Protein 6BZE (pdb70)

B-factor: mean 552.12, std 116.78, range [310.1, 920.63]

Secondary structure (DSSP, 8-state):
---HHHHHHHHHHHHTT--SSS-THHHHTHHHHHTTTS-SHHHHHHHHT-SSSHHHHHHHHHHTTSS---HHHHHHHSSSS-SSTTHHHHHHHHHHHHHHHHHHH-/---HHHHHHHHHHHHTT--SSS-THIIIIIHHHHTTTS-SHHHHHHHHT-SSSHHHHHHHHHHTTSS---HHHHHHHTTSS-SSTTHHHHHHHHHHHHHHHHHHH-/---HHHHHHHHHHHHTT--SSS-THIIIIIHHHHTTTS-SHHHHHHHHT-SSSHHHHHHHHHHTTSS---HHHHHHHSSSS-SSTTHHHHHHHHHHHHHHHHHHH-/---HHHHHHHHHHHHTT--SSS-THIIIIIHHHHTTTS-SHHHHHHHHT-SSSHHHHHHHHHHHHSS---HHHHHHHSSSS-SSTTHHHHHHHHHHHHHHHHHHH-/---HHHHHHHHHHHHTT--SSS-THIIIIIHHHHTTTS-SHHHHHHHHT-SSSHHHHHHHHHTTTSS---HHHHHHHTTSS-SSTTHHHHHHHHHHHHHHHHHHH-/---HHHHHHHHHHHHTT--SSS-THIIIIIHHHHTTTS-SHHHHHHHHT-SSSHHHHHHHHHTTTSS---HHHHHHHSSSS-SSTTHHHHHHHHHHHHHHHHHHH-/---HHHHHHHHHHHHTT--SSS-THIIIIIHHHHTTTS-SHHHHHHHHT-SSSHHHHHHHHHTTTSS---HHHHHHHSSSS-SSTTHHHHHHHHHHHHHHHHHHH-/---HHHHHHHHHHHHTT--SSS-GGGTTTHHHHHTTTS-SHHHHHHHHT-SSSHHHHHHHHHTTTSS---HHHHHHHSSSS-SSTTHHHHHHHHHHHHHHHHHHH-

Organism: Homo sapiens (NCBI:txid9606)

Nearest PDB structures (foldseek):
  6bze-assembly1_C  TM=1.008E+00  e=9.690E-15  Homo sapiens
  8czd-assembly1_C  TM=9.459E-01  e=3.148E-11  Homo sapiens
  8czo-assembly1_A  TM=9.363E-01  e=3.722E-11  Homo sapiens
  6gk2-assembly1_H  TM=7.465E-01  e=4.504E-09  Homo sapiens
  2mb9-assembly1_A  TM=6.763E-01  e=6.655E-09  Homo sapiens

Structure (mmCIF, N/CA/C/O backbone):
data_6BZE
#
_entry.id   6BZE
#
_cell.length_a   1
_cell.length_b   1
_cell.length_c   1
_cell.angle_alpha   90
_cell.angle_beta   90
_cell.angle_gamma   90
#
_symmetry.space_group_name_H-M   'P 1'
#
loop_
_atom_site.group_PDB
_atom_site.id
_atom_site.type_symbol
_atom_site.label_atom_id
_atom_site.label_alt_id
_atom_site.label_comp_id
_atom_site.label_asym_id
_atom_site.label_entity_id
_atom_site.label_seq_id
_atom_site.pdbx_PDB_ins_code
_atom_site.Cartn_x
_atom_site.Cartn_y
_atom_site.Cartn_z
_atom_site.occupancy
_atom_site.B_iso_or_equiv
_atom_site.auth_seq_id
_atom_site.auth_comp_id
_atom_site.auth_asym_id
_atom_site.auth_atom_id
_atom_site.pdbx_PDB_model_num
ATOM 1 N N . GLU A 1 1 ? 2.984 -42.136 -38.263 1.00 459.09 10 GLU A N 1
ATOM 2 C CA . GLU A 1 1 ? 3.219 -41.731 -39.643 1.00 540.32 10 GLU A CA 1
ATOM 3 C C . GLU A 1 1 ? 3.568 -40.247 -39.718 1.00 619.30 10 GLU A C 1
ATOM 4 O O . GLU A 1 1 ? 3.696 -39.687 -40.806 1.00 643.55 10 GLU A O 1
ATOM 10 N N . GLU A 1 2 ? 3.719 -39.626 -38.550 1.00 622.35 11 GLU A N 1
ATOM 11 C CA . GLU A 1 2 ? 4.005 -38.194 -38.437 1.00 565.14 11 GLU A CA 1
ATOM 12 C C . GLU A 1 2 ? 2.923 -37.326 -39.073 1.00 527.91 11 GLU A C 1
ATOM 13 O O . GLU A 1 2 ? 3.181 -36.201 -39.499 1.00 358.99 11 GLU A O 1
ATOM 19 N N . ASP A 1 3 ? 1.709 -37.861 -39.123 1.00 605.61 12 ASP A N 1
ATOM 20 C CA . ASP A 1 3 ? 0.563 -37.140 -39.656 1.00 590.24 12 ASP A CA 1
ATOM 21 C C . ASP A 1 3 ? -0.213 -36.498 -38.511 1.00 586.24 12 ASP A C 1
ATOM 22 O O . ASP A 1 3 ? -0.913 -35.503 -38.694 1.00 541.70 12 ASP A O 1
ATOM 27 N N . LEU A 1 4 ? -0.068 -37.079 -37.326 1.00 651.40 13 LEU A N 1
ATOM 28 C CA . LEU A 1 4 ? -0.791 -36.635 -36.137 1.00 643.28 13 LEU A CA 1
ATOM 29 C C . LEU A 1 4 ? -0.496 -35.194 -35.750 1.00 691.53 13 LEU A C 1
ATOM 30 O O . LEU A 1 4 ? -1.352 -34.509 -35.191 1.00 728.47 13 LEU A O 1
ATOM 35 N N . THR A 1 5 ? 0.713 -34.737 -36.063 1.00 634.60 14 THR A N 1
ATOM 36 C CA . THR A 1 5 ? 1.165 -33.414 -35.657 1.00 575.16 14 THR A CA 1
ATOM 37 C C . THR A 1 5 ? 0.307 -32.341 -36.291 1.00 585.46 14 THR A C 1
ATOM 38 O O . THR A 1 5 ? 0.331 -31.180 -35.889 1.00 573.19 14 THR A O 1
ATOM 42 N N . GLU A 1 6 ? -0.458 -32.745 -37.292 1.00 569.66 15 GLU A N 1
ATOM 43 C CA . GLU A 1 6 ? -1.315 -31.829 -38.010 1.00 554.57 15 GLU A CA 1
ATOM 44 C C . GLU A 1 6 ? -2.707 -31.785 -37.424 1.00 589.73 15 GLU A C 1
ATOM 45 O O . GLU A 1 6 ? -3.271 -30.713 -37.214 1.00 621.03 15 GLU A O 1
ATOM 51 N N . VAL A 1 7 ? -3.256 -32.965 -37.163 1.00 591.27 16 VAL A N 1
ATOM 52 C CA . VAL A 1 7 ? -4.615 -33.086 -36.663 1.00 532.92 16 VAL A CA 1
ATOM 53 C C . VAL A 1 7 ? -4.761 -32.337 -35.341 1.00 583.35 16 VAL A C 1
ATOM 54 O O . VAL A 1 7 ? -5.856 -31.926 -34.963 1.00 584.00 16 VAL A O 1
ATOM 58 N N . LYS A 1 8 ? -3.638 -32.148 -34.657 1.00 589.34 17 LYS A N 1
ATOM 59 C CA . LYS A 1 8 ? -3.601 -31.374 -33.429 1.00 550.03 17 LYS A CA 1
ATOM 60 C C . LYS A 1 8 ? -4.078 -29.957 -33.667 1.00 507.36 17 LYS A C 1
ATOM 61 O O . LYS A 1 8 ? -4.828 -29.406 -32.866 1.00 463.89 17 LYS A O 1
ATOM 67 N N . LYS A 1 9 ? -3.632 -29.373 -34.772 1.00 528.90 18 LYS A N 1
ATOM 68 C CA . LYS A 1 9 ? -4.094 -28.057 -35.154 1.00 554.36 18 LYS A CA 1
ATOM 69 C C . LYS A 1 9 ? -5.600 -28.085 -35.259 1.00 563.77 18 LYS A C 1
ATOM 70 O O . LYS A 1 9 ? -6.264 -27.224 -34.712 1.00 570.85 18 LYS A O 1
ATOM 76 N N . ASP A 1 10 ? -6.133 -29.088 -35.947 1.00 539.50 19 ASP A N 1
ATOM 77 C CA . ASP A 1 10 ? -7.573 -29.214 -36.088 1.00 504.86 19 ASP A CA 1
ATOM 78 C C . ASP A 1 10 ? -8.173 -29.251 -34.717 1.00 549.01 19 ASP A C 1
ATOM 79 O O . ASP A 1 10 ? -8.980 -28.401 -34.368 1.00 563.97 19 ASP A O 1
ATOM 84 N N . ALA A 1 11 ? -7.751 -30.248 -33.949 1.00 469.60 20 ALA A N 1
ATOM 85 C CA . ALA A 1 11 ? -8.120 -30.369 -32.556 1.00 472.19 20 ALA A CA 1
ATOM 86 C C . ALA A 1 11 ? -7.997 -29.005 -31.924 1.00 495.86 20 ALA A C 1
ATOM 87 O O . ALA A 1 11 ? -8.910 -28.546 -31.252 1.00 560.89 20 ALA A O 1
ATOM 89 N N . LEU A 1 12 ? -6.879 -28.340 -32.187 1.00 561.86 21 LEU A N 1
ATOM 90 C CA . LEU A 1 12 ? -6.682 -27.000 -31.670 1.00 589.27 21 LEU A CA 1
ATOM 91 C C . LEU A 1 12 ? -7.654 -26.039 -32.325 1.00 580.61 21 LEU A C 1
ATOM 92 O O . LEU A 1 12 ? -8.225 -25.197 -31.656 1.00 602.19 21 LEU A O 1
ATOM 97 N N . GLU A 1 13 ? -7.845 -26.170 -33.632 1.00 503.14 22 GLU A N 1
ATOM 98 C CA . GLU A 1 13 ? -8.808 -25.336 -34.332 1.00 424.75 22 GLU A CA 1
ATOM 99 C C . GLU A 1 13 ? -10.183 -25.649 -33.789 1.00 412.84 22 GLU A C 1
ATOM 100 O O . GLU A 1 13 ? -11.045 -24.779 -33.697 1.00 396.60 22 GLU A O 1
ATOM 106 N N . ASN A 1 14 ? -10.382 -26.910 -33.433 1.00 451.18 23 ASN A N 1
ATOM 107 C CA . ASN A 1 14 ? -11.635 -27.324 -32.841 1.00 471.36 23 ASN A CA 1
ATOM 108 C C . ASN A 1 14 ? -11.687 -26.869 -31.403 1.00 589.10 23 ASN A C 1
ATOM 109 O O . ASN A 1 14 ? -12.760 -26.612 -30.862 1.00 611.34 23 ASN A O 1
ATOM 114 N N . LEU A 1 15 ? -10.519 -26.765 -30.781 1.00 634.37 24 LEU A N 1
ATOM 115 C CA . LEU A 1 15 ? -10.452 -26.321 -29.396 1.00 652.73 24 LEU A CA 1
ATOM 116 C C . LEU A 1 15 ? -10.036 -24.852 -29.309 1.00 640.33 24 LEU A C 1
ATOM 117 O O . LEU A 1 15 ? -9.887 -24.303 -28.217 1.00 655.86 24 LEU A O 1
ATOM 122 N N . ARG A 1 16 ? -9.862 -24.217 -30.468 1.00 615.86 25 ARG A N 1
ATOM 123 C CA . ARG A 1 16 ? -9.560 -22.785 -30.542 1.00 559.71 25 ARG A CA 1
ATOM 124 C C . ARG A 1 16 ? -10.595 -22.024 -29.735 1.00 566.00 25 ARG A C 1
ATOM 125 O O . ARG A 1 16 ? -10.290 -21.019 -29.098 1.00 536.99 25 ARG A O 1
ATOM 133 N N . VAL A 1 17 ? -11.816 -22.548 -29.757 1.00 588.87 26 VAL A N 1
ATOM 134 C CA . VAL A 1 17 ? -12.947 -22.011 -29.012 1.00 589.05 26 VAL A CA 1
ATOM 135 C C . VAL A 1 17 ? -12.661 -21.827 -27.521 1.00 707.48 26 VAL A C 1
ATOM 136 O O . VAL A 1 17 ? -12.855 -20.741 -26.979 1.00 752.90 26 VAL A O 1
ATOM 140 N N . TYR A 1 18 ? -12.101 -22.845 -26.884 1.00 695.44 27 TYR A N 1
ATOM 141 C CA . TYR A 1 18 ? -11.903 -22.753 -25.453 1.00 682.02 27 TYR A CA 1
ATOM 142 C C . TYR A 1 18 ? -10.667 -21.903 -25.245 1.00 681.54 27 TYR A C 1
ATOM 143 O O . TYR A 1 18 ? -9.628 -22.370 -24.779 1.00 672.78 27 TYR A O 1
ATOM 152 N N . LEU A 1 19 ? -10.814 -20.630 -25.602 1.00 722.27 28 LEU A N 1
ATOM 153 C CA . LEU A 1 19 ? -9.780 -19.634 -25.389 1.00 693.30 28 LEU A CA 1
ATOM 154 C C . LEU A 1 19 ? -10.133 -18.787 -24.166 1.00 665.14 28 LEU A C 1
ATOM 155 O O . LEU A 1 19 ? -9.546 -17.734 -23.931 1.00 686.54 28 LEU A O 1
ATOM 160 N N . CYS A 1 20 ? -11.090 -19.265 -23.378 1.00 626.21 29 CYS A N 1
ATOM 161 C CA . CYS A 1 20 ? -11.563 -18.510 -22.224 1.00 601.97 29 CYS A CA 1
ATOM 162 C C . CYS A 1 20 ? -11.397 -19.275 -20.922 1.00 662.90 29 CYS A C 1
ATOM 163 O O . CYS A 1 20 ? -11.575 -18.719 -19.847 1.00 655.28 29 CYS A O 1
ATOM 166 N N . GLU A 1 21 ? -11.062 -20.554 -21.017 1.00 686.10 30 GLU A N 1
ATOM 167 C CA . GLU A 1 21 ? -10.882 -21.355 -19.820 1.00 739.99 30 GLU A CA 1
ATOM 168 C C . GLU A 1 21 ? -9.413 -21.650 -19.554 1.00 758.76 30 GLU A C 1
ATOM 169 O O . GLU A 1 21 ? -8.799 -22.451 -20.231 1.00 728.24 30 GLU A O 1
ATOM 175 N N . LYS A 1 22 ? -8.871 -20.983 -18.544 1.00 807.48 31 LYS A N 1
ATOM 176 C CA . LYS A 1 22 ? -7.532 -21.232 -18.024 1.00 855.23 31 LYS A CA 1
ATOM 177 C C . LYS A 1 22 ? -6.420 -20.856 -18.997 1.00 876.68 31 LYS A C 1
ATOM 178 O O . LYS A 1 22 ? -5.306 -21.369 -18.926 1.00 907.43 31 LYS A O 1
ATOM 184 N N . ILE A 1 23 ? -6.761 -19.963 -19.914 1.00 856.30 32 ILE A N 1
ATOM 185 C CA . ILE A 1 23 ? -5.819 -19.426 -20.869 1.00 805.57 32 ILE A CA 1
ATOM 186 C C . ILE A 1 23 ? -5.146 -18.227 -20.216 1.00 768.51 32 ILE A C 1
ATOM 187 O O . ILE A 1 23 ? -4.067 -17.813 -20.626 1.00 753.36 32 ILE A O 1
ATOM 192 N N . ILE A 1 24 ? -5.773 -17.712 -19.158 1.00 821.78 33 ILE A N 1
ATOM 193 C CA . ILE A 1 24 ? -5.234 -16.592 -18.388 1.00 836.27 33 ILE A CA 1
ATOM 194 C C . ILE A 1 24 ? -3.952 -17.036 -17.694 1.00 879.68 33 ILE A C 1
ATOM 195 O O . ILE A 1 24 ? -3.159 -16.223 -17.218 1.00 895.61 33 ILE A O 1
ATOM 200 N N . ALA A 1 25 ? -3.752 -18.351 -17.671 1.00 902.76 34 ALA A N 1
ATOM 201 C CA . ALA A 1 25 ? -2.507 -18.961 -17.230 1.00 907.78 34 ALA A CA 1
ATOM 202 C C . ALA A 1 25 ? -1.306 -18.452 -18.012 1.00 905.72 34 ALA A C 1
ATOM 203 O O . ALA A 1 25 ? -0.164 -18.664 -17.607 1.00 906.35 34 ALA A O 1
ATOM 205 N N . GLU A 1 26 ? -1.566 -17.780 -19.133 1.00 880.88 35 GLU A N 1
ATOM 206 C CA . GLU A 1 26 ? -0.514 -17.111 -19.887 1.00 805.31 35 GLU A CA 1
ATOM 207 C C . GLU A 1 26 ? 0.217 -16.119 -18.992 1.00 812.59 35 GLU A C 1
ATOM 208 O O . GLU A 1 26 ? 1.368 -15.761 -19.250 1.00 830.35 35 GLU A O 1
ATOM 214 N N . ARG A 1 27 ? -0.461 -15.698 -17.927 1.00 779.76 36 ARG A N 1
ATOM 215 C CA . ARG A 1 27 ? 0.166 -14.943 -16.850 1.00 705.02 36 ARG A CA 1
ATOM 216 C C . ARG A 1 27 ? 0.351 -15.798 -15.598 1.00 623.30 36 ARG A C 1
ATOM 217 O O . ARG A 1 27 ? 1.365 -15.690 -14.906 1.00 488.02 36 ARG A O 1
ATOM 225 N N . HIS A 1 28 ? -0.661 -16.612 -15.300 1.00 724.59 37 HIS A N 1
ATOM 226 C CA . HIS A 1 28 ? -0.691 -17.439 -14.091 1.00 753.63 37 HIS A CA 1
ATOM 227 C C . HIS A 1 28 ? 0.396 -18.514 -14.003 1.00 771.53 37 HIS A C 1
ATOM 228 O O . HIS A 1 28 ? 0.994 -18.705 -12.944 1.00 802.69 37 HIS A O 1
ATOM 235 N N . PHE A 1 29 ? 0.654 -19.209 -15.107 1.00 759.41 38 PHE A N 1
ATOM 236 C CA . PHE A 1 29 ? 1.713 -20.228 -15.122 1.00 700.53 38 PHE A CA 1
ATOM 237 C C . PHE A 1 29 ? 2.363 -20.591 -16.473 1.00 699.26 38 PHE A C 1
ATOM 238 O O . PHE A 1 29 ? 3.420 -21.223 -16.495 1.00 640.41 38 PHE A O 1
ATOM 246 N N . ASP A 1 30 ? 1.692 -20.260 -17.572 1.00 702.03 39 ASP A N 1
ATOM 247 C CA . ASP A 1 30 ? 2.124 -20.680 -18.907 1.00 680.74 39 ASP A CA 1
ATOM 248 C C . ASP A 1 30 ? 3.469 -20.129 -19.391 1.00 589.81 39 ASP A C 1
ATOM 249 O O . ASP A 1 30 ? 4.262 -20.853 -19.993 1.00 538.99 39 ASP A O 1
ATOM 254 N N . HIS A 1 31 ? 3.714 -18.848 -19.138 1.00 581.61 40 HIS A N 1
ATOM 255 C CA . HIS A 1 31 ? 4.883 -18.158 -19.684 1.00 553.87 40 HIS A CA 1
ATOM 256 C C . HIS A 1 31 ? 6.230 -18.702 -19.208 1.00 559.19 40 HIS A C 1
ATOM 257 O O . HIS A 1 31 ? 7.181 -18.802 -19.984 1.00 587.30 40 HIS A O 1
ATOM 264 N N . LEU A 1 32 ? 6.304 -19.037 -17.926 1.00 583.86 41 LEU A N 1
ATOM 265 C CA . LEU A 1 32 ? 7.559 -19.398 -17.278 1.00 591.84 41 LEU A CA 1
ATOM 266 C C . LEU A 1 32 ? 8.173 -20.701 -17.781 1.00 579.06 41 LEU A C 1
ATOM 267 O O . LEU A 1 32 ? 9.311 -20.717 -18.248 1.00 607.58 41 LEU A O 1
ATOM 272 N N . ARG A 1 33 ? 7.424 -21.792 -17.677 1.00 509.67 42 ARG A N 1
ATOM 273 C CA . ARG A 1 33 ? 7.931 -23.094 -18.083 1.00 473.16 42 ARG A CA 1
ATOM 274 C C . ARG A 1 33 ? 8.129 -23.183 -19.583 1.00 456.77 42 ARG A C 1
ATOM 275 O O . ARG A 1 33 ? 9.213 -23.521 -20.057 1.00 448.15 42 ARG A O 1
ATOM 283 N N . ALA A 1 34 ? 7.065 -22.876 -20.318 1.00 468.20 43 ALA A N 1
ATOM 284 C CA . ALA A 1 34 ? 7.005 -23.129 -21.751 1.00 479.10 43 ALA A CA 1
ATOM 285 C C . ALA A 1 34 ? 8.150 -22.478 -22.504 1.00 511.81 43 ALA A C 1
ATOM 286 O O . ALA A 1 34 ? 8.550 -22.948 -23.567 1.00 573.45 43 ALA A O 1
ATOM 288 N N . LYS A 1 35 ? 8.680 -21.406 -21.925 1.00 465.65 44 LYS A N 1
ATOM 289 C CA . LYS A 1 35 ? 9.787 -20.662 -22.501 1.00 480.54 44 LYS A CA 1
ATOM 290 C C . LYS A 1 35 ? 10.974 -21.566 -22.802 1.00 521.34 44 LYS A C 1
ATOM 291 O O . LYS A 1 35 ? 11.811 -21.242 -23.643 1.00 534.85 44 LYS A O 1
ATOM 297 N N . LYS A 1 36 ? 11.033 -22.703 -22.113 1.00 522.25 45 LYS A N 1
ATOM 298 C CA . LYS A 1 36 ? 12.053 -23.719 -22.353 1.00 463.98 45 LYS A CA 1
ATOM 299 C C . LYS A 1 36 ? 12.232 -24.002 -23.841 1.00 443.55 45 LYS A C 1
ATOM 300 O O . LYS A 1 36 ? 13.333 -24.283 -24.310 1.00 432.26 45 LYS A O 1
ATOM 306 N N . ILE A 1 37 ? 11.142 -23.921 -24.585 1.00 481.37 46 ILE A N 1
ATOM 307 C CA . ILE A 1 37 ? 11.209 -24.116 -26.017 1.00 518.62 46 ILE A CA 1
ATOM 308 C C . ILE A 1 37 ? 10.564 -22.927 -26.687 1.00 489.74 46 ILE A C 1
ATOM 309 O O . ILE A 1 37 ? 10.700 -22.723 -27.888 1.00 438.88 46 ILE A O 1
ATOM 314 N N . LEU A 1 38 ? 9.851 -22.131 -25.904 1.00 551.97 47 LEU A N 1
ATOM 315 C CA . LEU A 1 38 ? 9.040 -21.067 -26.485 1.00 498.78 47 LEU A CA 1
ATOM 316 C C . LEU A 1 38 ? 9.843 -19.818 -26.920 1.00 548.11 47 LEU A C 1
ATOM 317 O O . LEU A 1 38 ? 11.045 -19.728 -26.670 1.00 537.42 47 LEU A O 1
ATOM 322 N N . SER A 1 39 ? 9.117 -18.906 -27.572 1.00 502.88 48 SER A N 1
ATOM 323 C CA . SER A 1 39 ? 9.618 -17.670 -28.177 1.00 519.74 48 SER A CA 1
ATOM 324 C C . SER A 1 39 ? 9.963 -16.594 -27.155 1.00 508.86 48 SER A C 1
ATOM 325 O O . SER A 1 39 ? 9.551 -16.668 -25.998 1.00 506.18 48 SER A O 1
ATOM 328 N N . ARG A 1 40 ? 10.822 -15.654 -27.554 1.00 525.30 49 ARG A N 1
ATOM 329 C CA . ARG A 1 40 ? 11.386 -14.681 -26.611 1.00 473.34 49 ARG A CA 1
ATOM 330 C C . ARG A 1 40 ? 10.923 -13.223 -26.734 1.00 450.50 49 ARG A C 1
ATOM 331 O O . ARG A 1 40 ? 10.508 -12.621 -25.743 1.00 374.04 49 ARG A O 1
ATOM 339 N N . GLU A 1 41 ? 10.992 -12.654 -27.936 1.00 489.95 50 GLU A N 1
ATOM 340 C CA . GLU A 1 41 ? 10.593 -11.275 -28.126 1.00 460.51 50 GLU A CA 1
ATOM 341 C C . GLU A 1 41 ? 9.103 -11.110 -28.298 1.00 396.42 50 GLU A C 1
ATOM 342 O O . GLU A 1 41 ? 8.517 -10.122 -27.854 1.00 343.73 50 GLU A O 1
ATOM 348 N N . ASP A 1 42 ? 8.494 -12.061 -28.980 1.00 464.47 51 ASP A N 1
ATOM 349 C CA . ASP A 1 42 ? 7.057 -12.052 -29.091 1.00 481.91 51 ASP A CA 1
ATOM 350 C C . ASP A 1 42 ? 6.415 -11.966 -27.716 1.00 533.81 51 ASP A C 1
ATOM 351 O O . ASP A 1 42 ? 5.506 -11.179 -27.517 1.00 588.17 51 ASP A O 1
ATOM 356 N N . THR A 1 43 ? 6.937 -12.745 -26.767 1.00 503.65 52 THR A N 1
ATOM 357 C CA . THR A 1 43 ? 6.457 -12.744 -25.385 1.00 449.54 52 THR A CA 1
ATOM 358 C C . THR A 1 43 ? 6.314 -11.339 -24.899 1.00 487.19 52 THR A C 1
ATOM 359 O O . THR A 1 43 ? 5.334 -10.978 -24.269 1.00 535.50 52 THR A O 1
ATOM 363 N N . GLU A 1 44 ? 7.327 -10.551 -25.201 1.00 481.88 53 GLU A N 1
ATOM 364 C CA . GLU A 1 44 ? 7.318 -9.152 -24.878 1.00 449.59 53 GLU A CA 1
ATOM 365 C C . GLU A 1 44 ? 6.218 -8.489 -25.678 1.00 478.80 53 GLU A C 1
ATOM 366 O O . GLU A 1 44 ? 5.409 -7.745 -25.140 1.00 493.44 53 GLU A O 1
ATOM 372 N N . GLU A 1 45 ? 6.171 -8.785 -26.965 1.00 463.01 54 GLU A N 1
ATOM 373 C CA . GLU A 1 45 ? 5.184 -8.170 -27.829 1.00 418.29 54 GLU A CA 1
ATOM 374 C C . GLU A 1 45 ? 3.793 -8.728 -27.586 1.00 521.35 54 GLU A C 1
ATOM 375 O O . GLU A 1 45 ? 2.850 -7.986 -27.301 1.00 582.72 54 GLU A O 1
ATOM 381 N N . ILE A 1 46 ? 3.684 -10.046 -27.731 1.00 571.22 55 ILE A N 1
ATOM 382 C CA . ILE A 1 46 ? 2.436 -10.768 -27.524 1.00 563.50 55 ILE A CA 1
ATOM 383 C C . ILE A 1 46 ? 1.737 -10.259 -26.284 1.00 568.59 55 ILE A C 1
ATOM 384 O O . ILE A 1 46 ? 0.531 -10.034 -26.286 1.00 603.69 55 ILE A O 1
ATOM 389 N N . SER A 1 47 ? 2.510 -10.044 -25.231 1.00 539.83 56 SER A N 1
ATOM 390 C CA . SER A 1 47 ? 1.949 -9.543 -23.994 1.00 517.70 56 SER A CA 1
ATOM 391 C C . SER A 1 47 ? 1.614 -8.068 -24.074 1.00 542.24 56 SER A C 1
ATOM 392 O O . SER A 1 47 ? 0.541 -7.648 -23.645 1.00 506.66 56 SER A O 1
ATOM 395 N N . CYS A 1 48 ? 2.454 -7.294 -24.745 1.00 508.73 57 CYS A N 1
ATOM 396 C CA . CYS A 1 48 ? 2.462 -5.851 -24.577 1.00 495.67 57 CYS A CA 1
ATOM 397 C C . CYS A 1 48 ? 1.102 -5.227 -24.876 1.00 486.68 57 CYS A C 1
ATOM 398 O O . CYS A 1 48 ? 0.694 -4.284 -24.197 1.00 488.54 57 CYS A O 1
ATOM 401 N N . ARG A 1 49 ? 0.397 -5.737 -25.878 1.00 496.42 58 ARG A N 1
ATOM 402 C CA . ARG A 1 49 ? -0.913 -5.185 -26.207 1.00 488.98 58 ARG A CA 1
ATOM 403 C C . ARG A 1 49 ? -2.028 -6.227 -26.317 1.00 490.12 58 ARG A C 1
ATOM 404 O O . ARG A 1 49 ? -2.447 -6.569 -27.423 1.00 444.53 58 ARG A O 1
ATOM 412 N N . THR A 1 50 ? -2.520 -6.723 -25.182 1.00 498.96 59 THR A N 1
ATOM 413 C CA . THR A 1 50 ? -3.677 -7.609 -25.219 1.00 512.09 59 THR A CA 1
ATOM 414 C C . THR A 1 50 ? -4.638 -7.383 -24.082 1.00 533.87 59 THR A C 1
ATOM 415 O O . THR A 1 50 ? -4.232 -7.132 -22.952 1.00 511.27 59 THR A O 1
ATOM 419 N N . SER A 1 51 ? -5.896 -7.669 -24.374 1.00 528.36 60 SER A N 1
ATOM 420 C CA . SER A 1 51 ? -6.969 -7.664 -23.401 1.00 532.87 60 SER A CA 1
ATOM 421 C C . SER A 1 51 ? -6.967 -8.996 -22.650 1.00 566.09 60 SER A C 1
ATOM 422 O O . SER A 1 51 ? -7.890 -9.285 -21.892 1.00 594.18 60 SER A O 1
ATOM 425 N N . SER A 1 52 ? -5.923 -9.784 -22.887 1.00 578.08 61 SER A N 1
ATOM 426 C CA . SER A 1 52 ? -5.852 -11.148 -22.395 1.00 531.74 61 SER A CA 1
ATOM 427 C C . SER A 1 52 ? -6.607 -12.085 -23.333 1.00 600.90 61 SER A C 1
ATOM 428 O O . SER A 1 52 ? -6.805 -13.258 -23.018 1.00 641.43 61 SER A O 1
ATOM 431 N N . ARG A 1 53 ? -7.034 -11.567 -24.484 1.00 546.74 62 ARG A N 1
ATOM 432 C CA . ARG A 1 53 ? -7.813 -12.372 -25.410 1.00 477.45 62 ARG A CA 1
ATOM 433 C C . ARG A 1 53 ? -7.003 -12.696 -26.654 1.00 468.19 62 ARG A C 1
ATOM 434 O O . ARG A 1 53 ? -7.090 -13.790 -27.209 1.00 468.96 62 ARG A O 1
ATOM 442 N N . LYS A 1 54 ? -6.198 -11.734 -27.073 1.00 422.89 63 LYS A N 1
ATOM 443 C CA . LYS A 1 54 ? -5.445 -11.837 -28.305 1.00 465.89 63 LYS A CA 1
ATOM 444 C C . LYS A 1 54 ? -4.246 -12.696 -28.034 1.00 529.33 63 LYS A C 1
ATOM 445 O O . LYS A 1 54 ? -3.953 -13.645 -28.752 1.00 609.40 63 LYS A O 1
ATOM 451 N N . ARG A 1 55 ? -3.559 -12.324 -26.966 1.00 513.42 64 ARG A N 1
ATOM 452 C CA . ARG A 1 55 ? -2.399 -13.030 -26.486 1.00 471.81 64 ARG A CA 1
ATOM 453 C C . ARG A 1 55 ? -2.802 -14.463 -26.289 1.00 480.29 64 ARG A C 1
ATOM 454 O O . ARG A 1 55 ? -2.063 -15.385 -26.629 1.00 451.24 64 ARG A O 1
ATOM 462 N N . ALA A 1 56 ? -4.000 -14.632 -25.744 1.00 506.79 65 ALA A N 1
ATOM 463 C CA . ALA A 1 56 ? -4.610 -15.937 -25.610 1.00 529.07 65 ALA A CA 1
ATOM 464 C C . ALA A 1 56 ? -4.574 -16.611 -26.961 1.00 495.96 65 ALA A C 1
ATOM 465 O O . ALA A 1 56 ? -3.942 -17.652 -27.127 1.00 475.78 65 ALA A O 1
ATOM 467 N N . GLY A 1 57 ? -5.239 -15.992 -27.928 1.00 528.35 66 GLY A N 1
ATOM 468 C CA . GLY A 1 57 ? -5.211 -16.463 -29.295 1.00 534.00 66 GLY A CA 1
ATOM 469 C C . GLY A 1 57 ? -3.787 -16.578 -29.789 1.00 536.33 66 GLY A C 1
ATOM 470 O O . GLY A 1 57 ? -3.439 -17.570 -30.424 1.00 510.59 66 GLY A O 1
ATOM 471 N N . LYS A 1 58 ? -2.965 -15.575 -29.486 1.00 577.41 67 LYS A N 1
ATOM 472 C CA . LYS A 1 58 ? -1.571 -15.577 -29.910 1.00 528.29 67 LYS A CA 1
ATOM 473 C C . LYS A 1 58 ? -0.875 -16.835 -29.438 1.00 492.40 67 LYS A C 1
ATOM 474 O O . LYS A 1 58 ? -0.572 -17.716 -30.236 1.00 513.11 67 LYS A O 1
ATOM 480 N N . LEU A 1 59 ? -0.652 -16.905 -28.130 1.00 430.89 68 LEU A N 1
ATOM 481 C CA . LEU A 1 59 ? 0.054 -18.006 -27.492 1.00 482.71 68 LEU A CA 1
ATOM 482 C C . LEU A 1 59 ? -0.309 -19.353 -28.090 1.00 497.48 68 LEU A C 1
ATOM 483 O O . LEU A 1 59 ? 0.561 -20.145 -28.447 1.00 439.04 68 LEU A O 1
ATOM 488 N N . LEU A 1 60 ? -1.608 -19.595 -28.204 1.00 650.25 69 LEU A N 1
ATOM 489 C CA . LEU A 1 60 ? -2.101 -20.843 -28.757 1.00 722.77 69 LEU A CA 1
ATOM 490 C C . LEU A 1 60 ? -1.684 -21.000 -30.202 1.00 701.93 69 LEU A C 1
ATOM 491 O O . LEU A 1 60 ? -1.157 -22.039 -30.601 1.00 752.36 69 LEU A O 1
ATOM 496 N N . ASP A 1 61 ? -1.935 -19.952 -30.975 1.00 644.93 70 ASP A N 1
ATOM 497 C CA . ASP A 1 61 ? -1.665 -19.945 -32.403 1.00 549.66 70 ASP A CA 1
ATOM 498 C C . ASP A 1 61 ? -0.234 -20.379 -32.691 1.00 598.93 70 ASP A C 1
ATOM 499 O O . ASP A 1 61 ? 0.026 -21.123 -33.639 1.00 588.06 70 ASP A O 1
ATOM 504 N N . TYR A 1 62 ? 0.686 -19.930 -31.848 1.00 615.87 71 TYR A N 1
ATOM 505 C CA . TYR A 1 62 ? 2.088 -20.280 -31.995 1.00 604.41 71 TYR A CA 1
ATOM 506 C C . TYR A 1 62 ? 2.330 -21.780 -31.917 1.00 561.86 71 TYR A C 1
ATOM 507 O O . TYR A 1 62 ? 3.255 -22.293 -32.530 1.00 518.63 71 TYR A O 1
ATOM 516 N N . LEU A 1 63 ? 1.489 -22.482 -31.174 1.00 518.56 72 LEU A N 1
ATOM 517 C CA . LEU A 1 63 ? 1.767 -23.864 -30.842 1.00 467.09 72 LEU A CA 1
ATOM 518 C C . LEU A 1 63 ? 1.414 -24.817 -31.971 1.00 510.35 72 LEU A C 1
ATOM 519 O O . LEU A 1 63 ? 1.953 -25.926 -32.029 1.00 550.89 72 LEU A O 1
ATOM 524 N N . GLN A 1 64 ? 0.513 -24.397 -32.854 1.00 519.55 73 GLN A N 1
ATOM 525 C CA . GLN A 1 64 ? 0.158 -25.217 -33.991 1.00 503.80 73 GLN A CA 1
ATOM 526 C C . GLN A 1 64 ? 1.389 -25.474 -34.848 1.00 509.39 73 GLN A C 1
ATOM 527 O O . GLN A 1 64 ? 1.448 -26.517 -35.583 1.00 563.56 73 GLN A O 1
ATOM 533 N N . GLU A 1 65 ? 2.341 -24.538 -34.761 1.00 448.08 74 GLU A N 1
ATOM 534 C CA . GLU A 1 65 ? 3.633 -24.759 -35.342 1.00 486.98 74 GLU A CA 1
ATOM 535 C C . GLU A 1 65 ? 4.248 -26.030 -34.818 1.00 544.93 74 GLU A C 1
ATOM 536 O O . GLU A 1 65 ? 4.194 -27.019 -35.424 1.00 599.44 74 GLU A O 1
ATOM 542 N N . ASN A 1 66 ? 4.731 -25.978 -33.603 1.00 493.10 75 ASN A N 1
ATOM 543 C CA . ASN A 1 66 ? 5.501 -27.036 -32.980 1.00 549.18 75 ASN A CA 1
ATOM 544 C C . ASN A 1 66 ? 4.892 -28.416 -33.198 1.00 649.61 75 ASN A C 1
ATOM 545 O O . ASN A 1 66 ? 3.671 -2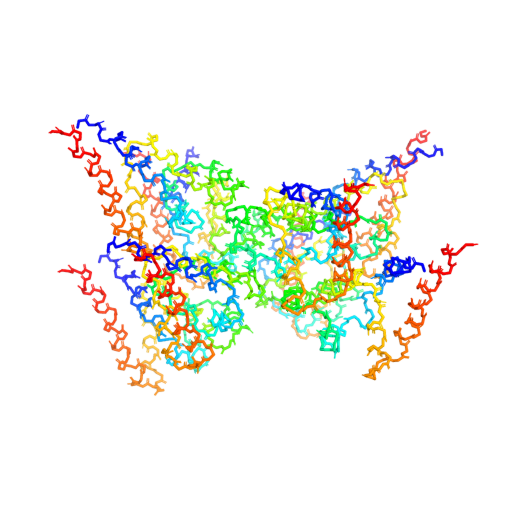8.578 -33.130 1.00 656.84 75 ASN A O 1
ATOM 550 N N . PRO A 1 67 ? 5.738 -29.441 -33.354 1.00 698.92 76 PRO A N 1
ATOM 551 C CA . PRO A 1 67 ? 5.166 -30.654 -33.933 1.00 697.44 76 PRO A CA 1
ATOM 552 C C . PRO A 1 67 ? 4.522 -31.527 -32.880 1.00 668.77 76 PRO A C 1
ATOM 553 O O . PRO A 1 67 ? 3.530 -32.182 -33.132 1.00 641.47 76 PRO A O 1
ATOM 557 N N . LYS A 1 68 ? 5.108 -31.505 -31.693 1.00 704.25 77 LYS A N 1
ATOM 558 C CA . LYS A 1 68 ? 4.644 -32.253 -30.531 1.00 665.29 77 LYS A CA 1
ATOM 559 C C . LYS A 1 68 ? 3.305 -31.727 -30.014 1.00 704.52 77 LYS A C 1
ATOM 560 O O . LYS A 1 68 ? 2.273 -32.382 -30.160 1.00 656.57 77 LYS A O 1
ATOM 566 N N . GLY A 1 69 ? 3.327 -30.540 -29.413 1.00 730.30 78 GLY A N 1
ATOM 567 C CA . GLY A 1 69 ? 2.137 -29.942 -28.833 1.00 713.32 78 GLY A CA 1
ATOM 568 C C . GLY A 1 69 ? 1.605 -30.739 -27.656 1.00 659.07 78 GLY A C 1
ATOM 569 O O . GLY A 1 69 ? 0.440 -31.137 -27.641 1.00 690.29 78 GLY A O 1
ATOM 570 N N . LEU A 1 70 ? 2.459 -30.962 -26.662 1.00 588.40 79 LEU A N 1
ATOM 571 C CA . LEU A 1 70 ? 2.114 -31.820 -25.536 1.00 551.80 79 LEU A CA 1
ATOM 572 C C . LEU A 1 70 ? 2.507 -31.170 -24.212 1.00 563.70 79 LEU A C 1
ATOM 573 O O . LEU A 1 70 ? 2.556 -31.835 -23.177 1.00 558.32 79 LEU A O 1
ATOM 578 N N . ASP A 1 71 ? 2.777 -29.870 -24.241 1.00 594.12 80 ASP A N 1
ATOM 579 C CA . ASP A 1 71 ? 3.386 -29.206 -23.089 1.00 599.64 80 ASP A CA 1
ATOM 580 C C . ASP A 1 71 ? 2.433 -28.373 -22.235 1.00 650.42 80 ASP A C 1
ATOM 581 O O . ASP A 1 71 ? 2.517 -28.413 -21.009 1.00 668.02 80 ASP A O 1
ATOM 586 N N . THR A 1 72 ? 1.531 -27.626 -22.871 1.00 582.34 81 THR A N 1
ATOM 587 C CA . THR A 1 72 ? 0.502 -26.890 -22.136 1.00 504.42 81 THR A CA 1
ATOM 588 C C . THR A 1 72 ? -0.286 -27.903 -21.334 1.00 538.78 81 THR A C 1
ATOM 589 O O . THR A 1 72 ? -0.844 -27.614 -20.275 1.00 575.36 81 THR A O 1
ATOM 593 N N . LEU A 1 73 ? -0.293 -29.112 -21.870 1.00 550.39 82 LEU A N 1
ATOM 594 C CA . LEU A 1 73 ? -0.971 -30.240 -21.284 1.00 589.57 82 LEU A CA 1
ATOM 595 C C . LEU A 1 73 ? -0.286 -30.742 -20.016 1.00 669.80 82 LEU A C 1
ATOM 596 O O . LEU A 1 73 ? -0.923 -30.815 -18.970 1.00 726.92 82 LEU A O 1
ATOM 601 N N . VAL A 1 74 ? 1.002 -31.075 -20.110 1.00 626.46 83 VAL A N 1
ATOM 602 C CA . VAL A 1 74 ? 1.766 -31.557 -18.960 1.00 559.87 83 VAL A CA 1
ATOM 603 C C . VAL A 1 74 ? 1.948 -30.462 -17.918 1.00 581.89 83 VAL A C 1
ATOM 604 O O . VAL A 1 74 ? 2.137 -30.735 -16.735 1.00 572.70 83 VAL A O 1
ATOM 608 N N . GLU A 1 75 ? 1.882 -29.213 -18.356 1.00 619.92 84 GLU A N 1
ATOM 609 C CA . GLU A 1 75 ? 2.161 -28.112 -17.454 1.00 574.09 84 GLU A CA 1
ATOM 610 C C . GLU A 1 75 ? 0.923 -27.746 -16.667 1.00 565.35 84 GLU A C 1
ATOM 611 O O . GLU A 1 75 ? 1.005 -27.154 -15.594 1.00 506.71 84 GLU A O 1
ATOM 617 N N . SER A 1 76 ? -0.229 -28.114 -17.206 1.00 579.70 85 SER A N 1
ATOM 618 C CA . SER A 1 76 ? -1.490 -27.802 -16.563 1.00 565.16 85 SER A CA 1
ATOM 619 C C . SER A 1 76 ? -1.904 -28.875 -15.570 1.00 517.42 85 SER A C 1
ATOM 620 O O . SER A 1 76 ? -2.542 -28.580 -14.556 1.00 512.51 85 SER A O 1
ATOM 623 N N . ILE A 1 77 ? -1.555 -30.120 -15.877 1.00 517.45 86 ILE A N 1
ATOM 624 C CA . ILE A 1 77 ? -1.849 -31.229 -14.984 1.00 555.26 86 ILE A CA 1
ATOM 625 C C . ILE A 1 77 ? -0.872 -31.192 -13.811 1.00 639.38 86 ILE A C 1
ATOM 626 O O . ILE A 1 77 ? -1.261 -31.423 -12.667 1.00 697.55 86 ILE A O 1
ATOM 631 N N . ARG A 1 78 ? 0.384 -30.850 -14.096 1.00 649.86 87 ARG A N 1
ATOM 632 C CA . ARG A 1 78 ? 1.355 -30.530 -13.048 1.00 573.13 87 ARG A CA 1
ATOM 633 C C . ARG A 1 78 ? 1.297 -29.048 -12.627 1.00 554.98 87 ARG A C 1
ATOM 634 O O . ARG A 1 78 ? 0.475 -28.283 -13.137 1.00 604.58 87 ARG A O 1
ATOM 642 N N . ARG A 1 79 ? 2.152 -28.668 -11.675 1.00 429.30 88 ARG A N 1
ATOM 643 C CA . ARG A 1 79 ? 2.139 -27.330 -11.071 1.00 411.26 88 ARG A CA 1
ATOM 644 C C . ARG A 1 79 ? 0.857 -27.052 -10.285 1.00 518.42 88 ARG A C 1
ATOM 645 O O . ARG A 1 79 ? 0.562 -25.905 -9.948 1.00 585.47 88 ARG A O 1
ATOM 653 N N . GLU A 1 80 ? 0.110 -28.114 -9.996 1.00 602.74 89 GLU A N 1
ATOM 654 C CA . GLU A 1 80 ? -1.161 -28.017 -9.277 1.00 594.69 89 GLU A CA 1
ATOM 655 C C . GLU A 1 80 ? -2.171 -27.095 -9.966 1.00 613.06 89 GLU A C 1
ATOM 656 O O . GLU A 1 80 ? -2.552 -27.327 -11.114 1.00 620.39 89 GLU A O 1
ATOM 662 N N . LYS A 1 81 ? -2.594 -26.057 -9.258 1.00 585.09 90 LYS A N 1
ATOM 663 C CA . LYS A 1 81 ? -3.603 -25.184 -9.809 1.00 596.41 90 LYS A CA 1
ATOM 664 C C . LYS A 1 81 ? -4.838 -26.026 -10.080 1.00 638.04 90 LYS A C 1
ATOM 665 O O . LYS A 1 81 ? -5.367 -26.689 -9.188 1.00 672.05 90 LYS A O 1
ATOM 671 N N . THR A 1 82 ? -5.296 -25.978 -11.322 1.00 659.75 91 THR A N 1
ATOM 672 C CA . THR A 1 82 ? -6.572 -26.577 -11.721 1.00 599.97 91 THR A CA 1
ATOM 673 C C . THR A 1 82 ? -6.422 -27.947 -12.360 1.00 642.32 91 THR A C 1
ATOM 674 O O . THR A 1 82 ? -5.627 -28.136 -13.283 1.00 648.41 91 THR A O 1
ATOM 678 N N . GLN A 1 83 ? -7.213 -28.893 -11.867 1.00 605.64 92 GLN A N 1
ATOM 679 C CA . GLN A 1 83 ? -7.114 -30.279 -12.290 1.00 552.57 92 GLN A CA 1
ATOM 680 C C . GLN A 1 83 ? -8.428 -30.785 -12.878 1.00 568.27 92 GLN A C 1
ATOM 681 O O . GLN A 1 83 ? -8.704 -31.976 -12.856 1.00 552.82 92 GLN A O 1
ATOM 687 N N . ASN A 1 84 ? -9.321 -29.862 -13.217 1.00 523.43 93 ASN A N 1
ATOM 688 C CA . ASN A 1 84 ? -10.692 -30.245 -13.545 1.00 490.67 93 ASN A CA 1
ATOM 689 C C . ASN A 1 84 ? -11.299 -29.520 -14.737 1.00 556.47 93 ASN A C 1
ATOM 690 O O . ASN A 1 84 ? -11.581 -30.124 -15.772 1.00 611.28 93 ASN A O 1
ATOM 695 N N . PHE A 1 85 ? -11.502 -28.217 -14.576 1.00 615.96 94 PHE A N 1
ATOM 696 C CA . PHE A 1 85 ? -12.146 -27.414 -15.600 1.00 625.25 94 PHE A CA 1
ATOM 697 C C . PHE A 1 85 ? -11.296 -27.467 -16.855 1.00 604.82 94 PHE A C 1
ATOM 698 O O . PHE A 1 85 ? -11.815 -27.549 -17.968 1.00 481.05 94 PHE A O 1
ATOM 706 N N . LEU A 1 86 ? -9.982 -27.423 -16.669 1.00 618.30 95 LEU A N 1
ATOM 707 C CA . LEU A 1 86 ? -9.076 -27.523 -17.787 1.00 592.73 95 LEU A CA 1
ATOM 708 C C . LEU A 1 86 ? -8.775 -28.985 -18.076 1.00 584.23 95 LEU A C 1
ATOM 709 O O . LEU A 1 86 ? -8.530 -29.339 -19.213 1.00 567.18 95 LEU A O 1
ATOM 714 N N . ILE A 1 87 ? -8.792 -29.830 -17.047 1.00 579.14 96 ILE A N 1
ATOM 715 C CA . ILE A 1 87 ? -8.261 -31.192 -17.170 1.00 543.25 96 ILE A CA 1
ATOM 716 C C . ILE A 1 87 ? -9.276 -32.189 -17.690 1.00 553.29 96 ILE A C 1
ATOM 717 O O . ILE A 1 87 ? -8.977 -32.988 -18.578 1.00 597.08 96 ILE A O 1
ATOM 722 N N . GLN A 1 88 ? -10.491 -32.127 -17.166 1.00 542.29 97 GLN A N 1
ATOM 723 C CA . GLN A 1 88 ? -11.550 -32.919 -17.751 1.00 488.99 97 GLN A CA 1
ATOM 724 C C . GLN A 1 88 ? -11.643 -32.458 -19.180 1.00 525.76 97 GLN A C 1
ATOM 725 O O . GLN A 1 88 ? -11.944 -33.232 -20.084 1.00 527.18 97 GLN A O 1
ATOM 731 N N . LYS A 1 89 ? -11.464 -31.153 -19.356 1.00 558.32 98 LYS A N 1
ATOM 732 C CA . LYS A 1 89 ? -11.372 -30.543 -20.670 1.00 547.20 98 LYS A CA 1
ATOM 733 C C . LYS A 1 89 ? -10.130 -31.049 -21.386 1.00 619.78 98 LYS A C 1
ATOM 734 O O . LYS A 1 89 ? -10.155 -31.308 -22.589 1.00 646.34 98 LYS A O 1
ATOM 740 N N . ILE A 1 90 ? -9.038 -31.147 -20.637 1.00 656.36 99 ILE A N 1
ATOM 741 C CA . ILE A 1 90 ? -7.769 -31.564 -21.199 1.00 662.56 99 ILE A CA 1
ATOM 742 C C . ILE A 1 90 ? -7.974 -32.966 -21.727 1.00 627.99 99 ILE A C 1
ATOM 743 O O . ILE A 1 90 ? -7.455 -33.331 -22.782 1.00 625.72 99 ILE A O 1
ATOM 748 N N . THR A 1 91 ? -8.741 -33.752 -20.982 1.00 622.73 100 THR A N 1
ATOM 749 C CA . THR A 1 91 ? -9.026 -35.102 -21.392 1.00 563.92 100 THR A CA 1
ATOM 750 C C . THR A 1 91 ? -9.933 -34.894 -22.568 1.00 565.22 100 THR A C 1
ATOM 751 O O . THR A 1 91 ? -9.831 -35.590 -23.566 1.00 543.05 100 THR A O 1
ATOM 755 N N . ASP A 1 92 ? -10.794 -33.890 -22.462 1.00 574.17 101 ASP A N 1
ATOM 756 C CA . ASP A 1 92 ? -11.641 -33.542 -23.583 1.00 592.52 101 ASP A CA 1
ATOM 757 C C . ASP A 1 92 ? -10.809 -32.930 -24.701 1.00 633.94 101 ASP A C 1
ATOM 758 O O . ASP A 1 92 ? -11.060 -33.193 -25.871 1.00 663.79 101 ASP A O 1
ATOM 763 N N . GLU A 1 93 ? -9.802 -32.151 -24.320 1.00 673.83 102 GLU A N 1
ATOM 764 C CA . GLU A 1 93 ? -8.825 -31.651 -25.269 1.00 655.30 102 GLU A CA 1
ATOM 765 C C . GLU A 1 93 ? -8.114 -32.860 -25.855 1.00 655.76 102 GLU A C 1
ATOM 766 O O . GLU A 1 93 ? -7.832 -32.908 -27.053 1.00 654.06 102 GLU A O 1
ATOM 772 N N . VAL A 1 94 ? -7.832 -33.841 -25.002 1.00 606.72 103 VAL A N 1
ATOM 773 C CA . VAL A 1 94 ? -7.241 -35.087 -25.457 1.00 580.31 103 VAL A CA 1
ATOM 774 C C . VAL A 1 94 ? -8.262 -35.743 -26.362 1.00 557.80 103 VAL A C 1
ATOM 775 O O . VAL A 1 94 ? -7.917 -36.232 -27.433 1.00 574.46 103 VAL A O 1
ATOM 779 N N . LEU A 1 95 ? -9.525 -35.714 -25.940 1.00 609.57 104 LEU A N 1
ATOM 780 C CA . LEU A 1 95 ? -10.617 -36.240 -26.752 1.00 579.48 104 LEU A CA 1
ATOM 781 C C . LEU A 1 95 ? -10.656 -35.552 -28.112 1.00 613.87 104 LEU A C 1
ATOM 782 O O . LEU A 1 95 ? -10.596 -36.217 -29.140 1.00 631.85 104 LEU A O 1
ATOM 787 N N . LYS A 1 96 ? -10.728 -34.223 -28.106 1.00 599.63 105 LYS A N 1
ATOM 788 C CA . LYS A 1 96 ? -10.739 -33.434 -29.337 1.00 538.77 105 LYS A CA 1
ATOM 789 C C . LYS A 1 96 ? -9.611 -33.852 -30.272 1.00 570.49 105 LYS A C 1
ATOM 790 O O . LYS A 1 96 ? -9.794 -33.940 -31.484 1.00 593.01 105 LYS A O 1
ATOM 796 N N . LEU A 1 97 ? -8.443 -34.114 -29.696 1.00 561.38 106 LEU A N 1
ATOM 797 C CA . LEU A 1 97 ? -7.354 -34.713 -30.449 1.00 536.73 106 LEU A CA 1
ATOM 798 C C . LEU A 1 97 ? -7.769 -36.124 -30.822 1.00 590.85 106 LEU A C 1
ATOM 799 O O . LEU A 1 97 ? -7.935 -36.436 -32.001 1.00 625.28 106 LEU A O 1
ATOM 804 N N . ARG A 1 98 ? -7.949 -36.956 -29.797 1.00 608.90 107 ARG A N 1
ATOM 805 C CA . ARG A 1 98 ? -8.373 -38.346 -29.939 1.00 594.89 107 ARG A CA 1
ATOM 806 C C . ARG A 1 98 ? -9.489 -38.515 -30.963 1.00 576.29 107 ARG A C 1
ATOM 807 O O . ARG A 1 98 ? -9.401 -39.367 -31.844 1.00 589.48 107 ARG A O 1
ATOM 815 N N . ASN A 1 99 ? -10.528 -37.693 -30.852 1.00 579.31 108 ASN A N 1
ATOM 816 C CA . ASN A 1 99 ? -11.636 -37.746 -31.796 1.00 540.34 108 ASN A CA 1
ATOM 817 C C . ASN A 1 99 ? -11.171 -37.467 -33.219 1.00 579.21 108 ASN A C 1
ATOM 818 O O . ASN A 1 99 ? -11.366 -38.285 -34.114 1.00 551.42 108 ASN A O 1
ATOM 823 N N . ILE A 1 100 ? -10.547 -36.311 -33.417 1.00 590.11 109 ILE A N 1
ATOM 824 C CA . ILE A 1 100 ? -10.039 -35.933 -34.729 1.00 568.35 109 ILE A CA 1
ATOM 825 C C . ILE A 1 100 ? -8.983 -36.933 -35.198 1.00 584.07 109 ILE A C 1
ATOM 826 O O . ILE A 1 100 ? -9.012 -37.388 -36.343 1.00 515.06 109 ILE A O 1
ATOM 831 N N . LYS A 1 101 ? -8.073 -37.290 -34.295 1.00 622.86 110 LYS A N 1
ATOM 832 C CA . LYS A 1 101 ? -7.013 -38.249 -34.599 1.00 591.05 110 LYS A CA 1
ATOM 833 C C . LYS A 1 101 ? -7.564 -39.597 -35.046 1.00 609.52 110 LYS A C 1
ATOM 834 O O . LYS A 1 101 ? -7.273 -40.055 -36.150 1.00 614.21 110 LYS A O 1
ATOM 840 N N . LEU A 1 102 ? -8.359 -40.231 -34.189 1.00 605.27 111 LEU A N 1
ATOM 841 C CA . LEU A 1 102 ? -8.895 -41.551 -34.497 1.00 551.23 111 LEU A CA 1
ATOM 842 C C . LEU A 1 102 ? -9.789 -41.525 -35.726 1.00 539.44 111 LEU A C 1
ATOM 843 O O . LEU A 1 102 ? -9.819 -42.485 -36.495 1.00 584.75 111 LEU A O 1
ATOM 848 N N . GLU A 1 103 ? -10.515 -40.427 -35.903 1.00 490.53 112 GLU A N 1
ATOM 849 C CA . GLU A 1 103 ? -11.377 -40.272 -37.063 1.00 418.36 112 GLU A CA 1
ATOM 850 C C . GLU A 1 103 ? -10.539 -40.396 -38.317 1.00 540.82 112 GLU A C 1
ATOM 851 O O . GLU A 1 103 ? -10.953 -41.016 -39.294 1.00 597.30 112 GLU A O 1
ATOM 857 N N . HIS A 1 104 ? -9.360 -39.786 -38.280 1.00 588.03 113 HIS A N 1
ATOM 858 C CA . HIS A 1 104 ? -8.468 -39.771 -39.426 1.00 600.09 113 HIS A CA 1
ATOM 859 C C . HIS A 1 104 ? -8.143 -41.181 -39.897 1.00 643.10 113 HIS A C 1
ATOM 860 O O . HIS A 1 104 ? -7.974 -41.421 -41.091 1.00 680.59 113 HIS A O 1
ATOM 867 N N . LEU A 1 105 ? -8.063 -42.112 -38.956 1.00 563.95 114 LEU A N 1
ATOM 868 C CA . LEU A 1 105 ? -7.829 -43.502 -39.301 1.00 481.42 114 LEU A CA 1
ATOM 869 C C . LEU A 1 105 ? -9.009 -44.042 -40.091 1.00 505.59 114 LEU A C 1
ATOM 870 O O . LEU A 1 105 ? -8.840 -44.901 -40.951 1.00 498.73 114 LEU A O 1
ATOM 875 N N . LYS A 1 106 ? -10.191 -43.507 -39.790 1.00 557.42 115 LYS A N 1
ATOM 876 C CA . LYS A 1 106 ? -11.457 -43.855 -40.443 1.00 557.38 115 LYS A CA 1
ATOM 877 C C . LYS A 1 106 ? -11.722 -45.344 -40.633 1.00 584.71 115 LYS A C 1
ATOM 878 O O . LYS A 1 106 ? -12.879 -45.745 -40.571 1.00 581.86 115 LYS A O 1
ATOM 885 N N . GLU B 1 1 ? 40.960 10.909 -43.110 1.00 527.45 10 GLU B N 1
ATOM 886 C CA . GLU B 1 1 ? 40.506 11.055 -44.487 1.00 536.30 10 GLU B CA 1
ATOM 887 C C . GLU B 1 1 ? 38.988 11.097 -44.529 1.00 582.83 10 GLU B C 1
ATOM 888 O O . GLU B 1 1 ? 38.391 11.117 -45.605 1.00 588.59 10 GLU B O 1
ATOM 894 N N . GLU B 1 2 ? 38.379 11.099 -43.346 1.00 602.23 11 GLU B N 1
ATOM 895 C CA . GLU B 1 2 ? 36.926 11.120 -43.205 1.00 499.96 11 GLU B CA 1
ATOM 896 C C . GLU B 1 2 ? 36.263 9.893 -43.828 1.00 498.57 11 GLU B C 1
ATOM 897 O O . GLU B 1 2 ? 35.122 9.957 -44.282 1.00 406.75 11 GLU B O 1
ATOM 903 N N . ASP B 1 3 ? 36.983 8.776 -43.837 1.00 565.36 12 ASP B N 1
ATOM 904 C CA . ASP B 1 3 ? 36.466 7.533 -44.399 1.00 575.94 12 ASP B CA 1
ATOM 905 C C . ASP B 1 3 ?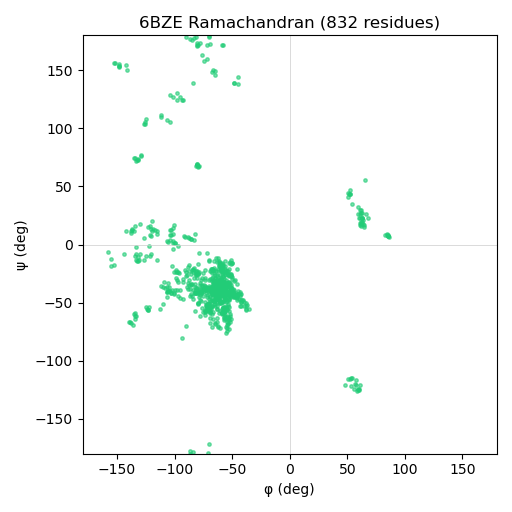 35.926 6.622 -43.299 1.00 593.81 12 ASP B C 1
ATOM 906 O O . ASP B 1 3 ? 35.099 5.745 -43.547 1.00 593.89 12 ASP B O 1
ATOM 911 N N . LEU B 1 4 ? 36.404 6.850 -42.081 1.00 602.11 13 LEU B N 1
ATOM 912 C CA . LEU B 1 4 ? 36.068 6.015 -40.931 1.00 598.15 13 LEU B CA 1
ATOM 913 C C . LEU B 1 4 ? 34.590 6.035 -40.564 1.00 659.81 13 LEU B C 1
ATOM 914 O O . LEU B 1 4 ? 34.062 5.050 -40.048 1.00 741.12 13 LEU B O 1
ATOM 919 N N . THR B 1 5 ? 33.929 7.155 -40.841 1.00 633.41 14 THR B N 1
ATOM 920 C CA . THR B 1 5 ? 32.530 7.338 -40.474 1.00 584.22 14 THR B CA 1
ATOM 921 C C . THR B 1 5 ? 31.666 6.285 -41.135 1.00 588.79 14 THR B C 1
ATOM 922 O O . THR B 1 5 ? 30.568 5.976 -40.676 1.00 558.70 14 THR B O 1
ATOM 926 N N . GLU B 1 6 ? 32.181 5.735 -42.224 1.00 595.22 15 GLU B N 1
ATOM 927 C CA . GLU B 1 6 ? 31.484 4.703 -42.958 1.00 569.68 15 GLU B CA 1
ATOM 928 C C . GLU B 1 6 ? 31.765 3.334 -42.376 1.00 595.28 15 GLU B C 1
ATOM 929 O O . GLU B 1 6 ? 30.864 2.509 -42.245 1.00 555.49 15 GLU B O 1
ATOM 935 N N . VAL B 1 7 ? 33.024 3.097 -42.028 1.00 635.38 16 VAL B N 1
ATOM 936 C CA . VAL B 1 7 ? 33.430 1.806 -41.496 1.00 587.81 16 VAL B CA 1
ATOM 937 C C . VAL B 1 7 ? 32.731 1.555 -40.165 1.00 593.57 16 VAL B C 1
ATOM 938 O O . VAL B 1 7 ? 32.561 0.410 -39.748 1.00 549.51 16 VAL B O 1
ATOM 942 N N . LYS B 1 8 ? 32.312 2.636 -39.514 1.00 628.63 17 LYS B N 1
ATOM 943 C CA . LYS B 1 8 ? 31.533 2.537 -38.291 1.00 593.38 17 LYS B CA 1
ATOM 944 C C . LYS B 1 8 ? 30.233 1.801 -38.553 1.00 572.15 17 LYS B C 1
ATOM 945 O O . LYS B 1 8 ? 29.794 0.993 -37.737 1.00 506.92 17 LYS B O 1
ATOM 951 N N . LYS B 1 9 ? 29.625 2.088 -39.697 1.00 607.92 18 LYS B N 1
ATOM 952 C CA . LYS B 1 9 ? 28.416 1.396 -40.099 1.00 651.34 18 LYS B CA 1
ATOM 953 C C . LYS B 1 9 ? 28.699 -0.092 -40.224 1.00 669.36 18 LYS B C 1
ATOM 954 O O . LYS B 1 9 ? 27.961 -0.905 -39.680 1.00 719.20 18 LYS B O 1
ATOM 960 N N . ASP B 1 10 ? 29.778 -0.440 -40.922 1.00 632.63 19 ASP B N 1
ATOM 961 C CA . ASP B 1 10 ? 30.177 -1.835 -41.056 1.00 577.94 19 ASP B CA 1
ATOM 962 C C . ASP B 1 10 ? 30.323 -2.448 -39.689 1.00 628.12 19 ASP B C 1
ATOM 963 O O . ASP B 1 10 ? 29.689 -3.453 -39.381 1.00 647.38 19 ASP B O 1
ATOM 968 N N . ALA B 1 11 ? 31.162 -1.818 -38.876 1.00 614.77 20 ALA B N 1
ATOM 969 C CA . ALA B 1 11 ? 31.348 -2.208 -37.492 1.00 592.80 20 ALA B CA 1
ATOM 970 C C . ALA B 1 11 ? 29.991 -2.364 -36.836 1.00 670.63 20 ALA B C 1
ATOM 971 O O . ALA B 1 11 ? 29.747 -3.335 -36.124 1.00 642.62 20 ALA B O 1
ATOM 973 N N . LEU B 1 12 ? 29.100 -1.415 -37.105 1.00 719.17 21 LEU B N 1
ATOM 974 C CA . LEU B 1 12 ? 27.751 -1.482 -36.568 1.00 764.53 21 LEU B CA 1
ATOM 975 C C . LEU B 1 12 ? 26.969 -2.591 -37.252 1.00 789.03 21 LEU B C 1
ATOM 976 O O . LEU B 1 12 ? 26.192 -3.292 -36.609 1.00 825.66 21 LEU B O 1
ATOM 981 N N . GLU B 1 13 ? 27.181 -2.750 -38.555 1.00 752.58 22 GLU B N 1
ATOM 982 C CA . GLU B 1 13 ? 26.555 -3.839 -39.289 1.00 624.61 22 GLU B CA 1
ATOM 983 C C . GLU B 1 13 ? 27.109 -5.153 -38.771 1.00 642.29 22 GLU B C 1
ATOM 984 O O . GLU B 1 13 ? 26.421 -6.173 -38.767 1.00 621.02 22 GLU B O 1
ATOM 990 N N . ASN B 1 14 ? 28.364 -5.121 -38.336 1.00 647.40 23 ASN B N 1
ATOM 991 C CA . ASN B 1 14 ? 28.989 -6.292 -37.744 1.00 638.33 23 ASN B CA 1
ATOM 992 C C . ASN B 1 14 ? 28.561 -6.458 -36.295 1.00 662.77 23 ASN B C 1
ATOM 993 O O . ASN B 1 14 ? 28.596 -7.563 -35.755 1.00 660.55 23 ASN B O 1
ATOM 998 N N . LEU B 1 15 ? 28.155 -5.359 -35.665 1.00 677.22 24 LEU B N 1
ATOM 999 C CA . LEU B 1 15 ? 27.732 -5.402 -34.267 1.00 678.78 24 LEU B CA 1
ATOM 1000 C C . LEU B 1 15 ? 26.210 -5.262 -34.131 1.00 699.97 24 LEU B C 1
ATOM 1001 O O . LEU B 1 15 ? 25.677 -5.229 -33.020 1.00 719.69 24 LEU B O 1
ATOM 1006 N N . ARG B 1 16 ? 25.516 -5.193 -35.266 1.00 706.10 25 ARG B N 1
ATOM 1007 C CA . ARG B 1 16 ? 24.051 -5.136 -35.290 1.00 673.43 25 ARG B CA 1
ATOM 1008 C C . ARG B 1 16 ? 23.479 -6.316 -34.517 1.00 669.17 25 ARG B C 1
ATOM 1009 O O . ARG B 1 16 ? 22.445 -6.203 -33.862 1.00 682.51 25 ARG B O 1
ATOM 1017 N N . VAL B 1 17 ? 24.188 -7.439 -34.596 1.00 690.38 26 VAL B N 1
ATOM 1018 C CA . VAL B 1 17 ? 23.851 -8.668 -33.887 1.00 640.55 26 VAL B CA 1
ATOM 1019 C C . VAL B 1 17 ? 23.637 -8.437 -32.393 1.00 720.30 26 VAL B C 1
ATOM 1020 O O . VAL B 1 17 ? 22.637 -8.876 -31.826 1.00 740.25 26 VAL B O 1
ATOM 1024 N N . TYR B 1 18 ? 24.523 -7.667 -31.776 1.00 726.49 27 TYR B N 1
ATOM 1025 C CA . TYR B 1 18 ? 24.400 -7.451 -30.351 1.00 710.58 27 TYR B CA 1
ATOM 1026 C C . TYR B 1 18 ? 23.334 -6.390 -30.171 1.00 728.24 27 TYR B C 1
ATOM 1027 O O . TYR B 1 18 ? 23.597 -5.277 -29.716 1.00 688.26 27 TYR B O 1
ATOM 1036 N N . LEU B 1 19 ? 22.113 -6.771 -30.536 1.00 736.18 28 LEU B N 1
ATOM 1037 C CA . LEU B 1 19 ? 20.946 -5.941 -30.336 1.00 729.29 28 LEU B CA 1
ATOM 1038 C C . LEU B 1 19 ? 20.200 -6.444 -29.105 1.00 663.96 28 LEU B C 1
ATOM 1039 O O . LEU B 1 19 ? 19.040 -6.104 -28.882 1.00 706.42 28 LEU B O 1
ATOM 1044 N N . CYS B 1 20 ? 20.886 -7.247 -28.296 1.00 597.09 29 CYS B N 1
ATOM 1045 C CA . CYS B 1 20 ? 20.252 -7.894 -27.156 1.00 535.49 29 CYS B CA 1
ATOM 1046 C C . CYS B 1 20 ? 20.951 -7.610 -25.835 1.00 577.47 29 CYS B C 1
ATOM 1047 O O . CYS B 1 20 ? 20.438 -7.952 -24.771 1.00 542.35 29 CYS B O 1
ATOM 1050 N N . GLU B 1 21 ? 22.125 -6.997 -25.897 1.00 622.87 30 GLU B N 1
ATOM 1051 C CA . GLU B 1 21 ? 22.854 -6.700 -24.676 1.00 681.82 30 GLU B CA 1
ATOM 1052 C C . GLU B 1 21 ? 22.916 -5.201 -24.424 1.00 722.93 30 GLU B C 1
ATOM 1053 O O . GLU B 1 21 ? 23.570 -4.468 -25.166 1.00 747.67 30 GLU B O 1
ATOM 1059 N N . LYS B 1 22 ? 22.211 -4.760 -23.383 1.00 724.23 31 LYS B N 1
ATOM 1060 C CA . LYS B 1 22 ? 22.226 -3.370 -22.918 1.00 736.78 31 LYS B CA 1
ATOM 1061 C C . LYS B 1 22 ? 21.663 -2.374 -23.925 1.00 791.37 31 LYS B C 1
ATOM 1062 O O . LYS B 1 22 ? 21.903 -1.173 -23.812 1.00 783.78 31 LYS B O 1
ATOM 1068 N N . ILE B 1 23 ? 20.930 -2.883 -24.910 1.00 827.89 32 ILE B N 1
ATOM 1069 C CA . ILE B 1 23 ? 20.266 -2.047 -25.901 1.00 821.03 32 ILE B CA 1
ATOM 1070 C C . ILE B 1 23 ? 18.970 -1.552 -25.286 1.00 745.84 32 ILE B C 1
ATOM 1071 O O . ILE B 1 23 ? 18.453 -0.492 -25.643 1.00 760.12 32 ILE B O 1
ATOM 1076 N N . ILE B 1 24 ? 18.470 -2.329 -24.331 1.00 713.57 33 ILE B N 1
ATOM 1077 C CA . ILE B 1 24 ? 17.285 -1.981 -23.568 1.00 689.17 33 ILE B CA 1
ATOM 1078 C C . ILE B 1 24 ? 17.520 -0.654 -22.864 1.00 803.23 33 ILE B C 1
ATOM 1079 O O . ILE B 1 24 ? 16.570 0.035 -22.492 1.00 832.12 33 ILE B O 1
ATOM 1084 N N . ALA B 1 25 ? 18.794 -0.294 -22.711 1.00 832.95 34 ALA B N 1
ATOM 1085 C CA . ALA B 1 25 ? 19.196 0.990 -22.155 1.00 881.26 34 ALA B CA 1
ATOM 1086 C C . ALA B 1 25 ? 18.521 2.169 -22.842 1.00 897.82 34 ALA B C 1
ATOM 1087 O O . ALA B 1 25 ? 18.549 3.280 -22.324 1.00 899.21 34 ALA B O 1
ATOM 1089 N N . GLU B 1 26 ? 17.925 1.938 -24.009 1.00 895.33 35 GLU B N 1
ATOM 1090 C CA . GLU B 1 26 ? 17.100 2.967 -24.627 1.00 876.32 35 GLU B CA 1
ATOM 1091 C C . GLU B 1 26 ? 16.003 3.358 -23.654 1.00 886.06 35 GLU B C 1
ATOM 1092 O O . GLU B 1 26 ? 15.598 4.522 -23.591 1.00 895.80 35 GLU B O 1
ATOM 1098 N N . ARG B 1 27 ? 15.547 2.379 -22.878 1.00 864.84 36 ARG B N 1
ATOM 1099 C CA . ARG B 1 27 ? 14.604 2.637 -21.803 1.00 781.06 36 ARG B CA 1
ATOM 1100 C C . ARG B 1 27 ? 15.334 2.998 -20.520 1.00 765.07 36 ARG B C 1
ATOM 1101 O O . ARG B 1 27 ? 14.859 3.815 -19.730 1.00 710.75 36 ARG B O 1
ATOM 1109 N N . HIS B 1 28 ? 16.488 2.374 -20.310 1.00 795.66 37 HIS B N 1
ATOM 1110 C CA . HIS B 1 28 ? 17.229 2.564 -19.070 1.00 788.73 37 HIS B CA 1
ATOM 1111 C C . HIS B 1 28 ? 18.008 3.873 -19.051 1.00 798.18 37 HIS B C 1
ATOM 1112 O O . HIS B 1 28 ? 17.981 4.589 -18.050 1.00 784.18 37 HIS B O 1
ATOM 1119 N N . PHE B 1 29 ? 18.696 4.196 -20.146 1.00 804.92 38 PHE B N 1
ATOM 1120 C CA . PHE B 1 29 ? 19.481 5.431 -20.164 1.00 792.22 38 PHE B CA 1
ATOM 1121 C C . PHE B 1 29 ? 19.753 6.144 -21.503 1.00 761.27 38 PHE B C 1
ATOM 1122 O O . PHE B 1 29 ? 20.110 7.322 -21.498 1.00 790.55 38 PHE B O 1
ATOM 1130 N N . ASP B 1 30 ? 19.586 5.464 -22.635 1.00 723.50 39 ASP B N 1
ATOM 1131 C CA . ASP B 1 30 ? 19.950 6.070 -23.923 1.00 681.39 39 ASP B CA 1
ATOM 1132 C C . ASP B 1 30 ? 19.124 7.309 -24.297 1.00 704.74 39 ASP B C 1
ATOM 1133 O O . ASP B 1 30 ? 19.678 8.326 -24.720 1.00 723.27 39 ASP B O 1
ATOM 1138 N N . HIS B 1 31 ? 17.806 7.209 -24.151 1.00 708.94 40 HIS B N 1
ATOM 1139 C CA . HIS B 1 31 ? 16.882 8.231 -24.646 1.00 712.00 40 HIS B CA 1
ATOM 1140 C C . HIS B 1 31 ? 17.211 9.648 -24.172 1.00 755.30 40 HIS B C 1
ATOM 1141 O O . HIS B 1 31 ? 17.176 10.599 -24.956 1.00 785.80 40 HIS B O 1
ATOM 1148 N N . LEU B 1 32 ? 17.558 9.774 -22.896 1.00 755.09 41 LEU B N 1
ATOM 1149 C CA . LEU B 1 32 ? 17.672 11.081 -22.252 1.00 693.19 41 LEU B CA 1
ATOM 1150 C C . LEU B 1 32 ? 18.860 11.920 -22.720 1.00 654.70 41 LEU B C 1
ATOM 1151 O O . LEU B 1 32 ? 18.703 13.091 -23.069 1.00 622.74 41 LEU B O 1
ATOM 1156 N N . ARG B 1 33 ? 20.045 11.324 -22.716 1.00 614.81 42 ARG B N 1
ATOM 1157 C CA . ARG B 1 33 ? 21.247 12.038 -23.113 1.00 575.13 42 ARG B CA 1
ATOM 1158 C C . ARG B 1 33 ? 21.310 12.247 -24.611 1.00 554.88 42 ARG B C 1
ATOM 1159 O O . ARG B 1 33 ? 21.392 13.381 -25.085 1.00 539.38 42 ARG B O 1
ATOM 1167 N N . ALA B 1 34 ? 21.275 11.138 -25.344 1.00 544.40 43 ALA B N 1
ATOM 1168 C CA . ALA B 1 34 ? 21.526 11.131 -26.778 1.00 506.77 43 ALA B CA 1
ATOM 1169 C C . ALA B 1 34 ? 20.648 12.127 -27.507 1.00 510.47 43 ALA B C 1
ATOM 1170 O O . ALA B 1 34 ? 21.015 12.626 -28.567 1.00 498.66 43 ALA B O 1
ATOM 1172 N N . LYS B 1 35 ? 19.499 12.425 -26.909 1.00 548.60 44 LYS B N 1
ATOM 1173 C CA . LYS B 1 35 ? 18.559 13.396 -27.443 1.00 533.82 44 LYS B CA 1
ATOM 1174 C C . LYS B 1 35 ? 19.217 14.753 -27.658 1.00 515.22 44 LYS B C 1
ATOM 1175 O O . LYS B 1 35 ? 18.729 15.564 -28.444 1.00 514.93 44 LYS B O 1
ATOM 1181 N N . LYS B 1 36 ? 20.330 14.992 -26.969 1.00 502.80 45 LYS B N 1
ATOM 1182 C CA . LYS B 1 36 ? 21.120 16.202 -27.182 1.00 486.25 45 LYS B CA 1
ATOM 1183 C C . LYS B 1 36 ? 21.399 16.410 -28.669 1.00 542.64 45 LYS B C 1
ATOM 1184 O O . LYS B 1 36 ? 21.533 17.537 -29.140 1.00 545.40 45 LYS B O 1
ATOM 1190 N N . ILE B 1 37 ? 21.479 15.312 -29.408 1.00 537.11 46 ILE B N 1
ATOM 1191 C CA . ILE B 1 37 ? 21.679 15.384 -30.843 1.00 519.87 46 ILE B CA 1
ATOM 1192 C C . ILE B 1 37 ? 20.658 14.502 -31.539 1.00 496.36 46 ILE B C 1
ATOM 1193 O O . ILE B 1 37 ? 20.534 14.523 -32.758 1.00 482.63 46 ILE B O 1
ATOM 1198 N N . LEU B 1 38 ? 19.915 13.723 -30.767 1.00 537.06 47 LEU B N 1
ATOM 1199 C CA . LEU B 1 38 ? 19.029 12.724 -31.365 1.00 527.36 47 LEU B CA 1
ATOM 1200 C C . LEU B 1 38 ? 17.635 13.265 -31.782 1.00 507.17 47 LEU B C 1
ATOM 1201 O O . LEU B 1 38 ? 17.334 14.436 -31.570 1.00 419.75 47 LEU B O 1
ATOM 1206 N N . SER B 1 39 ? 16.841 12.393 -32.411 1.00 541.60 48 SER B N 1
ATOM 1207 C CA . SER B 1 39 ? 15.530 12.645 -33.012 1.00 508.29 48 SER B CA 1
ATOM 1208 C C . SER B 1 39 ? 14.525 13.174 -32.001 1.00 467.16 48 SER B C 1
ATOM 1209 O O . SER B 1 39 ? 14.813 13.280 -30.814 1.00 433.27 48 SER B O 1
ATOM 1212 N N . ARG B 1 40 ? 13.359 13.587 -32.502 1.00 484.16 49 ARG B N 1
ATOM 1213 C CA . ARG B 1 40 ? 12.291 14.124 -31.652 1.00 469.51 49 ARG B CA 1
ATOM 1214 C C . ARG B 1 40 ? 10.942 13.395 -31.754 1.00 499.18 49 ARG B C 1
ATOM 1215 O O . ARG B 1 40 ? 10.406 12.929 -30.749 1.00 514.13 49 ARG B O 1
ATOM 1223 N N . GLU B 1 41 ? 10.400 13.301 -32.968 1.00 485.68 50 GLU B N 1
ATOM 1224 C CA . GLU B 1 41 ? 9.123 12.649 -33.196 1.00 424.23 50 GLU B CA 1
ATOM 1225 C C . GLU B 1 41 ? 9.207 11.147 -33.316 1.00 433.36 50 GLU B C 1
ATOM 1226 O O . GLU B 1 41 ? 8.337 10.415 -32.845 1.00 432.19 50 GLU B O 1
ATOM 1232 N N . ASP B 1 42 ? 10.242 10.697 -33.994 1.00 474.80 51 ASP B N 1
ATOM 1233 C CA . ASP B 1 42 ? 10.477 9.284 -34.106 1.00 507.98 51 ASP B CA 1
ATOM 1234 C C . ASP B 1 42 ? 10.578 8.635 -32.745 1.00 514.48 51 ASP B C 1
ATOM 1235 O O . ASP B 1 42 ? 9.985 7.593 -32.528 1.00 539.83 51 ASP B O 1
ATOM 1240 N N . THR B 1 43 ? 11.255 9.309 -31.812 1.00 469.98 52 THR B N 1
ATOM 1241 C CA . THR B 1 43 ? 11.386 8.817 -30.442 1.00 442.06 52 THR B CA 1
ATOM 1242 C C . THR B 1 43 ? 10.045 8.427 -29.939 1.00 451.02 52 THR B C 1
ATOM 1243 O O . THR B 1 43 ? 9.887 7.415 -29.284 1.00 366.35 52 THR B O 1
ATOM 1247 N N . GLU B 1 44 ? 9.080 9.273 -30.242 1.00 515.33 53 GLU B N 1
ATOM 1248 C CA . GLU B 1 44 ? 7.703 8.990 -29.942 1.00 516.64 53 GLU B CA 1
ATOM 1249 C C . GLU B 1 44 ? 7.253 7.804 -30.780 1.00 606.85 53 GLU B C 1
ATOM 1250 O O . GLU B 1 44 ? 6.671 6.854 -30.267 1.00 602.71 53 GLU B O 1
ATOM 1256 N N . GLU B 1 45 ? 7.542 7.852 -32.071 1.00 526.51 54 GLU B N 1
ATOM 1257 C CA . GLU B 1 45 ? 7.103 6.803 -32.973 1.00 434.05 54 GLU B CA 1
ATOM 1258 C C . GLU B 1 45 ? 7.867 5.504 -32.761 1.00 464.21 54 GLU B C 1
ATOM 1259 O O . GLU B 1 45 ? 7.281 4.441 -32.533 1.00 496.85 54 GLU B O 1
ATOM 1265 N N . ILE B 1 46 ? 9.187 5.611 -32.861 1.00 505.15 55 ILE B N 1
ATOM 1266 C CA . ILE B 1 46 ? 10.092 4.495 -32.635 1.00 527.39 55 ILE B CA 1
ATOM 1267 C C . ILE B 1 46 ? 9.698 3.725 -31.387 1.00 565.29 55 ILE B C 1
ATOM 1268 O O . ILE B 1 46 ? 9.730 2.496 -31.370 1.00 604.83 55 ILE B O 1
ATOM 1273 N N . SER B 1 47 ? 9.293 4.454 -30.355 1.00 578.24 56 SER B N 1
ATOM 1274 C CA . SER B 1 47 ? 8.944 3.837 -29.087 1.00 521.77 56 SER B CA 1
ATOM 1275 C C . SER B 1 47 ? 7.572 3.183 -29.074 1.00 510.82 56 SER B C 1
ATOM 1276 O O . SER B 1 47 ? 7.417 2.076 -28.562 1.00 438.21 56 SER B O 1
ATOM 1279 N N . CYS B 1 48 ? 6.586 3.867 -29.645 1.00 474.95 57 CYS B N 1
ATOM 1280 C CA . CYS B 1 48 ? 5.181 3.508 -29.464 1.00 451.62 57 CYS B CA 1
ATOM 1281 C C . CYS B 1 48 ? 4.834 2.058 -29.784 1.00 516.12 57 CYS B C 1
ATOM 1282 O O . CYS B 1 48 ? 3.872 1.512 -29.245 1.00 552.04 57 CYS B O 1
ATOM 1285 N N . ARG B 1 49 ? 5.533 1.469 -30.749 1.00 548.48 58 ARG B N 1
ATOM 1286 C CA . ARG B 1 49 ? 5.175 0.129 -31.211 1.00 528.75 58 ARG B CA 1
ATOM 1287 C C . ARG B 1 49 ? 6.356 -0.825 -31.351 1.00 497.28 58 ARG B C 1
ATOM 1288 O O . ARG B 1 49 ? 6.750 -1.165 -32.467 1.00 430.40 58 ARG B O 1
ATOM 1296 N N . THR B 1 50 ? 6.917 -1.263 -30.230 1.00 529.45 59 THR B N 1
ATOM 1297 C CA . THR B 1 50 ? 8.010 -2.226 -30.281 1.00 545.64 59 THR B CA 1
ATOM 1298 C C . THR B 1 50 ? 7.959 -3.262 -29.163 1.00 530.64 59 THR B C 1
ATOM 1299 O O . THR B 1 50 ? 7.498 -2.979 -28.057 1.00 536.96 59 THR B O 1
ATOM 1303 N N . SER B 1 51 ? 8.553 -4.415 -29.437 1.00 542.86 60 SER B N 1
ATOM 1304 C CA . SER B 1 51 ? 8.736 -5.464 -28.445 1.00 504.16 60 SER B CA 1
ATOM 1305 C C . SER B 1 51 ? 10.044 -5.223 -27.690 1.00 539.77 60 SER B C 1
ATOM 1306 O O . SER B 1 51 ? 10.465 -6.055 -26.885 1.00 462.42 60 SER B O 1
ATOM 1309 N N . SER B 1 52 ? 10.682 -4.087 -27.979 1.00 581.28 61 SER B N 1
ATOM 1310 C CA . SER B 1 52 ? 12.002 -3.734 -27.460 1.00 560.19 61 SER B CA 1
ATOM 1311 C C . SER B 1 52 ? 13.083 -4.354 -28.332 1.00 557.61 61 SER B C 1
ATOM 1312 O O . SER B 1 52 ? 14.267 -4.329 -27.995 1.00 563.07 61 SER B O 1
ATOM 1315 N N . ARG B 1 53 ? 12.656 -4.912 -29.459 1.00 521.82 62 ARG B N 1
ATOM 1316 C CA . ARG B 1 53 ? 13.561 -5.543 -30.398 1.00 487.36 62 ARG B CA 1
ATOM 1317 C C . ARG B 1 53 ? 13.694 -4.695 -31.643 1.00 478.38 62 ARG B C 1
ATOM 1318 O O . ARG B 1 53 ? 14.770 -4.575 -32.223 1.00 481.58 62 ARG B O 1
ATOM 1326 N N . LYS B 1 54 ? 12.585 -4.093 -32.038 1.00 466.56 63 LYS B N 1
ATOM 1327 C CA . LYS B 1 54 ? 12.517 -3.356 -33.282 1.00 520.44 63 LYS B CA 1
ATOM 1328 C C . LYS B 1 54 ? 13.140 -1.987 -33.071 1.00 609.41 63 LYS B C 1
ATOM 1329 O O . LYS B 1 54 ? 14.012 -1.542 -33.821 1.00 652.96 63 LYS B O 1
ATOM 1335 N N . ARG B 1 55 ? 12.659 -1.339 -32.023 1.00 668.89 64 ARG B N 1
ATOM 1336 C CA . ARG B 1 55 ? 13.162 -0.072 -31.539 1.00 708.00 64 ARG B CA 1
ATOM 1337 C C . ARG B 1 55 ? 14.649 -0.174 -31.292 1.00 753.98 64 ARG B C 1
ATOM 1338 O O . ARG B 1 55 ? 15.412 0.748 -31.586 1.00 738.07 64 ARG B O 1
ATOM 1346 N N . ALA B 1 56 ? 15.041 -1.310 -30.727 1.00 775.41 65 ALA B N 1
ATOM 1347 C CA . ALA B 1 56 ? 16.437 -1.631 -30.516 1.00 803.28 65 ALA B CA 1
ATOM 1348 C C . ALA B 1 56 ? 17.148 -1.481 -31.843 1.00 809.13 65 ALA B C 1
ATOM 1349 O O . ALA B 1 56 ? 18.130 -0.754 -31.954 1.00 848.44 65 ALA B O 1
ATOM 1351 N N . GLY B 1 57 ? 16.621 -2.161 -32.854 1.00 786.58 66 GLY B N 1
ATOM 1352 C CA . GLY B 1 57 ? 17.131 -2.050 -34.204 1.00 721.95 66 GLY B CA 1
ATOM 1353 C C . GLY B 1 57 ? 17.005 -0.636 -34.724 1.00 681.02 66 GLY B C 1
ATOM 1354 O O . GLY B 1 57 ? 17.950 -0.111 -35.308 1.00 684.74 66 GLY B O 1
ATOM 1355 N N . LYS B 1 58 ? 15.838 -0.026 -34.514 1.00 639.13 67 LYS B N 1
ATOM 1356 C CA . LYS B 1 58 ? 15.605 1.351 -34.935 1.00 574.63 67 LYS B CA 1
ATOM 1357 C C . LYS B 1 58 ? 16.704 2.263 -34.412 1.00 548.28 67 LYS B C 1
ATOM 1358 O O . LYS B 1 58 ? 17.501 2.781 -35.189 1.00 564.50 67 LYS B O 1
ATOM 1364 N N . LEU B 1 59 ? 16.742 2.423 -33.092 1.00 500.23 68 LEU B N 1
ATOM 1365 C CA . LEU B 1 59 ? 17.696 3.291 -32.409 1.00 541.64 68 LEU B CA 1
ATOM 1366 C C . LEU B 1 59 ? 19.092 3.158 -32.989 1.00 606.00 68 LEU B C 1
ATOM 1367 O O . LEU B 1 59 ? 19.755 4.150 -33.292 1.00 585.03 68 LEU B O 1
ATOM 1372 N N . LEU B 1 60 ? 19.524 1.915 -33.153 1.00 724.79 69 LEU B N 1
ATOM 1373 C CA . LEU B 1 60 ? 20.836 1.642 -33.711 1.00 794.66 69 LEU B CA 1
ATOM 1374 C C . LEU B 1 60 ? 20.912 2.070 -35.166 1.00 762.00 69 LEU B C 1
ATOM 1375 O O . LEU B 1 60 ? 21.893 2.675 -35.597 1.00 819.96 69 LEU B O 1
ATOM 1380 N N . ASP B 1 61 ? 19.863 1.757 -35.914 1.00 711.43 70 ASP B N 1
ATOM 1381 C CA . ASP B 1 61 ? 19.819 2.037 -37.341 1.00 639.10 70 ASP B CA 1
ATOM 1382 C C . ASP B 1 61 ? 20.031 3.520 -37.641 1.00 676.17 70 ASP B C 1
ATOM 1383 O O . ASP B 1 61 ? 20.683 3.883 -38.623 1.00 642.61 70 ASP B O 1
ATOM 1388 N N . TYR B 1 62 ? 19.490 4.368 -36.776 1.00 712.84 71 TYR B N 1
ATOM 1389 C CA . TYR B 1 62 ? 19.552 5.808 -36.974 1.00 700.57 71 TYR B CA 1
ATOM 1390 C C . TYR B 1 62 ? 20.969 6.373 -36.924 1.00 628.76 71 TYR B C 1
ATOM 1391 O O . TYR B 1 62 ? 21.243 7.401 -37.530 1.00 661.14 71 TYR B O 1
ATOM 1400 N N . LEU B 1 63 ? 21.868 5.703 -36.215 1.00 559.28 72 LEU B N 1
ATOM 1401 C CA . LEU B 1 63 ? 23.164 6.290 -35.909 1.00 521.66 72 LEU B CA 1
ATOM 1402 C C . LEU B 1 63 ? 24.208 6.116 -37.015 1.00 570.75 72 LEU B C 1
ATOM 1403 O O . LEU B 1 63 ? 25.197 6.865 -37.054 1.00 626.44 72 LEU B O 1
ATOM 1408 N N . GLN B 1 64 ? 24.001 5.132 -37.889 1.00 564.48 73 GLN B N 1
ATOM 1409 C CA . GLN B 1 64 ? 24.879 4.928 -39.018 1.00 524.84 73 GLN B CA 1
ATOM 1410 C C . GLN B 1 64 ? 24.890 6.170 -39.880 1.00 499.34 73 GLN B C 1
ATOM 1411 O O . GLN B 1 64 ? 25.919 6.440 -40.598 1.00 487.43 73 GLN B O 1
ATOM 1417 N N . GLU B 1 65 ? 23.762 6.892 -39.826 1.00 503.65 74 GLU B N 1
ATOM 1418 C CA . GLU B 1 65 ? 23.721 8.206 -40.399 1.00 557.68 74 GLU B CA 1
ATOM 1419 C C . GLU B 1 65 ? 24.831 9.057 -39.834 1.00 627.52 74 GLU B C 1
ATOM 1420 O O . GLU B 1 65 ? 25.789 9.250 -40.430 1.00 615.54 74 GLU B O 1
ATOM 1426 N N . ASN B 1 66 ? 24.701 9.453 -38.595 1.00 642.07 75 ASN B N 1
ATOM 1427 C CA . ASN B 1 66 ? 25.549 10.436 -37.956 1.00 646.25 75 ASN B CA 1
ATOM 1428 C C . ASN B 1 66 ? 27.014 10.132 -38.200 1.00 616.60 75 ASN B C 1
ATOM 1429 O O . ASN B 1 66 ? 27.423 8.975 -38.132 1.00 624.55 75 ASN B O 1
ATOM 1434 N N . PRO B 1 67 ? 27.826 11.150 -38.463 1.00 592.18 76 PRO B N 1
ATOM 1435 C CA . PRO B 1 67 ? 29.270 10.928 -38.632 1.00 583.85 76 PRO B CA 1
ATOM 1436 C C . PRO B 1 67 ? 30.043 10.432 -37.390 1.00 612.47 76 PRO B C 1
ATOM 1437 O O . PRO B 1 67 ? 30.866 9.527 -37.521 1.00 597.84 76 PRO B O 1
ATOM 1441 N N . LYS B 1 68 ? 29.845 11.074 -36.241 1.00 681.56 77 LYS B N 1
ATOM 1442 C CA . LYS B 1 68 ? 30.669 10.785 -35.066 1.00 718.39 77 LYS B CA 1
ATOM 1443 C C . LYS B 1 68 ? 30.544 9.367 -34.503 1.00 740.86 77 LYS B C 1
ATOM 1444 O O . LYS B 1 68 ? 31.553 8.726 -34.208 1.00 749.48 77 LYS B O 1
ATOM 1450 N N . GLY B 1 69 ? 29.317 8.875 -34.361 1.00 711.52 78 GLY B N 1
ATOM 1451 C CA . GLY B 1 69 ? 29.105 7.502 -33.936 1.00 689.20 78 GLY B CA 1
ATOM 1452 C C . GLY B 1 69 ? 29.860 7.146 -32.666 1.00 647.03 78 GLY B C 1
ATOM 1453 O O . GLY B 1 69 ? 30.470 6.079 -32.597 1.00 672.66 78 GLY B O 1
ATOM 1454 N N . LEU B 1 70 ? 29.850 8.027 -31.668 1.00 626.20 79 LEU B N 1
ATOM 1455 C CA . LEU B 1 70 ? 30.752 7.862 -30.534 1.00 611.65 79 LEU B CA 1
ATOM 1456 C C . LEU B 1 70 ? 30.048 8.159 -29.209 1.00 638.26 79 LEU B C 1
ATOM 1457 O O . LEU B 1 70 ? 30.694 8.283 -28.170 1.00 642.70 79 LEU B O 1
ATOM 1462 N N . ASP B 1 71 ? 28.723 8.269 -29.248 1.00 646.91 80 ASP B N 1
ATOM 1463 C CA . ASP B 1 71 ? 27.969 8.762 -28.094 1.00 640.14 80 ASP B CA 1
ATOM 1464 C C . ASP B 1 71 ? 27.373 7.672 -27.213 1.00 636.24 80 ASP B C 1
ATOM 1465 O O . ASP B 1 71 ? 27.445 7.756 -25.991 1.00 640.66 80 ASP B O 1
ATOM 1470 N N . THR B 1 72 ? 26.773 6.658 -27.829 1.00 615.83 81 THR B N 1
ATOM 1471 C CA . THR B 1 72 ? 26.286 5.506 -27.081 1.00 545.68 81 THR B CA 1
ATOM 1472 C C . THR B 1 72 ? 27.456 4.945 -26.305 1.00 519.08 81 THR B C 1
ATOM 1473 O O . THR B 1 72 ? 27.323 4.447 -25.188 1.00 465.07 81 THR B O 1
ATOM 1477 N N . LEU B 1 73 ? 28.613 5.054 -26.935 1.00 537.46 82 LEU B N 1
ATOM 1478 C CA . LEU B 1 73 ? 29.867 4.624 -26.371 1.00 570.54 82 LEU B CA 1
ATOM 1479 C C . LEU B 1 73 ? 30.217 5.408 -25.123 1.00 608.75 82 LEU B C 1
ATOM 1480 O O . LEU B 1 73 ? 30.456 4.826 -24.068 1.00 649.41 82 LEU B O 1
ATOM 1485 N N . VAL B 1 74 ? 30.247 6.730 -25.253 1.00 596.95 83 VAL B N 1
ATOM 1486 C CA . VAL B 1 74 ? 30.556 7.587 -24.125 1.00 555.56 83 VAL B CA 1
ATOM 1487 C C . VAL B 1 74 ? 29.437 7.520 -23.104 1.00 647.98 83 VAL B C 1
ATOM 1488 O O . VAL B 1 74 ? 29.668 7.681 -21.919 1.00 695.28 83 VAL B O 1
ATOM 1492 N N . GLU B 1 75 ? 28.219 7.253 -23.554 1.00 674.37 84 GLU B N 1
ATOM 1493 C CA . GLU B 1 75 ? 27.101 7.306 -22.630 1.00 638.20 84 GLU B CA 1
ATOM 1494 C C . GLU B 1 75 ? 27.014 6.049 -21.799 1.00 641.61 84 GLU B C 1
ATOM 1495 O O . GLU B 1 75 ? 26.483 6.061 -20.691 1.00 635.49 84 GLU B O 1
ATOM 1501 N N . SER B 1 76 ? 27.549 4.963 -22.337 1.00 640.51 85 SER B N 1
ATOM 1502 C CA . SER B 1 76 ? 27.493 3.689 -21.645 1.00 640.32 85 SER B CA 1
ATOM 1503 C C . SER B 1 76 ? 28.570 3.591 -20.584 1.00 689.09 85 SER B C 1
ATOM 1504 O O . SER B 1 76 ? 28.344 3.023 -19.513 1.00 723.20 85 SER B O 1
ATOM 1507 N N . ILE B 1 77 ? 29.745 4.129 -20.888 1.00 701.23 86 ILE B N 1
ATOM 1508 C CA . ILE B 1 77 ? 30.818 4.150 -19.911 1.00 674.35 86 ILE B CA 1
ATOM 1509 C C . ILE B 1 77 ? 30.495 5.211 -18.861 1.00 699.72 86 ILE B C 1
ATOM 1510 O O . ILE B 1 77 ? 30.696 4.988 -17.673 1.00 738.13 86 ILE B O 1
ATOM 1515 N N . ARG B 1 78 ? 29.934 6.335 -19.295 1.00 668.70 87 ARG B N 1
ATOM 1516 C CA . ARG B 1 78 ? 29.347 7.295 -18.363 1.00 594.88 87 ARG B CA 1
ATOM 1517 C C . ARG B 1 78 ? 28.067 6.757 -17.709 1.00 616.02 87 ARG B C 1
ATOM 1518 O O . ARG B 1 78 ? 27.575 5.685 -18.066 1.00 649.80 87 ARG B O 1
ATOM 1526 N N . ARG B 1 79 ? 27.557 7.506 -16.732 1.00 583.39 88 ARG B N 1
ATOM 1527 C CA . ARG B 1 79 ? 26.329 7.164 -16.007 1.00 639.91 88 ARG B CA 1
ATOM 1528 C C . ARG B 1 79 ? 26.395 5.844 -15.230 1.00 679.89 88 ARG B C 1
ATOM 1529 O O . ARG B 1 79 ? 25.363 5.312 -14.821 1.00 719.27 88 ARG B O 1
ATOM 1537 N N . GLU B 1 80 ? 27.606 5.330 -15.027 1.00 697.36 89 GLU B N 1
ATOM 1538 C CA . GLU B 1 80 ? 27.826 4.094 -14.268 1.00 707.80 89 GLU B CA 1
ATOM 1539 C C . GLU B 1 80 ? 27.033 2.893 -14.811 1.00 778.69 89 GLU B C 1
ATOM 1540 O O . GLU B 1 80 ? 27.159 2.539 -15.984 1.00 800.07 89 GLU B O 1
ATOM 1546 N N . LYS B 1 81 ? 26.241 2.277 -13.944 1.00 788.49 90 LYS B N 1
ATOM 1547 C CA . LYS B 1 81 ? 25.499 1.116 -14.368 1.00 779.33 90 LYS B CA 1
ATOM 1548 C C . LYS B 1 81 ? 26.510 0.088 -14.840 1.00 766.85 90 LYS B C 1
ATOM 1549 O O . LYS B 1 81 ? 27.416 -0.307 -14.106 1.00 783.20 90 LYS B O 1
ATOM 1555 N N . THR B 1 82 ? 26.327 -0.344 -16.077 1.00 723.79 91 THR B N 1
ATOM 1556 C CA . THR B 1 82 ? 27.077 -1.455 -16.660 1.00 686.10 91 THR B CA 1
ATOM 1557 C C . THR B 1 82 ? 28.418 -1.007 -17.222 1.00 695.10 91 THR B C 1
ATOM 1558 O O . THR B 1 82 ? 28.517 0.045 -17.853 1.00 723.05 91 THR B O 1
ATOM 1562 N N . GLN B 1 83 ? 29.447 -1.817 -16.989 1.00 656.19 92 GLN B N 1
ATOM 1563 C CA . GLN B 1 83 ? 30.805 -1.461 -17.378 1.00 590.40 92 GLN B CA 1
ATOM 1564 C C . GLN B 1 83 ? 31.600 -2.668 -17.879 1.00 542.83 92 GLN B C 1
ATOM 1565 O O . GLN B 1 83 ? 32.823 -2.668 -17.864 1.00 542.19 92 GLN B O 1
ATOM 1571 N N . ASN B 1 84 ? 30.900 -3.773 -18.106 1.00 548.39 93 ASN B N 1
ATOM 1572 C CA . ASN B 1 84 ? 31.570 -5.044 -18.366 1.00 488.18 93 ASN B CA 1
ATOM 1573 C C . ASN B 1 84 ? 30.989 -5.836 -19.525 1.00 543.73 93 ASN B C 1
ATOM 1574 O O . ASN B 1 84 ? 31.676 -6.134 -20.502 1.00 536.13 93 ASN B O 1
ATOM 1579 N N . PHE B 1 85 ? 29.712 -6.179 -19.399 1.00 595.43 94 PHE B N 1
ATOM 1580 C CA . PHE B 1 85 ? 29.038 -6.993 -20.394 1.00 649.23 94 PHE B CA 1
ATOM 1581 C C . PHE B 1 85 ? 29.046 -6.245 -21.713 1.00 674.54 94 PHE B C 1
ATOM 1582 O O . PHE B 1 85 ? 29.235 -6.838 -22.775 1.00 722.38 94 PHE B O 1
ATOM 1590 N N . LEU B 1 86 ? 28.842 -4.935 -21.641 1.00 639.94 95 LEU B N 1
ATOM 1591 C CA . LEU B 1 86 ? 28.855 -4.125 -22.833 1.00 577.29 95 LEU B CA 1
ATOM 1592 C C . LEU B 1 86 ? 30.214 -3.458 -23.047 1.00 557.18 95 LEU B C 1
ATOM 1593 O O . LEU B 1 86 ? 30.614 -3.250 -24.182 1.00 574.17 95 LEU B O 1
ATOM 1598 N N . ILE B 1 87 ? 30.921 -3.123 -21.969 1.00 504.13 96 ILE B N 1
ATOM 1599 C CA . ILE B 1 87 ? 32.125 -2.300 -22.102 1.00 510.09 96 ILE B CA 1
ATOM 1600 C C . ILE B 1 87 ? 33.316 -3.102 -22.573 1.00 535.65 96 ILE B C 1
ATOM 1601 O O . ILE B 1 87 ? 34.092 -2.640 -23.409 1.00 549.23 96 ILE B O 1
ATOM 1606 N N . GLN B 1 88 ? 33.448 -4.318 -22.065 1.00 544.44 97 GLN B N 1
ATOM 1607 C CA . GLN B 1 88 ? 34.451 -5.206 -22.611 1.00 540.62 97 GLN B CA 1
ATOM 1608 C C . GLN B 1 88 ? 34.093 -5.382 -24.067 1.00 603.93 97 GLN B C 1
ATOM 1609 O O . GLN B 1 88 ? 34.962 -5.556 -24.919 1.00 626.66 97 GLN B O 1
ATOM 1615 N N . LYS B 1 89 ? 32.786 -5.443 -24.313 1.00 625.87 98 LYS B N 1
ATOM 1616 C CA . LYS B 1 89 ? 32.205 -5.419 -25.650 1.00 619.55 98 LYS B CA 1
ATOM 1617 C C . LYS B 1 89 ? 32.447 -4.077 -26.329 1.00 651.55 98 LYS B C 1
ATOM 1618 O O . LYS B 1 89 ? 32.732 -4.013 -27.525 1.00 643.12 98 LYS B O 1
ATOM 1624 N N . ILE B 1 90 ? 32.326 -3.004 -25.552 1.00 657.60 99 ILE B N 1
ATOM 1625 C CA . ILE B 1 90 ? 32.504 -1.660 -26.080 1.00 611.92 99 ILE B CA 1
ATOM 1626 C C . ILE B 1 90 ? 33.927 -1.558 -26.595 1.00 592.55 99 ILE B C 1
ATOM 1627 O O . ILE B 1 90 ? 34.181 -0.979 -27.651 1.00 493.19 99 ILE B O 1
ATOM 1632 N N . THR B 1 91 ? 34.853 -2.142 -25.843 1.00 565.99 100 THR B N 1
ATOM 1633 C CA . THR B 1 91 ? 36.218 -2.284 -26.306 1.00 530.73 100 THR B CA 1
ATOM 1634 C C . THR B 1 91 ? 36.170 -3.148 -27.557 1.00 540.23 100 THR B C 1
ATOM 1635 O O . THR B 1 91 ? 36.893 -2.904 -28.523 1.00 533.67 100 THR B O 1
ATOM 1639 N N . ASP B 1 92 ? 35.309 -4.162 -27.531 1.00 617.13 101 ASP B N 1
ATOM 1640 C CA . ASP B 1 92 ? 35.155 -5.048 -28.667 1.00 635.07 101 ASP B CA 1
ATOM 1641 C C . ASP B 1 92 ? 34.403 -4.337 -29.780 1.00 661.24 101 ASP B C 1
ATOM 1642 O O . ASP B 1 92 ? 34.706 -4.525 -30.951 1.00 691.33 101 ASP B O 1
ATOM 1647 N N . GLU B 1 93 ? 33.448 -3.500 -29.389 1.00 630.28 102 GLU B N 1
ATOM 1648 C CA . GLU B 1 93 ? 32.774 -2.617 -30.322 1.00 587.17 102 GLU B CA 1
ATOM 1649 C C . GLU B 1 93 ? 33.828 -1.679 -30.886 1.00 578.38 102 GLU B C 1
ATOM 1650 O O . GLU B 1 93 ? 33.829 -1.373 -32.078 1.00 627.32 102 GLU B O 1
ATOM 1656 N N . VAL B 1 94 ? 34.735 -1.231 -30.021 1.00 503.99 103 VAL B N 1
ATOM 1657 C CA . VAL B 1 94 ? 35.854 -0.426 -30.465 1.00 421.06 103 VAL B CA 1
ATOM 1658 C C . VAL B 1 94 ? 36.689 -1.324 -31.349 1.00 505.41 103 VAL B C 1
ATOM 1659 O O . VAL B 1 94 ? 37.110 -0.911 -32.420 1.00 405.90 103 VAL B O 1
ATOM 1663 N N . LEU B 1 95 ? 36.887 -2.567 -30.911 1.00 565.29 104 LEU B N 1
ATOM 1664 C CA . LEU B 1 95 ? 37.593 -3.555 -31.721 1.00 531.74 104 LEU B CA 1
ATOM 1665 C C . LEU B 1 95 ? 36.901 -3.731 -33.063 1.00 582.68 104 LEU B C 1
ATOM 1666 O O . LEU B 1 95 ? 37.517 -3.525 -34.097 1.00 618.09 104 LEU B O 1
ATOM 1671 N N . LYS B 1 96 ? 35.618 -4.089 -33.039 1.00 578.68 105 LYS B N 1
ATOM 1672 C CA . LYS B 1 96 ? 34.834 -4.246 -34.264 1.00 507.28 105 LYS B CA 1
ATOM 1673 C C . LYS B 1 96 ? 35.040 -3.047 -35.179 1.00 508.81 105 LYS B C 1
ATOM 1674 O O . LYS B 1 96 ? 35.206 -3.198 -36.388 1.00 461.43 105 LYS B O 1
ATOM 1680 N N . LEU B 1 97 ? 35.047 -1.857 -34.587 1.00 526.52 106 LEU B N 1
ATOM 1681 C CA . LEU B 1 97 ? 35.478 -0.669 -35.303 1.00 526.73 106 LEU B CA 1
ATOM 1682 C C . LEU B 1 97 ? 36.937 -0.871 -35.675 1.00 583.67 106 LEU B C 1
ATOM 1683 O O . LEU B 1 97 ? 37.253 -1.070 -36.845 1.00 618.65 106 LEU B O 1
ATOM 1688 N N . ARG B 1 98 ? 37.802 -0.847 -34.660 1.00 608.92 107 ARG B N 1
ATOM 1689 C CA . ARG B 1 98 ? 39.244 -1.056 -34.804 1.00 558.06 107 ARG B CA 1
ATOM 1690 C C . ARG B 1 98 ? 39.593 -2.112 -35.843 1.00 534.18 107 ARG B C 1
ATOM 1691 O O . ARG B 1 98 ? 40.372 -1.855 -36.756 1.00 569.21 107 ARG B O 1
ATOM 1699 N N . ASN B 1 99 ? 39.001 -3.294 -35.704 1.00 480.98 108 ASN B N 1
ATOM 1700 C CA . ASN B 1 99 ? 39.245 -4.380 -36.642 1.00 467.62 108 ASN B CA 1
ATOM 1701 C C . ASN B 1 99 ? 38.891 -3.967 -38.059 1.00 490.36 108 ASN B C 1
ATOM 1702 O O . ASN B 1 99 ? 39.739 -3.985 -38.947 1.00 368.96 108 ASN B O 1
ATOM 1707 N N . ILE B 1 100 ? 37.636 -3.586 -38.258 1.00 560.99 109 ILE B N 1
ATOM 1708 C CA . ILE B 1 100 ? 37.172 -3.144 -39.563 1.00 565.90 109 ILE B CA 1
ATOM 1709 C C . ILE B 1 100 ? 37.948 -1.904 -40.001 1.00 592.61 109 ILE B C 1
ATOM 1710 O O . ILE B 1 100 ? 38.393 -1.812 -41.147 1.00 571.26 109 ILE B O 1
ATOM 1715 N N . LYS B 1 101 ? 38.132 -0.970 -39.071 1.00 621.10 110 LYS B N 1
ATOM 1716 C CA . LYS B 1 101 ? 38.855 0.269 -39.343 1.00 585.74 110 LYS B CA 1
ATOM 1717 C C . LYS B 1 101 ? 40.283 0.004 -39.802 1.00 584.94 110 LYS B C 1
ATOM 1718 O O . LYS B 1 101 ? 40.679 0.419 -40.891 1.00 601.98 110 LYS B O 1
ATOM 1724 N N . LEU B 1 102 ? 41.052 -0.687 -38.966 1.00 557.96 111 LEU B N 1
ATOM 1725 C CA . LEU B 1 102 ? 42.443 -0.982 -39.285 1.00 504.49 111 LEU B CA 1
ATOM 1726 C C . LEU B 1 102 ? 42.576 -1.836 -40.535 1.00 483.25 111 LEU B C 1
ATOM 1727 O O . LEU B 1 102 ? 43.540 -1.694 -41.285 1.00 510.98 111 LEU B O 1
ATOM 1732 N N . GLU B 1 103 ? 41.608 -2.722 -40.750 1.00 403.89 112 GLU B N 1
ATOM 1733 C CA . GLU B 1 103 ? 41.617 -3.592 -41.918 1.00 405.34 112 GLU B CA 1
ATOM 1734 C C . GLU B 1 103 ? 41.638 -2.755 -43.184 1.00 560.93 112 GLU B C 1
ATOM 1735 O O . GLU B 1 103 ? 42.306 -3.098 -44.160 1.00 625.13 112 GLU B O 1
ATOM 1741 N N . HIS B 1 104 ? 40.897 -1.655 -43.154 1.00 620.36 113 HIS B N 1
ATOM 1742 C CA . HIS B 1 104 ? 40.757 -0.785 -44.312 1.00 615.71 113 HIS B CA 1
ATOM 1743 C C . HIS B 1 104 ? 42.107 -0.259 -44.791 1.00 645.54 113 HIS B C 1
ATOM 1744 O O . HIS B 1 104 ? 42.315 -0.060 -45.988 1.00 645.21 113 HIS B O 1
ATOM 1751 N N . LEU B 1 105 ? 43.024 -0.048 -43.855 1.00 587.51 114 LEU B N 1
ATOM 1752 C CA . LEU B 1 105 ? 44.356 0.430 -44.190 1.00 540.35 114 LEU B CA 1
ATOM 1753 C C . LEU B 1 105 ? 45.111 -0.601 -45.011 1.00 534.02 114 LEU B C 1
ATOM 1754 O O . LEU B 1 105 ? 45.902 -0.246 -45.880 1.00 556.68 114 LEU B O 1
ATOM 1759 N N . LYS B 1 106 ? 44.844 -1.872 -44.719 1.00 548.86 115 LYS B N 1
ATOM 1760 C CA . LYS B 1 106 ? 45.459 -3.026 -45.382 1.00 530.79 115 LYS B CA 1
ATOM 1761 C C . LYS B 1 106 ? 46.974 -2.953 -45.567 1.00 550.53 115 LYS B C 1
ATOM 1762 O O . LYS B 1 106 ? 47.625 -3.990 -45.509 1.00 551.75 115 LYS B O 1
ATOM 1769 N N . GLU C 1 1 ? -18.283 38.107 -47.919 1.00 642.04 10 GLU C N 1
ATOM 1770 C CA . GLU C 1 1 ? -18.378 37.672 -49.307 1.00 619.68 10 GLU C CA 1
ATOM 1771 C C . GLU C 1 1 ? -18.151 36.171 -49.407 1.00 624.31 10 GLU C C 1
ATOM 1772 O O . GLU C 1 1 ? -18.056 35.624 -50.505 1.00 633.91 10 GLU C O 1
ATOM 1778 N N . GLU C 1 2 ? -18.058 35.521 -48.250 1.00 628.44 11 GLU C N 1
ATOM 1779 C CA . GLU C 1 2 ? -17.829 34.080 -48.170 1.00 539.10 11 GLU C CA 1
ATOM 1780 C C . GLU C 1 2 ? -16.504 33.655 -48.796 1.00 570.91 11 GLU C C 1
ATOM 1781 O O . GLU C 1 2 ? -16.358 32.523 -49.254 1.00 532.13 11 GLU C O 1
ATOM 1787 N N . ASP C 1 3 ? -15.541 34.570 -48.803 1.00 629.20 12 ASP C N 1
ATOM 1788 C CA . ASP C 1 3 ? -14.214 34.282 -49.330 1.00 628.57 12 ASP C CA 1
ATOM 1789 C C . ASP C 1 3 ? -13.255 33.946 -48.189 1.00 633.43 12 ASP C C 1
ATOM 1790 O O . ASP C 1 3 ? -12.246 33.268 -48.386 1.00 604.80 12 ASP C O 1
ATOM 1795 N N . LEU C 1 4 ? -13.594 34.420 -46.994 1.00 653.73 13 LEU C N 1
ATOM 1796 C CA . LEU C 1 4 ? -12.754 34.254 -45.809 1.00 644.51 13 LEU C CA 1
ATOM 1797 C C . LEU C 1 4 ? -12.501 32.801 -45.432 1.00 659.69 13 LEU C C 1
ATOM 1798 O O . LEU C 1 4 ? -11.438 32.468 -44.905 1.00 716.48 13 LEU C O 1
ATOM 1803 N N . THR C 1 5 ? -13.475 31.941 -45.718 1.00 613.86 14 THR C N 1
ATOM 1804 C CA . THR C 1 5 ? -13.391 30.530 -45.365 1.00 555.67 14 THR C CA 1
ATOM 1805 C C . THR C 1 5 ? -12.187 29.904 -46.033 1.00 540.45 14 THR C C 1
ATOM 1806 O O . THR C 1 5 ? -11.674 28.874 -45.599 1.00 563.74 14 THR C O 1
ATOM 1810 N N . GLU C 1 6 ? -11.740 30.550 -47.099 1.00 476.23 15 GLU C N 1
ATOM 1811 C CA . GLU C 1 6 ? -10.589 30.094 -47.844 1.00 438.43 15 GLU C CA 1
ATOM 1812 C C . GLU C 1 6 ? -9.287 30.586 -47.246 1.00 513.78 15 GLU C C 1
ATOM 1813 O O . GLU C 1 6 ? -8.325 29.830 -47.128 1.00 485.09 15 GLU C O 1
ATOM 1819 N N . VAL C 1 7 ? -9.256 31.859 -46.875 1.00 575.99 16 VAL C N 1
ATOM 1820 C CA . VAL C 1 7 ? -8.037 32.458 -46.359 1.00 542.51 16 VAL C CA 1
ATOM 1821 C C . VAL C 1 7 ? -7.664 31.824 -45.023 1.00 579.59 16 VAL C C 1
ATOM 1822 O O . VAL C 1 7 ? -6.504 31.862 -44.614 1.00 530.43 16 VAL C O 1
ATOM 1826 N N . LYS C 1 8 ? -8.651 31.232 -44.358 1.00 611.18 17 LYS C N 1
ATOM 1827 C CA . LYS C 1 8 ? -8.408 30.491 -43.129 1.00 597.29 17 LYS C CA 1
ATOM 1828 C C . LYS C 1 8 ? -7.426 29.368 -43.381 1.00 562.15 17 LYS C C 1
ATOM 1829 O O . LYS C 1 8 ? -6.536 29.118 -42.572 1.00 552.15 17 LYS C O 1
ATOM 1835 N N . LYS C 1 9 ? -7.601 28.696 -44.511 1.00 594.81 18 LYS C N 1
ATOM 1836 C CA . LYS C 1 9 ? -6.684 27.654 -44.921 1.00 576.85 18 LYS C CA 1
ATOM 1837 C C . LYS C 1 9 ? -5.284 28.230 -45.049 1.00 572.69 18 LYS C C 1
ATOM 1838 O O . LYS C 1 9 ? -4.342 27.672 -44.503 1.00 581.16 18 LYS C O 1
ATOM 1844 N N . ASP C 1 10 ? -5.156 29.352 -45.752 1.00 512.33 19 ASP C N 1
ATOM 1845 C CA . ASP C 1 10 ? -3.865 30.014 -45.891 1.00 540.05 19 ASP C CA 1
ATOM 1846 C C . ASP C 1 10 ? -3.296 30.280 -44.524 1.00 600.49 19 ASP C C 1
ATOM 1847 O O . ASP C 1 10 ? -2.195 29.843 -44.205 1.00 686.42 19 ASP C O 1
ATOM 1852 N N . ALA C 1 11 ? -4.077 30.996 -43.723 1.00 584.59 20 ALA C N 1
ATOM 1853 C CA . ALA C 1 11 ? -3.748 31.251 -42.334 1.00 506.87 20 ALA C CA 1
ATOM 1854 C C . ALA C 1 11 ? -3.349 29.945 -41.679 1.00 611.12 20 ALA C C 1
ATOM 1855 O O . ALA C 1 11 ? -2.350 29.880 -40.968 1.00 635.42 20 ALA C O 1
ATOM 1857 N N . LEU C 1 12 ? -4.125 28.901 -41.946 1.00 607.50 21 LEU C N 1
ATOM 1858 C CA . LEU C 1 12 ? -3.826 27.585 -41.409 1.00 632.77 21 LEU C CA 1
ATOM 1859 C C . LEU C 1 12 ? -2.573 27.029 -42.065 1.00 664.47 21 LEU C C 1
ATOM 1860 O O . LEU C 1 12 ? -1.745 26.410 -41.402 1.00 694.47 21 LEU C O 1
ATOM 1865 N N . GLU C 1 13 ? -2.437 27.256 -43.368 1.00 648.89 22 GLU C N 1
ATOM 1866 C CA . GLU C 1 13 ? -1.242 26.835 -44.087 1.00 588.51 22 GLU C CA 1
ATOM 1867 C C . GLU C 1 13 ? -0.053 27.625 -43.570 1.00 593.20 22 GLU C C 1
ATOM 1868 O O . GLU C 1 13 ? 1.076 27.136 -43.562 1.00 571.24 22 GLU C O 1
ATOM 1874 N N . ASN C 1 14 ? -0.314 28.856 -43.143 1.00 594.92 23 ASN C N 1
ATOM 1875 C CA . ASN C 1 14 ? 0.724 29.679 -42.546 1.00 533.30 23 ASN C CA 1
ATOM 1876 C C . ASN C 1 14 ? 0.960 29.280 -41.097 1.00 529.69 23 ASN C C 1
ATOM 1877 O O . ASN C 1 14 ? 2.038 29.511 -40.552 1.00 507.33 23 ASN C O 1
ATOM 1882 N N . LEU C 1 15 ? -0.050 28.674 -40.476 1.00 606.71 24 LEU C N 1
ATOM 1883 C CA . LEU C 1 15 ? 0.063 28.246 -39.082 1.00 603.06 24 LEU C CA 1
ATOM 1884 C C . LEU C 1 15 ? 0.218 26.724 -38.973 1.00 627.33 24 LEU C C 1
ATOM 1885 O O . LEU C 1 15 ? 0.289 26.175 -37.871 1.00 594.69 24 LEU C O 1
ATOM 1890 N N . ARG C 1 16 ? 0.279 26.053 -40.123 1.00 592.76 25 ARG C N 1
ATOM 1891 C CA . ARG C 1 16 ? 0.503 24.604 -40.191 1.00 573.73 25 ARG C CA 1
ATOM 1892 C C . ARG C 1 16 ? 1.771 24.256 -39.428 1.00 614.14 25 ARG C C 1
ATOM 1893 O O . ARG C 1 16 ? 1.868 23.202 -38.800 1.00 632.10 25 ARG C O 1
ATOM 1901 N N . VAL C 1 17 ? 2.728 25.177 -39.487 1.00 631.44 26 VAL C N 1
ATOM 1902 C CA . VAL C 1 17 ? 3.980 25.102 -38.747 1.00 618.39 26 VAL C CA 1
ATOM 1903 C C . VAL C 1 17 ? 3.754 24.834 -37.263 1.00 656.74 26 VAL C C 1
ATOM 1904 O O . VAL C 1 17 ? 4.369 23.939 -36.686 1.00 718.16 26 VAL C O 1
ATOM 1908 N N . TYR C 1 18 ? 2.802 25.536 -36.666 1.00 659.16 27 TYR C N 1
ATOM 1909 C CA . TYR C 1 18 ? 2.596 25.376 -35.242 1.00 631.47 27 TYR C CA 1
ATOM 1910 C C . TYR C 1 18 ? 1.795 24.102 -35.069 1.00 649.64 27 TYR C C 1
ATOM 1911 O O . TYR C 1 18 ? 0.636 24.116 -34.654 1.00 570.80 27 TYR C O 1
ATOM 1920 N N . LEU C 1 19 ? 2.453 22.994 -35.397 1.00 719.44 28 LEU C N 1
ATOM 1921 C CA . LEU C 1 19 ? 1.890 21.674 -35.222 1.00 733.74 28 LEU C CA 1
ATOM 1922 C C . LEU C 1 19 ? 2.534 21.028 -34.003 1.00 694.92 28 LEU C C 1
ATOM 1923 O O . LEU C 1 19 ? 2.381 19.832 -33.758 1.00 720.50 28 LEU C O 1
ATOM 1928 N N . CYS C 1 20 ? 3.246 21.839 -33.229 1.00 628.44 29 CYS C N 1
ATOM 1929 C CA . CYS C 1 20 ? 3.978 21.334 -32.080 1.00 552.02 29 CYS C CA 1
ATOM 1930 C C . CYS C 1 20 ? 3.524 21.973 -30.777 1.00 597.80 29 CYS C C 1
ATOM 1931 O O . CYS C 1 20 ? 3.941 21.556 -29.699 1.00 581.89 29 CYS C O 1
ATOM 1934 N N . GLU C 1 21 ? 2.673 22.987 -30.873 1.00 651.96 30 GLU C N 1
ATOM 1935 C CA . GLU C 1 21 ? 2.201 23.669 -29.677 1.00 649.55 30 GLU C CA 1
ATOM 1936 C C . GLU C 1 21 ? 0.716 23.432 -29.424 1.00 660.03 30 GLU C C 1
ATOM 1937 O O . GLU C 1 21 ? -0.137 23.922 -30.165 1.00 646.69 30 GLU C O 1
ATOM 1943 N N . LYS C 1 22 ? 0.430 22.668 -28.371 1.00 684.80 31 LYS C N 1
ATOM 1944 C CA . LYS C 1 22 ? -0.931 22.395 -27.902 1.00 739.43 31 LYS C CA 1
ATOM 1945 C C . LYS C 1 22 ? -1.783 21.655 -28.924 1.00 820.96 31 LYS C C 1
ATOM 1946 O O . LYS C 1 22 ? -3.011 21.720 -28.887 1.00 825.93 31 LYS C O 1
ATOM 1952 N N . ILE C 1 23 ? -1.115 20.960 -29.838 1.00 839.33 32 ILE C N 1
ATOM 1953 C CA . ILE C 1 23 ? -1.787 20.123 -30.816 1.00 849.92 32 ILE C CA 1
ATOM 1954 C C . ILE C 1 23 ? -1.992 18.749 -30.196 1.00 790.98 32 ILE C C 1
ATOM 1955 O O . ILE C 1 23 ? -2.889 18.016 -30.590 1.00 793.16 32 ILE C O 1
ATOM 1960 N N . ILE C 1 24 ? -1.175 18.434 -29.192 1.00 797.92 33 ILE C N 1
ATOM 1961 C CA . ILE C 1 24 ? -1.273 17.185 -28.439 1.00 778.48 33 ILE C CA 1
ATOM 1962 C C . ILE C 1 24 ? -2.636 17.113 -27.762 1.00 856.02 33 ILE C C 1
ATOM 1963 O O . ILE C 1 24 ? -3.115 16.040 -27.390 1.00 879.11 33 ILE C O 1
ATOM 1968 N N . ALA C 1 25 ? -3.258 18.282 -27.630 1.00 880.40 34 ALA C N 1
ATOM 1969 C CA . ALA C 1 25 ? -4.639 18.420 -27.192 1.00 891.47 34 ALA C CA 1
ATOM 1970 C C . ALA C 1 25 ? -5.577 17.524 -27.984 1.00 889.80 34 ALA C C 1
ATOM 1971 O O . ALA C 1 25 ? -6.710 17.283 -27.571 1.00 890.19 34 ALA C O 1
ATOM 1973 N N . GLU C 1 26 ? -5.100 17.040 -29.128 1.00 879.11 35 GLU C N 1
ATOM 1974 C CA . GLU C 1 26 ? -5.802 16.022 -29.892 1.00 823.83 35 GLU C CA 1
ATOM 1975 C C . GLU C 1 26 ? -6.113 14.821 -29.012 1.00 828.29 35 GLU C C 1
ATOM 1976 O O . GLU C 1 26 ? -7.031 14.049 -29.294 1.00 836.45 35 GLU C O 1
ATOM 1982 N N . ARG C 1 27 ? -5.342 14.679 -27.938 1.00 835.21 36 ARG C N 1
ATOM 1983 C CA . ARG C 1 27 ? -5.662 13.740 -26.872 1.00 781.81 36 ARG C CA 1
ATOM 1984 C C . ARG C 1 27 ? -6.157 14.460 -25.619 1.00 757.08 36 ARG C C 1
ATOM 1985 O O . ARG C 1 27 ? -7.098 14.008 -24.965 1.00 714.52 36 ARG C O 1
ATOM 1993 N N . HIS C 1 28 ? -5.518 15.578 -25.291 1.00 778.24 37 HIS C N 1
ATOM 1994 C CA . HIS C 1 28 ? -5.797 16.286 -24.047 1.00 761.74 37 HIS C CA 1
ATOM 1995 C C . HIS C 1 28 ? -7.203 16.887 -23.979 1.00 750.51 37 HIS C C 1
ATOM 1996 O O . HIS C 1 28 ? -7.834 16.844 -22.922 1.00 690.96 37 HIS C O 1
ATOM 2003 N N . PHE C 1 29 ? -7.689 17.452 -25.086 1.00 781.85 38 PHE C N 1
ATOM 2004 C CA . PHE C 1 29 ? -9.059 17.981 -25.107 1.00 810.46 38 PHE C CA 1
ATOM 2005 C C . PHE C 1 29 ? -9.773 18.088 -26.466 1.00 807.34 38 PHE C C 1
ATOM 2006 O O . PHE C 1 29 ? -10.987 18.295 -26.506 1.00 813.39 38 PHE C O 1
ATOM 2014 N N . ASP C 1 30 ? -9.047 17.944 -27.569 1.00 780.35 39 ASP C N 1
ATOM 2015 C CA . ASP C 1 30 ? -9.648 18.200 -28.879 1.00 746.89 39 ASP C CA 1
ATOM 2016 C C . ASP C 1 30 ? -10.767 17.222 -29.235 1.00 699.47 39 ASP C C 1
ATOM 2017 O O . ASP C 1 30 ? -11.877 17.633 -29.582 1.00 657.41 39 ASP C O 1
ATOM 2022 N N . HIS C 1 31 ? -10.459 15.933 -29.143 1.00 743.85 40 HIS C N 1
ATOM 2023 C CA . HIS C 1 31 ? -11.334 14.874 -29.639 1.00 762.82 40 HIS C CA 1
ATOM 2024 C C . HIS C 1 31 ? -12.775 14.962 -29.138 1.00 782.98 40 HIS C C 1
ATOM 2025 O O . HIS C 1 31 ? -13.715 14.726 -29.897 1.00 845.10 40 HIS C O 1
ATOM 2032 N N . LEU C 1 32 ? -12.945 15.317 -27.870 1.00 731.53 41 LEU C N 1
ATOM 2033 C CA . LEU C 1 32 ? -14.244 15.181 -27.213 1.00 612.14 41 LEU C CA 1
ATOM 2034 C C . LEU C 1 32 ? -15.307 16.190 -27.654 1.00 581.84 41 LEU C C 1
ATOM 2035 O O . LEU C 1 32 ? -16.421 15.806 -28.009 1.00 601.75 41 LEU C O 1
ATOM 2040 N N . ARG C 1 33 ? -14.969 17.474 -27.620 1.00 529.57 42 ARG C N 1
ATOM 2041 C CA . ARG C 1 33 ? -15.927 18.509 -27.980 1.00 502.10 42 ARG C CA 1
ATOM 2042 C C . ARG C 1 33 ? -16.126 18.610 -29.476 1.00 461.50 42 ARG C C 1
ATOM 2043 O O . ARG C 1 33 ? -17.254 18.542 -29.965 1.00 473.68 42 ARG C O 1
ATOM 2051 N N . ALA C 1 34 ? -15.021 18.786 -30.193 1.00 413.58 43 ALA C N 1
ATOM 2052 C CA . ALA C 1 34 ? -15.058 19.067 -31.619 1.00 433.95 43 ALA C CA 1
ATOM 2053 C C . ALA C 1 34 ? -15.842 18.006 -32.367 1.00 475.57 43 ALA C C 1
ATOM 2054 O O . ALA C 1 34 ? -16.359 18.259 -33.451 1.00 496.84 43 ALA C O 1
ATOM 2056 N N . LYS C 1 35 ? -15.946 16.827 -31.759 1.00 578.62 44 LYS C N 1
ATOM 2057 C CA . LYS C 1 35 ? -16.704 15.712 -32.308 1.00 597.78 44 LYS C CA 1
ATOM 2058 C C . LYS C 1 35 ? -18.166 16.087 -32.530 1.00 606.39 44 LYS C C 1
ATOM 2059 O O . LYS C 1 35 ? -18.878 15.417 -33.277 1.00 658.22 44 LYS C O 1
ATOM 2065 N N . LYS C 1 36 ? -18.608 17.167 -31.890 1.00 576.36 45 LYS C N 1
ATOM 2066 C CA . LYS C 1 36 ? -19.951 17.693 -32.115 1.00 524.68 45 LYS C CA 1
ATOM 2067 C C . LYS C 1 36 ? -20.207 17.923 -33.604 1.00 562.36 45 LYS C C 1
ATOM 2068 O O . LYS C 1 36 ? -21.345 17.886 -34.069 1.00 560.84 45 LYS C O 1
ATOM 2074 N N . ILE C 1 37 ? -19.138 18.161 -34.352 1.00 583.27 46 ILE C N 1
ATOM 2075 C CA . ILE C 1 37 ? -19.251 18.358 -35.785 1.00 602.06 46 ILE C CA 1
ATOM 2076 C C . ILE C 1 37 ? -18.226 17.499 -36.503 1.00 598.91 46 ILE C C 1
ATOM 2077 O O . ILE C 1 37 ? -18.274 17.346 -37.719 1.00 564.48 46 ILE C O 1
ATOM 2082 N N . LEU C 1 38 ? -17.295 16.924 -35.754 1.00 637.49 47 LEU C N 1
ATOM 2083 C CA . LEU C 1 38 ? -16.147 16.249 -36.370 1.00 629.89 47 LEU C CA 1
ATOM 2084 C C . LEU C 1 38 ? -16.400 14.779 -36.824 1.00 628.66 47 LEU C C 1
ATOM 2085 O O . LEU C 1 38 ? -17.498 14.253 -36.663 1.00 626.13 47 LEU C O 1
ATOM 2090 N N . SER C 1 39 ? -15.380 14.174 -37.434 1.00 605.51 48 SER C N 1
ATOM 2091 C CA . SER C 1 39 ? -15.358 12.833 -38.006 1.00 555.20 48 SER C CA 1
ATOM 2092 C C . SER C 1 39 ? -15.691 11.753 -36.984 1.00 479.04 48 SER C C 1
ATOM 2093 O O . SER C 1 39 ? -15.847 12.025 -35.797 1.00 381.25 48 SER C O 1
ATOM 2096 N N . ARG C 1 40 ? -15.867 10.520 -37.463 1.00 474.03 49 ARG C N 1
ATOM 2097 C CA . ARG C 1 40 ? -16.170 9.387 -36.580 1.00 437.85 49 ARG C CA 1
ATOM 2098 C C . ARG C 1 40 ? -15.182 8.211 -36.663 1.00 461.57 49 ARG C C 1
ATOM 2099 O O . ARG C 1 40 ? -14.598 7.808 -35.658 1.00 478.87 49 ARG C O 1
ATOM 2107 N N . GLU C 1 41 ? -15.007 7.672 -37.868 1.00 452.53 50 GLU C N 1
ATOM 2108 C CA . GLU C 1 41 ? -14.112 6.552 -38.116 1.00 411.43 50 GLU C CA 1
ATOM 2109 C C . GLU C 1 41 ? -12.658 6.943 -38.196 1.00 432.68 50 GLU C C 1
ATOM 2110 O O . GLU C 1 41 ? -11.780 6.237 -37.708 1.00 412.14 50 GLU C O 1
ATOM 2116 N N . ASP C 1 42 ? -12.405 8.058 -38.851 1.00 482.20 51 ASP C N 1
ATOM 2117 C CA . ASP C 1 42 ? -11.057 8.546 -38.950 1.00 491.74 51 ASP C CA 1
ATOM 2118 C C . ASP C 1 42 ? -10.479 8.826 -37.585 1.00 525.00 51 ASP C C 1
ATOM 2119 O O . ASP C 1 42 ? -9.326 8.515 -37.353 1.00 569.31 51 ASP C O 1
ATOM 2124 N N . THR C 1 43 ? -11.309 9.316 -36.660 1.00 483.94 52 THR C N 1
ATOM 2125 C CA . THR C 1 43 ? -10.864 9.554 -35.286 1.00 495.71 52 THR C CA 1
ATOM 2126 C C . THR C 1 43 ? -10.216 8.313 -34.778 1.00 488.43 52 THR C C 1
ATOM 2127 O O . THR C 1 43 ? -9.199 8.355 -34.106 1.00 377.82 52 THR C O 1
ATOM 2131 N N . GLU C 1 44 ? -10.844 7.199 -35.098 1.00 566.79 53 GLU C N 1
ATOM 2132 C CA . GLU C 1 44 ? -10.288 5.905 -34.804 1.00 551.09 53 GLU C CA 1
ATOM 2133 C C . GLU C 1 44 ? -9.042 5.696 -35.651 1.00 580.37 53 GLU C C 1
ATOM 2134 O O . GLU C 1 44 ? -7.996 5.298 -35.146 1.00 556.01 53 GLU C O 1
ATOM 2140 N N . GLU C 1 45 ? -9.152 5.982 -36.940 1.00 538.83 54 GLU C N 1
ATOM 2141 C CA . GLU C 1 45 ? -8.049 5.753 -37.861 1.00 470.95 54 GLU C CA 1
ATOM 2142 C C . GLU C 1 45 ? -6.902 6.740 -37.658 1.00 548.04 54 GLU C C 1
ATOM 2143 O O . GLU C 1 45 ? -5.741 6.353 -37.483 1.00 575.86 54 GLU C O 1
ATOM 2149 N N . ILE C 1 46 ? -7.249 8.021 -37.698 1.00 577.23 55 ILE C N 1
ATOM 2150 C CA . ILE C 1 46 ? -6.296 9.102 -37.495 1.00 572.39 55 ILE C CA 1
ATOM 2151 C C . ILE C 1 46 ? -5.452 8.858 -36.256 1.00 600.37 55 ILE C C 1
ATOM 2152 O O . ILE C 1 46 ? -4.251 9.110 -36.254 1.00 614.70 55 ILE C O 1
ATOM 2157 N N . SER C 1 47 ? -6.084 8.337 -35.213 1.00 594.98 56 SER C N 1
ATOM 2158 C CA . SER C 1 47 ? -5.407 8.122 -33.947 1.00 542.25 56 SER C CA 1
ATOM 2159 C C . SER C 1 47 ? -4.502 6.899 -33.942 1.00 525.34 56 SER C C 1
ATOM 2160 O O . SER C 1 47 ? -3.400 6.941 -33.400 1.00 474.54 56 SER C O 1
ATOM 2163 N N . CYS C 1 48 ? -4.975 5.818 -34.552 1.00 513.56 57 CYS C N 1
ATOM 2164 C CA . CYS C 1 48 ? -4.362 4.501 -34.387 1.00 478.43 57 CYS C CA 1
ATOM 2165 C C . CYS C 1 48 ? -2.878 4.435 -34.735 1.00 544.96 57 CYS C C 1
ATOM 2166 O O . CYS C 1 48 ? -2.139 3.631 -34.168 1.00 507.60 57 CYS C O 1
ATOM 2169 N N . ARG C 1 49 ? -2.463 5.217 -35.723 1.00 567.13 58 ARG C N 1
ATOM 2170 C CA . ARG C 1 49 ? -1.094 5.132 -36.209 1.00 558.40 58 ARG C CA 1
ATOM 2171 C C . ARG C 1 49 ? -0.430 6.493 -36.334 1.00 534.73 58 ARG C C 1
ATOM 2172 O O . ARG C 1 49 ? -0.227 6.989 -37.443 1.00 481.39 58 ARG C O 1
ATOM 2180 N N . THR C 1 50 ? -0.081 7.097 -35.204 1.00 554.95 59 THR C N 1
ATOM 2181 C CA . THR C 1 50 ? 0.645 8.359 -35.255 1.00 540.21 59 THR C CA 1
ATOM 2182 C C . THR C 1 50 ? 1.598 8.542 -34.102 1.00 498.70 59 THR C C 1
ATOM 2183 O O . THR C 1 50 ? 1.335 8.100 -32.987 1.00 498.17 59 THR C O 1
ATOM 2187 N N . SER C 1 51 ? 2.645 9.315 -34.351 1.00 470.13 60 SER C N 1
ATOM 2188 C CA . SER C 1 51 ? 3.606 9.688 -33.323 1.00 440.16 60 SER C CA 1
ATOM 2189 C C . SER C 1 51 ? 3.075 10.894 -32.545 1.00 487.70 60 SER C C 1
ATOM 2190 O O . SER C 1 51 ? 3.769 11.440 -31.688 1.00 487.70 60 SER C O 1
ATOM 2193 N N . SER C 1 52 ? 1.849 11.305 -32.878 1.00 544.99 61 SER C N 1
ATOM 2194 C CA . SER C 1 52 ? 1.220 12.522 -32.372 1.00 541.32 61 SER C CA 1
ATOM 2195 C C . SER C 1 52 ? 1.654 13.692 -33.237 1.00 567.17 61 SER C C 1
ATOM 2196 O O . SER C 1 52 ? 1.383 14.852 -32.925 1.00 580.45 61 SER C O 1
ATOM 2199 N N . ARG C 1 53 ? 2.332 13.368 -34.332 1.00 565.15 62 ARG C N 1
ATOM 2200 C CA . ARG C 1 53 ? 2.800 14.374 -35.266 1.00 532.25 62 ARG C CA 1
ATOM 2201 C C . ARG C 1 53 ? 1.947 14.329 -36.519 1.00 539.17 62 ARG C C 1
ATOM 2202 O O . ARG C 1 53 ? 1.629 15.357 -37.113 1.00 532.90 62 ARG C O 1
ATOM 2210 N N . LYS C 1 54 ? 1.563 13.118 -36.896 1.00 518.99 63 LYS C N 1
ATOM 2211 C CA . LYS C 1 54 ? 0.824 12.875 -38.120 1.00 517.84 63 LYS C CA 1
ATOM 2212 C C . LYS C 1 54 ? -0.629 13.212 -37.894 1.00 628.34 63 LYS C C 1
ATOM 2213 O O . LYS C 1 54 ? -1.251 13.935 -38.668 1.00 676.01 63 LYS C O 1
ATOM 2219 N N . ARG C 1 55 ? -1.154 12.656 -36.811 1.00 701.61 64 ARG C N 1
ATOM 2220 C CA . ARG C 1 55 ? -2.513 12.906 -36.381 1.00 728.10 64 ARG C CA 1
ATOM 2221 C C . ARG C 1 55 ? -2.642 14.391 -36.149 1.00 781.18 64 ARG C C 1
ATOM 2222 O O . ARG C 1 55 ? -3.671 14.990 -36.457 1.00 786.79 64 ARG C O 1
ATOM 2230 N N . ALA C 1 56 ? -1.573 14.977 -35.619 1.00 788.06 65 ALA C N 1
ATOM 2231 C CA . ALA C 1 56 ? -1.481 16.416 -35.459 1.00 789.21 65 ALA C CA 1
ATOM 2232 C C . ALA C 1 56 ? -1.765 17.079 -36.788 1.00 758.44 65 ALA C C 1
ATOM 2233 O O . ALA C 1 56 ? -2.678 17.892 -36.902 1.00 810.28 65 ALA C O 1
ATOM 2235 N N . GLY C 1 57 ? -0.985 16.706 -37.795 1.00 715.67 66 GLY C N 1
ATOM 2236 C CA . GLY C 1 57 ? -1.205 17.176 -39.146 1.00 626.19 66 GLY C CA 1
ATOM 2237 C C . GLY C 1 57 ? -2.574 16.777 -39.655 1.00 602.56 66 GLY C C 1
ATOM 2238 O O . GLY C 1 57 ? -3.263 17.591 -40.269 1.00 589.77 66 GLY C O 1
ATOM 2239 N N . LYS C 1 58 ? -2.967 15.531 -39.397 1.00 597.87 67 LYS C N 1
ATOM 2240 C CA . LYS C 1 58 ? -4.266 15.034 -39.838 1.00 564.06 67 LYS C CA 1
ATOM 2241 C C . LYS C 1 58 ? -5.380 15.937 -39.343 1.00 611.64 67 LYS C C 1
ATOM 2242 O O . LYS C 1 58 ? -6.036 16.612 -40.134 1.00 643.11 67 LYS C O 1
ATOM 2248 N N . LEU C 1 59 ? -5.556 15.951 -38.025 1.00 604.43 68 LEU C N 1
ATOM 2249 C CA . LEU C 1 59 ? -6.598 16.715 -37.351 1.00 627.26 68 LEU C CA 1
ATOM 2250 C C . LEU C 1 59 ? -6.772 18.105 -37.945 1.00 708.53 68 LEU C C 1
ATOM 2251 O O . LEU C 1 59 ? -7.888 18.534 -38.243 1.00 709.95 68 LEU C O 1
ATOM 2256 N N . LEU C 1 60 ? -5.655 18.796 -38.131 1.00 773.81 69 LEU C N 1
ATOM 2257 C CA . LEU C 1 60 ? -5.680 20.146 -38.672 1.00 811.83 69 LEU C CA 1
ATOM 2258 C C . LEU C 1 60 ? -6.122 20.159 -40.129 1.00 785.79 69 LEU C C 1
ATOM 2259 O O . LEU C 1 60 ? -6.919 21.002 -40.541 1.00 855.37 69 LEU C O 1
ATOM 2264 N N . ASP C 1 61 ? -5.600 19.210 -40.895 1.00 722.88 70 ASP C N 1
ATOM 2265 C CA . ASP C 1 61 ? -5.845 19.131 -42.328 1.00 612.86 70 ASP C CA 1
ATOM 2266 C C . ASP C 1 61 ? -7.332 19.048 -42.654 1.00 570.74 70 ASP C C 1
ATOM 2267 O O . ASP C 1 61 ? -7.809 19.663 -43.610 1.00 485.50 70 ASP C O 1
ATOM 2272 N N . TYR C 1 62 ? -8.056 18.290 -41.843 1.00 615.81 71 TYR C N 1
ATOM 2273 C CA . TYR C 1 62 ? -9.483 18.106 -42.038 1.00 588.46 71 TYR C CA 1
ATOM 2274 C C . TYR C 1 62 ? -10.255 19.411 -41.955 1.00 527.36 71 TYR C C 1
ATOM 2275 O O . TYR C 1 62 ? -11.251 19.583 -42.637 1.00 389.60 71 TYR C O 1
ATOM 2284 N N . LEU C 1 63 ? -9.791 20.331 -41.122 1.00 567.48 72 LEU C N 1
ATOM 2285 C CA . LEU C 1 63 ? -10.578 21.509 -40.800 1.00 562.78 72 LEU C CA 1
ATOM 2286 C C . LEU C 1 63 ? -10.605 22.540 -41.923 1.00 570.37 72 LEU C C 1
ATOM 2287 O O . LEU C 1 63 ? -11.541 23.344 -42.000 1.00 590.90 72 LEU C O 1
ATOM 2292 N N . GLN C 1 64 ? -9.583 22.523 -42.775 1.00 590.46 73 GLN C N 1
ATOM 2293 C CA . GLN C 1 64 ? -9.536 23.421 -43.910 1.00 555.81 73 GLN C CA 1
ATOM 2294 C C . GLN C 1 64 ? -10.764 23.222 -44.780 1.00 533.98 73 GLN C C 1
ATOM 2295 O O . GLN C 1 64 ? -11.210 24.180 -45.485 1.00 483.22 73 GLN C O 1
ATOM 2301 N N . GLU C 1 65 ? -11.290 21.996 -44.733 1.00 550.58 74 GLU C N 1
ATOM 2302 C CA . GLU C 1 65 ? -12.577 21.734 -45.308 1.00 590.24 74 GLU C CA 1
ATOM 2303 C C . GLU C 1 65 ? -13.606 22.675 -44.732 1.00 611.13 74 GLU C C 1
ATOM 2304 O O . GLU C 1 65 ? -13.927 23.632 -45.312 1.00 622.33 74 GLU C O 1
ATOM 2310 N N . ASN C 1 66 ? -14.012 22.435 -43.507 1.00 594.43 75 ASN C N 1
ATOM 2311 C CA . ASN C 1 66 ? -15.118 23.132 -42.873 1.00 583.50 75 ASN C CA 1
ATOM 2312 C C . ASN C 1 66 ? -15.056 24.630 -43.101 1.00 597.40 75 ASN C C 1
ATOM 2313 O O . ASN C 1 66 ? -13.979 25.226 -43.047 1.00 616.78 75 ASN C O 1
ATOM 2318 N N . PRO C 1 67 ? -16.196 25.255 -43.377 1.00 571.28 76 PRO C N 1
ATOM 2319 C CA . PRO C 1 67 ? -16.233 26.715 -43.557 1.00 530.27 76 PRO C CA 1
ATOM 2320 C C . PRO C 1 67 ? -15.905 27.568 -42.317 1.00 506.98 76 PRO C C 1
ATOM 2321 O O . PRO C 1 67 ? -15.163 28.543 -42.437 1.00 451.32 76 PRO C O 1
ATOM 2325 N N . LYS C 1 68 ? -16.520 27.261 -41.177 1.00 534.60 77 LYS C N 1
ATOM 2326 C CA . LYS C 1 68 ? -16.404 28.129 -40.007 1.00 583.97 77 LYS C CA 1
ATOM 2327 C C . LYS C 1 68 ? -14.991 28.261 -39.437 1.00 586.30 77 LYS C C 1
ATOM 2328 O O . LYS C 1 68 ? -14.540 29.368 -39.142 1.00 598.30 77 LYS C O 1
ATOM 2334 N N . GLY C 1 69 ? -14.290 27.141 -39.290 1.00 617.75 78 GLY C N 1
ATOM 2335 C CA . GLY C 1 69 ? -12.906 27.176 -38.853 1.00 624.25 78 GLY C CA 1
ATOM 2336 C C . GLY C 1 69 ? -12.725 27.986 -37.581 1.00 646.24 78 GLY C C 1
ATOM 2337 O O . GLY C 1 69 ? -11.787 28.778 -37.488 1.00 645.06 78 GLY C O 1
ATOM 2338 N N . LEU C 1 70 ? -13.617 27.817 -36.609 1.00 646.48 79 LEU C N 1
ATOM 2339 C CA . LEU C 1 70 ? -13.651 28.734 -35.475 1.00 633.51 79 LEU C CA 1
ATOM 2340 C C . LEU C 1 70 ? -13.832 27.986 -34.153 1.00 616.16 79 LEU C C 1
ATOM 2341 O O . LEU C 1 70 ? -14.118 28.596 -33.123 1.00 602.71 79 LEU C O 1
ATOM 2346 N N . ASP C 1 71 ? -13.654 26.669 -34.180 1.00 653.11 80 ASP C N 1
ATOM 2347 C CA . ASP C 1 71 ? -14.015 25.829 -33.037 1.00 655.28 80 ASP C CA 1
ATOM 2348 C C . ASP C 1 71 ? -12.844 25.417 -32.153 1.00 664.72 80 ASP C C 1
ATOM 2349 O O . ASP C 1 71 ? -12.961 25.423 -30.930 1.00 701.30 80 ASP C O 1
ATOM 2354 N N . THR C 1 72 ? -11.723 25.053 -32.770 1.00 644.28 81 THR C N 1
ATOM 2355 C CA . THR C 1 72 ? -10.501 24.768 -32.025 1.00 574.67 81 THR C CA 1
ATOM 2356 C C . THR C 1 72 ? -10.169 26.004 -31.218 1.00 618.61 81 THR C C 1
ATOM 2357 O O . THR C 1 72 ? -9.581 25.947 -30.137 1.00 599.84 81 THR C O 1
ATOM 2361 N N . LEU C 1 73 ? -10.585 27.129 -31.778 1.00 660.12 82 LEU C N 1
ATOM 2362 C CA . LEU C 1 73 ? -10.353 28.433 -31.212 1.00 687.10 82 LEU C CA 1
ATOM 2363 C C . LEU C 1 73 ? -11.160 28.657 -29.941 1.00 666.66 82 LEU C C 1
ATOM 2364 O O . LEU C 1 73 ? -10.581 28.938 -28.899 1.00 725.59 82 LEU C O 1
ATOM 2369 N N . VAL C 1 74 ? -12.482 28.520 -30.027 1.00 578.34 83 VAL C N 1
ATOM 2370 C CA . VAL C 1 74 ? -13.355 28.681 -28.868 1.00 518.39 83 VAL C CA 1
ATOM 2371 C C . VAL C 1 74 ? -13.108 27.584 -27.841 1.00 585.42 83 VAL C C 1
ATOM 2372 O O . VAL C 1 74 ? -13.360 27.758 -26.654 1.00 593.05 83 VAL C O 1
ATOM 2376 N N . GLU C 1 75 ? -12.600 26.449 -28.294 1.00 642.20 84 GLU C N 1
ATOM 2377 C CA . GLU C 1 75 ? -12.453 25.326 -27.391 1.00 648.33 84 GLU C CA 1
ATOM 2378 C C . GLU C 1 75 ? -11.194 25.450 -26.563 1.00 678.65 84 GLU C C 1
ATOM 2379 O O . GLU C 1 75 ? -11.109 24.911 -25.464 1.00 696.18 84 GLU C O 1
ATOM 2385 N N . SER C 1 76 ? -10.219 26.171 -27.099 1.00 661.11 85 SER C N 1
ATOM 2386 C CA . SER C 1 76 ? -8.933 26.320 -26.437 1.00 588.40 85 SER C CA 1
ATOM 2387 C C . SER C 1 76 ? -8.949 27.458 -25.433 1.00 599.21 85 SER C C 1
ATOM 2388 O O . SER C 1 76 ? -8.295 27.386 -24.390 1.00 601.42 85 SER C O 1
ATOM 2391 N N . ILE C 1 77 ? -9.686 28.513 -25.758 1.00 584.14 86 ILE C N 1
ATOM 2392 C CA . ILE C 1 77 ? -9.819 29.639 -24.851 1.00 582.47 86 ILE C CA 1
ATOM 2393 C C . ILE C 1 77 ? -10.713 29.221 -23.686 1.00 627.99 86 ILE C C 1
ATOM 2394 O O . ILE C 1 77 ? -10.403 29.503 -22.531 1.00 658.47 86 ILE C O 1
ATOM 2399 N N . ARG C 1 78 ? -11.790 28.502 -23.991 1.00 638.95 87 ARG C N 1
ATOM 2400 C CA . ARG C 1 78 ? -12.577 27.818 -22.966 1.00 561.65 87 ARG C CA 1
ATOM 2401 C C . ARG C 1 78 ? -11.938 26.479 -22.562 1.00 593.36 87 ARG C C 1
ATOM 2402 O O . ARG C 1 78 ? -10.888 26.101 -23.086 1.00 633.69 87 ARG C O 1
ATOM 2410 N N . ARG C 1 79 ? -12.564 25.789 -21.610 1.00 591.64 88 ARG C N 1
ATOM 2411 C CA . ARG C 1 79 ? -12.061 24.513 -21.089 1.00 632.65 88 ARG C CA 1
ATOM 2412 C C . ARG C 1 79 ? -10.694 24.630 -20.407 1.00 722.35 88 ARG C C 1
ATOM 2413 O O . ARG C 1 79 ? -9.960 23.647 -20.284 1.00 732.25 88 ARG C O 1
ATOM 2421 N N . GLU C 1 80 ? -10.373 25.843 -19.967 1.00 761.19 89 GLU C N 1
ATOM 2422 C CA . GLU C 1 80 ? -9.129 26.138 -19.255 1.00 793.28 89 GLU C CA 1
ATOM 2423 C C . GLU C 1 80 ? -7.857 25.684 -19.985 1.00 799.34 89 GLU C C 1
ATOM 2424 O O . GLU C 1 80 ? -7.592 26.106 -21.111 1.00 851.74 89 GLU C O 1
ATOM 2430 N N . LYS C 1 81 ? -7.085 24.831 -19.327 1.00 751.79 90 LYS C N 1
ATOM 2431 C CA . LYS C 1 81 ? -5.822 24.425 -19.895 1.00 662.09 90 LYS C CA 1
ATOM 2432 C C . LYS C 1 81 ? -4.975 25.672 -20.075 1.00 605.13 90 LYS C C 1
ATOM 2433 O O . LYS C 1 81 ? -4.723 26.418 -19.129 1.00 646.71 90 LYS C O 1
ATOM 2439 N N . THR C 1 82 ? -4.530 25.876 -21.305 1.00 545.46 91 THR C N 1
ATOM 2440 C CA . THR C 1 82 ? -3.544 26.899 -21.642 1.00 498.02 91 THR C CA 1
ATOM 2441 C C . THR C 1 82 ? -4.175 28.106 -22.315 1.00 513.66 91 THR C C 1
ATOM 2442 O O . THR C 1 82 ? -4.918 27.977 -23.289 1.00 516.33 91 THR C O 1
ATOM 2446 N N . GLN C 1 83 ? -3.861 29.279 -21.778 1.00 540.99 92 GLN C N 1
ATOM 2447 C CA . GLN C 1 83 ? -4.473 30.520 -22.219 1.00 534.13 92 GLN C CA 1
ATOM 2448 C C . GLN C 1 83 ? -3.424 31.503 -22.737 1.00 519.77 92 GLN C C 1
ATOM 2449 O O . GLN C 1 83 ? -3.643 32.706 -22.750 1.00 473.86 92 GLN C O 1
ATOM 2455 N N . ASN C 1 84 ? -2.213 31.009 -22.968 1.00 534.69 93 ASN C N 1
ATOM 2456 C CA . ASN C 1 84 ? -1.087 31.905 -23.226 1.00 469.83 93 ASN C CA 1
ATOM 2457 C C . ASN C 1 84 ? -0.196 31.520 -24.397 1.00 522.28 93 ASN C C 1
ATOM 2458 O O . ASN C 1 84 ? -0.057 32.270 -25.363 1.00 528.19 93 ASN C O 1
ATOM 2463 N N . PHE C 1 85 ? 0.411 30.343 -24.297 1.00 547.40 94 PHE C N 1
ATOM 2464 C CA . PHE C 1 85 ? 1.359 29.886 -25.300 1.00 543.28 94 PHE C CA 1
ATOM 2465 C C . PHE C 1 85 ? 0.646 29.762 -26.633 1.00 571.09 94 PHE C C 1
ATOM 2466 O O . PHE C 1 85 ? 1.198 30.099 -27.680 1.00 587.58 94 PHE C O 1
ATOM 2474 N N . LEU C 1 86 ? -0.588 29.274 -26.587 1.00 558.81 95 LEU C N 1
ATOM 2475 C CA . LEU C 1 86 ? -1.368 29.112 -27.792 1.00 536.00 95 LEU C CA 1
ATOM 2476 C C . LEU C 1 86 ? -2.328 30.281 -27.990 1.00 565.95 95 LEU C C 1
ATOM 2477 O O . LEU C 1 86 ? -2.649 30.612 -29.116 1.00 595.73 95 LEU C O 1
ATOM 2482 N N . ILE C 1 87 ? -2.798 30.893 -26.905 1.00 581.59 96 ILE C N 1
ATOM 2483 C CA . ILE C 1 87 ? -3.832 31.922 -27.024 1.00 528.05 96 ILE C CA 1
ATOM 2484 C C . ILE C 1 87 ? -3.257 33.227 -27.518 1.00 550.35 96 ILE C C 1
ATOM 2485 O O . ILE C 1 87 ? -3.855 33.899 -28.357 1.00 546.95 96 ILE C O 1
ATOM 2490 N N . GLN C 1 88 ? -2.079 33.578 -27.021 1.00 547.45 97 GLN C N 1
ATOM 2491 C CA . GLN C 1 88 ? -1.380 34.714 -27.579 1.00 508.54 97 GLN C CA 1
ATOM 2492 C C . GLN C 1 88 ? -1.149 34.362 -29.023 1.00 513.58 97 GLN C C 1
ATOM 2493 O O . GLN C 1 88 ? -1.124 35.226 -29.896 1.00 409.38 97 GLN C O 1
ATOM 2499 N N . LYS C 1 89 ? -0.813 33.091 -29.233 1.00 552.32 98 LYS C N 1
ATOM 2500 C CA . LYS C 1 89 ? -0.635 32.511 -30.558 1.00 551.66 98 LYS C CA 1
ATOM 2501 C C . LYS C 1 89 ? -1.955 32.481 -31.308 1.00 521.06 98 LYS C C 1
ATOM 2502 O O . LYS C 1 89 ? -2.015 32.752 -32.508 1.00 486.22 98 LYS C O 1
ATOM 2508 N N . ILE C 1 90 ? -3.015 32.143 -30.582 1.00 592.59 99 ILE C N 1
ATOM 2509 C CA . ILE C 1 90 ? -4.344 32.063 -31.162 1.00 568.69 99 ILE C CA 1
ATOM 2510 C C . ILE C 1 90 ? -4.722 33.442 -31.669 1.00 594.44 99 ILE C C 1
ATOM 2511 O O . ILE C 1 90 ? -5.322 33.580 -32.735 1.00 602.33 99 ILE C O 1
ATOM 2516 N N . THR C 1 91 ? -4.364 34.465 -30.901 1.00 569.50 100 THR C N 1
ATOM 2517 C CA . THR C 1 91 ? -4.623 35.817 -31.316 1.00 531.56 100 THR C CA 1
ATOM 2518 C C . THR C 1 91 ? -3.719 35.976 -32.503 1.00 534.06 100 THR C C 1
ATOM 2519 O O . THR C 1 91 ? -4.088 36.586 -33.494 1.00 527.21 100 THR C O 1
ATOM 2523 N N . ASP C 1 92 ? -2.539 35.375 -32.415 1.00 586.04 101 ASP C N 1
ATOM 2524 C CA . ASP C 1 92 ? -1.627 35.392 -33.540 1.00 590.92 101 ASP C CA 1
ATOM 2525 C C . ASP C 1 92 ? -2.184 34.536 -34.668 1.00 625.91 101 ASP C C 1
ATOM 2526 O O . ASP C 1 92 ? -2.055 34.888 -35.833 1.00 654.37 101 ASP C O 1
ATOM 2531 N N . GLU C 1 93 ? -2.810 33.417 -34.316 1.00 577.41 102 GLU C N 1
ATOM 2532 C CA . GLU C 1 93 ? -3.557 32.629 -35.288 1.00 509.59 102 GLU C CA 1
ATOM 2533 C C . GLU C 1 93 ? -4.665 33.497 -35.844 1.00 484.44 102 GLU C C 1
ATOM 2534 O O . GLU C 1 93 ? -4.943 33.472 -37.043 1.00 421.62 102 GLU C O 1
ATOM 2540 N N . VAL C 1 94 ? -5.298 34.264 -34.962 1.00 540.22 103 VAL C N 1
ATOM 2541 C CA . VAL C 1 94 ? -6.304 35.206 -35.402 1.00 465.81 103 VAL C CA 1
ATOM 2542 C C . VAL C 1 94 ? -5.577 36.196 -36.281 1.00 547.70 103 VAL C C 1
ATOM 2543 O O . VAL C 1 94 ? -6.052 36.527 -37.359 1.00 521.49 103 VAL C O 1
ATOM 2547 N N . LEU C 1 95 ? -4.402 36.633 -35.830 1.00 540.20 104 LEU C N 1
ATOM 2548 C CA . LEU C 1 95 ? -3.570 37.527 -36.626 1.00 499.70 104 LEU C CA 1
ATOM 2549 C C . LEU C 1 95 ? -3.264 36.890 -37.973 1.00 509.19 104 LEU C C 1
ATOM 2550 O O . LEU C 1 95 ? -3.611 37.450 -39.003 1.00 559.78 104 LEU C O 1
ATOM 2555 N N . LYS C 1 96 ? -2.645 35.711 -37.956 1.00 530.27 105 LYS C N 1
ATOM 2556 C CA . LYS C 1 96 ? -2.346 34.972 -39.182 1.00 484.95 105 LYS C CA 1
ATOM 2557 C C . LYS C 1 96 ? -3.559 34.954 -40.099 1.00 535.52 105 LYS C C 1
ATOM 2558 O O . LYS C 1 96 ? -3.441 35.167 -41.303 1.00 575.57 105 LYS C O 1
ATOM 2564 N N . LEU C 1 97 ? -4.729 34.718 -39.514 1.00 536.58 106 LEU C N 1
ATOM 2565 C CA . LEU C 1 97 ? -5.975 34.914 -40.235 1.00 515.52 106 LEU C CA 1
ATOM 2566 C C . LEU C 1 97 ? -6.057 36.384 -40.608 1.00 592.42 106 LEU C C 1
ATOM 2567 O O . LEU C 1 97 ? -5.893 36.733 -41.774 1.00 638.40 106 LEU C O 1
ATOM 2572 N N . ARG C 1 98 ? -6.274 37.226 -39.598 1.00 591.61 107 ARG C N 1
ATOM 2573 C CA . ARG C 1 98 ? -6.355 38.682 -39.740 1.00 558.17 107 ARG C CA 1
ATOM 2574 C C . ARG C 1 98 ? -5.376 39.247 -40.761 1.00 569.41 107 ARG C C 1
ATOM 2575 O O . ARG C 1 98 ? -5.773 39.977 -41.666 1.00 537.71 107 ARG C O 1
ATOM 2583 N N . ASN C 1 99 ? -4.103 38.899 -40.613 1.00 514.67 108 ASN C N 1
ATOM 2584 C CA . ASN C 1 99 ? -3.079 39.352 -41.544 1.00 497.84 108 ASN C CA 1
ATOM 2585 C C . ASN C 1 99 ? -3.437 38.941 -42.957 1.00 515.82 108 ASN C C 1
ATOM 2586 O O . ASN C 1 99 ? -3.656 39.783 -43.824 1.00 504.13 108 ASN C O 1
ATOM 2591 N N . ILE C 1 100 ? -3.506 37.633 -43.168 1.00 587.91 109 ILE C N 1
ATOM 2592 C CA . ILE C 1 100 ? -3.867 37.075 -44.460 1.00 568.63 109 ILE C CA 1
ATOM 2593 C C . ILE C 1 100 ? -5.234 37.598 -44.885 1.00 580.29 109 ILE C C 1
ATOM 2594 O O . ILE C 1 100 ? -5.426 37.998 -46.034 1.00 556.29 109 ILE C O 1
ATOM 2599 N N . LYS C 1 101 ? -6.169 37.618 -43.940 1.00 628.97 110 LYS C N 1
ATOM 2600 C CA . LYS C 1 101 ? -7.511 38.126 -44.193 1.00 582.19 110 LYS C CA 1
ATOM 2601 C C . LYS C 1 101 ? -7.474 39.567 -44.683 1.00 579.49 110 LYS C C 1
ATOM 2602 O O . LYS C 1 101 ? -7.853 39.852 -45.819 1.00 606.88 110 LYS C O 1
ATOM 2608 N N . LEU C 1 102 ? -7.010 40.471 -43.826 1.00 528.35 111 LEU C N 1
ATOM 2609 C CA . LEU C 1 102 ? -6.996 41.892 -44.153 1.00 468.26 111 LEU C CA 1
ATOM 2610 C C . LEU C 1 102 ? -6.168 42.198 -45.389 1.00 477.13 111 LEU C C 1
ATOM 2611 O O . LEU C 1 102 ? -6.485 43.119 -46.140 1.00 450.62 111 LEU C O 1
ATOM 2616 N N . GLU C 1 103 ? -5.108 41.425 -45.595 1.00 414.87 112 GLU C N 1
ATOM 2617 C CA . GLU C 1 103 ? -4.271 41.596 -46.769 1.00 396.77 112 GLU C CA 1
ATOM 2618 C C . GLU C 1 103 ? -5.110 41.424 -48.024 1.00 484.75 112 GLU C C 1
ATOM 2619 O O . GLU C 1 103 ? -4.937 42.156 -48.998 1.00 519.14 112 GLU C O 1
ATOM 2625 N N . HIS C 1 104 ? -6.011 40.448 -47.996 1.00 548.61 113 HIS C N 1
ATOM 2626 C CA . HIS C 1 104 ? -6.832 40.134 -49.159 1.00 526.50 113 HIS C CA 1
ATOM 2627 C C . HIS C 1 104 ? -7.648 41.342 -49.600 1.00 606.45 113 HIS C C 1
ATOM 2628 O O . HIS C 1 104 ? -7.899 41.527 -50.791 1.00 616.97 113 HIS C O 1
ATOM 2635 N N . LEU C 1 105 ? -8.051 42.162 -48.637 1.00 547.82 114 LEU C N 1
ATOM 2636 C CA . LEU C 1 105 ? -8.764 43.391 -48.940 1.00 493.60 114 LEU C CA 1
ATOM 2637 C C . LEU C 1 105 ? -7.886 44.306 -49.771 1.00 520.15 114 LEU C C 1
ATOM 2638 O O . LEU C 1 105 ? -8.381 45.035 -50.626 1.00 535.64 114 LEU C O 1
ATOM 2643 N N . LYS C 1 106 ? -6.583 44.241 -49.505 1.00 488.65 115 LYS C N 1
ATOM 2644 C CA . LYS C 1 106 ? -5.554 45.029 -50.187 1.00 478.98 115 LYS C CA 1
ATOM 2645 C C . LYS C 1 106 ? -5.869 46.513 -50.354 1.00 506.05 115 LYS C C 1
ATOM 2646 O O . LYS C 1 106 ? -4.953 47.323 -50.273 1.00 561.76 115 LYS C O 1
ATOM 2653 N N . GLU D 1 1 ? -33.979 -25.230 -52.999 1.00 637.15 10 GLU D N 1
ATOM 2654 C CA . GLU D 1 1 ? -33.521 -25.197 -54.382 1.00 601.87 10 GLU D CA 1
ATOM 2655 C C . GLU D 1 1 ? -32.099 -24.665 -54.449 1.00 625.05 10 GLU D C 1
ATOM 2656 O O . GLU D 1 1 ? -31.557 -24.458 -55.534 1.00 653.63 10 GLU D O 1
ATOM 2662 N N . GLU D 1 2 ? -31.510 -24.439 -53.278 1.00 595.86 11 GLU D N 1
ATOM 2663 C CA . GLU D 1 2 ? -30.150 -23.917 -53.164 1.00 549.97 11 GLU D CA 1
ATOM 2664 C C . GLU D 1 2 ? -29.980 -22.553 -53.833 1.00 569.59 11 GLU D C 1
ATOM 2665 O O . GLU D 1 2 ? -28.907 -22.230 -54.342 1.00 531.55 11 GLU D O 1
ATOM 2671 N N . ASP D 1 3 ? -31.045 -21.757 -53.819 1.00 618.44 12 ASP D N 1
ATOM 2672 C CA . ASP D 1 3 ? -31.010 -20.405 -54.371 1.00 610.27 12 ASP D CA 1
ATOM 2673 C C . ASP D 1 3 ? -30.892 -19.382 -53.243 1.00 606.08 12 ASP D C 1
ATOM 2674 O O . ASP D 1 3 ? -30.498 -18.235 -53.459 1.00 579.11 12 ASP D O 1
ATOM 2679 N N . LEU D 1 4 ? -31.231 -19.822 -52.035 1.00 613.81 13 LEU D N 1
ATOM 2680 C CA . LEU D 1 4 ? -31.260 -18.965 -50.851 1.00 601.61 13 LEU D CA 1
ATOM 2681 C C . LEU D 1 4 ? -29.902 -18.392 -50.463 1.00 618.32 13 LEU D C 1
ATOM 2682 O O . LEU D 1 4 ? -29.822 -17.295 -49.907 1.00 662.89 13 LEU D O 1
ATOM 2687 N N . THR D 1 5 ? -28.840 -19.134 -50.762 1.00 615.55 14 THR D N 1
ATOM 2688 C CA . THR D 1 5 ? -27.495 -18.739 -50.367 1.00 570.51 14 THR D CA 1
ATOM 2689 C C . THR D 1 5 ? -27.128 -17.423 -51.021 1.00 597.85 14 THR D C 1
ATOM 2690 O O . THR D 1 5 ? -26.269 -16.686 -50.539 1.00 621.52 14 THR D O 1
ATOM 2694 N N . GLU D 1 6 ? -27.803 -17.134 -52.124 1.00 544.99 15 GLU D N 1
ATOM 2695 C CA . GLU D 1 6 ? -27.563 -15.915 -52.869 1.00 525.40 15 GLU D CA 1
ATOM 2696 C C . GLU D 1 6 ? -28.268 -14.724 -52.256 1.00 528.24 15 GLU D C 1
ATOM 2697 O O . GLU D 1 6 ? -27.711 -13.632 -52.177 1.00 529.23 15 GLU D O 1
ATOM 2703 N N . VAL D 1 7 ? -29.504 -14.937 -51.831 1.00 538.60 16 VAL D N 1
ATOM 2704 C CA . VAL D 1 7 ? -30.311 -13.851 -51.312 1.00 480.04 16 VAL D CA 1
ATOM 2705 C C . VAL D 1 7 ? -29.755 -13.381 -49.974 1.00 484.84 16 VAL D C 1
ATOM 2706 O O . VAL D 1 7 ? -29.987 -12.246 -49.563 1.00 425.75 16 VAL D O 1
ATOM 2710 N N . LYS D 1 8 ? -29.009 -14.258 -49.308 1.00 546.63 17 LYS D N 1
ATOM 2711 C CA . LYS D 1 8 ? -28.331 -13.899 -48.072 1.00 534.70 17 LYS D CA 1
ATOM 2712 C C . LYS D 1 8 ? -27.405 -12.736 -48.325 1.00 485.86 17 LYS D C 1
ATOM 2713 O O . LYS D 1 8 ? -27.320 -11.815 -47.519 1.00 371.11 17 LYS D O 1
ATOM 2719 N N . LYS D 1 9 ? -26.712 -12.793 -49.454 1.00 567.83 18 LYS D N 1
ATOM 2720 C CA . LYS D 1 9 ? -25.858 -11.703 -49.872 1.00 555.81 18 LYS D CA 1
ATOM 2721 C C . LYS D 1 9 ? -26.687 -10.439 -49.983 1.00 554.09 18 LYS D C 1
ATOM 2722 O O . LYS D 1 9 ? -26.315 -9.412 -49.437 1.00 566.80 18 LYS D O 1
ATOM 2728 N N . ASP D 1 10 ? -27.815 -10.525 -50.679 1.00 512.92 19 ASP D N 1
ATOM 2729 C CA . ASP D 1 10 ? -28.698 -9.379 -50.822 1.00 495.30 19 ASP D CA 1
ATOM 2730 C C . ASP D 1 10 ? -29.107 -8.907 -49.457 1.00 562.26 19 ASP D C 1
ATOM 2731 O O . ASP D 1 10 ? -28.923 -7.744 -49.114 1.00 549.06 19 ASP D O 1
ATOM 2736 N N . ALA D 1 11 ? -29.654 -9.838 -48.683 1.00 601.50 20 ALA D N 1
ATOM 2737 C CA . ALA D 1 11 ? -29.987 -9.597 -47.295 1.00 570.31 20 ALA D CA 1
ATOM 2738 C C . ALA D 1 11 ? -28.801 -8.933 -46.629 1.00 647.88 20 ALA D C 1
ATOM 2739 O O . ALA D 1 11 ? -28.955 -7.960 -45.898 1.00 649.16 20 ALA D O 1
ATOM 2741 N N . LEU D 1 12 ? -27.611 -9.448 -46.918 1.00 666.72 21 LEU D N 1
ATOM 2742 C CA . LEU D 1 12 ? -26.390 -8.877 -46.378 1.00 671.18 21 LEU D CA 1
ATOM 2743 C C . LEU D 1 12 ? -26.092 -7.547 -47.052 1.00 684.02 21 LEU D C 1
ATOM 2744 O O . LEU D 1 12 ? -25.618 -6.617 -46.408 1.00 714.68 21 LEU D O 1
ATOM 2749 N N . GLU D 1 13 ? -26.372 -7.460 -48.349 1.00 643.59 22 GLU D N 1
ATOM 2750 C CA . GLU D 1 13 ? -26.187 -6.215 -49.082 1.00 574.06 22 GLU D CA 1
ATOM 2751 C C . GLU D 1 13 ? -27.162 -5.184 -48.555 1.00 605.68 22 GLU D C 1
ATOM 2752 O O . GLU D 1 13 ? -26.887 -3.984 -48.566 1.00 593.45 22 GLU D O 1
ATOM 2758 N N . ASN D 1 14 ? -28.311 -5.664 -48.097 1.00 620.73 23 ASN D N 1
ATOM 2759 C CA . ASN D 1 14 ? -29.302 -4.795 -47.491 1.00 645.80 23 ASN D CA 1
ATOM 2760 C C . ASN D 1 14 ? -28.946 -4.515 -46.039 1.00 708.63 23 ASN D C 1
ATOM 2761 O O . ASN D 1 14 ? -29.319 -3.477 -45.493 1.00 718.20 23 ASN D O 1
ATOM 2766 N N . LEU D 1 15 ? -28.215 -5.439 -45.419 1.00 734.18 24 LEU D N 1
ATOM 2767 C CA . LEU D 1 15 ? -27.807 -5.276 -44.025 1.00 724.04 24 LEU D CA 1
ATOM 2768 C C . LEU D 1 15 ? -26.349 -4.814 -43.929 1.00 716.80 24 LEU D C 1
ATOM 2769 O O . LEU D 1 15 ? -25.811 -4.642 -42.833 1.00 726.36 24 LEU D O 1
ATOM 2774 N N . ARG D 1 16 ? -25.722 -4.611 -45.088 1.00 688.37 25 ARG D N 1
ATOM 2775 C CA . ARG D 1 16 ? -24.365 -4.069 -45.180 1.00 628.19 25 ARG D CA 1
ATOM 2776 C C . ARG D 1 16 ? -24.266 -2.794 -44.355 1.00 636.45 25 ARG D C 1
ATOM 2777 O O . ARG D 1 16 ? -23.252 -2.530 -43.715 1.00 619.78 25 ARG D O 1
ATOM 2785 N N . VAL D 1 17 ? -25.351 -2.028 -44.370 1.00 677.25 26 VAL D N 1
ATOM 2786 C CA . VAL D 1 17 ? -25.474 -0.784 -43.622 1.00 680.62 26 VAL D CA 1
ATOM 2787 C C . VAL D 1 17 ? -25.172 -0.955 -42.132 1.00 718.70 26 VAL D C 1
ATOM 2788 O O . VAL D 1 17 ? -24.459 -0.145 -41.541 1.00 756.32 26 VAL D O 1
ATOM 2792 N N . TYR D 1 18 ? -25.651 -2.042 -41.543 1.00 718.24 27 TYR D N 1
ATOM 2793 C CA . TYR D 1 18 ? -25.460 -2.221 -40.119 1.00 667.19 27 TYR D CA 1
ATOM 2794 C C . TYR D 1 18 ? -24.054 -2.752 -39.921 1.00 684.01 27 TYR D C 1
ATOM 2795 O O . TYR D 1 18 ? -23.849 -3.901 -39.530 1.00 661.96 27 TYR D O 1
ATOM 2804 N N . LEU D 1 19 ? -23.086 -1.883 -40.197 1.00 701.32 28 LEU D N 1
ATOM 2805 C CA . LEU D 1 19 ? -21.689 -2.205 -40.000 1.00 692.96 28 LEU D CA 1
ATOM 2806 C C . LEU D 1 19 ? -21.172 -1.507 -38.746 1.00 642.69 28 LEU D C 1
ATOM 2807 O O . LEU D 1 19 ? -19.980 -1.534 -38.445 1.00 622.48 28 LEU D O 1
ATOM 2812 N N . CYS D 1 20 ? -22.089 -0.898 -38.004 1.00 610.49 29 CYS D N 1
ATOM 2813 C CA . CYS D 1 20 ? -21.719 -0.108 -36.840 1.00 559.80 29 CYS D CA 1
ATOM 2814 C C . CYS D 1 20 ? -22.251 -0.703 -35.552 1.00 506.26 29 CYS D C 1
ATOM 2815 O O . CYS D 1 20 ? -21.842 -0.310 -34.470 1.00 348.12 29 CYS D O 1
ATOM 2818 N N . GLU D 1 21 ? -23.172 -1.648 -35.667 1.00 596.33 30 GLU D N 1
ATOM 2819 C CA . GLU D 1 21 ? -23.748 -2.250 -34.480 1.00 626.10 30 GLU D CA 1
ATOM 2820 C C . GLU D 1 21 ? -23.181 -3.635 -34.220 1.00 653.29 30 GLU D C 1
ATOM 2821 O O . GLU D 1 21 ? -23.515 -4.591 -34.892 1.00 671.98 30 GLU D O 1
ATOM 2827 N N . LYS D 1 22 ? -22.313 -3.712 -33.222 1.00 656.25 31 LYS D N 1
ATOM 2828 C CA . LYS D 1 22 ? -21.770 -4.963 -32.708 1.00 674.07 31 LYS D CA 1
ATOM 2829 C C . LYS D 1 22 ? -20.927 -5.722 -33.725 1.00 777.65 31 LYS D C 1
ATOM 2830 O O . LYS D 1 22 ? -20.742 -6.933 -33.626 1.00 752.79 31 LYS D O 1
ATOM 2836 N N . ILE D 1 23 ? -20.449 -4.984 -34.715 1.00 840.48 32 ILE D N 1
ATOM 2837 C CA . ILE D 1 23 ? -19.545 -5.509 -35.708 1.00 881.63 32 ILE D CA 1
ATOM 2838 C C . ILE D 1 23 ? -18.167 -5.446 -35.086 1.00 883.71 32 ILE D C 1
ATOM 2839 O O . ILE D 1 23 ? -17.265 -6.175 -35.482 1.00 882.98 32 ILE D O 1
ATOM 2844 N N . ILE D 1 24 ? -18.040 -4.602 -34.063 1.00 884.29 33 ILE D N 1
ATOM 2845 C CA . ILE D 1 24 ? -16.808 -4.453 -33.296 1.00 884.17 33 ILE D CA 1
ATOM 2846 C C . ILE D 1 24 ? -16.460 -5.778 -32.621 1.00 885.10 33 ILE D C 1
ATOM 2847 O O . ILE D 1 24 ? -15.315 -6.025 -32.241 1.00 884.87 33 ILE D O 1
ATOM 2852 N N . ALA D 1 25 ? -17.464 -6.643 -32.514 1.00 886.24 34 ALA D N 1
ATOM 2853 C CA . ALA D 1 25 ? -17.290 -8.022 -32.068 1.00 883.24 34 ALA D CA 1
ATOM 2854 C C . ALA D 1 25 ? -16.223 -8.765 -32.862 1.00 885.80 34 ALA D C 1
ATOM 2855 O O . ALA D 1 25 ? -15.745 -9.816 -32.438 1.00 886.60 34 ALA D O 1
ATOM 2857 N N . GLU D 1 26 ? -15.857 -8.211 -34.014 1.00 867.27 35 GLU D N 1
ATOM 2858 C CA . GLU D 1 26 ? -14.706 -8.684 -34.769 1.00 808.38 35 GLU D CA 1
ATOM 2859 C C . GLU D 1 26 ? -13.467 -8.713 -33.888 1.00 793.96 35 GLU D C 1
ATOM 2860 O O . GLU D 1 26 ? -12.538 -9.497 -34.115 1.00 823.56 35 GLU D O 1
ATOM 2866 N N . ARG D 1 27 ? -13.476 -7.865 -32.866 1.00 767.52 36 ARG D N 1
ATOM 2867 C CA . ARG D 1 27 ? -12.512 -7.964 -31.784 1.00 686.37 36 ARG D CA 1
ATOM 2868 C C . ARG D 1 27 ? -13.119 -8.596 -30.534 1.00 735.98 36 ARG D C 1
ATOM 2869 O O . ARG D 1 27 ? -12.470 -9.381 -29.839 1.00 731.51 36 ARG D O 1
ATOM 2877 N N . HIS D 1 28 ? -14.369 -8.251 -30.243 1.00 758.91 37 HIS D N 1
ATOM 2878 C CA . HIS D 1 28 ? -14.998 -8.692 -28.999 1.00 749.31 37 HIS D CA 1
ATOM 2879 C C . HIS D 1 28 ? -15.358 -10.180 -28.958 1.00 732.92 37 HIS D C 1
ATOM 2880 O O . HIS 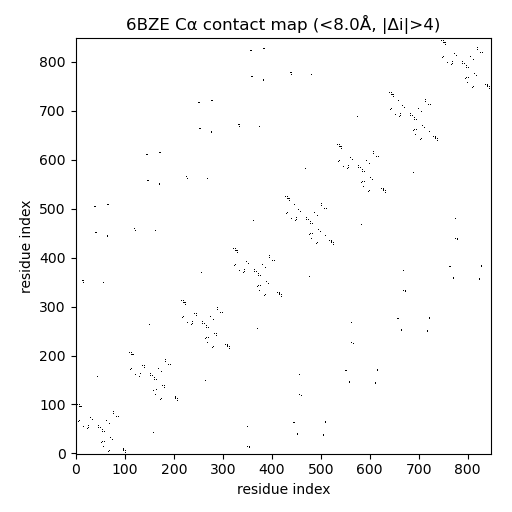D 1 28 ? -15.203 -10.815 -27.914 1.00 709.78 37 HIS D O 1
ATOM 2887 N N . PHE D 1 29 ? -15.827 -10.739 -30.076 1.00 751.32 38 PHE D N 1
ATOM 2888 C CA . PHE D 1 29 ? -16.121 -12.178 -30.111 1.00 739.35 38 PHE D CA 1
ATOM 2889 C C . PHE D 1 29 ? -16.153 -12.908 -31.465 1.00 757.64 38 PHE D C 1
ATOM 2890 O O . PHE D 1 29 ? -16.277 -14.131 -31.491 1.00 751.93 38 PHE D O 1
ATOM 2898 N N . ASP D 1 30 ? -16.040 -12.194 -32.579 1.00 737.70 39 ASP D N 1
ATOM 2899 C CA . ASP D 1 30 ? -16.185 -12.846 -33.885 1.00 722.38 39 ASP D CA 1
ATOM 2900 C C . ASP D 1 30 ? -15.019 -13.753 -34.289 1.00 721.99 39 ASP D C 1
ATOM 2901 O O . ASP D 1 30 ? -15.222 -14.909 -34.672 1.00 742.56 39 ASP D O 1
ATOM 2906 N N . HIS D 1 31 ? -13.808 -13.211 -34.212 1.00 738.07 40 HIS D N 1
ATOM 2907 C CA . HIS D 1 31 ? -12.614 -13.852 -34.758 1.00 706.27 40 HIS D CA 1
ATOM 2908 C C . HIS D 1 31 ? -12.437 -15.299 -34.307 1.00 752.95 40 HIS D C 1
ATOM 2909 O O . HIS D 1 31 ? -12.075 -16.168 -35.102 1.00 779.14 40 HIS D O 1
ATOM 2916 N N . LEU D 1 32 ? -12.727 -15.545 -33.034 1.00 759.73 41 LEU D N 1
ATOM 2917 C CA . LEU D 1 32 ? -12.359 -16.792 -32.369 1.00 694.27 41 LEU D CA 1
ATOM 2918 C C . LEU D 1 32 ? -13.102 -18.038 -32.839 1.00 658.33 41 LEU D C 1
ATOM 2919 O O . LEU D 1 32 ? -12.483 -19.009 -33.275 1.00 617.75 41 LEU D O 1
ATOM 2924 N N . ARG D 1 33 ? -14.424 -18.019 -32.716 1.00 647.57 42 ARG D N 1
ATOM 2925 C CA . ARG D 1 33 ? -15.234 -19.174 -33.071 1.00 611.38 42 ARG D CA 1
ATOM 2926 C C . ARG D 1 33 ? -15.292 -19.372 -34.568 1.00 584.16 42 ARG D C 1
ATOM 2927 O O . ARG D 1 33 ? -15.029 -20.465 -35.070 1.00 590.34 42 ARG D O 1
ATOM 2935 N N . ALA D 1 34 ? -15.647 -18.301 -35.268 1.00 509.51 43 ALA D N 1
ATOM 2936 C CA . ALA D 1 34 ? -15.885 -18.361 -36.697 1.00 494.09 43 ALA D CA 1
ATOM 2937 C C . ALA D 1 34 ? -14.710 -18.955 -37.439 1.00 571.77 43 ALA D C 1
ATOM 2938 O O . ALA D 1 34 ? -14.893 -19.523 -38.512 1.00 636.95 43 ALA D O 1
ATOM 2940 N N . LYS D 1 35 ? -13.516 -18.838 -36.856 1.00 631.25 44 LYS D N 1
ATOM 2941 C CA . LYS D 1 35 ? -12.299 -19.375 -37.454 1.00 650.06 44 LYS D CA 1
ATOM 2942 C C . LYS D 1 35 ? -12.385 -20.887 -37.618 1.00 685.45 44 LYS D C 1
ATOM 2943 O O . LYS D 1 35 ? -11.624 -21.483 -38.383 1.00 728.49 44 LYS D O 1
ATOM 2949 N N . LYS D 1 36 ? -13.347 -21.505 -36.938 1.00 646.00 45 LYS D N 1
ATOM 2950 C CA . LYS D 1 36 ? -13.626 -22.926 -37.143 1.00 576.62 45 LYS D CA 1
ATOM 2951 C C . LYS D 1 36 ? -13.802 -23.232 -38.632 1.00 530.59 45 LYS D C 1
ATOM 2952 O O . LYS D 1 36 ? -13.549 -24.344 -39.101 1.00 440.48 45 LYS D O 1
ATOM 2958 N N . ILE D 1 37 ? -14.225 -22.222 -39.379 1.00 588.71 46 ILE D N 1
ATOM 2959 C CA . ILE D 1 37 ? -14.385 -22.355 -40.814 1.00 637.06 46 ILE D CA 1
ATOM 2960 C C . ILE D 1 37 ? -13.766 -21.161 -41.519 1.00 645.03 46 ILE D C 1
ATOM 2961 O O . ILE D 1 37 ? -13.625 -21.157 -42.737 1.00 644.28 46 ILE D O 1
ATOM 2966 N N . LEU D 1 38 ? -13.355 -20.171 -40.725 1.00 662.00 47 LEU D N 1
ATOM 2967 C CA . LEU D 1 38 ? -12.795 -18.891 -41.193 1.00 600.33 47 LEU D CA 1
ATOM 2968 C C . LEU D 1 38 ? -11.340 -18.882 -41.706 1.00 608.47 47 LEU D C 1
ATOM 2969 O O . LEU D 1 38 ? -10.568 -19.807 -41.454 1.00 605.85 47 LEU D O 1
ATOM 2974 N N . SER D 1 39 ? -10.995 -17.812 -42.427 1.00 592.89 48 SER D N 1
ATOM 2975 C CA . SER D 1 39 ? -9.659 -17.584 -43.001 1.00 574.36 48 SER D CA 1
ATOM 2976 C C . SER D 1 39 ? -8.580 -17.236 -41.964 1.00 526.08 48 SER D C 1
ATOM 2977 O O . SER D 1 39 ? -8.894 -16.820 -40.849 1.00 511.81 48 SER D O 1
ATOM 2980 N N . ARG D 1 40 ? -7.312 -17.427 -42.334 1.00 544.07 49 ARG D N 1
ATOM 2981 C CA . ARG D 1 40 ? -6.211 -17.389 -41.378 1.00 475.64 49 ARG D CA 1
ATOM 2982 C C . ARG D 1 40 ? -5.249 -16.220 -41.540 1.00 531.10 49 ARG D C 1
ATOM 2983 O O . ARG D 1 40 ? -5.027 -15.466 -40.597 1.00 555.85 49 ARG D O 1
ATOM 2991 N N . GLU D 1 41 ? -4.680 -16.070 -42.731 1.00 504.72 50 GLU D N 1
ATOM 2992 C CA . GLU D 1 41 ? -3.714 -15.012 -42.956 1.00 479.36 50 GLU D CA 1
ATOM 2993 C C . GLU D 1 41 ? -4.375 -13.664 -43.152 1.00 482.10 50 GLU D C 1
ATOM 2994 O O . GLU D 1 41 ? -3.849 -12.637 -42.745 1.00 388.79 50 GLU D O 1
ATOM 3000 N N . ASP D 1 42 ? -5.533 -13.667 -43.782 1.00 529.57 51 ASP D N 1
ATOM 3001 C CA . ASP D 1 42 ? -6.271 -12.441 -43.929 1.00 544.16 51 ASP D CA 1
ATOM 3002 C C . ASP D 1 42 ? -6.623 -11.887 -42.567 1.00 523.68 51 ASP D C 1
ATOM 3003 O O . ASP D 1 42 ? -6.506 -10.695 -42.360 1.00 556.88 51 ASP D O 1
ATOM 3008 N N . THR D 1 43 ? -6.990 -12.764 -41.630 1.00 488.28 52 THR D N 1
ATOM 3009 C CA . THR D 1 43 ? -7.251 -12.354 -40.250 1.00 464.27 52 THR D CA 1
ATOM 3010 C C . THR D 1 43 ? -6.101 -11.528 -39.766 1.00 492.91 52 THR D C 1
ATOM 3011 O O . THR D 1 43 ? -6.281 -10.526 -39.094 1.00 457.43 52 THR D O 1
ATOM 3015 N N . GLU D 1 44 ? -4.906 -11.972 -40.109 1.00 536.51 53 GLU D N 1
ATOM 3016 C CA . GLU D 1 44 ? -3.723 -11.208 -39.809 1.00 475.82 53 GLU D CA 1
ATOM 3017 C C . GLU D 1 44 ? -3.747 -9.938 -40.634 1.00 471.91 53 GLU D C 1
ATOM 3018 O O . GLU D 1 44 ? -3.539 -8.847 -40.116 1.00 450.42 53 GLU D O 1
ATOM 3024 N N . GLU D 1 45 ? -4.024 -10.080 -41.920 1.00 441.81 54 GLU D N 1
ATOM 3025 C CA . GLU D 1 45 ? -4.017 -8.934 -42.812 1.00 437.22 54 GLU D CA 1
ATOM 3026 C C . GLU D 1 45 ? -5.203 -8.004 -42.594 1.00 530.80 54 GLU D C 1
ATOM 3027 O O . GLU D 1 45 ? -5.045 -6.791 -42.427 1.00 584.56 54 GLU D O 1
ATOM 3033 N N . ILE D 1 46 ? -6.394 -8.588 -42.622 1.00 590.07 55 ILE D N 1
ATOM 3034 C CA . ILE D 1 46 ? -7.633 -7.849 -42.438 1.00 608.27 55 ILE D CA 1
ATOM 3035 C C . ILE D 1 46 ? -7.555 -6.964 -41.206 1.00 674.73 55 ILE D C 1
ATOM 3036 O O . ILE D 1 46 ? -7.980 -5.813 -41.231 1.00 690.93 55 ILE D O 1
ATOM 3041 N N . SER D 1 47 ? -6.976 -7.499 -40.139 1.00 664.87 56 SER D N 1
ATOM 3042 C CA . SER D 1 47 ? -6.909 -6.788 -38.872 1.00 582.83 56 SER D CA 1
ATOM 3043 C C . SER D 1 47 ? -5.886 -5.661 -38.860 1.00 620.10 56 SER D C 1
ATOM 3044 O O . SER D 1 47 ? -6.127 -4.602 -38.280 1.00 607.38 56 SER D O 1
ATOM 3047 N N . CYS D 1 48 ? -4.751 -5.894 -39.509 1.00 614.51 57 CYS D N 1
ATOM 3048 C CA . CYS D 1 48 ? -3.579 -5.037 -39.352 1.00 568.39 57 CYS D CA 1
ATOM 3049 C C . CYS D 1 48 ? -3.802 -3.570 -39.700 1.00 552.72 57 CYS D C 1
ATOM 3050 O O . CYS D 1 48 ? -3.149 -2.690 -39.141 1.00 513.19 57 CYS D O 1
ATOM 3053 N N . ARG D 1 49 ? -4.652 -3.315 -40.685 1.00 571.32 58 ARG D N 1
ATOM 3054 C CA . ARG D 1 49 ? -4.835 -1.956 -41.172 1.00 527.43 58 ARG D CA 1
ATOM 3055 C C . ARG D 1 49 ? -6.299 -1.570 -41.298 1.00 495.32 58 ARG D C 1
ATOM 3056 O O . ARG D 1 49 ? -6.821 -1.466 -42.408 1.00 413.29 58 ARG D O 1
ATOM 3064 N N . THR D 1 50 ? -6.963 -1.349 -40.170 1.00 531.43 59 THR D N 1
ATOM 3065 C CA . THR D 1 50 ? -8.341 -0.886 -40.230 1.00 556.31 59 THR D CA 1
ATOM 3066 C C . THR D 1 50 ? -8.711 -0.002 -39.073 1.00 546.02 59 THR D C 1
ATOM 3067 O O . THR D 1 50 ? -8.191 -0.149 -37.972 1.00 495.67 59 THR D O 1
ATOM 3071 N N . SER D 1 51 ? -9.715 0.834 -39.298 1.00 564.92 60 SER D N 1
ATOM 3072 C CA . SER D 1 51 ? -10.277 1.685 -38.260 1.00 511.40 60 SER D CA 1
ATOM 3073 C C . SER D 1 51 ? -11.350 0.911 -37.493 1.00 535.87 60 SER D C 1
ATOM 3074 O O . SER D 1 51 ? -12.036 1.472 -36.639 1.00 515.20 60 SER D O 1
ATOM 3077 N N . SER D 1 52 ? -11.493 -0.372 -37.831 1.00 579.74 61 SER D N 1
ATOM 3078 C CA . SER D 1 52 ? -12.551 -1.243 -37.321 1.00 551.11 61 SER D CA 1
ATOM 3079 C C . SER D 1 52 ? -13.800 -1.056 -38.166 1.00 529.07 61 SER D C 1
ATOM 3080 O O . SER D 1 52 ? -14.874 -1.565 -37.846 1.00 518.83 61 SER D O 1
ATOM 3083 N N . ARG D 1 53 ? -13.635 -0.314 -39.255 1.00 534.95 62 ARG D N 1
ATOM 3084 C CA . ARG D 1 53 ? -14.711 -0.049 -40.188 1.00 511.34 62 ARG D CA 1
ATOM 3085 C C . ARG D 1 53 ? -14.468 -0.866 -41.441 1.00 559.73 62 ARG D C 1
ATOM 3086 O O . ARG D 1 53 ? -15.371 -1.504 -41.976 1.00 560.39 62 ARG D O 1
ATOM 3094 N N . LYS D 1 54 ? -13.222 -0.845 -41.890 1.00 550.64 63 LYS D N 1
ATOM 3095 C CA . LYS D 1 54 ? -12.806 -1.548 -43.086 1.00 527.25 63 LYS D CA 1
ATOM 3096 C C . LYS D 1 54 ? -12.897 -3.024 -42.814 1.00 573.72 63 LYS D C 1
ATOM 3097 O O . LYS D 1 54 ? -13.524 -3.781 -43.551 1.00 593.92 63 LYS D O 1
ATOM 3103 N N . ARG D 1 55 ? -12.247 -3.411 -41.727 1.00 618.62 64 ARG D N 1
ATOM 3104 C CA . ARG D 1 55 ? -12.235 -4.778 -41.260 1.00 643.87 64 ARG D CA 1
ATOM 3105 C C . ARG D 1 55 ? -13.665 -5.198 -41.021 1.00 684.35 64 ARG D C 1
ATOM 3106 O O . ARG D 1 55 ? -14.048 -6.327 -41.322 1.00 663.15 64 ARG D O 1
ATOM 3114 N N . ALA D 1 56 ? -14.456 -4.269 -40.496 1.00 722.21 65 ALA D N 1
ATOM 3115 C CA . ALA D 1 56 ? -15.874 -4.498 -40.302 1.00 757.47 65 ALA D CA 1
ATOM 3116 C C . ALA D 1 56 ? -16.488 -4.887 -41.627 1.00 737.76 65 ALA D C 1
ATOM 3117 O O . ALA D 1 56 ? -17.132 -5.927 -41.741 1.00 779.49 65 ALA D O 1
ATOM 3119 N N . GLY D 1 57 ? -16.260 -4.054 -42.634 1.00 708.92 66 GLY D N 1
ATOM 3120 C CA . GLY D 1 57 ? -16.702 -4.349 -43.979 1.00 627.11 66 GLY D CA 1
ATOM 3121 C C . GLY D 1 57 ? -16.030 -5.597 -44.506 1.00 602.24 66 GLY D C 1
ATOM 3122 O O . GLY D 1 57 ? -16.674 -6.416 -45.161 1.00 582.09 66 GLY D O 1
ATOM 3123 N N . LYS D 1 58 ? -14.738 -5.743 -44.218 1.00 620.52 67 LYS D N 1
ATOM 3124 C CA . LYS D 1 58 ? -13.991 -6.913 -44.663 1.00 633.91 67 LYS D CA 1
ATOM 3125 C C . LYS D 1 58 ? -14.655 -8.193 -44.178 1.00 680.32 67 LYS D C 1
ATOM 3126 O O . LYS D 1 58 ? -15.105 -9.008 -44.983 1.00 689.16 67 LYS D O 1
ATOM 3132 N N . LEU D 1 59 ? -14.729 -8.335 -42.858 1.00 687.03 68 LEU D N 1
ATOM 3133 C CA . LEU D 1 59 ? -15.247 -9.531 -42.203 1.00 693.35 68 LEU D CA 1
ATOM 3134 C C . LEU D 1 59 ? -16.558 -10.001 -42.816 1.00 765.48 68 LEU D C 1
ATOM 3135 O O . LEU D 1 59 ? -16.749 -11.189 -43.082 1.00 769.36 68 LEU D O 1
ATOM 3140 N N . LEU D 1 60 ? -17.453 -9.051 -43.049 1.00 786.72 69 LEU D N 1
ATOM 3141 C CA . LEU D 1 60 ? -18.770 -9.365 -43.577 1.00 823.04 69 LEU D CA 1
ATOM 3142 C C . LEU D 1 60 ? -18.697 -9.814 -45.026 1.00 806.12 69 LEU D C 1
ATOM 3143 O O . LEU D 1 60 ? -19.405 -10.732 -45.444 1.00 847.12 69 LEU D O 1
ATOM 3148 N N . ASP D 1 61 ? -17.826 -9.162 -45.782 1.00 761.12 70 ASP D N 1
ATOM 3149 C CA . ASP D 1 61 ? -17.712 -9.396 -47.213 1.00 693.85 70 ASP D CA 1
ATOM 3150 C C . ASP D 1 61 ? -17.346 -10.843 -47.535 1.00 706.53 70 ASP D C 1
ATOM 3151 O O . ASP D 1 61 ? -17.845 -11.424 -48.501 1.00 646.72 70 ASP D O 1
ATOM 3156 N N . TYR D 1 62 ? -16.480 -11.419 -46.712 1.00 775.98 71 TYR D N 1
ATOM 3157 C CA . TYR D 1 62 ? -16.024 -12.784 -46.919 1.00 763.39 71 TYR D CA 1
ATOM 3158 C C . TYR D 1 62 ? -17.154 -13.794 -46.809 1.00 700.32 71 TYR D C 1
ATOM 3159 O O . TYR D 1 62 ? -17.092 -14.851 -47.413 1.00 702.84 71 TYR D O 1
ATOM 3168 N N . LEU D 1 63 ? -18.185 -13.471 -46.041 1.00 669.35 72 LEU D N 1
ATOM 3169 C CA . LEU D 1 63 ? -19.209 -14.452 -45.719 1.00 601.15 72 LEU D CA 1
ATOM 3170 C C . LEU D 1 63 ? -20.252 -14.619 -46.820 1.00 595.22 72 LEU D C 1
ATOM 3171 O O . LEU D 1 63 ? -20.928 -15.656 -46.880 1.00 602.93 72 LEU D O 1
ATOM 3176 N N . GLN D 1 64 ? -20.396 -13.602 -47.666 1.00 613.40 73 GLN D N 1
ATOM 3177 C CA . GLN D 1 64 ? -21.275 -13.706 -48.807 1.00 567.82 73 GLN D CA 1
ATOM 3178 C C . GLN D 1 64 ? -20.833 -14.874 -49.658 1.00 566.84 73 GLN D C 1
ATOM 3179 O O . GLN D 1 64 ? -21.691 -15.537 -50.328 1.00 533.48 73 GLN D O 1
ATOM 3185 N N . GLU D 1 65 ? -19.517 -15.112 -49.633 1.00 591.35 74 GLU D N 1
ATOM 3186 C CA . GLU D 1 65 ? -18.989 -16.303 -50.230 1.00 624.04 74 GLU D CA 1
ATOM 3187 C C . GLU D 1 65 ? -19.684 -17.519 -49.670 1.00 620.87 74 GLU D C 1
ATOM 3188 O O . GLU D 1 65 ? -20.476 -18.086 -50.283 1.00 578.84 74 GLU D O 1
ATOM 3194 N N . ASN D 1 66 ? -19.449 -17.813 -48.418 1.00 657.38 75 ASN D N 1
ATOM 3195 C CA . ASN D 1 66 ? -19.903 -19.033 -47.775 1.00 661.97 75 ASN D CA 1
ATOM 3196 C C . ASN D 1 66 ? -21.369 -19.303 -48.048 1.00 669.74 75 ASN D C 1
ATOM 3197 O O . ASN D 1 66 ? -22.180 -18.379 -48.047 1.00 660.89 75 ASN D O 1
ATOM 3202 N N . PRO D 1 67 ? -21.729 -20.558 -48.296 1.00 634.87 76 PRO D N 1
ATOM 3203 C CA . PRO D 1 67 ? -23.146 -20.912 -48.470 1.00 615.88 76 PRO D CA 1
ATOM 3204 C C . PRO D 1 67 ? -24.040 -20.752 -47.225 1.00 615.38 76 PRO D C 1
ATOM 3205 O O . PRO D 1 67 ? -25.150 -20.232 -47.342 1.00 612.15 76 PRO D O 1
ATOM 3209 N N . LYS D 1 68 ? -23.605 -21.281 -46.084 1.00 653.29 77 LYS D N 1
ATOM 3210 C CA . LYS D 1 68 ? -24.472 -21.334 -44.907 1.00 658.96 77 LYS D CA 1
ATOM 3211 C C . LYS D 1 68 ? -24.880 -19.973 -44.343 1.00 681.58 77 LYS D C 1
ATOM 3212 O O . LYS D 1 68 ? -26.054 -19.751 -44.045 1.00 664.82 77 LYS D O 1
ATOM 3218 N N . GLY D 1 69 ? -23.922 -19.062 -44.203 1.00 679.77 78 GLY D N 1
ATOM 3219 C CA . GLY D 1 69 ? -24.232 -17.711 -43.774 1.00 699.30 78 GLY D CA 1
ATOM 3220 C C . GLY D 1 69 ? -25.064 -17.693 -42.503 1.00 697.98 78 GLY D C 1
ATOM 3221 O O . GLY D 1 69 ? -26.031 -16.936 -42.415 1.00 711.00 78 GLY D O 1
ATOM 3222 N N . LEU D 1 70 ? -24.722 -18.530 -41.527 1.00 690.00 79 LEU D N 1
ATOM 3223 C CA . LEU D 1 70 ? -25.627 -18.755 -40.405 1.00 646.45 79 LEU D CA 1
ATOM 3224 C C . LEU D 1 70 ? -24.867 -18.772 -39.079 1.00 583.74 79 LEU D C 1
ATOM 3225 O O . LEU D 1 70 ? -25.413 -19.159 -38.045 1.00 525.84 79 LEU D O 1
ATOM 3230 N N . ASP D 1 71 ? -23.609 -18.345 -39.108 1.00 611.93 80 ASP D N 1
ATOM 3231 C CA . ASP D 1 71 ? -22.724 -18.532 -37.961 1.00 598.09 80 ASP D CA 1
ATOM 3232 C C . ASP D 1 71 ? -22.539 -17.299 -37.088 1.00 609.30 80 ASP D C 1
ATOM 3233 O O . ASP D 1 71 ? -22.537 -17.406 -35.866 1.00 627.86 80 ASP D O 1
ATOM 3238 N N . THR D 1 72 ? -22.378 -16.134 -37.711 1.00 543.27 81 THR D N 1
ATOM 3239 C CA . THR D 1 72 ? -22.327 -14.877 -36.971 1.00 495.31 81 THR D CA 1
ATOM 3240 C C . THR D 1 72 ? -23.600 -14.791 -36.164 1.00 505.71 81 THR D C 1
ATOM 3241 O O . THR D 1 72 ? -23.646 -14.242 -35.064 1.00 563.46 81 THR D O 1
ATOM 3245 N N . LEU D 1 73 ? -24.634 -15.371 -36.749 1.00 513.57 82 LEU D N 1
ATOM 3246 C CA . LEU D 1 73 ? -25.954 -15.399 -36.177 1.00 558.68 82 LEU D CA 1
ATOM 3247 C C . LEU D 1 73 ? -26.018 -16.245 -34.916 1.00 581.75 82 LEU D C 1
ATOM 3248 O O . LEU D 1 73 ? -26.350 -15.728 -33.856 1.00 643.73 82 LEU D O 1
ATOM 3253 N N . VAL D 1 74 ? -25.691 -17.531 -35.028 1.00 469.58 83 VAL D N 1
ATOM 3254 C CA . VAL D 1 74 ? -25.684 -18.427 -33.876 1.00 436.05 83 VAL D CA 1
ATOM 3255 C C . VAL D 1 74 ? -24.651 -17.982 -32.852 1.00 508.48 83 VAL D C 1
ATOM 3256 O O . VAL D 1 74 ? -24.789 -18.236 -31.660 1.00 515.72 83 VAL D O 1
ATOM 3260 N N . GLU D 1 75 ? -23.615 -17.298 -33.312 1.00 599.47 84 GLU D N 1
ATOM 3261 C CA . GLU D 1 75 ? -22.541 -16.929 -32.410 1.00 578.43 84 GLU D CA 1
ATOM 3262 C C . GLU D 1 75 ? -22.923 -15.719 -31.586 1.00 612.73 84 GLU D C 1
ATOM 3263 O O . GLU D 1 75 ? -22.419 -15.518 -30.486 1.00 593.89 84 GLU D O 1
ATOM 3269 N N . SER D 1 76 ? -23.834 -14.922 -32.120 1.00 595.62 85 SER D N 1
ATOM 3270 C CA . SER D 1 76 ? -24.226 -13.689 -31.465 1.00 547.25 85 SER D CA 1
ATOM 3271 C C . SER D 1 76 ? -25.336 -13.911 -30.451 1.00 518.72 85 SER D C 1
ATOM 3272 O O . SER D 1 76 ? -25.354 -13.288 -29.386 1.00 524.10 85 SER D O 1
ATOM 3275 N N . ILE D 1 77 ? -26.267 -14.792 -30.795 1.00 508.58 86 ILE D N 1
ATOM 3276 C CA . ILE D 1 77 ? -27.349 -15.139 -29.891 1.00 532.97 86 ILE D CA 1
ATOM 3277 C C . ILE D 1 77 ? -26.779 -15.942 -28.721 1.00 615.94 86 ILE D C 1
ATOM 3278 O O . ILE D 1 77 ? -27.202 -15.772 -27.580 1.00 622.13 86 ILE D O 1
ATOM 3283 N N . ARG D 1 78 ? -25.772 -16.766 -29.005 1.00 580.00 87 ARG D N 1
ATOM 3284 C CA . ARG D 1 78 ? -25.017 -17.468 -27.962 1.00 529.75 87 ARG D CA 1
ATOM 3285 C C . ARG D 1 78 ? -23.792 -16.686 -27.455 1.00 525.06 87 ARG D C 1
ATOM 3286 O O . ARG D 1 78 ? -23.510 -15.580 -27.925 1.00 554.95 87 ARG D O 1
ATOM 3294 N N . ARG D 1 79 ? -23.089 -17.268 -26.480 1.00 517.26 88 ARG D N 1
ATOM 3295 C CA . ARG D 1 79 ? -21.960 -16.625 -25.796 1.00 554.81 88 ARG D CA 1
ATOM 3296 C C . ARG D 1 79 ? -22.370 -15.373 -25.020 1.00 698.38 88 ARG D C 1
ATOM 3297 O O . ARG D 1 79 ? -21.524 -14.555 -24.659 1.00 678.10 88 ARG D O 1
ATOM 3305 N N . GLU D 1 80 ? -23.669 -15.238 -24.767 1.00 831.27 89 GLU D N 1
ATOM 3306 C CA . GLU D 1 80 ? -24.221 -14.091 -24.042 1.00 876.92 89 GLU D CA 1
ATOM 3307 C C . GLU D 1 80 ? -23.965 -12.742 -24.743 1.00 874.04 89 GLU D C 1
ATOM 3308 O O . GLU D 1 80 ? -24.375 -12.545 -25.886 1.00 902.80 89 GLU D O 1
ATOM 3314 N N . LYS D 1 81 ? -23.285 -11.828 -24.051 1.00 801.81 90 LYS D N 1
ATOM 3315 C CA . LYS D 1 81 ? -23.104 -10.441 -24.507 1.00 656.03 90 LYS D CA 1
ATOM 3316 C C . LYS D 1 81 ? -24.419 -9.730 -24.866 1.00 516.65 90 LYS D C 1
ATOM 3317 O O . LYS D 1 81 ? -25.257 -9.497 -23.995 1.00 523.59 90 LYS D O 1
ATOM 3323 N N . THR D 1 82 ? -24.601 -9.379 -26.136 1.00 466.47 91 THR D N 1
ATOM 3324 C CA . THR D 1 82 ? -25.789 -8.622 -26.533 1.00 471.23 91 THR D CA 1
ATOM 3325 C C . THR D 1 82 ? -26.858 -9.485 -27.184 1.00 574.00 91 THR D C 1
ATOM 3326 O O . THR D 1 82 ? -26.594 -10.210 -28.145 1.00 600.98 91 THR D O 1
ATOM 3330 N N . GLN D 1 83 ? -28.072 -9.389 -26.651 1.00 602.19 92 GLN D N 1
ATOM 3331 C CA . GLN D 1 83 ? -29.176 -10.231 -27.086 1.00 600.08 92 GLN D CA 1
ATOM 3332 C C . GLN D 1 83 ? -30.332 -9.405 -27.643 1.00 588.41 92 GLN D C 1
ATOM 3333 O O . GLN D 1 83 ? -31.466 -9.868 -27.699 1.00 565.01 92 GLN D O 1
ATOM 3339 N N . ASN D 1 84 ? -30.087 -8.119 -27.867 1.00 579.17 93 ASN D N 1
ATOM 3340 C CA . ASN D 1 84 ? -31.178 -7.202 -28.195 1.00 541.12 93 ASN D CA 1
ATOM 3341 C C . ASN D 1 84 ? -30.903 -6.275 -29.369 1.00 561.37 93 ASN D C 1
ATOM 3342 O O . ASN D 1 84 ? -31.600 -6.310 -30.383 1.00 576.52 93 ASN D O 1
ATOM 3347 N N . PHE D 1 85 ? -29.879 -5.443 -29.218 1.00 566.74 94 PHE D N 1
ATOM 3348 C CA . PHE D 1 85 ? -29.526 -4.479 -30.246 1.00 545.37 94 PHE D CA 1
ATOM 3349 C C . PHE D 1 85 ? -29.147 -5.244 -31.499 1.00 552.68 94 PHE D C 1
ATOM 3350 O O . PHE D 1 85 ? -29.485 -4.846 -32.614 1.00 559.95 94 PHE D O 1
ATOM 3358 N N . LEU D 1 86 ? -28.440 -6.351 -31.305 1.00 540.66 95 LEU D N 1
ATOM 3359 C CA . LEU D 1 86 ? -28.035 -7.182 -32.413 1.00 541.77 95 LEU D CA 1
ATOM 3360 C C . LEU D 1 86 ? -29.095 -8.234 -32.721 1.00 482.79 95 LEU D C 1
ATOM 3361 O O . LEU D 1 86 ? -29.312 -8.562 -33.876 1.00 397.95 95 LEU D O 1
ATOM 3366 N N . ILE D 1 87 ? -29.749 -8.765 -31.689 1.00 526.31 96 ILE D N 1
ATOM 3367 C CA . ILE D 1 87 ? -30.613 -9.937 -31.858 1.00 537.48 96 ILE D CA 1
ATOM 3368 C C . ILE D 1 87 ? -31.993 -9.567 -32.360 1.00 585.31 96 ILE D C 1
ATOM 3369 O O . ILE D 1 87 ? -32.538 -10.226 -33.246 1.00 595.96 96 ILE D O 1
ATOM 3374 N N . GLN D 1 88 ? -32.546 -8.486 -31.826 1.00 553.72 97 GLN D N 1
ATOM 3375 C CA . GLN D 1 88 ? -33.788 -7.979 -32.373 1.00 476.54 97 GLN D CA 1
ATOM 3376 C C . GLN D 1 88 ? -33.511 -7.667 -33.822 1.00 438.35 97 GLN D C 1
ATOM 3377 O O . GLN D 1 88 ? -34.390 -7.759 -34.673 1.00 394.48 97 GLN D O 1
ATOM 3383 N N . LYS D 1 89 ? -32.325 -7.102 -34.042 1.00 468.28 98 LYS D N 1
ATOM 3384 C CA . LYS D 1 89 ? -31.805 -6.789 -35.368 1.00 471.51 98 LYS D CA 1
ATOM 3385 C C . LYS D 1 89 ? -31.529 -8.055 -36.158 1.00 500.44 98 LYS D C 1
ATOM 3386 O O . LYS D 1 89 ? -31.798 -8.133 -37.356 1.00 452.02 98 LYS D O 1
ATOM 3392 N N . ILE D 1 90 ? -30.984 -9.049 -35.464 1.00 563.71 99 ILE D N 1
ATOM 3393 C CA . ILE D 1 90 ? -30.642 -10.316 -36.084 1.00 538.84 99 ILE D CA 1
ATOM 3394 C C . ILE D 1 90 ? -31.923 -10.939 -36.602 1.00 559.60 99 ILE D C 1
ATOM 3395 O O . ILE D 1 90 ? -31.950 -11.524 -37.684 1.00 488.20 99 ILE D O 1
ATOM 3400 N N . THR D 1 91 ? -32.989 -10.806 -35.821 1.00 544.23 100 THR D N 1
ATOM 3401 C CA . THR D 1 91 ? -34.268 -11.318 -36.236 1.00 543.81 100 THR D CA 1
ATOM 3402 C C . THR D 1 91 ? -34.619 -10.447 -37.404 1.00 552.81 100 THR D C 1
ATOM 3403 O O . THR D 1 91 ? -35.216 -10.902 -38.368 1.00 570.14 100 THR D O 1
ATOM 3407 N N . ASP D 1 92 ? -34.207 -9.188 -37.333 1.00 571.31 101 ASP D N 1
ATOM 3408 C CA . ASP D 1 92 ? -34.419 -8.309 -38.460 1.00 503.58 101 ASP D CA 1
ATOM 3409 C C . ASP D 1 92 ? -33.475 -8.686 -39.588 1.00 548.78 101 ASP D C 1
ATOM 3410 O O . ASP D 1 92 ? -33.862 -8.661 -40.747 1.00 570.69 101 ASP D O 1
ATOM 3415 N N . GLU D 1 93 ? -32.262 -9.083 -39.224 1.00 537.25 102 GLU D N 1
ATOM 3416 C CA . GLU D 1 93 ? -31.320 -9.615 -40.188 1.00 495.62 102 GLU D CA 1
ATOM 3417 C C . GLU D 1 93 ? -31.970 -10.864 -40.754 1.00 544.34 102 GLU D C 1
ATOM 3418 O O . GLU D 1 93 ? -31.880 -11.137 -41.951 1.00 496.84 102 GLU D O 1
ATOM 3424 N N . VAL D 1 94 ? -32.635 -11.619 -39.884 1.00 553.97 103 VAL D N 1
ATOM 3425 C CA . VAL D 1 94 ? -33.379 -12.781 -40.326 1.00 552.25 103 VAL D CA 1
ATOM 3426 C C . VAL D 1 94 ? -34.494 -12.261 -41.205 1.00 519.73 103 VAL D C 1
ATOM 3427 O O . VAL D 1 94 ? -34.722 -12.789 -42.286 1.00 532.34 103 VAL D O 1
ATOM 3431 N N . LEU D 1 95 ? -35.162 -11.204 -40.748 1.00 547.07 104 LEU D N 1
ATOM 3432 C CA . LEU D 1 95 ? -36.203 -10.566 -41.544 1.00 504.61 104 LEU D CA 1
ATOM 3433 C C . LEU D 1 95 ? -35.638 -10.146 -42.891 1.00 566.92 104 LEU D C 1
ATOM 3434 O O . LEU D 1 95 ? -36.128 -10.586 -43.922 1.00 609.25 104 LEU D O 1
ATOM 3439 N N . LYS D 1 96 ? -34.589 -9.326 -42.872 1.00 560.47 105 LYS D N 1
ATOM 3440 C CA . LYS D 1 96 ? -33.918 -8.890 -44.096 1.00 519.05 105 LYS D CA 1
ATOM 3441 C C . LYS D 1 96 ? -33.680 -10.072 -45.021 1.00 530.71 105 LYS D C 1
ATOM 3442 O O . LYS D 1 96 ? -33.930 -9.989 -46.220 1.00 572.23 105 LYS D O 1
ATOM 3448 N N . LEU D 1 97 ? -33.213 -11.177 -44.452 1.00 513.25 106 LEU D N 1
ATOM 3449 C CA . LEU D 1 97 ? -33.176 -12.433 -45.182 1.00 515.68 106 LEU D CA 1
ATOM 3450 C C . LEU D 1 97 ? -34.607 -12.777 -45.551 1.00 532.84 106 LEU D C 1
ATOM 3451 O O . LEU D 1 97 ? -34.993 -12.646 -46.709 1.00 558.50 106 LEU D O 1
ATOM 3456 N N . ARG D 1 98 ? -35.382 -13.176 -44.543 1.00 511.97 107 ARG D N 1
ATOM 3457 C CA . ARG D 1 98 ? -36.798 -13.521 -44.673 1.00 482.85 107 ARG D CA 1
ATOM 3458 C C . ARG D 1 98 ? -37.543 -12.661 -45.684 1.00 482.30 107 ARG D C 1
ATOM 3459 O O . ARG D 1 98 ? -38.154 -13.185 -46.613 1.00 506.38 107 ARG D O 1
ATOM 3467 N N . ASN D 1 99 ? -37.482 -11.345 -45.501 1.00 490.15 108 ASN D N 1
ATOM 3468 C CA . ASN D 1 99 ? -38.118 -10.415 -46.423 1.00 447.25 108 ASN D CA 1
ATOM 3469 C C . ASN D 1 99 ? -37.646 -10.686 -47.834 1.00 487.67 108 ASN D C 1
ATOM 3470 O O . ASN D 1 99 ? -38.427 -11.077 -48.696 1.00 426.26 108 ASN D O 1
ATOM 3475 N N . ILE D 1 100 ? -36.352 -10.489 -48.049 1.00 536.03 109 ILE D N 1
ATOM 3476 C CA . ILE D 1 100 ? -35.737 -10.742 -49.340 1.00 538.31 109 ILE D CA 1
ATOM 3477 C C . ILE D 1 100 ? -35.991 -12.183 -49.759 1.00 542.36 109 ILE D C 1
ATOM 3478 O O . ILE D 1 100 ? -36.378 -12.446 -50.897 1.00 507.79 109 ILE D O 1
ATOM 3483 N N . LYS D 1 101 ? -35.796 -13.106 -48.821 1.00 569.61 110 LYS D N 1
ATOM 3484 C CA . LYS D 1 101 ? -36.014 -14.524 -49.079 1.00 504.05 110 LYS D CA 1
ATOM 3485 C C . LYS D 1 101 ? -37.425 -14.783 -49.578 1.00 542.14 110 LYS D C 1
ATOM 3486 O O . LYS D 1 101 ? -37.621 -15.211 -50.716 1.00 572.90 110 LYS D O 1
ATOM 3492 N N . LEU D 1 102 ? -38.407 -14.512 -48.724 1.00 504.09 111 LEU D N 1
ATOM 3493 C CA . LEU D 1 102 ? -39.797 -14.770 -49.068 1.00 464.75 111 LEU D CA 1
ATOM 3494 C C . LEU D 1 102 ? -40.223 -14.003 -50.304 1.00 497.57 111 LEU D C 1
ATOM 3495 O O . LEU D 1 102 ? -41.068 -14.468 -51.067 1.00 483.31 111 LEU D O 1
ATOM 3500 N N . GLU D 1 103 ? -39.636 -12.827 -50.494 1.00 355.79 112 GLU D N 1
ATOM 3501 C CA . GLU D 1 103 ? -39.936 -12.018 -51.660 1.00 413.05 112 GLU D CA 1
ATOM 3502 C C . GLU D 1 103 ? -39.653 -12.816 -52.923 1.00 512.75 112 GLU D C 1
ATOM 3503 O O . GLU D 1 103 ? -40.446 -12.804 -53.863 1.00 522.10 112 GLU D O 1
ATOM 3509 N N . HIS D 1 104 ? -38.519 -13.508 -52.935 1.00 562.63 113 HIS D N 1
ATOM 3510 C CA . HIS D 1 104 ? -38.087 -14.252 -54.112 1.00 529.55 113 HIS D CA 1
ATOM 3511 C C . HIS D 1 104 ? -39.120 -15.284 -54.549 1.00 513.45 113 HIS D C 1
ATOM 3512 O O . HIS D 1 104 ? -39.253 -15.572 -55.739 1.00 542.07 113 HIS D O 1
ATOM 3519 N N . LEU D 1 105 ? -39.847 -15.832 -53.585 1.00 404.16 114 LEU D N 1
ATOM 3520 C CA . LEU D 1 105 ? -40.904 -16.781 -53.886 1.00 397.92 114 LEU D CA 1
ATOM 3521 C C . LEU D 1 105 ? -41.955 -16.114 -54.744 1.00 432.29 114 LEU D C 1
ATOM 3522 O O . LEU D 1 105 ? -42.548 -16.751 -55.609 1.00 460.68 114 LEU D O 1
ATOM 3527 N N . LYS D 1 106 ? -42.151 -14.823 -54.490 1.00 446.33 115 LYS D N 1
ATOM 3528 C CA . LYS D 1 106 ? -43.134 -13.981 -55.169 1.00 459.07 115 LYS D CA 1
ATOM 3529 C C . LYS D 1 106 ? -44.509 -14.612 -55.359 1.00 504.01 115 LYS D C 1
ATOM 3530 O O . LYS D 1 106 ? -45.496 -13.887 -55.311 1.00 506.97 115 LYS D O 1
ATOM 3537 N N . GLU E 1 1 ? 31.080 -28.737 -57.962 1.00 523.95 10 GLU E N 1
ATOM 3538 C CA . GLU E 1 1 ? 31.007 -28.308 -59.352 1.00 531.99 10 GLU E CA 1
ATOM 3539 C C . GLU E 1 1 ? 30.237 -27.002 -59.459 1.00 533.91 10 GLU E C 1
ATOM 3540 O O . GLU E 1 1 ? 29.949 -26.535 -60.560 1.00 551.26 10 GLU E O 1
ATOM 3546 N N . GLU E 1 2 ? 29.903 -26.428 -58.305 1.00 547.77 11 GLU E N 1
ATOM 3547 C CA . GLU E 1 2 ? 29.139 -25.183 -58.229 1.00 545.46 11 GLU E CA 1
ATOM 3548 C C . GLU E 1 2 ? 27.748 -25.285 -58.855 1.00 585.53 11 GLU E C 1
ATOM 3549 O O . GLU E 1 2 ? 27.206 -24.296 -59.349 1.00 554.97 11 GLU E O 1
ATOM 3555 N N . ASP E 1 3 ? 27.172 -26.483 -58.817 1.00 600.83 12 ASP E N 1
ATOM 3556 C CA . ASP E 1 3 ? 25.836 -26.715 -59.355 1.00 596.08 12 ASP E CA 1
ATOM 3557 C C . ASP E 1 3 ? 24.793 -26.750 -58.233 1.00 610.14 12 ASP E C 1
ATOM 3558 O O . ASP E 1 3 ? 23.609 -26.494 -58.456 1.00 590.04 12 ASP E O 1
ATOM 3563 N N . LEU E 1 4 ? 25.258 -27.058 -57.025 1.00 646.22 13 LEU E N 1
ATOM 3564 C CA . LEU E 1 4 ? 24.397 -27.207 -55.851 1.00 632.21 13 LEU E CA 1
ATOM 3565 C C . LEU E 1 4 ? 23.616 -25.949 -55.480 1.00 662.21 13 LEU E C 1
ATOM 3566 O O . LEU E 1 4 ? 22.493 -26.036 -54.980 1.00 720.59 13 LEU E O 1
ATOM 3571 N N . THR E 1 5 ? 24.210 -24.788 -55.740 1.00 615.92 14 THR E N 1
ATOM 3572 C CA . THR E 1 5 ? 23.609 -23.511 -55.376 1.00 536.66 14 THR E CA 1
ATOM 3573 C C . THR E 1 5 ? 22.244 -23.360 -56.025 1.00 542.81 14 THR E C 1
ATOM 3574 O O . THR E 1 5 ? 21.381 -22.632 -55.536 1.00 469.62 14 THR E O 1
ATOM 3578 N N . GLU E 1 6 ? 22.057 -24.072 -57.127 1.00 599.29 15 GLU E N 1
ATOM 3579 C CA . GLU E 1 6 ? 20.792 -24.071 -57.833 1.00 611.38 15 GLU E CA 1
ATOM 3580 C C . GLU E 1 6 ? 19.791 -25.026 -57.208 1.00 602.44 15 GLU E C 1
ATOM 3581 O O . GLU E 1 6 ? 18.610 -24.704 -57.086 1.00 586.91 15 GLU E O 1
ATOM 3587 N N . VAL E 1 7 ? 20.264 -26.205 -56.817 1.00 616.18 16 VAL E N 1
ATOM 3588 C CA . VAL E 1 7 ? 19.379 -27.232 -56.286 1.00 569.17 16 VAL E CA 1
ATOM 3589 C C . VAL E 1 7 ? 18.788 -26.792 -54.951 1.00 605.69 16 VAL E C 1
ATOM 3590 O O . VAL E 1 7 ? 17.741 -27.285 -54.533 1.00 624.26 16 VAL E O 1
ATOM 3594 N N . LYS E 1 8 ? 19.459 -25.852 -54.294 1.00 605.85 17 LYS E N 1
ATOM 3595 C CA . LYS E 1 8 ? 18.958 -25.278 -53.055 1.00 556.71 17 LYS E CA 1
ATOM 3596 C C . LYS E 1 8 ? 17.637 -24.578 -53.286 1.00 505.06 17 LYS E C 1
ATOM 3597 O O . LYS E 1 8 ? 16.733 -24.652 -52.457 1.00 480.99 17 LYS E O 1
ATOM 3603 N N . LYS E 1 9 ? 17.540 -23.894 -54.420 1.00 535.13 18 LYS E N 1
ATOM 3604 C CA . LYS E 1 9 ? 16.309 -23.238 -54.812 1.00 568.61 18 LYS E CA 1
ATOM 3605 C C . LYS E 1 9 ? 15.192 -24.263 -54.907 1.00 605.18 18 LYS E C 1
ATOM 3606 O O . LYS E 1 9 ? 14.117 -24.060 -54.358 1.00 641.31 18 LYS E O 1
ATOM 3612 N N . ASP E 1 10 ? 15.461 -25.369 -55.594 1.00 563.52 19 ASP E N 1
ATOM 3613 C CA . ASP E 1 10 ? 14.483 -26.438 -55.725 1.00 528.12 19 ASP E CA 1
ATOM 3614 C C . ASP E 1 10 ? 14.089 -26.925 -54.357 1.00 610.30 19 ASP E C 1
ATOM 3615 O O . ASP E 1 10 ? 12.910 -26.962 -54.020 1.00 672.36 19 ASP E O 1
ATOM 3620 N N . ALA E 1 11 ? 15.100 -27.295 -53.578 1.00 647.64 20 ALA E N 1
ATOM 3621 C CA . ALA E 1 11 ? 14.913 -27.685 -52.195 1.00 592.70 20 ALA E CA 1
ATOM 3622 C C . ALA E 1 11 ? 14.056 -26.631 -51.532 1.00 653.18 20 ALA E C 1
ATOM 3623 O O . ALA E 1 11 ? 13.094 -26.948 -50.841 1.00 675.05 20 ALA E O 1
ATOM 3625 N N . LEU E 1 12 ? 14.395 -25.373 -51.785 1.00 646.99 21 LEU E N 1
ATOM 3626 C CA . LEU E 1 12 ? 13.629 -24.262 -51.253 1.00 594.22 21 LEU E CA 1
ATOM 3627 C C . LEU E 1 12 ? 12.257 -24.217 -51.902 1.00 573.32 21 LEU E C 1
ATOM 3628 O O . LEU E 1 12 ? 11.268 -23.939 -51.235 1.00 553.76 21 LEU E O 1
ATOM 3633 N N . GLU E 1 13 ? 12.199 -24.494 -53.201 1.00 536.40 22 GLU E N 1
ATOM 3634 C CA . GLU E 1 13 ? 10.922 -24.549 -53.899 1.00 480.00 22 GLU E CA 1
ATOM 3635 C C . GLU E 1 13 ? 10.106 -25.697 -53.343 1.00 523.10 22 GLU E C 1
ATOM 3636 O O . GLU E 1 13 ? 8.885 -25.611 -53.226 1.00 519.18 22 GLU E O 1
ATOM 3642 N N . ASN E 1 14 ? 10.793 -26.782 -53.008 1.00 578.43 23 ASN E N 1
ATOM 3643 C CA . ASN E 1 14 ? 10.139 -27.922 -52.394 1.00 599.70 23 ASN E CA 1
ATOM 3644 C C . ASN E 1 14 ? 9.782 -27.597 -50.956 1.00 702.90 23 ASN E C 1
ATOM 3645 O O . ASN E 1 14 ? 8.799 -28.110 -50.421 1.00 707.27 23 ASN E O 1
ATOM 3650 N N . LEU E 1 15 ? 10.585 -26.740 -50.331 1.00 725.06 24 LEU E N 1
ATOM 3651 C CA . LEU E 1 15 ? 10.365 -26.378 -48.936 1.00 722.73 24 LEU E CA 1
ATOM 3652 C C . LEU E 1 15 ? 9.648 -25.031 -48.837 1.00 661.68 24 LEU E C 1
ATOM 3653 O O . LEU E 1 15 ? 9.381 -24.537 -47.739 1.00 653.98 24 LEU E O 1
ATOM 3658 N N . ARG E 1 16 ? 9.339 -24.450 -49.995 1.00 622.68 25 ARG E N 1
ATOM 3659 C CA . ARG E 1 16 ? 8.552 -23.219 -50.088 1.00 568.72 25 ARG E CA 1
ATOM 3660 C C . ARG E 1 16 ? 7.288 -23.384 -49.263 1.00 560.64 25 ARG E C 1
ATOM 3661 O O . ARG E 1 16 ? 6.847 -22.460 -48.586 1.00 568.81 25 ARG E O 1
ATOM 3669 N N . VAL E 1 17 ? 6.736 -24.592 -49.322 1.00 604.48 26 VAL E N 1
ATOM 3670 C CA . VAL E 1 17 ? 5.564 -24.998 -48.554 1.00 580.67 26 VAL E CA 1
ATOM 3671 C C . VAL E 1 17 ? 5.660 -24.642 -47.070 1.00 654.04 26 VAL E C 1
ATOM 3672 O O . VAL E 1 17 ? 4.727 -24.080 -46.498 1.00 686.12 26 VAL E O 1
ATOM 3676 N N . TYR E 1 18 ? 6.812 -24.898 -46.466 1.00 633.36 27 TYR E N 1
ATOM 3677 C CA . TYR E 1 18 ? 6.943 -24.648 -45.045 1.00 624.71 27 TYR E CA 1
ATOM 3678 C C . TYR E 1 18 ? 7.203 -23.166 -44.866 1.00 639.61 27 TYR E C 1
ATOM 3679 O O . TYR E 1 18 ? 8.291 -22.745 -44.472 1.00 660.44 27 TYR E O 1
ATOM 3688 N N . LEU E 1 19 ? 6.171 -22.379 -45.159 1.00 662.15 28 LEU E N 1
ATOM 3689 C CA . LEU E 1 19 ? 6.220 -20.942 -44.970 1.00 627.30 28 LEU E CA 1
ATOM 3690 C C . LEU E 1 19 ? 5.438 -20.543 -43.722 1.00 564.62 28 LEU E C 1
ATOM 3691 O O . LEU E 1 19 ? 5.297 -19.363 -43.409 1.00 478.17 28 LEU E O 1
ATOM 3696 N N . CYS E 1 20 ? 4.939 -21.537 -43.001 1.00 561.29 29 CYS E N 1
ATOM 3697 C CA . CYS E 1 20 ? 4.117 -21.270 -41.833 1.00 546.28 29 CYS E CA 1
ATOM 3698 C C . CYS E 1 20 ? 4.810 -21.753 -40.575 1.00 531.22 29 CYS E C 1
ATOM 3699 O O . CYS E 1 20 ? 4.224 -21.768 -39.493 1.00 492.33 29 CYS E O 1
ATOM 3702 N N . GLU E 1 21 ? 6.068 -22.142 -40.726 1.00 628.66 30 GLU E N 1
ATOM 3703 C CA . GLU E 1 21 ? 6.776 -22.813 -39.654 1.00 639.11 30 GLU E CA 1
ATOM 3704 C C . GLU E 1 21 ? 8.106 -22.127 -39.336 1.00 700.21 30 GLU E C 1
ATOM 3705 O O . GLU E 1 21 ? 9.077 -22.267 -40.080 1.00 683.12 30 GLU E O 1
ATOM 3711 N N . LYS E 1 22 ? 8.122 -21.377 -38.233 1.00 702.41 31 LYS E N 1
ATOM 3712 C CA . LYS E 1 22 ? 9.305 -20.653 -37.745 1.00 721.87 31 LYS E CA 1
ATOM 3713 C C . LYS E 1 22 ? 9.831 -19.620 -38.737 1.00 781.72 31 LYS E C 1
ATOM 3714 O O . LYS E 1 22 ? 11.002 -19.238 -38.694 1.00 753.04 31 LYS E O 1
ATOM 3720 N N . ILE E 1 23 ? 8.945 -19.186 -39.629 1.00 843.30 32 ILE E N 1
ATOM 3721 C CA . ILE E 1 23 ? 9.243 -18.158 -40.611 1.00 841.77 32 ILE E CA 1
ATOM 3722 C C . ILE E 1 23 ? 8.895 -16.810 -40.005 1.00 794.74 32 ILE E C 1
ATOM 3723 O O . ILE E 1 23 ? 9.443 -15.788 -40.397 1.00 835.16 32 ILE E O 1
ATOM 3728 N N . ILE E 1 24 ? 7.998 -16.828 -39.020 1.00 743.40 33 ILE E N 1
ATOM 3729 C CA . ILE E 1 24 ? 7.621 -15.635 -38.272 1.00 627.57 33 ILE E CA 1
ATOM 3730 C C . ILE E 1 24 ? 8.864 -15.038 -37.627 1.00 675.82 33 ILE E C 1
ATOM 3731 O O . ILE E 1 24 ? 8.888 -13.863 -37.256 1.00 663.22 33 ILE E O 1
ATOM 3736 N N . ALA E 1 25 ? 9.903 -15.864 -37.527 1.00 689.00 34 ALA E N 1
ATOM 3737 C CA . ALA E 1 25 ? 11.220 -15.451 -37.077 1.00 741.36 34 ALA E CA 1
ATOM 3738 C C . ALA E 1 25 ? 11.717 -14.213 -37.822 1.00 764.83 34 ALA E C 1
ATOM 3739 O O . ALA E 1 25 ? 12.668 -13.562 -37.393 1.00 803.56 34 ALA E O 1
ATOM 3741 N N . GLU E 1 26 ? 11.070 -13.903 -38.943 1.00 762.15 35 GLU E N 1
ATOM 3742 C CA . GLU E 1 26 ? 11.333 -12.673 -39.673 1.00 695.42 35 GLU E CA 1
ATOM 3743 C C . GLU E 1 26 ? 11.064 -11.467 -38.798 1.00 680.18 35 GLU E C 1
ATOM 3744 O O . GLU E 1 26 ? 11.741 -10.446 -38.908 1.00 670.41 35 GLU E O 1
ATOM 3750 N N . ARG E 1 27 ? 10.068 -11.594 -37.930 1.00 681.12 36 ARG E N 1
ATOM 3751 C CA . ARG E 1 27 ? 9.815 -10.590 -36.914 1.00 613.15 36 ARG E CA 1
ATOM 3752 C C . ARG E 1 27 ? 10.593 -10.986 -35.668 1.00 642.39 36 ARG E C 1
ATOM 3753 O O . ARG E 1 27 ? 10.880 -10.144 -34.820 1.00 618.83 36 ARG E O 1
ATOM 3761 N N . HIS E 1 28 ? 10.933 -12.268 -35.557 1.00 660.17 37 HIS E N 1
ATOM 3762 C CA . HIS E 1 28 ? 11.557 -12.757 -34.339 1.00 677.07 37 HIS E CA 1
ATOM 3763 C C . HIS E 1 28 ? 13.075 -12.677 -34.381 1.00 694.28 37 HIS E C 1
ATOM 3764 O O . HIS E 1 28 ? 13.666 -11.876 -33.650 1.00 717.74 37 HIS E O 1
ATOM 3771 N N . PHE E 1 29 ? 13.713 -13.512 -35.200 1.00 721.44 38 PHE E N 1
ATOM 3772 C CA . PHE E 1 29 ? 15.174 -13.568 -35.187 1.00 713.19 38 PHE E CA 1
ATOM 3773 C C . PHE E 1 29 ? 15.864 -13.551 -36.553 1.00 742.51 38 PHE E C 1
ATOM 3774 O O . PHE E 1 29 ? 17.094 -13.540 -36.624 1.00 694.57 38 PHE E O 1
ATOM 3782 N N . ASP E 1 30 ? 15.084 -13.535 -37.629 1.00 759.44 39 ASP E N 1
ATOM 3783 C CA . ASP E 1 30 ? 15.670 -13.532 -38.966 1.00 759.11 39 ASP E CA 1
ATOM 3784 C C . ASP E 1 30 ? 16.305 -12.193 -39.338 1.00 725.57 39 ASP E C 1
ATOM 3785 O O . ASP E 1 30 ? 17.466 -12.135 -39.745 1.00 759.30 39 ASP E O 1
ATOM 3790 N N . HIS E 1 31 ? 15.525 -11.127 -39.204 1.00 745.51 40 HIS E N 1
ATOM 3791 C CA . HIS E 1 31 ? 15.899 -9.810 -39.706 1.00 730.19 40 HIS E CA 1
ATOM 3792 C C . HIS E 1 31 ? 17.254 -9.323 -39.207 1.00 782.73 40 HIS E C 1
ATOM 3793 O O . HIS E 1 31 ? 17.996 -8.667 -39.941 1.00 825.81 40 HIS E O 1
ATOM 3800 N N . LEU E 1 32 ? 17.575 -9.672 -37.966 1.00 743.33 41 LEU E N 1
ATOM 3801 C CA . LEU E 1 32 ? 18.701 -9.071 -37.257 1.00 700.41 41 LEU E CA 1
ATOM 3802 C C . LEU E 1 32 ? 20.077 -9.522 -37.725 1.00 693.62 41 LEU E C 1
ATOM 3803 O O . LEU E 1 32 ? 20.916 -8.698 -38.086 1.00 719.71 41 LEU E O 1
ATOM 3808 N N . ARG E 1 33 ? 20.315 -10.827 -37.684 1.00 664.21 42 ARG E N 1
ATOM 3809 C CA . ARG E 1 33 ? 21.618 -11.377 -38.025 1.00 615.81 42 ARG E CA 1
ATOM 3810 C C . ARG E 1 33 ? 21.841 -11.417 -39.526 1.00 595.49 42 ARG E C 1
ATOM 3811 O O . ARG E 1 33 ? 22.888 -10.996 -40.022 1.00 596.26 42 ARG E O 1
ATOM 3819 N N . ALA E 1 34 ? 20.848 -11.934 -40.239 1.00 568.95 43 ALA E N 1
ATOM 3820 C CA . ALA E 1 34 ? 20.971 -12.177 -41.669 1.00 567.50 43 ALA E CA 1
ATOM 3821 C C . ALA E 1 34 ? 21.313 -10.925 -42.452 1.00 598.33 43 ALA E C 1
ATOM 3822 O O . ALA E 1 34 ? 21.853 -11.016 -43.555 1.00 614.55 43 ALA E O 1
ATOM 3824 N N . LYS E 1 35 ? 21.004 -9.765 -41.875 1.00 625.17 44 LYS E N 1
ATOM 3825 C CA . LYS E 1 35 ? 21.257 -8.480 -42.516 1.00 608.81 44 LYS E CA 1
ATOM 3826 C C . LYS E 1 35 ? 22.742 -8.274 -42.798 1.00 681.49 44 LYS E C 1
ATOM 3827 O O . LYS E 1 35 ? 23.122 -7.439 -43.620 1.00 703.79 44 LYS E O 1
ATOM 3833 N N . LYS E 1 36 ? 23.578 -9.076 -42.146 1.00 670.88 45 LYS E N 1
ATOM 3834 C CA . LYS E 1 36 ? 25.018 -9.064 -42.395 1.00 595.97 45 LYS E CA 1
ATOM 3835 C C . LYS E 1 36 ? 25.335 -9.200 -43.888 1.00 557.46 45 LYS E C 1
ATOM 3836 O O . LYS E 1 36 ? 26.383 -8.759 -44.362 1.00 540.98 45 LYS E O 1
ATOM 3842 N N . ILE E 1 37 ? 24.411 -9.802 -44.628 1.00 550.95 46 ILE E N 1
ATOM 3843 C CA . ILE E 1 37 ? 24.563 -9.957 -46.068 1.00 544.48 46 ILE E CA 1
ATOM 3844 C C . ILE E 1 37 ? 23.277 -9.566 -46.777 1.00 566.19 46 ILE E C 1
ATOM 3845 O O . ILE E 1 37 ? 23.244 -9.384 -47.993 1.00 484.77 46 ILE E O 1
ATOM 3850 N N . LEU E 1 38 ? 22.214 -9.428 -46.000 1.00 648.10 47 LEU E N 1
ATOM 3851 C CA . LEU E 1 38 ? 20.898 -9.169 -46.559 1.00 684.15 47 LEU E CA 1
ATOM 3852 C C . LEU E 1 38 ? 20.692 -7.688 -46.922 1.00 681.46 47 LEU E C 1
ATOM 3853 O O . LEU E 1 38 ? 21.528 -6.839 -46.611 1.00 735.28 47 LEU E O 1
ATOM 3858 N N . SER E 1 39 ? 19.583 -7.414 -47.609 1.00 632.23 48 SER E N 1
ATOM 3859 C CA . SER E 1 39 ? 19.261 -6.108 -48.168 1.00 527.58 48 SER E CA 1
ATOM 3860 C C . SER E 1 39 ? 18.943 -5.124 -47.061 1.00 502.36 48 SER E C 1
ATOM 3861 O O . SER E 1 39 ? 19.082 -5.436 -45.886 1.00 421.85 48 SER E O 1
ATOM 3864 N N . ARG E 1 40 ? 18.643 -3.883 -47.446 1.00 516.50 49 ARG E N 1
ATOM 3865 C CA . ARG E 1 40 ? 18.418 -2.814 -46.471 1.00 461.50 49 ARG E CA 1
ATOM 3866 C C . ARG E 1 40 ? 17.071 -2.091 -46.580 1.00 529.45 49 ARG E C 1
ATOM 3867 O O . ARG E 1 40 ? 16.323 -2.015 -45.605 1.00 511.62 49 ARG E O 1
ATOM 3875 N N . GLU E 1 41 ? 16.769 -1.558 -47.762 1.00 500.93 50 GLU E N 1
ATOM 3876 C CA . GLU E 1 41 ? 15.556 -0.804 -47.958 1.00 456.27 50 GLU E CA 1
ATOM 3877 C C . GLU E 1 41 ? 14.374 -1.736 -48.080 1.00 385.77 50 GLU E C 1
ATOM 3878 O O . GLU E 1 41 ? 13.286 -1.447 -47.595 1.00 368.73 50 GLU E O 1
ATOM 3884 N N . ASP E 1 42 ? 14.597 -2.856 -48.746 1.00 312.58 51 ASP E N 1
ATOM 3885 C CA . ASP E 1 42 ? 13.567 -3.863 -48.883 1.00 453.94 51 ASP E CA 1
ATOM 3886 C C . ASP E 1 42 ? 12.987 -4.251 -47.527 1.00 494.79 51 ASP E C 1
ATOM 3887 O O . ASP E 1 42 ? 11.775 -4.306 -47.375 1.00 550.11 51 ASP E O 1
ATOM 3892 N N . THR E 1 43 ? 13.865 -4.491 -46.552 1.00 503.06 52 THR E N 1
ATOM 3893 C CA . THR E 1 43 ? 13.471 -4.849 -45.188 1.00 485.56 52 THR E CA 1
ATOM 3894 C C . THR E 1 43 ? 12.368 -3.952 -44.708 1.00 510.95 52 THR E C 1
ATOM 3895 O O . THR E 1 43 ? 11.364 -4.405 -44.170 1.00 478.00 52 THR E O 1
ATOM 3899 N N . GLU E 1 44 ? 12.579 -2.664 -44.914 1.00 539.96 53 GLU E N 1
ATOM 3900 C CA . GLU E 1 44 ? 11.602 -1.664 -44.561 1.00 479.18 53 GLU E CA 1
ATOM 3901 C C . GLU E 1 44 ? 10.349 -1.926 -45.358 1.00 448.55 53 GLU E C 1
ATOM 3902 O O . GLU E 1 44 ? 9.248 -1.942 -44.817 1.00 412.26 53 GLU E O 1
ATOM 3908 N N . GLU E 1 45 ? 10.531 -2.147 -46.652 1.00 410.33 54 GLU E N 1
ATOM 3909 C CA . GLU E 1 45 ? 9.418 -2.370 -47.555 1.00 313.12 54 GLU E CA 1
ATOM 3910 C C . GLU E 1 45 ? 8.783 -3.733 -47.321 1.00 526.20 54 GLU E C 1
ATOM 3911 O O . GLU E 1 45 ? 7.574 -3.841 -47.116 1.00 580.76 54 GLU E O 1
ATOM 3917 N N . ILE E 1 46 ? 9.616 -4.768 -47.365 1.00 629.18 55 ILE E N 1
ATOM 3918 C CA . ILE E 1 46 ? 9.181 -6.147 -47.174 1.00 576.31 55 ILE E CA 1
ATOM 3919 C C . ILE E 1 46 ? 8.313 -6.298 -45.932 1.00 637.80 55 ILE E C 1
ATOM 3920 O O . ILE E 1 46 ? 7.330 -7.040 -45.927 1.00 660.04 55 ILE E O 1
ATOM 3925 N N . SER E 1 47 ? 8.670 -5.570 -44.885 1.00 629.52 56 SER E N 1
ATOM 3926 C CA . SER E 1 47 ? 7.955 -5.668 -43.627 1.00 524.49 56 SER E CA 1
ATOM 3927 C C . SER E 1 47 ? 6.675 -4.848 -43.612 1.00 553.08 56 SER E C 1
ATOM 3928 O O . SER E 1 47 ? 5.665 -5.276 -43.055 1.00 464.30 56 SER E O 1
ATOM 3931 N N . CYS E 1 48 ? 6.723 -3.678 -44.239 1.00 533.12 57 CYS E N 1
ATOM 3932 C CA . CYS E 1 48 ? 5.673 -2.675 -44.099 1.00 513.66 57 CYS E CA 1
ATOM 3933 C C . CYS E 1 48 ? 4.265 -3.155 -44.438 1.00 534.53 57 CYS E C 1
ATOM 3934 O O . CYS E 1 48 ? 3.291 -2.664 -43.873 1.00 524.19 57 CYS E O 1
ATOM 3937 N N . ARG E 1 49 ? 4.156 -4.035 -45.425 1.00 591.19 58 ARG E N 1
ATOM 3938 C CA . ARG E 1 49 ? 2.848 -4.460 -45.900 1.00 563.47 58 ARG E CA 1
ATOM 3939 C C . ARG E 1 49 ? 2.739 -5.969 -46.035 1.00 510.60 58 ARG E C 1
ATOM 3940 O O . ARG E 1 49 ? 2.720 -6.495 -47.149 1.00 435.86 58 ARG E O 1
ATOM 3948 N N . THR E 1 50 ? 2.659 -6.671 -44.911 1.00 532.75 59 THR E N 1
ATOM 3949 C CA . THR E 1 50 ? 2.468 -8.110 -44.977 1.00 472.67 59 THR E CA 1
ATOM 3950 C C . THR E 1 50 ? 1.681 -8.638 -43.814 1.00 429.17 59 THR E C 1
ATOM 3951 O O . THR E 1 50 ? 1.770 -8.123 -42.705 1.00 322.28 59 THR E O 1
ATOM 3955 N N . SER E 1 51 ? 1.012 -9.759 -44.045 1.00 469.61 60 SER E N 1
ATOM 3956 C CA . SER E 1 51 ? 0.269 -10.462 -43.009 1.00 452.64 60 SER E CA 1
ATOM 3957 C C . SER E 1 51 ? 1.208 -11.408 -42.260 1.00 513.26 60 SER E C 1
ATOM 3958 O O . SER E 1 51 ? 0.769 -12.183 -41.411 1.00 531.44 60 SER E O 1
ATOM 3961 N N . SER E 1 52 ? 2.494 -11.342 -42.608 1.00 486.87 61 SER E N 1
ATOM 3962 C CA . SER E 1 52 ? 3.530 -12.245 -42.105 1.00 391.50 61 SER E CA 1
ATOM 3963 C C . SER E 1 52 ? 3.568 -13.504 -42.956 1.00 375.54 61 SER E C 1
ATOM 3964 O O . SER E 1 52 ? 4.271 -14.466 -42.646 1.00 404.84 61 SER E O 1
ATOM 3967 N N . ARG E 1 53 ? 2.799 -13.477 -44.038 1.00 419.14 62 ARG E N 1
ATOM 3968 C CA . ARG E 1 53 ? 2.756 -14.566 -44.991 1.00 456.18 62 ARG E CA 1
ATOM 3969 C C . ARG E 1 53 ? 3.498 -14.149 -46.243 1.00 508.02 62 ARG E C 1
ATOM 3970 O O . ARG E 1 53 ? 4.237 -14.931 -46.834 1.00 518.92 62 ARG E O 1
ATOM 3978 N N . LYS E 1 54 ? 3.299 -12.899 -46.631 1.00 490.35 63 LYS E N 1
ATOM 3979 C CA . LYS E 1 54 ? 3.910 -12.364 -47.829 1.00 389.99 63 LYS E CA 1
ATOM 3980 C C . LYS E 1 54 ? 5.389 -12.177 -47.570 1.00 444.84 63 LYS E C 1
ATOM 3981 O O . LYS E 1 54 ? 6.238 -12.696 -48.294 1.00 483.41 63 LYS E O 1
ATOM 3987 N N . ARG E 1 55 ? 5.678 -11.435 -46.509 1.00 475.73 64 ARG E N 1
ATOM 3988 C CA . ARG E 1 55 ? 7.040 -11.169 -46.088 1.00 485.15 64 ARG E CA 1
ATOM 3989 C C . ARG E 1 55 ? 7.737 -12.485 -45.846 1.00 539.11 64 ARG E C 1
ATOM 3990 O O . ARG E 1 55 ? 8.920 -12.640 -46.149 1.00 502.13 64 ARG E O 1
ATOM 3998 N N . ALA E 1 56 ? 6.982 -13.431 -45.300 1.00 593.39 65 ALA E N 1
ATOM 3999 C CA . ALA E 1 56 ? 7.450 -14.794 -45.150 1.00 615.14 65 ALA E CA 1
ATOM 4000 C C . ALA E 1 56 ? 7.969 -15.269 -46.491 1.00 634.20 65 ALA E C 1
ATOM 4001 O O . ALA E 1 56 ? 9.143 -15.603 -46.626 1.00 655.58 65 ALA E O 1
ATOM 4003 N N . GLY E 1 57 ? 7.090 -15.269 -47.486 1.00 595.47 66 GLY E N 1
ATOM 4004 C CA . GLY E 1 57 ? 7.463 -15.640 -48.836 1.00 546.58 66 GLY E CA 1
ATOM 4005 C C . GLY E 1 57 ? 8.539 -14.732 -49.390 1.00 476.30 66 GLY E C 1
ATOM 4006 O O . GLY E 1 57 ? 9.450 -15.196 -50.076 1.00 398.33 66 GLY E O 1
ATOM 4007 N N . LYS E 1 58 ? 8.433 -13.439 -49.095 1.00 562.99 67 LYS E N 1
ATOM 4008 C CA . LYS E 1 58 ? 9.432 -12.481 -49.544 1.00 553.81 67 LYS E CA 1
ATOM 4009 C C . LYS E 1 58 ? 10.804 -12.892 -49.046 1.00 506.06 67 LYS E C 1
ATOM 4010 O O . LYS E 1 58 ? 11.692 -13.203 -49.840 1.00 549.54 67 LYS E O 1
ATOM 4016 N N . LEU E 1 59 ? 10.944 -12.905 -47.723 1.00 405.31 68 LEU E N 1
ATOM 4017 C CA . LEU E 1 59 ? 12.200 -13.201 -47.045 1.00 480.51 68 LEU E CA 1
ATOM 4018 C C . LEU E 1 59 ? 12.899 -14.406 -47.654 1.00 572.91 68 LEU E C 1
ATOM 4019 O O . LEU E 1 59 ? 14.114 -14.399 -47.865 1.00 584.22 68 LEU E O 1
ATOM 4024 N N . LEU E 1 60 ? 12.114 -15.430 -47.959 1.00 669.59 69 LEU E N 1
ATOM 4025 C CA . LEU E 1 60 ? 12.653 -16.658 -48.516 1.00 737.03 69 LEU E CA 1
ATOM 4026 C C . LEU E 1 60 ? 13.041 -16.492 -49.978 1.00 722.15 69 LEU E C 1
ATOM 4027 O O . LEU E 1 60 ? 14.074 -16.997 -50.414 1.00 778.99 69 LEU E O 1
ATOM 4032 N N . ASP E 1 61 ? 12.210 -15.772 -50.722 1.00 656.56 70 ASP E N 1
ATOM 4033 C CA . ASP E 1 61 ? 12.380 -15.615 -52.162 1.00 555.86 70 ASP E CA 1
ATOM 4034 C C . ASP E 1 61 ? 13.743 -15.032 -52.535 1.00 565.04 70 ASP E C 1
ATOM 4035 O O . ASP E 1 61 ? 14.360 -15.434 -53.523 1.00 508.82 70 ASP E O 1
ATOM 4040 N N . TYR E 1 62 ? 14.208 -14.090 -51.727 1.00 575.48 71 TYR E N 1
ATOM 4041 C CA . TYR E 1 62 ? 15.466 -13.409 -51.989 1.00 564.77 71 TYR E CA 1
ATOM 4042 C C . TYR E 1 62 ? 16.665 -14.342 -51.893 1.00 524.66 71 TYR E C 1
ATOM 4043 O O . TYR E 1 62 ? 17.648 -14.177 -52.613 1.00 470.14 71 TYR E O 1
ATOM 4052 N N . LEU E 1 63 ? 16.577 -15.330 -51.011 1.00 507.69 72 LEU E N 1
ATOM 4053 C CA . LEU E 1 63 ? 17.735 -16.151 -50.679 1.00 483.61 72 LEU E CA 1
ATOM 4054 C C . LEU E 1 63 ? 18.189 -17.083 -51.802 1.00 519.18 72 LEU E C 1
ATOM 4055 O O . LEU E 1 63 ? 19.287 -17.632 -51.757 1.00 558.76 72 LEU E O 1
ATOM 4060 N N . GLN E 1 64 ? 17.347 -17.255 -52.812 1.00 533.51 73 GLN E N 1
ATOM 4061 C CA . GLN E 1 64 ? 17.681 -18.124 -53.929 1.00 490.18 73 GLN E CA 1
ATOM 4062 C C . GLN E 1 64 ? 18.717 -17.446 -54.802 1.00 523.62 73 GLN E C 1
ATOM 4063 O O . GLN E 1 64 ? 19.537 -18.097 -55.453 1.00 565.37 73 GLN E O 1
ATOM 4069 N N . GLU E 1 65 ? 18.677 -16.124 -54.801 1.00 494.77 74 GLU E N 1
ATOM 4070 C CA . GLU E 1 65 ? 19.647 -15.349 -55.542 1.00 473.94 74 GLU E CA 1
ATOM 4071 C C . GLU E 1 65 ? 21.048 -15.549 -54.982 1.00 519.01 74 GLU E C 1
ATOM 4072 O O . GLU E 1 65 ? 22.004 -15.665 -55.740 1.00 524.02 74 GLU E O 1
ATOM 4078 N N . ASN E 1 66 ? 21.180 -15.597 -53.662 1.00 504.07 75 ASN E N 1
ATOM 4079 C CA . ASN E 1 66 ? 22.497 -15.828 -53.109 1.00 526.90 75 ASN E CA 1
ATOM 4080 C C . ASN E 1 66 ? 22.976 -17.208 -53.487 1.00 567.53 75 ASN E C 1
ATOM 4081 O O . ASN E 1 66 ? 22.172 -18.121 -53.635 1.00 607.17 75 ASN E O 1
ATOM 4086 N N . PRO E 1 67 ? 24.285 -17.383 -53.645 1.00 590.79 76 PRO E N 1
ATOM 4087 C CA . PRO E 1 67 ? 24.872 -18.730 -53.706 1.00 602.85 76 PRO E CA 1
ATOM 4088 C C . PRO E 1 67 ? 24.860 -19.562 -52.400 1.00 658.32 76 PRO E C 1
ATOM 4089 O O . PRO E 1 67 ? 24.524 -20.745 -52.443 1.00 683.83 76 PRO E O 1
ATOM 4093 N N . LYS E 1 68 ? 25.292 -18.981 -51.279 1.00 623.89 77 LYS E N 1
ATOM 4094 C CA . LYS E 1 68 ? 25.493 -19.733 -50.022 1.00 643.82 77 LYS E CA 1
ATOM 4095 C C . LYS E 1 68 ? 24.274 -20.368 -49.313 1.00 715.45 77 LYS E C 1
ATOM 4096 O O . LYS E 1 68 ? 24.335 -21.514 -48.870 1.00 731.74 77 LYS E O 1
ATOM 4102 N N . GLY E 1 69 ? 23.229 -19.584 -49.087 1.00 747.37 78 GLY E N 1
ATOM 4103 C CA . GLY E 1 69 ? 21.964 -20.143 -48.652 1.00 770.86 78 GLY E CA 1
ATOM 4104 C C . GLY E 1 69 ? 22.141 -21.061 -47.458 1.00 774.04 78 GLY E C 1
ATOM 4105 O O . GLY E 1 69 ? 21.522 -22.123 -47.399 1.00 797.47 78 GLY E O 1
ATOM 4106 N N . LEU E 1 70 ? 22.987 -20.672 -46.511 1.00 753.54 79 LEU E N 1
ATOM 4107 C CA . LEU E 1 70 ? 23.320 -21.559 -45.402 1.00 704.92 79 LEU E CA 1
ATOM 4108 C C . LEU E 1 70 ? 23.170 -20.839 -44.067 1.00 700.14 79 LEU E C 1
ATOM 4109 O O . LEU E 1 70 ? 23.684 -21.293 -43.045 1.00 679.16 79 LEU E O 1
ATOM 4114 N N . ASP E 1 71 ? 22.454 -19.720 -44.078 1.00 707.66 80 ASP E N 1
ATOM 4115 C CA . ASP E 1 71 ? 22.464 -18.804 -42.944 1.00 681.77 80 ASP E CA 1
ATOM 4116 C C . ASP E 1 71 ? 21.209 -18.856 -42.078 1.00 670.24 80 ASP E C 1
ATOM 4117 O O . ASP E 1 71 ? 21.298 -18.781 -40.854 1.00 681.91 80 ASP E O 1
ATOM 4122 N N . THR E 1 72 ? 20.045 -18.977 -42.708 1.00 661.49 81 THR E N 1
ATOM 4123 C CA . THR E 1 72 ? 18.805 -19.173 -41.966 1.00 585.92 81 THR E CA 1
ATOM 4124 C C . THR E 1 72 ? 18.948 -20.452 -41.166 1.00 601.17 81 THR E C 1
ATOM 4125 O O . THR E 1 72 ? 18.400 -20.606 -40.072 1.00 603.40 81 THR E O 1
ATOM 4129 N N . LEU E 1 73 ? 19.714 -21.363 -41.746 1.00 611.58 82 LEU E N 1
ATOM 4130 C CA . LEU E 1 73 ? 19.967 -22.664 -41.175 1.00 631.71 82 LEU E CA 1
ATOM 4131 C C . LEU E 1 73 ? 20.829 -22.566 -39.936 1.00 595.18 82 LEU E C 1
ATOM 4132 O O . LEU E 1 73 ? 20.455 -23.071 -38.883 1.00 642.37 82 LEU E O 1
ATOM 4137 N N . VAL E 1 74 ? 21.979 -21.914 -40.072 1.00 524.21 83 VAL E N 1
ATOM 4138 C CA . VAL E 1 74 ? 22.882 -21.723 -38.953 1.00 510.17 83 VAL E CA 1
ATOM 4139 C C . VAL E 1 74 ? 22.251 -20.815 -37.908 1.00 609.48 83 VAL E C 1
ATOM 4140 O O . VAL E 1 74 ? 22.539 -20.931 -36.730 1.00 669.74 83 VAL E O 1
ATOM 4144 N N . GLU E 1 75 ? 21.363 -19.924 -38.328 1.00 649.80 84 GLU E N 1
ATOM 4145 C CA . GLU E 1 75 ? 20.814 -18.966 -37.382 1.00 616.89 84 GLU E CA 1
ATOM 4146 C C . GLU E 1 75 ? 19.695 -19.566 -36.558 1.00 588.57 84 GLU E C 1
ATOM 4147 O O . GLU E 1 75 ? 19.411 -19.106 -35.457 1.00 497.32 84 GLU E O 1
ATOM 4153 N N . SER E 1 76 ? 19.062 -20.599 -37.097 1.00 603.13 85 SER E N 1
ATOM 4154 C CA . SER E 1 76 ? 17.965 -21.247 -36.399 1.00 585.17 85 SER E CA 1
ATOM 4155 C C . SER E 1 76 ? 18.477 -22.213 -35.348 1.00 614.35 85 SER E C 1
ATOM 4156 O O . SER E 1 76 ? 17.928 -22.295 -34.247 1.00 641.81 85 SER E O 1
ATOM 4159 N N . ILE E 1 77 ? 19.520 -22.956 -35.699 1.00 618.51 86 ILE E N 1
ATOM 4160 C CA . ILE E 1 77 ? 20.157 -23.846 -34.745 1.00 598.34 86 ILE E CA 1
ATOM 4161 C C . ILE E 1 77 ? 20.855 -22.996 -33.686 1.00 635.89 86 ILE E C 1
ATOM 4162 O O . ILE E 1 77 ? 20.757 -23.279 -32.497 1.00 638.58 86 ILE E O 1
ATOM 4167 N N . ARG E 1 78 ? 21.503 -21.918 -34.116 1.00 651.44 87 ARG E N 1
ATOM 4168 C CA . ARG E 1 78 ? 21.990 -20.904 -33.184 1.00 589.71 87 ARG E CA 1
ATOM 4169 C C . ARG E 1 78 ? 20.855 -20.064 -32.581 1.00 560.53 87 ARG E C 1
ATOM 4170 O O . ARG E 1 78 ? 19.693 -20.190 -32.977 1.00 559.82 87 ARG E O 1
ATOM 4178 N N . ARG E 1 79 ? 21.210 -19.235 -31.601 1.00 575.76 88 ARG E N 1
ATOM 4179 C CA . ARG E 1 79 ? 20.264 -18.363 -30.897 1.00 622.65 88 ARG E CA 1
ATOM 4180 C C . ARG E 1 79 ? 19.167 -19.125 -30.155 1.00 694.17 88 ARG E C 1
ATOM 4181 O O . ARG E 1 79 ? 18.140 -18.549 -29.790 1.00 733.22 88 ARG E O 1
ATOM 4189 N N . GLU E 1 80 ? 19.397 -20.416 -29.935 1.00 693.14 89 GLU E N 1
ATOM 4190 C CA . GLU E 1 80 ? 18.454 -21.281 -29.227 1.00 713.95 89 GLU E CA 1
ATOM 4191 C C . GLU E 1 80 ? 17.038 -21.259 -29.818 1.00 766.14 89 GLU E C 1
ATOM 4192 O O . GLU E 1 80 ? 16.825 -21.700 -30.948 1.00 791.73 89 GLU E O 1
ATOM 4198 N N . LYS E 1 81 ? 16.088 -20.757 -29.040 1.00 762.57 90 LYS E N 1
ATOM 4199 C CA . LYS E 1 81 ? 14.718 -20.744 -29.499 1.00 693.70 90 LYS E CA 1
ATOM 4200 C C . LYS E 1 81 ? 14.327 -22.181 -29.789 1.00 632.35 90 LYS E C 1
ATOM 4201 O O . LYS E 1 81 ? 14.447 -23.061 -28.937 1.00 578.35 90 LYS E O 1
ATOM 4207 N N . THR E 1 82 ? 13.849 -22.401 -31.004 1.00 630.74 91 THR E N 1
ATOM 4208 C CA . THR E 1 82 ? 13.329 -23.699 -31.428 1.00 645.43 91 THR E CA 1
ATOM 4209 C C . THR E 1 82 ? 14.397 -24.545 -32.104 1.00 696.76 91 THR E C 1
ATOM 4210 O O . THR E 1 82 ? 15.017 -24.119 -33.077 1.00 736.65 91 THR E O 1
ATOM 4214 N N . GLN E 1 83 ? 14.599 -25.748 -31.577 1.00 709.88 92 GLN E N 1
ATOM 4215 C CA . GLN E 1 83 ? 15.666 -26.623 -32.039 1.00 707.63 92 GLN E CA 1
ATOM 4216 C C . GLN E 1 83 ? 15.074 -27.930 -32.563 1.00 730.35 92 GLN E C 1
ATOM 4217 O O . GLN E 1 83 ? 15.762 -28.948 -32.680 1.00 754.95 92 GLN E O 1
ATOM 4223 N N . ASN E 1 84 ? 13.791 -27.895 -32.905 1.00 703.72 93 ASN E N 1
ATOM 4224 C CA . ASN E 1 84 ? 13.125 -29.104 -33.371 1.00 680.49 93 ASN E CA 1
ATOM 4225 C C . ASN E 1 84 ? 12.198 -28.897 -34.548 1.00 699.57 93 ASN E C 1
ATOM 4226 O O . ASN E 1 84 ? 12.465 -29.364 -35.647 1.00 653.69 93 ASN E O 1
ATOM 4231 N N . PHE E 1 85 ? 11.106 -28.187 -34.322 1.00 763.59 94 PHE E N 1
ATOM 4232 C CA . PHE E 1 85 ? 10.078 -28.104 -35.335 1.00 817.37 94 PHE E CA 1
ATOM 4233 C C . PHE E 1 85 ? 10.581 -27.462 -36.608 1.00 793.51 94 PHE E C 1
ATOM 4234 O O . PHE E 1 85 ? 9.967 -27.542 -37.670 1.00 837.78 94 PHE E O 1
ATOM 4242 N N . LEU E 1 86 ? 11.702 -26.781 -36.483 1.00 736.57 95 LEU E N 1
ATOM 4243 C CA . LEU E 1 86 ? 12.394 -26.340 -37.669 1.00 666.99 95 LEU E CA 1
ATOM 4244 C C . LEU E 1 86 ? 13.640 -27.173 -37.918 1.00 643.90 95 LEU E C 1
ATOM 4245 O O . LEU E 1 86 ? 13.992 -27.409 -39.059 1.00 647.57 95 LEU E O 1
ATOM 4250 N N . ILE E 1 87 ? 14.287 -27.634 -36.849 1.00 662.59 96 ILE E N 1
ATOM 4251 C CA . ILE E 1 87 ? 15.602 -28.271 -36.959 1.00 633.27 96 ILE E CA 1
ATOM 4252 C C . ILE E 1 87 ? 15.531 -29.712 -37.422 1.00 637.31 96 ILE E C 1
ATOM 4253 O O . ILE E 1 87 ? 16.326 -30.138 -38.255 1.00 689.91 96 ILE E O 1
ATOM 4258 N N . GLN E 1 88 ? 14.570 -30.459 -36.895 1.00 590.15 97 GLN E N 1
ATOM 4259 C CA . GLN E 1 88 ? 14.326 -31.797 -37.398 1.00 536.26 97 GLN E CA 1
ATOM 4260 C C . GLN E 1 88 ? 13.969 -31.606 -38.845 1.00 533.15 97 GLN E C 1
ATOM 4261 O O . GLN E 1 88 ? 14.265 -32.443 -39.696 1.00 538.85 97 GLN E O 1
ATOM 4267 N N . LYS E 1 89 ? 13.170 -30.566 -39.078 1.00 494.09 98 LYS E N 1
ATOM 4268 C CA . LYS E 1 89 ? 12.775 -30.127 -40.410 1.00 515.09 98 LYS E CA 1
ATOM 4269 C C . LYS E 1 89 ? 13.974 -29.604 -41.181 1.00 549.30 98 LYS E C 1
ATOM 4270 O O . LYS E 1 89 ? 14.123 -29.853 -42.377 1.00 563.74 98 LYS E O 1
ATOM 4276 N N . ILE E 1 90 ? 14.828 -28.870 -40.476 1.00 555.04 99 ILE E N 1
ATOM 4277 C CA . ILE E 1 90 ? 16.014 -28.288 -41.078 1.00 549.23 99 ILE E CA 1
ATOM 4278 C C . ILE E 1 90 ? 16.884 -29.424 -41.579 1.00 559.77 99 ILE E C 1
ATOM 4279 O O . ILE E 1 90 ? 17.476 -29.340 -42.655 1.00 559.59 99 ILE E O 1
ATOM 4284 N N . THR E 1 91 ? 16.953 -30.492 -40.793 1.00 543.75 100 THR E N 1
ATOM 4285 C CA . THR E 1 91 ? 17.687 -31.659 -41.205 1.00 496.90 100 THR E CA 1
ATOM 4286 C C . THR E 1 91 ? 16.892 -32.153 -42.375 1.00 509.87 100 THR E C 1
ATOM 4287 O O . THR E 1 91 ? 17.448 -32.621 -43.355 1.00 556.44 100 THR E O 1
ATOM 4291 N N . ASP E 1 92 ? 15.577 -32.004 -42.289 1.00 489.56 101 ASP E N 1
ATOM 4292 C CA . ASP E 1 92 ? 14.747 -32.378 -43.411 1.00 485.73 101 ASP E CA 1
ATOM 4293 C C . ASP E 1 92 ? 14.919 -31.374 -44.534 1.00 568.68 101 ASP E C 1
ATOM 4294 O O . ASP E 1 92 ? 14.930 -31.747 -45.697 1.00 582.67 101 ASP E O 1
ATOM 4299 N N . GLU E 1 93 ? 15.057 -30.100 -44.181 1.00 571.54 102 GLU E N 1
ATOM 4300 C CA . GLU E 1 93 ? 15.443 -29.088 -45.153 1.00 512.97 102 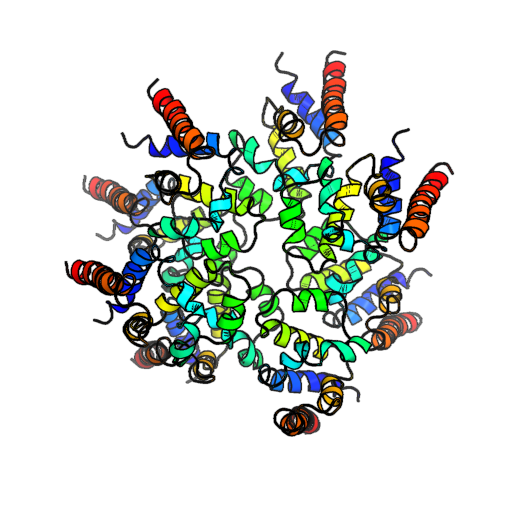GLU E CA 1
ATOM 4301 C C . GLU E 1 93 ? 16.801 -29.479 -45.689 1.00 564.72 102 GLU E C 1
ATOM 4302 O O . GLU E 1 93 ? 17.067 -29.345 -46.884 1.00 530.21 102 GLU E O 1
ATOM 4308 N N . VAL E 1 94 ? 17.662 -29.972 -44.803 1.00 588.45 103 VAL E N 1
ATOM 4309 C CA . VAL E 1 94 ? 18.938 -30.490 -45.250 1.00 527.69 103 VAL E CA 1
ATOM 4310 C C . VAL E 1 94 ? 18.619 -31.679 -46.126 1.00 542.60 103 VAL E C 1
ATOM 4311 O O . VAL E 1 94 ? 19.162 -31.797 -47.216 1.00 480.54 103 VAL E O 1
ATOM 4315 N N . LEU E 1 95 ? 17.707 -32.531 -45.663 1.00 572.18 104 LEU E N 1
ATOM 4316 C CA . LEU E 1 95 ? 17.267 -33.671 -46.459 1.00 534.45 104 LEU E CA 1
ATOM 4317 C C . LEU E 1 95 ? 16.725 -33.192 -47.795 1.00 532.46 104 LEU E C 1
ATOM 4318 O O . LEU E 1 95 ? 17.239 -33.580 -48.835 1.00 562.26 104 LEU E O 1
ATOM 4323 N N . LYS E 1 96 ? 15.711 -32.329 -47.757 1.00 550.25 105 LYS E N 1
ATOM 4324 C CA . LYS E 1 96 ? 15.132 -31.755 -48.971 1.00 543.91 105 LYS E CA 1
ATOM 4325 C C . LYS E 1 96 ? 16.234 -31.280 -49.908 1.00 610.19 105 LYS E C 1
ATOM 4326 O O . LYS E 1 96 ? 16.183 -31.516 -51.112 1.00 629.27 105 LYS E O 1
ATOM 4332 N N . LEU E 1 97 ? 17.243 -30.629 -49.339 1.00 598.68 106 LEU E N 1
ATOM 4333 C CA . LEU E 1 97 ? 18.451 -30.328 -50.087 1.00 579.63 106 LEU E CA 1
ATOM 4334 C C . LEU E 1 97 ? 19.116 -31.646 -50.447 1.00 632.73 106 LEU E C 1
ATOM 4335 O O . LEU E 1 97 ? 19.158 -32.015 -51.619 1.00 687.74 106 LEU E O 1
ATOM 4340 N N . ARG E 1 98 ? 19.605 -32.346 -49.423 1.00 628.30 107 ARG E N 1
ATOM 4341 C CA . ARG E 1 98 ? 20.258 -33.649 -49.555 1.00 544.12 107 ARG E CA 1
ATOM 4342 C C . ARG E 1 98 ? 19.593 -34.522 -50.600 1.00 533.90 107 ARG E C 1
ATOM 4343 O O . ARG E 1 98 ? 20.238 -34.958 -51.547 1.00 519.62 107 ARG E O 1
ATOM 4351 N N . ASN E 1 99 ? 18.297 -34.755 -50.426 1.00 526.29 108 ASN E N 1
ATOM 4352 C CA . ASN E 1 99 ? 17.536 -35.560 -51.366 1.00 488.35 108 ASN E CA 1
ATOM 4353 C C . ASN E 1 99 ? 17.685 -35.017 -52.776 1.00 504.17 108 ASN E C 1
ATOM 4354 O O . ASN E 1 99 ? 18.212 -35.694 -53.655 1.00 471.91 108 ASN E O 1
ATOM 4359 N N . ILE E 1 100 ? 17.236 -33.783 -52.975 1.00 546.11 109 ILE E N 1
ATOM 4360 C CA . ILE E 1 100 ? 17.344 -33.129 -54.270 1.00 537.65 109 ILE E CA 1
ATOM 4361 C C . ILE E 1 100 ? 18.798 -33.097 -54.729 1.00 546.92 109 ILE E C 1
ATOM 4362 O O . ILE E 1 100 ? 19.103 -33.446 -55.870 1.00 482.11 109 ILE E O 1
ATOM 4367 N N . LYS E 1 101 ? 19.688 -32.702 -53.825 1.00 556.03 110 LYS E N 1
ATOM 4368 C CA . LYS E 1 101 ? 21.111 -32.639 -54.128 1.00 535.63 110 LYS E CA 1
ATOM 4369 C C . LYS E 1 101 ? 21.643 -33.994 -54.560 1.00 558.66 110 LYS E C 1
ATOM 4370 O O . LYS E 1 101 ? 22.163 -34.139 -55.666 1.00 589.11 110 LYS E O 1
ATOM 4376 N N . LEU E 1 102 ? 21.507 -34.986 -53.686 1.00 537.03 111 LEU E N 1
ATOM 4377 C CA . LEU E 1 102 ? 22.025 -36.314 -53.976 1.00 502.26 111 LEU E CA 1
ATOM 4378 C C . LEU E 1 102 ? 21.375 -36.917 -55.208 1.00 528.36 111 LEU E C 1
ATOM 4379 O O . LEU E 1 102 ? 22.025 -37.639 -55.963 1.00 605.33 111 LEU E O 1
ATOM 4384 N N . GLU E 1 103 ? 20.097 -36.618 -55.410 1.00 498.78 112 GLU E N 1
ATOM 4385 C CA . GLU E 1 103 ? 19.386 -37.107 -56.581 1.00 452.32 112 GLU E CA 1
ATOM 4386 C C . GLU E 1 103 ? 20.100 -36.650 -57.839 1.00 566.81 112 GLU E C 1
ATOM 4387 O O . GLU E 1 103 ? 20.269 -37.421 -58.781 1.00 594.38 112 GLU E O 1
ATOM 4393 N N . HIS E 1 104 ? 20.507 -35.385 -57.848 1.00 616.57 113 HIS E N 1
ATOM 4394 C CA . HIS E 1 104 ? 21.126 -34.782 -59.021 1.00 609.06 113 HIS E CA 1
ATOM 4395 C C . HIS E 1 104 ? 22.331 -35.583 -59.503 1.00 639.58 113 HIS E C 1
ATOM 4396 O O . HIS E 1 104 ? 22.600 -35.656 -60.703 1.00 622.80 113 HIS E O 1
ATOM 4403 N N . LEU E 1 105 ? 23.042 -36.192 -58.563 1.00 607.09 114 LEU E N 1
ATOM 4404 C CA . LEU E 1 105 ? 24.163 -37.051 -58.899 1.00 553.63 114 LEU E CA 1
ATOM 4405 C C . LEU E 1 105 ? 23.679 -38.237 -59.715 1.00 503.03 114 LEU E C 1
ATOM 4406 O O . LEU E 1 105 ? 24.405 -38.744 -60.564 1.00 479.73 114 LEU E O 1
ATOM 4411 N N . LYS E 1 106 ? 22.442 -38.648 -59.444 1.00 514.36 115 LYS E N 1
ATOM 4412 C CA . LYS E 1 106 ? 21.768 -39.773 -60.100 1.00 505.36 115 LYS E CA 1
ATOM 4413 C C . LYS E 1 106 ? 22.602 -41.039 -60.264 1.00 538.35 115 LYS E C 1
ATOM 4414 O O . LYS E 1 106 ? 22.047 -42.125 -60.136 1.00 557.47 115 LYS E O 1
ATOM 4421 N N . GLU F 1 1 ? 22.292 35.754 -62.942 1.00 549.16 10 GLU F N 1
ATOM 4422 C CA . GLU F 1 1 ? 21.864 35.614 -64.328 1.00 539.90 10 GLU F CA 1
ATOM 4423 C C . GLU F 1 1 ? 20.747 34.590 -64.419 1.00 576.82 10 GLU F C 1
ATOM 4424 O O . GLU F 1 1 ? 20.350 34.188 -65.513 1.00 639.35 10 GLU F O 1
ATOM 4430 N N . GLU F 1 2 ? 20.259 34.168 -63.257 1.00 560.65 11 GLU F N 1
ATOM 4431 C CA . GLU F 1 2 ? 19.178 33.191 -63.165 1.00 507.85 11 GLU F CA 1
ATOM 4432 C C . GLU F 1 2 ? 19.540 31.848 -63.788 1.00 581.57 11 GLU F C 1
ATOM 4433 O O . GLU F 1 2 ? 18.666 31.0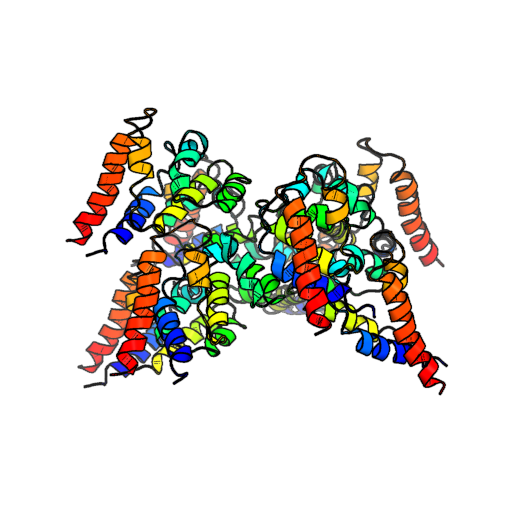96 -64.218 1.00 622.17 11 GLU F O 1
ATOM 4439 N N . ASP F 1 3 ? 20.833 31.550 -63.826 1.00 607.74 12 ASP F N 1
ATOM 4440 C CA . ASP F 1 3 ? 21.308 30.283 -64.360 1.00 559.07 12 ASP F CA 1
ATOM 4441 C C . ASP F 1 3 ? 21.569 29.312 -63.218 1.00 607.88 12 ASP F C 1
ATOM 4442 O O . ASP F 1 3 ? 21.552 28.095 -63.401 1.00 587.37 12 ASP F O 1
ATOM 4447 N N . LEU F 1 4 ? 21.802 29.869 -62.034 1.00 630.84 13 LEU F N 1
ATOM 4448 C CA . LEU F 1 4 ? 22.129 29.083 -60.850 1.00 641.60 13 LEU F CA 1
ATOM 4449 C C . LEU F 1 4 ? 21.034 28.085 -60.481 1.00 672.12 13 LEU F C 1
ATOM 4450 O O . LEU F 1 4 ? 21.323 26.993 -59.989 1.00 744.99 13 LEU F O 1
ATOM 4455 N N . THR F 1 5 ? 19.786 28.459 -60.752 1.00 656.74 14 THR F N 1
ATOM 4456 C CA . THR F 1 5 ? 18.621 27.658 -60.393 1.00 541.07 14 THR F CA 1
ATOM 4457 C C . THR F 1 5 ? 18.669 26.287 -61.044 1.00 548.89 14 THR F C 1
ATOM 4458 O O . THR F 1 5 ? 18.024 25.335 -60.588 1.00 498.06 14 THR F O 1
ATOM 4462 N N . GLU F 1 6 ? 19.445 26.205 -62.118 1.00 583.71 15 GLU F N 1
ATOM 4463 C CA . GLU F 1 6 ? 19.685 24.956 -62.819 1.00 584.54 15 GLU F CA 1
ATOM 4464 C C . GLU F 1 6 ? 20.792 24.156 -62.177 1.00 632.32 15 GLU F C 1
ATOM 4465 O O . GLU F 1 6 ? 20.729 22.933 -62.090 1.00 651.07 15 GLU F O 1
ATOM 4471 N N . VAL F 1 7 ? 21.820 24.859 -61.733 1.00 637.13 16 VAL F N 1
ATOM 4472 C CA . VAL F 1 7 ? 22.980 24.187 -61.182 1.00 596.02 16 VAL F CA 1
ATOM 4473 C C . VAL F 1 7 ? 22.617 23.525 -59.861 1.00 564.86 16 VAL F C 1
ATOM 4474 O O . VAL F 1 7 ? 23.239 22.609 -59.430 1.00 519.51 16 VAL F O 1
ATOM 4478 N N . LYS F 1 8 ? 21.555 23.982 -59.231 1.00 526.80 17 LYS F N 1
ATOM 4479 C CA . LYS F 1 8 ? 21.086 23.367 -57.989 1.00 527.53 17 LYS F CA 1
ATOM 4480 C C . LYS F 1 8 ? 20.648 21.929 -58.258 1.00 508.56 17 LYS F C 1
ATOM 4481 O O . LYS F 1 8 ? 20.884 21.035 -57.446 1.00 325.21 17 LYS F O 1
ATOM 4487 N N . LYS F 1 9 ? 20.021 21.708 -59.406 1.00 559.70 18 LYS F N 1
ATOM 4488 C CA . LYS F 1 9 ? 19.648 20.361 -59.799 1.00 527.80 18 LYS F CA 1
ATOM 4489 C C . LYS F 1 9 ? 20.858 19.424 -59.837 1.00 524.38 18 LYS F C 1
ATOM 4490 O O . LYS F 1 9 ? 20.861 18.370 -59.205 1.00 519.36 18 LYS F O 1
ATOM 4496 N N . ASP F 1 10 ? 21.889 19.825 -60.569 1.00 504.85 19 ASP F N 1
ATOM 4497 C CA . ASP F 1 10 ? 23.057 18.974 -60.717 1.00 480.66 19 ASP F CA 1
ATOM 4498 C C . ASP F 1 10 ? 23.672 18.728 -59.355 1.00 583.61 19 ASP F C 1
ATOM 4499 O O . ASP F 1 10 ? 23.926 17.598 -58.988 1.00 617.14 19 ASP F O 1
ATOM 4504 N N . ALA F 1 11 ? 23.860 19.797 -58.596 1.00 579.87 20 ALA F N 1
ATOM 4505 C CA . ALA F 1 11 ? 24.349 19.683 -57.234 1.00 513.32 20 ALA F CA 1
ATOM 4506 C C . ALA F 1 11 ? 23.479 18.678 -56.493 1.00 537.61 20 ALA F C 1
ATOM 4507 O O . ALA F 1 11 ? 23.985 17.795 -55.807 1.00 507.07 20 ALA F O 1
ATOM 4509 N N . LEU F 1 12 ? 22.166 18.792 -56.679 1.00 604.63 21 LEU F N 1
ATOM 4510 C CA . LEU F 1 12 ? 21.225 17.852 -56.084 1.00 577.31 21 LEU F CA 1
ATOM 4511 C C . LEU F 1 12 ? 21.406 16.496 -56.738 1.00 569.49 21 LEU F C 1
ATOM 4512 O O . LEU F 1 12 ? 21.360 15.462 -56.080 1.00 550.35 21 LEU F O 1
ATOM 4517 N N . GLU F 1 13 ? 21.612 16.506 -58.045 1.00 557.97 22 GLU F N 1
ATOM 4518 C CA . GLU F 1 13 ? 21.862 15.264 -58.747 1.00 515.18 22 GLU F CA 1
ATOM 4519 C C . GLU F 1 13 ? 23.194 14.700 -58.288 1.00 527.48 22 GLU F C 1
ATOM 4520 O O . GLU F 1 13 ? 23.353 13.488 -58.169 1.00 441.23 22 GLU F O 1
ATOM 4526 N N . ASN F 1 14 ? 24.148 15.587 -58.028 1.00 615.40 23 ASN F N 1
ATOM 4527 C CA . ASN F 1 14 ? 25.406 15.185 -57.427 1.00 644.14 23 ASN F CA 1
ATOM 4528 C C . ASN F 1 14 ? 25.164 14.758 -55.992 1.00 697.05 23 ASN F C 1
ATOM 4529 O O . ASN F 1 14 ? 25.882 13.916 -55.461 1.00 734.33 23 ASN F O 1
ATOM 4534 N N . LEU F 1 15 ? 24.150 15.346 -55.362 1.00 696.38 24 LEU F N 1
ATOM 4535 C CA . LEU F 1 15 ? 23.861 15.056 -53.961 1.00 647.70 24 LEU F CA 1
ATOM 4536 C C . LEU F 1 15 ? 22.718 14.060 -53.835 1.00 630.55 24 LEU F C 1
ATOM 4537 O O . LEU F 1 15 ? 22.311 13.704 -52.730 1.00 635.01 24 LEU F O 1
ATOM 4542 N N . ARG F 1 16 ? 22.202 13.618 -54.977 1.00 590.15 25 ARG F N 1
ATOM 4543 C CA . ARG F 1 16 ? 21.156 12.602 -55.021 1.00 527.91 25 ARG F CA 1
ATOM 4544 C C . ARG F 1 16 ? 21.587 11.382 -54.222 1.00 508.05 25 ARG F C 1
ATOM 4545 O O . ARG F 1 16 ? 20.768 10.689 -53.618 1.00 467.92 25 ARG F O 1
ATOM 4553 N N . VAL F 1 17 ? 22.893 11.145 -54.226 1.00 524.84 26 VAL F N 1
ATOM 4554 C CA . VAL F 1 17 ? 23.508 10.053 -53.490 1.00 511.04 26 VAL F CA 1
ATOM 4555 C C . VAL F 1 17 ? 23.159 10.094 -52.004 1.00 557.37 26 VAL F C 1
ATOM 4556 O O . VAL F 1 17 ? 22.819 9.071 -51.413 1.00 578.44 26 VAL F O 1
ATOM 4560 N N . TYR F 1 18 ? 23.182 11.284 -51.419 1.00 585.63 27 TYR F N 1
ATOM 4561 C CA . TYR F 1 18 ? 22.897 11.390 -50.003 1.00 603.37 27 TYR F CA 1
ATOM 4562 C C . TYR F 1 18 ? 21.390 11.374 -49.852 1.00 623.24 27 TYR F C 1
ATOM 4563 O O . TYR F 1 18 ? 20.771 12.365 -49.465 1.00 595.93 27 TYR F O 1
ATOM 4572 N N . LEU F 1 19 ? 20.810 10.218 -50.162 1.00 660.38 28 LEU F N 1
ATOM 4573 C CA . LEU F 1 19 ? 19.388 10.004 -49.995 1.00 696.30 28 LEU F CA 1
ATOM 4574 C C . LEU F 1 19 ? 19.146 9.196 -48.724 1.00 679.72 28 LEU F C 1
ATOM 4575 O O . LEU F 1 19 ? 18.029 8.766 -48.447 1.00 704.56 28 LEU F O 1
ATOM 4580 N N . CYS F 1 20 ? 20.203 9.007 -47.943 1.00 648.99 29 CYS F N 1
ATOM 4581 C CA . CYS F 1 20 ? 20.129 8.153 -46.767 1.00 611.91 29 CYS F CA 1
ATOM 4582 C C . CYS F 1 20 ? 20.468 8.921 -45.504 1.00 638.01 29 CYS F C 1
ATOM 4583 O O . CYS F 1 20 ? 20.585 8.347 -44.422 1.00 602.91 29 CYS F O 1
ATOM 4586 N N . GLU F 1 21 ? 20.619 10.229 -45.647 1.00 684.51 30 GLU F N 1
ATOM 4587 C CA . GLU F 1 21 ? 21.097 11.046 -44.553 1.00 727.38 30 GLU F CA 1
ATOM 4588 C C . GLU F 1 21 ? 20.137 12.199 -44.261 1.00 736.71 30 GLU F C 1
ATOM 4589 O O . GLU F 1 21 ? 20.089 13.179 -45.004 1.00 713.97 30 GLU F O 1
ATOM 4595 N N . LYS F 1 22 ? 19.360 12.050 -43.187 1.00 751.68 31 LYS F N 1
ATOM 4596 C CA . LYS F 1 22 ? 18.434 13.078 -42.698 1.00 756.86 31 LYS F CA 1
ATOM 4597 C C . LYS F 1 22 ? 17.338 13.418 -43.695 1.00 777.83 31 LYS F C 1
ATOM 4598 O O . LYS F 1 22 ? 16.763 14.507 -43.659 1.00 742.61 31 LYS F O 1
ATOM 4604 N N . ILE F 1 23 ? 17.077 12.472 -44.589 1.00 803.58 32 ILE F N 1
ATOM 4605 C CA . ILE F 1 23 ? 16.015 12.585 -45.567 1.00 818.49 32 ILE F CA 1
ATOM 4606 C C . ILE F 1 23 ? 14.770 12.005 -44.950 1.00 773.19 32 ILE F C 1
ATOM 4607 O O . ILE F 1 23 ? 13.667 12.406 -45.290 1.00 772.83 32 ILE F O 1
ATOM 4612 N N . ILE F 1 24 ? 14.962 11.073 -44.018 1.00 780.59 33 ILE F N 1
ATOM 4613 C CA . ILE F 1 24 ? 13.874 10.493 -43.244 1.00 733.01 33 ILE F CA 1
ATOM 4614 C C . ILE F 1 24 ? 13.059 11.611 -42.605 1.00 789.47 33 ILE F C 1
ATOM 4615 O O . ILE F 1 24 ? 11.887 11.429 -42.264 1.00 811.61 33 ILE F O 1
ATOM 4620 N N . ALA F 1 25 ? 13.694 12.775 -42.480 1.00 775.96 34 ALA F N 1
ATOM 4621 C CA . ALA F 1 25 ? 13.057 14.010 -42.055 1.00 759.68 34 ALA F CA 1
ATOM 4622 C C . ALA F 1 25 ? 11.734 14.252 -42.777 1.00 737.68 34 ALA F C 1
ATOM 4623 O O . ALA F 1 25 ? 10.890 15.006 -42.303 1.00 788.86 34 ALA F O 1
ATOM 4625 N N . GLU F 1 26 ? 11.571 13.612 -43.932 1.00 702.73 35 GLU F N 1
ATOM 4626 C CA . GLU F 1 26 ? 10.302 13.616 -44.642 1.00 606.14 35 GLU F CA 1
ATOM 4627 C C . GLU F 1 26 ? 9.154 13.213 -43.735 1.00 629.01 35 GLU F C 1
ATOM 4628 O O . GLU F 1 26 ? 8.060 13.768 -43.839 1.00 593.19 35 GLU F O 1
ATOM 4634 N N . ARG F 1 27 ? 9.404 12.261 -42.842 1.00 603.18 36 ARG F N 1
ATOM 4635 C CA . ARG F 1 27 ? 8.421 11.913 -41.829 1.00 525.08 36 ARG F CA 1
ATOM 4636 C C . ARG F 1 27 ? 8.729 12.740 -40.607 1.00 525.83 36 ARG F C 1
ATOM 4637 O O . ARG F 1 27 ? 7.832 13.124 -39.860 1.00 470.89 36 ARG F O 1
ATOM 4645 N N . HIS F 1 28 ? 10.012 13.024 -40.415 1.00 619.82 37 HIS F N 1
ATOM 4646 C CA . HIS F 1 28 ? 10.453 13.654 -39.184 1.00 635.66 37 HIS F CA 1
ATOM 4647 C C . HIS F 1 28 ? 10.154 15.146 -39.173 1.00 647.53 37 HIS F C 1
ATOM 4648 O O . HIS F 1 28 ? 9.560 15.649 -38.218 1.00 631.37 37 HIS F O 1
ATOM 4655 N N . PHE F 1 29 ? 10.748 15.871 -40.128 1.00 681.33 38 PHE F N 1
ATOM 4656 C CA . PHE F 1 29 ? 10.599 17.333 -40.208 1.00 686.43 38 PHE F CA 1
ATOM 4657 C C . PHE F 1 29 ? 10.273 18.004 -41.563 1.00 684.82 38 PHE F C 1
ATOM 4658 O O . PHE F 1 29 ? 9.898 19.176 -41.583 1.00 653.65 38 PHE F O 1
ATOM 4666 N N . ASP F 1 30 ? 10.420 17.294 -42.682 1.00 680.50 39 ASP F N 1
ATOM 4667 C CA . ASP F 1 30 ? 10.291 17.922 -43.996 1.00 687.53 39 ASP F CA 1
ATOM 4668 C C . ASP F 1 30 ? 8.850 18.318 -44.343 1.00 688.49 39 ASP F C 1
ATOM 4669 O O . ASP F 1 30 ? 8.584 19.456 -44.730 1.00 684.62 39 ASP F O 1
ATOM 4674 N N . HIS F 1 31 ? 7.933 17.367 -44.205 1.00 717.21 40 HIS F N 1
ATOM 4675 C CA . HIS F 1 31 ? 6.569 17.508 -44.712 1.00 722.98 40 HIS F CA 1
ATOM 4676 C C . HIS F 1 31 ? 5.838 18.742 -44.195 1.00 746.77 40 HIS F C 1
ATOM 4677 O O . HIS F 1 31 ? 5.085 19.387 -44.930 1.00 763.66 40 HIS F O 1
ATOM 4684 N N . LEU F 1 32 ? 6.087 19.071 -42.934 1.00 720.35 41 LEU F N 1
ATOM 4685 C CA . LEU F 1 32 ? 5.299 20.067 -42.218 1.00 691.95 41 LEU F CA 1
ATOM 4686 C C . LEU F 1 32 ? 5.473 21.500 -42.704 1.00 678.22 41 LEU F C 1
ATOM 4687 O O . LEU F 1 32 ? 4.502 22.156 -43.077 1.00 676.23 41 LEU F O 1
ATOM 4692 N N . ARG F 1 33 ? 6.707 21.989 -42.669 1.00 676.72 42 ARG F N 1
ATOM 4693 C CA . ARG F 1 33 ? 6.991 23.374 -43.021 1.00 672.82 42 ARG F CA 1
ATOM 4694 C C . ARG F 1 33 ? 7.002 23.600 -44.523 1.00 677.03 42 ARG F C 1
ATOM 4695 O O . ARG F 1 33 ? 6.394 24.549 -45.023 1.00 677.81 42 ARG F O 1
ATOM 4703 N N . ALA F 1 34 ? 7.705 22.726 -45.234 1.00 669.24 43 ALA F N 1
ATOM 4704 C CA . ALA F 1 34 ? 7.915 22.897 -46.663 1.00 680.37 43 ALA F CA 1
ATOM 4705 C C . ALA F 1 34 ? 6.614 23.015 -47.432 1.00 726.91 43 ALA F C 1
ATOM 4706 O O . ALA F 1 34 ? 6.587 23.617 -48.506 1.00 757.29 43 ALA F O 1
ATOM 4708 N N . LYS F 1 35 ? 5.545 22.451 -46.871 1.00 712.56 44 LYS F N 1
ATOM 4709 C CA . LYS F 1 35 ? 4.230 22.454 -47.505 1.00 671.79 44 LYS F CA 1
ATOM 4710 C C . LYS F 1 35 ? 3.728 23.871 -47.762 1.00 684.70 44 LYS F C 1
ATOM 4711 O O . LYS F 1 35 ? 2.832 24.088 -48.580 1.00 718.75 44 LYS F O 1
ATOM 4717 N N . LYS F 1 36 ? 4.351 24.839 -47.097 1.00 678.02 45 LYS F N 1
ATOM 4718 C CA . LYS F 1 36 ? 4.067 26.250 -47.335 1.00 588.20 45 LYS F CA 1
ATOM 4719 C C . LYS F 1 36 ? 4.126 26.587 -48.824 1.00 575.09 45 LYS F C 1
ATOM 4720 O O . LYS F 1 36 ? 3.450 27.498 -49.306 1.00 543.24 45 LYS F O 1
ATOM 4726 N N . ILE F 1 37 ? 4.932 25.830 -49.555 1.00 569.86 46 ILE F N 1
ATOM 4727 C CA . ILE F 1 37 ? 5.044 26.013 -50.990 1.00 540.91 46 ILE F CA 1
ATOM 4728 C C . ILE F 1 37 ? 4.894 24.673 -51.688 1.00 560.66 46 ILE F C 1
ATOM 4729 O O . ILE F 1 37 ? 4.692 24.603 -52.900 1.00 471.55 46 ILE F O 1
ATOM 4734 N N . LEU F 1 38 ? 4.978 23.606 -50.906 1.00 606.39 47 LEU F N 1
ATOM 4735 C CA . LEU F 1 38 ? 4.970 22.256 -51.451 1.00 623.93 47 LEU F CA 1
ATOM 4736 C C . LEU F 1 38 ? 3.551 21.759 -51.790 1.00 617.56 47 LEU F C 1
ATOM 4737 O O . LEU F 1 38 ? 2.559 22.420 -51.479 1.00 675.19 47 LEU F O 1
ATOM 4742 N N . SER F 1 39 ? 3.489 20.606 -52.459 1.00 559.99 48 SER F N 1
ATOM 4743 C CA . SER F 1 39 ? 2.266 20.042 -53.015 1.00 484.64 48 SER F CA 1
ATOM 4744 C C . SER F 1 39 ? 1.360 19.544 -51.911 1.00 494.18 48 SER F C 1
ATOM 4745 O O . SER F 1 39 ? 1.617 19.766 -50.736 1.00 469.09 48 SER F O 1
ATOM 4748 N N . ARG F 1 40 ? 0.211 18.997 -52.305 1.00 525.31 49 ARG F N 1
ATOM 4749 C CA . ARG F 1 40 ? -0.801 18.566 -51.340 1.00 484.03 49 ARG F CA 1
ATOM 4750 C C . ARG F 1 40 ? -1.239 17.107 -51.477 1.00 497.23 49 ARG F C 1
ATOM 4751 O O . ARG F 1 40 ? -1.200 16.348 -50.509 1.00 515.86 49 ARG F O 1
ATOM 4759 N N . GLU F 1 41 ? -1.660 16.722 -52.679 1.00 484.14 50 GLU F N 1
ATOM 4760 C CA . GLU F 1 41 ? -2.157 15.387 -52.907 1.00 425.26 50 GLU F CA 1
ATOM 4761 C C . GLU F 1 41 ? -1.018 14.400 -53.009 1.00 451.38 50 GLU F C 1
ATOM 4762 O O . GLU F 1 41 ? -1.092 13.295 -52.488 1.00 453.63 50 GLU F O 1
ATOM 4768 N N . ASP F 1 42 ? 0.034 14.807 -53.697 1.00 454.91 51 ASP F N 1
ATOM 4769 C CA . ASP F 1 42 ? 1.196 13.960 -53.859 1.00 358.51 51 ASP F CA 1
ATOM 4770 C C . ASP F 1 42 ? 1.715 13.485 -52.513 1.00 381.95 51 ASP F C 1
ATOM 4771 O O . ASP F 1 42 ? 1.972 12.303 -52.344 1.00 432.09 51 ASP F O 1
ATOM 4776 N N . THR F 1 43 ? 1.834 14.413 -51.564 1.00 410.59 52 THR F N 1
ATOM 4777 C CA . THR F 1 43 ? 2.271 14.113 -50.202 1.00 454.33 52 THR F CA 1
ATOM 4778 C C . THR F 1 43 ? 1.612 12.859 -49.716 1.00 506.07 52 THR F C 1
ATOM 4779 O O . THR F 1 43 ? 2.259 11.953 -49.208 1.00 528.67 52 THR F O 1
ATOM 4783 N N . GLU F 1 44 ? 0.302 12.823 -49.890 1.00 496.35 53 GLU F N 1
ATOM 4784 C CA . GLU F 1 44 ? -0.481 11.669 -49.526 1.00 446.73 53 GLU F CA 1
ATOM 4785 C C . GLU F 1 44 ? 0.002 10.484 -50.328 1.00 424.27 53 GLU F C 1
ATOM 4786 O O . GLU F 1 44 ? 0.275 9.424 -49.778 1.00 372.23 53 GLU F O 1
ATOM 4792 N N . GLU F 1 45 ? 0.122 10.680 -51.633 1.00 458.41 54 GLU F N 1
ATOM 4793 C CA . GLU F 1 45 ? 0.548 9.615 -52.524 1.00 456.96 54 GLU F CA 1
ATOM 4794 C C . GLU F 1 45 ? 2.013 9.279 -52.314 1.00 520.80 54 GLU F C 1
ATOM 4795 O O . GLU F 1 45 ? 2.378 8.115 -52.153 1.00 530.48 54 GLU F O 1
ATOM 4801 N N . ILE F 1 46 ? 2.845 10.315 -52.336 1.00 574.97 55 ILE F N 1
ATOM 4802 C CA . ILE F 1 46 ? 4.280 10.181 -52.136 1.00 563.16 55 ILE F CA 1
ATOM 4803 C C . ILE F 1 46 ? 4.570 9.342 -50.908 1.00 554.31 55 ILE F C 1
ATOM 4804 O O . ILE F 1 46 ? 5.439 8.472 -50.916 1.00 596.17 55 ILE F O 1
ATOM 4809 N N . SER F 1 47 ? 3.813 9.596 -49.855 1.00 569.32 56 SER F N 1
ATOM 4810 C CA . SER F 1 47 ? 4.019 8.887 -48.611 1.00 545.25 56 SER F CA 1
ATOM 4811 C C . SER F 1 47 ? 3.432 7.486 -48.640 1.00 567.03 56 SER F C 1
ATOM 4812 O O . SER F 1 47 ? 4.014 6.554 -48.088 1.00 522.17 56 SER F O 1
ATOM 4815 N N . CYS F 1 48 ? 2.330 7.313 -49.357 1.00 570.44 57 CYS F N 1
ATOM 4816 C CA . CYS F 1 48 ? 1.499 6.124 -49.214 1.00 566.95 57 CYS F CA 1
ATOM 4817 C C . CYS F 1 48 ? 2.239 4.821 -49.511 1.00 592.40 57 CYS F C 1
ATOM 4818 O O . CYS F 1 48 ? 2.024 3.820 -48.829 1.00 591.43 57 CYS F O 1
ATOM 4821 N N . ARG F 1 49 ? 3.101 4.823 -50.521 1.00 583.13 58 ARG F N 1
ATOM 4822 C CA . ARG F 1 49 ? 3.811 3.601 -50.888 1.00 537.52 58 ARG F CA 1
ATOM 4823 C C . ARG F 1 49 ? 5.324 3.777 -51.011 1.00 525.01 58 ARG F C 1
ATOM 4824 O O . ARG F 1 49 ? 5.853 3.846 -52.121 1.00 462.05 58 ARG F O 1
ATOM 4832 N N . THR F 1 50 ? 6.023 3.842 -49.879 1.00 563.36 59 THR F N 1
ATOM 4833 C CA . THR F 1 50 ? 7.479 3.919 -49.919 1.00 472.79 59 THR F CA 1
ATOM 4834 C C . THR F 1 50 ? 8.127 3.241 -48.738 1.00 470.31 59 THR F C 1
ATOM 4835 O O . THR F 1 50 ? 7.576 3.222 -47.641 1.00 320.68 59 THR F O 1
ATOM 4839 N N . SER F 1 51 ? 9.359 2.796 -48.947 1.00 505.67 60 SER F N 1
ATOM 4840 C CA . SER F 1 51 ? 10.178 2.207 -47.898 1.00 559.32 60 SER F CA 1
ATOM 4841 C C . SER F 1 51 ? 10.967 3.308 -47.189 1.00 557.33 60 SER F C 1
ATOM 4842 O O . SER F 1 51 ? 11.828 3.025 -46.355 1.00 666.76 60 SER F O 1
ATOM 4845 N N . SER F 1 52 ? 10.672 4.557 -47.553 1.00 561.73 61 SER F N 1
ATOM 4846 C CA . SER F 1 52 ? 11.389 5.741 -47.076 1.00 414.89 61 SER F CA 1
ATOM 4847 C C . SER F 1 52 ? 12.618 5.999 -47.936 1.00 418.72 61 SER F C 1
ATOM 4848 O O . SER F 1 52 ? 13.436 6.868 -47.637 1.00 479.03 61 SER F O 1
ATOM 4851 N N . ARG F 1 53 ? 12.729 5.230 -49.013 1.00 328.82 62 ARG F N 1
ATOM 4852 C CA . ARG F 1 53 ? 13.803 5.385 -49.974 1.00 419.60 62 ARG F CA 1
ATOM 4853 C C . ARG F 1 53 ? 13.268 6.069 -51.216 1.00 514.19 62 ARG F C 1
ATOM 4854 O O . ARG F 1 53 ? 13.919 6.934 -51.799 1.00 532.87 62 ARG F O 1
ATOM 4862 N N . LYS F 1 54 ? 12.065 5.678 -51.606 1.00 508.51 63 LYS F N 1
ATOM 4863 C CA . LYS F 1 54 ? 11.443 6.208 -52.801 1.00 459.94 63 LYS F CA 1
ATOM 4864 C C . LYS F 1 54 ? 11.005 7.630 -52.513 1.00 509.79 63 LYS F C 1
ATOM 4865 O O . LYS F 1 54 ? 11.402 8.576 -53.196 1.00 576.48 63 LYS F O 1
ATOM 4871 N N . ARG F 1 55 ? 10.195 7.758 -51.470 1.00 506.08 64 ARG F N 1
ATOM 4872 C CA . ARG F 1 55 ? 9.675 9.038 -51.026 1.00 484.41 64 ARG F CA 1
ATOM 4873 C C . ARG F 1 55 ? 10.824 9.983 -50.772 1.00 475.00 64 ARG F C 1
ATOM 4874 O O . ARG F 1 55 ? 10.733 11.180 -51.041 1.00 449.83 64 ARG F O 1
ATOM 4882 N N . ALA F 1 56 ? 11.908 9.420 -50.254 1.00 501.07 65 ALA F N 1
ATOM 4883 C CA . ALA F 1 56 ? 13.153 10.143 -50.112 1.00 552.17 65 ALA F CA 1
ATOM 4884 C C . ALA F 1 56 ? 13.487 10.769 -51.449 1.00 611.37 65 ALA F C 1
ATOM 4885 O O . ALA F 1 56 ? 13.500 11.990 -51.584 1.00 642.32 65 ALA F O 1
ATOM 4887 N N . GLY F 1 57 ? 13.730 9.918 -52.439 1.00 603.40 66 GLY F N 1
ATOM 4888 C CA . GLY F 1 57 ? 14.015 10.366 -53.786 1.00 564.07 66 GLY F CA 1
ATOM 4889 C C . GLY F 1 57 ? 12.898 11.230 -54.320 1.00 521.50 66 GLY F C 1
ATOM 4890 O O . GLY F 1 57 ? 13.155 12.239 -54.975 1.00 463.46 66 GLY F O 1
ATOM 4891 N N . LYS F 1 58 ? 11.661 10.831 -54.037 1.00 558.27 67 LYS F N 1
ATOM 4892 C CA . LYS F 1 58 ? 10.503 11.606 -54.450 1.00 534.03 67 LYS F CA 1
ATOM 4893 C C . LYS F 1 58 ? 10.653 13.022 -53.954 1.00 479.16 67 LYS F C 1
ATOM 4894 O O . LYS F 1 58 ? 10.844 13.947 -54.745 1.00 411.51 67 LYS F O 1
ATOM 4900 N N . LEU F 1 59 ? 10.589 13.162 -52.634 1.00 488.49 68 LEU F N 1
ATOM 4901 C CA . LEU F 1 59 ? 10.663 14.446 -51.956 1.00 499.35 68 LEU F CA 1
ATOM 4902 C C . LEU F 1 59 ? 11.742 15.328 -52.559 1.00 580.23 68 LEU F C 1
ATOM 4903 O O . LEU F 1 59 ? 11.545 16.526 -52.759 1.00 615.73 68 LEU F O 1
ATOM 4908 N N . LEU F 1 60 ? 12.873 14.715 -52.881 1.00 564.75 69 LEU F N 1
ATOM 4909 C CA . LEU F 1 60 ? 13.993 15.450 -53.440 1.00 577.74 69 LEU F CA 1
ATOM 4910 C C . LEU F 1 60 ? 13.763 15.810 -54.893 1.00 604.60 69 LEU F C 1
ATOM 4911 O O . LEU F 1 60 ? 14.027 16.935 -55.312 1.00 625.37 69 LEU F O 1
ATOM 4916 N N . ASP F 1 61 ? 13.267 14.842 -55.652 1.00 573.47 70 ASP F N 1
ATOM 4917 C CA . ASP F 1 61 ? 13.085 14.995 -57.086 1.00 544.83 70 ASP F CA 1
ATOM 4918 C C . ASP F 1 61 ? 12.234 16.211 -57.437 1.00 534.71 70 ASP F C 1
ATOM 4919 O O . ASP F 1 61 ? 12.522 16.931 -58.394 1.00 549.63 70 ASP F O 1
ATOM 4924 N N . TYR F 1 62 ? 11.193 16.438 -56.648 1.00 544.81 71 TYR F N 1
ATOM 4925 C CA . TYR F 1 62 ? 10.268 17.532 -56.898 1.00 497.99 71 TYR F CA 1
ATOM 4926 C C . TYR F 1 62 ? 10.944 18.896 -56.848 1.00 492.34 71 TYR F C 1
ATOM 4927 O O . TYR F 1 62 ? 10.592 19.801 -57.603 1.00 448.49 71 TYR F O 1
ATOM 4936 N N . LEU F 1 63 ? 11.925 19.034 -55.966 1.00 534.45 72 LEU F N 1
ATOM 4937 C CA . LEU F 1 63 ? 12.489 20.343 -55.669 1.00 536.43 72 LEU F CA 1
ATOM 4938 C C . LEU F 1 63 ? 13.313 20.937 -56.808 1.00 574.99 72 LEU F C 1
ATOM 4939 O O . LEU F 1 63 ? 13.632 22.123 -56.798 1.00 588.29 72 LEU F O 1
ATOM 4944 N N . GLN F 1 64 ? 13.652 20.114 -57.790 1.00 558.92 73 GLN F N 1
ATOM 4945 C CA . GLN F 1 64 ? 14.437 20.581 -58.924 1.00 536.74 73 GLN F CA 1
ATOM 4946 C C . GLN F 1 64 ? 13.602 21.510 -59.787 1.00 528.17 73 GLN F C 1
ATOM 4947 O O . GLN F 1 64 ? 14.119 22.432 -60.419 1.00 533.81 73 GLN F O 1
ATOM 4953 N N . GLU F 1 65 ? 12.300 21.264 -59.801 1.00 544.58 74 GLU F N 1
ATOM 4954 C CA . GLU F 1 65 ? 11.388 22.089 -60.570 1.00 512.92 74 GLU F CA 1
ATOM 4955 C C . GLU F 1 65 ? 11.320 23.511 -60.027 1.00 525.30 74 GLU F C 1
ATOM 4956 O O . GLU F 1 65 ? 11.228 24.465 -60.798 1.00 454.98 74 GLU F O 1
ATOM 4962 N N . ASN F 1 66 ? 11.366 23.668 -58.709 1.00 528.75 75 ASN F N 1
ATOM 4963 C CA . ASN F 1 66 ? 11.333 25.015 -58.170 1.00 533.38 75 ASN F CA 1
ATOM 4964 C C . ASN F 1 66 ? 12.592 25.758 -58.551 1.00 558.41 75 ASN F C 1
ATOM 4965 O O . ASN F 1 66 ? 13.648 25.152 -58.705 1.00 612.25 75 ASN F O 1
ATOM 4970 N N . PRO F 1 67 ? 12.507 27.077 -58.701 1.00 526.10 76 PRO F N 1
ATOM 4971 C CA . PRO F 1 67 ? 13.714 27.916 -58.744 1.00 513.69 76 PRO F CA 1
ATOM 4972 C C . PRO F 1 67 ? 14.518 28.078 -57.428 1.00 658.75 76 PRO F C 1
ATOM 4973 O O . PRO F 1 67 ? 15.744 27.969 -57.457 1.00 666.39 76 PRO F O 1
ATOM 4977 N N . LYS F 1 68 ? 13.851 28.449 -56.335 1.00 618.70 77 LYS F N 1
ATOM 4978 C CA . LYS F 1 68 ? 14.563 28.857 -55.120 1.00 612.54 77 LYS F CA 1
ATOM 4979 C C . LYS F 1 68 ? 15.415 27.792 -54.419 1.00 647.01 77 LYS F C 1
ATOM 4980 O O . LYS F 1 68 ? 16.567 28.052 -54.072 1.00 691.67 77 LYS F O 1
ATOM 4986 N N . GLY F 1 69 ? 14.864 26.598 -54.223 1.00 651.30 78 GLY F N 1
ATOM 4987 C CA . GLY F 1 69 ? 15.643 25.483 -53.712 1.00 620.66 78 GLY F CA 1
ATOM 4988 C C . GLY F 1 69 ? 16.442 25.773 -52.449 1.00 617.73 78 GLY F C 1
ATOM 4989 O O . GLY F 1 69 ? 17.616 25.406 -52.387 1.00 585.95 78 GLY F O 1
ATOM 4990 N N . LEU F 1 70 ? 15.856 26.438 -51.455 1.00 623.13 79 LEU F N 1
ATOM 4991 C CA . LEU F 1 70 ? 16.672 26.940 -50.354 1.00 600.94 79 LEU F CA 1
ATOM 4992 C C . LEU F 1 70 ? 16.018 26.657 -49.013 1.00 515.05 79 LEU F C 1
ATOM 4993 O O . LEU F 1 70 ? 16.442 27.175 -47.981 1.00 404.19 79 LEU F O 1
ATOM 4998 N N . ASP F 1 71 ? 14.984 25.827 -49.031 1.00 595.08 80 ASP F N 1
ATOM 4999 C CA . ASP F 1 71 ? 14.125 25.674 -47.867 1.00 593.41 80 ASP F CA 1
ATOM 5000 C C . ASP F 1 71 ? 14.461 24.463 -47.008 1.00 646.21 80 ASP F C 1
ATOM 5001 O O . ASP F 1 71 ? 14.410 24.544 -45.784 1.00 646.10 80 ASP F O 1
ATOM 5006 N N . THR F 1 72 ? 14.802 23.345 -47.643 1.00 587.30 81 THR F N 1
ATOM 5007 C CA . THR F 1 72 ? 15.246 22.167 -46.907 1.00 497.59 81 THR F CA 1
ATOM 5008 C C . THR F 1 72 ? 16.489 22.558 -46.140 1.00 518.48 81 THR F C 1
ATOM 5009 O O . THR F 1 72 ? 16.779 22.046 -45.057 1.00 499.84 81 THR F O 1
ATOM 5013 N N . LEU F 1 73 ? 17.211 23.493 -46.735 1.00 554.25 82 LEU F N 1
ATOM 5014 C CA . LEU F 1 73 ? 18.436 24.010 -46.179 1.00 559.18 82 LEU F CA 1
ATOM 5015 C C . LEU F 1 73 ? 18.181 24.827 -44.922 1.00 577.75 82 LEU F C 1
ATOM 5016 O O . LEU F 1 73 ? 18.749 24.533 -43.877 1.00 630.71 82 LEU F O 1
ATOM 5021 N N . VAL F 1 74 ? 17.320 25.836 -45.024 1.00 546.97 83 VAL F N 1
ATOM 5022 C CA . VAL F 1 74 ? 16.991 26.689 -43.887 1.00 519.42 83 VAL F CA 1
ATOM 5023 C C . VAL F 1 74 ? 16.204 25.924 -42.828 1.00 587.04 83 VAL F C 1
ATOM 5024 O O . VAL F 1 74 ? 16.199 26.290 -41.656 1.00 628.57 83 VAL F O 1
ATOM 5028 N N . GLU F 1 75 ? 15.548 24.846 -43.233 1.00 622.66 84 GLU F N 1
ATOM 5029 C CA . GLU F 1 75 ? 14.693 24.129 -42.302 1.00 558.60 84 GLU F CA 1
ATOM 5030 C C . GLU F 1 75 ? 15.485 23.158 -41.451 1.00 602.82 84 GLU F C 1
ATOM 5031 O O . GLU F 1 75 ? 15.112 22.862 -40.317 1.00 607.78 84 GLU F O 1
ATOM 5037 N N . SER F 1 76 ? 16.583 22.664 -42.007 1.00 575.57 85 SER F N 1
ATOM 5038 C CA . SER F 1 76 ? 17.402 21.682 -41.316 1.00 530.85 85 SER F CA 1
ATOM 5039 C C . SER F 1 76 ? 18.301 22.334 -40.276 1.00 537.39 85 SER F C 1
ATOM 5040 O O . SER F 1 76 ? 18.524 21.777 -39.199 1.00 541.05 85 SER F O 1
ATOM 5043 N N . ILE F 1 77 ? 18.819 23.510 -40.611 1.00 558.08 86 ILE F N 1
ATOM 5044 C CA . ILE F 1 77 ? 19.679 24.247 -39.701 1.00 561.84 86 ILE F CA 1
ATOM 5045 C C . ILE F 1 77 ? 18.851 24.785 -38.536 1.00 599.92 86 ILE F C 1
ATOM 5046 O O . ILE F 1 77 ? 19.273 24.714 -37.383 1.00 609.48 86 ILE F O 1
ATOM 5051 N N . ARG F 1 78 ? 17.650 25.271 -38.835 1.00 591.27 87 ARG F N 1
ATOM 5052 C CA . ARG F 1 78 ? 16.689 25.622 -37.790 1.00 527.84 87 ARG F CA 1
ATOM 5053 C C . ARG F 1 78 ? 15.871 24.417 -37.304 1.00 523.54 87 ARG F C 1
ATOM 5054 O O . ARG F 1 78 ? 16.086 23.285 -37.748 1.00 558.23 87 ARG F O 1
ATOM 5062 N N . ARG F 1 79 ? 14.954 24.676 -36.372 1.00 476.05 88 ARG F N 1
ATOM 5063 C CA . ARG F 1 79 ? 14.165 23.636 -35.710 1.00 502.51 88 ARG F CA 1
ATOM 5064 C C . ARG F 1 79 ? 15.050 22.667 -34.939 1.00 570.64 88 ARG F C 1
ATOM 5065 O O . ARG F 1 79 ? 14.626 21.562 -34.601 1.00 571.24 88 ARG F O 1
ATOM 5073 N N . GLU F 1 80 ? 16.278 23.094 -34.666 1.00 624.37 89 GLU F N 1
ATOM 5074 C CA . GLU F 1 80 ? 17.261 22.265 -33.977 1.00 677.20 89 GLU F CA 1
ATOM 5075 C C . GLU F 1 80 ? 17.530 20.940 -34.703 1.00 712.56 89 GLU F C 1
ATOM 5076 O O . GLU F 1 80 ? 18.007 20.932 -35.838 1.00 734.11 89 GLU F O 1
ATOM 5082 N N . LYS F 1 81 ? 17.201 19.830 -34.044 1.00 723.30 90 LYS F N 1
ATOM 5083 C CA . LYS F 1 81 ? 17.585 18.485 -34.489 1.00 668.51 90 LYS F CA 1
ATOM 5084 C C . LYS F 1 81 ? 19.071 18.362 -34.858 1.00 621.30 90 LYS F C 1
ATOM 5085 O O . LYS F 1 81 ? 19.939 18.608 -34.021 1.00 584.79 90 LYS F O 1
ATOM 5091 N N . THR F 1 82 ? 19.366 17.979 -36.096 1.00 606.79 91 THR F N 1
ATOM 5092 C CA . THR F 1 82 ? 20.754 17.732 -36.487 1.00 583.32 91 THR F CA 1
ATOM 5093 C C . THR F 1 82 ? 21.430 18.951 -37.091 1.00 633.28 91 THR F C 1
ATOM 5094 O O . THR F 1 82 ? 20.946 19.523 -38.068 1.00 641.29 91 THR F O 1
ATOM 5098 N N . GLN F 1 83 ? 22.554 19.335 -36.497 1.00 629.89 92 GLN F N 1
ATOM 5099 C CA . GLN F 1 83 ? 23.254 20.541 -36.896 1.00 624.17 92 GLN F CA 1
ATOM 5100 C C . GLN F 1 83 ? 24.631 20.179 -37.418 1.00 609.26 92 GLN F C 1
ATOM 5101 O O . GLN F 1 83 ? 25.490 21.052 -37.619 1.00 575.87 92 GLN F O 1
ATOM 5107 N N . ASN F 1 84 ? 24.840 18.889 -37.663 1.00 635.59 93 ASN F N 1
ATOM 5108 C CA . ASN F 1 84 ? 26.154 18.446 -38.109 1.00 625.38 93 ASN F CA 1
ATOM 5109 C C . ASN F 1 84 ? 26.144 17.480 -39.278 1.00 677.98 93 ASN F C 1
ATOM 5110 O O . ASN F 1 84 ? 26.619 17.798 -40.366 1.00 696.68 93 ASN F O 1
ATOM 5115 N N . PHE F 1 85 ? 25.581 16.299 -39.068 1.00 665.74 94 PHE F N 1
ATOM 5116 C CA . PHE F 1 85 ? 25.734 15.248 -40.055 1.00 637.72 94 PHE F CA 1
ATOM 5117 C C . PHE F 1 85 ? 25.108 15.635 -41.375 1.00 588.01 94 PHE F C 1
ATOM 5118 O O . PHE F 1 85 ? 25.422 15.100 -42.442 1.00 539.12 94 PHE F O 1
ATOM 5126 N N . LEU F 1 86 ? 24.201 16.584 -41.296 1.00 615.34 95 LEU F N 1
ATOM 5127 C CA . LEU F 1 86 ? 23.658 17.108 -42.513 1.00 628.24 95 LEU F CA 1
ATOM 5128 C C . LEU F 1 86 ? 24.212 18.501 -42.795 1.00 674.23 95 LEU F C 1
ATOM 5129 O O . LEU F 1 86 ? 24.379 18.871 -43.946 1.00 710.18 95 LEU F O 1
ATOM 5134 N N . ILE F 1 87 ? 24.330 19.296 -41.730 1.00 667.03 96 ILE F N 1
ATOM 5135 C CA . ILE F 1 87 ? 24.691 20.712 -41.816 1.00 613.50 96 ILE F CA 1
ATOM 5136 C C . ILE F 1 87 ? 26.094 20.962 -42.349 1.00 582.97 96 ILE F C 1
ATOM 5137 O O . ILE F 1 87 ? 26.306 21.851 -43.174 1.00 573.49 96 ILE F O 1
ATOM 5142 N N . GLN F 1 88 ? 27.049 20.168 -41.880 1.00 566.68 97 GLN F N 1
ATOM 5143 C CA . GLN F 1 88 ? 28.404 20.241 -42.391 1.00 497.99 97 GLN F CA 1
ATOM 5144 C C . GLN F 1 88 ? 28.288 19.858 -43.849 1.00 529.31 97 GLN F C 1
ATOM 5145 O O . GLN F 1 88 ? 28.950 20.419 -44.722 1.00 567.77 97 GLN F O 1
ATOM 5151 N N . LYS F 1 89 ? 27.504 18.806 -44.076 1.00 487.31 98 LYS F N 1
ATOM 5152 C CA . LYS F 1 89 ? 27.196 18.301 -45.407 1.00 459.12 98 LYS F CA 1
ATOM 5153 C C . LYS F 1 89 ? 26.414 19.349 -46.175 1.00 557.90 98 LYS F C 1
ATOM 5154 O O . LYS F 1 89 ? 26.616 19.547 -47.373 1.00 529.82 98 LYS F O 1
ATOM 5160 N N . ILE F 1 90 ? 25.515 20.021 -45.464 1.00 597.16 99 ILE F N 1
ATOM 5161 C CA . ILE F 1 90 ? 24.704 21.065 -46.058 1.00 564.72 99 ILE F CA 1
ATOM 5162 C C . ILE F 1 90 ? 25.646 22.148 -46.552 1.00 607.74 99 ILE F C 1
ATOM 5163 O O . ILE F 1 90 ? 25.440 22.720 -47.622 1.00 612.80 99 ILE F O 1
ATOM 5168 N N . THR F 1 91 ? 26.686 22.425 -45.772 1.00 611.34 100 THR F N 1
ATOM 5169 C CA . THR F 1 91 ? 27.673 23.379 -46.198 1.00 582.16 100 THR F CA 1
ATOM 5170 C C . THR F 1 91 ? 28.280 22.688 -47.380 1.00 532.60 100 THR F C 1
ATOM 5171 O O . THR F 1 91 ? 28.605 23.318 -48.373 1.00 568.66 100 THR F O 1
ATOM 5175 N N . ASP F 1 92 ? 28.388 21.370 -47.289 1.00 337.50 101 ASP F N 1
ATOM 5176 C CA . ASP F 1 92 ? 28.895 20.616 -48.415 1.00 450.95 101 ASP F CA 1
ATOM 5177 C C . ASP F 1 92 ? 27.864 20.565 -49.527 1.00 496.56 101 ASP F C 1
ATOM 5178 O O . ASP F 1 92 ? 28.214 20.619 -50.698 1.00 551.85 101 ASP F O 1
ATOM 5183 N N . GLU F 1 93 ? 26.593 20.456 -49.157 1.00 490.30 102 GLU F N 1
ATOM 5184 C CA . GLU F 1 93 ? 25.517 20.611 -50.121 1.00 460.75 102 GLU F CA 1
ATOM 5185 C C . GLU F 1 93 ? 25.648 22.003 -50.694 1.00 454.55 102 GLU F C 1
ATOM 5186 O O . GLU F 1 93 ? 25.487 22.205 -51.897 1.00 387.09 102 GLU F O 1
ATOM 5192 N N . VAL F 1 94 ? 25.958 22.963 -49.827 1.00 474.28 103 VAL F N 1
ATOM 5193 C CA . VAL F 1 94 ? 26.211 24.307 -50.299 1.00 444.38 103 VAL F CA 1
ATOM 5194 C C . VAL F 1 94 ? 27.437 24.220 -51.177 1.00 473.92 103 VAL F C 1
ATOM 5195 O O . VAL F 1 94 ? 27.459 24.789 -52.260 1.00 453.63 103 VAL F O 1
ATOM 5199 N N . LEU F 1 95 ? 28.437 23.471 -50.722 1.00 508.23 104 LEU F N 1
ATOM 5200 C CA . LEU F 1 95 ? 29.642 23.267 -51.515 1.00 508.50 104 LEU F CA 1
ATOM 5201 C C . LEU F 1 95 ? 29.288 22.622 -52.847 1.00 547.82 104 LEU F C 1
ATOM 5202 O O . LEU F 1 95 ? 29.607 23.170 -53.892 1.00 603.42 104 LEU F O 1
ATOM 5207 N N . LYS F 1 96 ? 28.605 21.480 -52.805 1.00 527.15 105 LYS F N 1
ATOM 5208 C CA . LYS F 1 96 ? 28.172 20.797 -54.023 1.00 474.59 105 LYS F CA 1
ATOM 5209 C C . LYS F 1 96 ? 27.502 21.783 -54.967 1.00 468.61 105 LYS F C 1
ATOM 5210 O O . LYS F 1 96 ? 27.746 21.773 -56.172 1.00 479.83 105 LYS F O 1
ATOM 5216 N N . LEU F 1 97 ? 26.673 22.653 -54.402 1.00 459.64 106 LEU F N 1
ATOM 5217 C CA . LEU F 1 97 ? 26.169 23.793 -55.145 1.00 476.19 106 LEU F CA 1
ATOM 5218 C C . LEU F 1 97 ? 27.359 24.668 -55.503 1.00 576.39 106 LEU F C 1
ATOM 5219 O O . LEU F 1 97 ? 27.718 24.770 -56.672 1.00 638.54 106 LEU F O 1
ATOM 5224 N N . ARG F 1 98 ? 27.976 25.261 -54.481 1.00 599.18 107 ARG F N 1
ATOM 5225 C CA . ARG F 1 98 ? 29.130 26.150 -54.624 1.00 545.71 107 ARG F CA 1
ATOM 5226 C C . ARG F 1 98 ? 30.157 25.649 -55.623 1.00 582.00 107 ARG F C 1
ATOM 5227 O O . ARG F 1 98 ? 30.546 26.375 -56.537 1.00 600.90 107 ARG F O 1
ATOM 5235 N N . ASN F 1 99 ? 30.598 24.409 -55.435 1.00 570.90 108 ASN F N 1
ATOM 5236 C CA . ASN F 1 99 ? 31.593 23.816 -56.313 1.00 537.50 108 ASN F CA 1
ATOM 5237 C C . ASN F 1 99 ? 31.117 23.859 -57.736 1.00 479.51 108 ASN F C 1
ATOM 5238 O O . ASN F 1 99 ? 31.802 24.373 -58.615 1.00 455.53 108 ASN F O 1
ATOM 5243 N N . ILE F 1 100 ? 29.929 23.312 -57.953 1.00 449.26 109 ILE F N 1
ATOM 5244 C CA . ILE F 1 100 ? 29.338 23.315 -59.273 1.00 457.45 109 ILE F CA 1
ATOM 5245 C C . ILE F 1 100 ? 29.049 24.744 -59.684 1.00 495.80 109 ILE F C 1
ATOM 5246 O O . ILE F 1 100 ? 29.364 25.143 -60.802 1.00 395.85 109 ILE F O 1
ATOM 5251 N N . LYS F 1 101 ? 28.457 25.508 -58.770 1.00 573.89 110 LYS F N 1
ATOM 5252 C CA . LYS F 1 101 ? 28.049 26.875 -59.061 1.00 545.12 110 LYS F CA 1
ATOM 5253 C C . LYS F 1 101 ? 29.241 27.678 -59.539 1.00 566.55 110 LYS F C 1
ATOM 5254 O O . LYS F 1 101 ? 29.225 28.247 -60.629 1.00 575.81 110 LYS F O 1
ATOM 5260 N N . LEU F 1 102 ? 30.288 27.694 -58.725 1.00 541.75 111 LEU F N 1
ATOM 5261 C CA . LEU F 1 102 ? 31.488 28.446 -59.057 1.00 493.53 111 LEU F CA 1
ATOM 5262 C C . LEU F 1 102 ? 32.181 27.902 -60.294 1.00 467.09 111 LEU F C 1
ATOM 5263 O O . LEU F 1 102 ? 32.753 28.663 -61.073 1.00 440.88 111 LEU F O 1
ATOM 5268 N N . GLU F 1 103 ? 32.126 26.586 -60.470 1.00 465.95 112 GLU F N 1
ATOM 5269 C CA . GLU F 1 103 ? 32.744 25.957 -61.626 1.00 455.77 112 GLU F CA 1
ATOM 5270 C C . GLU F 1 103 ? 32.157 26.547 -62.891 1.00 518.22 112 GLU F C 1
ATOM 5271 O O . GLU F 1 103 ? 32.875 26.820 -63.850 1.00 584.03 112 GLU F O 1
ATOM 5277 N N . HIS F 1 104 ? 30.842 26.728 -62.882 1.00 517.43 113 HIS F N 1
ATOM 5278 C CA . HIS F 1 104 ? 30.126 27.209 -64.051 1.00 471.86 113 HIS F CA 1
ATOM 5279 C C . HIS F 1 104 ? 30.701 28.528 -64.542 1.00 505.37 113 HIS F C 1
ATOM 5280 O O . HIS F 1 104 ? 30.773 28.771 -65.746 1.00 490.40 113 HIS F O 1
ATOM 5287 N N . LEU F 1 105 ? 31.122 29.367 -63.604 1.00 510.96 114 LEU F N 1
ATOM 5288 C CA . LEU F 1 105 ? 31.763 30.625 -63.944 1.00 491.54 114 LEU F CA 1
ATOM 5289 C C . LEU F 1 105 ? 33.014 30.366 -64.764 1.00 485.97 114 LEU F C 1
ATOM 5290 O O . LEU F 1 105 ? 33.366 31.162 -65.627 1.00 467.44 114 LEU F O 1
ATOM 5295 N N . LYS F 1 106 ? 33.655 29.233 -64.481 1.00 484.77 115 LYS F N 1
ATOM 5296 C CA . LYS F 1 106 ? 34.882 28.777 -65.140 1.00 497.53 115 LYS F CA 1
ATOM 5297 C C . LYS F 1 106 ? 35.957 29.839 -65.337 1.00 562.54 115 LYS F C 1
ATOM 5298 O O . LYS F 1 106 ? 37.132 29.501 -65.256 1.00 564.51 115 LYS F O 1
ATOM 5305 N N . GLU G 1 1 ? -39.393 14.979 -67.875 1.00 491.49 10 GLU G N 1
ATOM 5306 C CA . GLU G 1 1 ? -39.200 14.566 -69.259 1.00 531.68 10 GLU G CA 1
ATOM 5307 C C . GLU G 1 1 ? -38.002 13.642 -69.354 1.00 609.90 10 GLU G C 1
ATOM 5308 O O . GLU G 1 1 ? -37.563 13.294 -70.450 1.00 670.94 10 GLU G O 1
ATOM 5314 N N . GLU G 1 2 ? -37.474 13.262 -68.194 1.00 607.24 11 GLU G N 1
ATOM 5315 C CA . GLU G 1 2 ? -36.305 12.390 -68.105 1.00 539.32 11 GLU G CA 1
ATOM 5316 C C . GLU G 1 2 ? -35.059 13.008 -68.725 1.00 569.18 11 GLU G C 1
ATOM 5317 O O . GLU G 1 2 ? -34.156 12.300 -69.168 1.00 569.50 11 GLU G O 1
ATOM 5323 N N . ASP G 1 3 ? -35.016 14.335 -68.740 1.00 593.34 12 ASP G N 1
ATOM 5324 C CA . ASP G 1 3 ? -33.870 15.057 -69.271 1.00 585.89 12 ASP G CA 1
ATOM 5325 C C . ASP G 1 3 ? -32.946 15.470 -68.129 1.00 624.58 12 ASP G C 1
ATOM 5326 O O . ASP G 1 3 ? -31.747 15.676 -68.322 1.00 626.02 12 ASP G O 1
ATOM 5331 N N . LEU G 1 4 ? -33.523 15.574 -66.937 1.00 641.71 13 LEU G N 1
ATOM 5332 C CA . LEU G 1 4 ? -32.806 16.020 -65.746 1.00 639.63 13 LEU G CA 1
ATOM 5333 C C . LEU G 1 4 ? -31.599 15.155 -65.399 1.00 673.34 13 LEU G C 1
ATOM 5334 O O . LEU G 1 4 ? -30.595 15.657 -64.891 1.00 701.44 13 LEU G O 1
ATOM 5339 N N . THR G 1 5 ? -31.693 13.863 -65.702 1.00 635.34 14 THR G N 1
ATOM 5340 C CA . THR G 1 5 ? -30.652 12.903 -65.351 1.00 576.22 14 THR G CA 1
ATOM 5341 C C . THR G 1 5 ? -29.308 13.265 -65.966 1.00 638.04 14 THR G C 1
ATOM 5342 O O . THR G 1 5 ? -28.266 12.756 -65.559 1.00 647.07 14 THR G O 1
ATOM 5346 N N . GLU G 1 6 ? -29.345 14.159 -66.947 1.00 683.18 15 GLU G N 1
ATOM 5347 C CA . GLU G 1 6 ? -28.147 14.576 -67.658 1.00 670.02 15 GLU G CA 1
ATOM 5348 C C . GLU G 1 6 ? -27.521 15.849 -67.107 1.00 699.42 15 GLU G C 1
ATOM 5349 O O . GLU G 1 6 ? -26.298 15.965 -67.040 1.00 729.08 15 GLU G O 1
ATOM 5355 N N . VAL G 1 7 ? -28.358 16.807 -66.724 1.00 698.91 16 VAL G N 1
ATOM 5356 C CA . VAL G 1 7 ? -27.862 18.084 -66.228 1.00 627.29 16 VAL G CA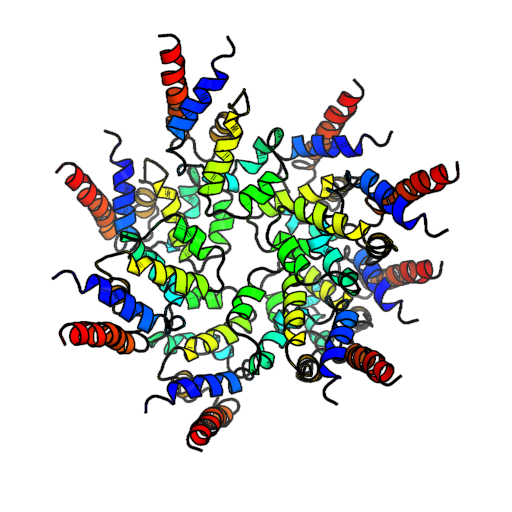 1
ATOM 5357 C C . VAL G 1 7 ? -27.157 17.889 -64.888 1.00 637.05 16 VAL G C 1
ATOM 5358 O O . VAL G 1 7 ? -26.337 18.710 -64.482 1.00 593.76 16 VAL G O 1
ATOM 5362 N N . LYS G 1 8 ? -27.479 16.787 -64.217 1.00 645.13 17 LYS G N 1
ATOM 5363 C CA . LYS G 1 8 ? -26.841 16.423 -62.959 1.00 652.41 17 LYS G CA 1
ATOM 5364 C C . LYS G 1 8 ? -25.351 16.217 -63.152 1.00 630.17 17 LYS G C 1
ATOM 5365 O O . LYS G 1 8 ? -24.549 16.561 -62.284 1.00 667.83 17 LYS G O 1
ATOM 5371 N N . LYS G 1 9 ? -24.994 15.640 -64.292 1.00 615.38 18 LYS G N 1
ATOM 5372 C CA . LYS G 1 9 ? -23.602 15.490 -64.658 1.00 554.50 18 LYS G CA 1
ATOM 5373 C C . LYS G 1 9 ? -22.976 16.870 -64.720 1.00 551.47 18 LYS G C 1
ATOM 5374 O O . LYS G 1 9 ? -21.949 17.103 -64.102 1.00 559.83 18 LYS G O 1
ATOM 5380 N N . ASP G 1 10 ? -23.624 17.785 -65.436 1.00 536.53 19 ASP G N 1
ATOM 5381 C CA . ASP G 1 10 ? -23.150 19.159 -65.541 1.00 529.05 19 ASP G CA 1
ATOM 5382 C C . ASP G 1 10 ? -22.974 19.743 -64.164 1.00 584.25 19 ASP G C 1
ATOM 5383 O O . ASP G 1 10 ? -21.939 20.331 -63.858 1.00 597.74 19 ASP G O 1
ATOM 5388 N N . ALA G 1 11 ? -24.005 19.575 -63.344 1.00 596.46 20 ALA G N 1
ATOM 5389 C CA . ALA G 1 11 ? -23.962 20.009 -61.965 1.00 569.31 20 ALA G CA 1
ATOM 5390 C C . ALA G 1 11 ? -22.741 19.380 -61.356 1.00 620.99 20 ALA G C 1
ATOM 5391 O O . ALA G 1 11 ? -21.897 20.071 -60.799 1.00 624.52 20 ALA G O 1
ATOM 5393 N N . LEU G 1 12 ? -22.630 18.068 -61.525 1.00 651.76 21 LEU G N 1
ATOM 5394 C CA . LEU G 1 12 ? -21.496 17.326 -61.007 1.00 601.43 21 LEU G CA 1
ATOM 5395 C C . LEU G 1 12 ? -20.215 17.782 -61.681 1.00 656.33 21 LEU G C 1
ATOM 5396 O O . LEU G 1 12 ? -19.183 17.906 -61.031 1.00 638.19 21 LEU G O 1
ATOM 5401 N N . GLU G 1 13 ? -20.287 18.033 -62.984 1.00 618.59 22 GLU G N 1
ATOM 5402 C CA . GLU G 1 13 ? -19.131 18.528 -63.718 1.00 598.62 22 GLU G CA 1
ATOM 5403 C C . GLU G 1 13 ? -18.749 19.891 -63.188 1.00 623.44 22 GLU G C 1
ATOM 5404 O O . GLU G 1 13 ? -17.571 20.221 -63.064 1.00 626.92 22 GLU G O 1
ATOM 5410 N N . ASN G 1 14 ? -19.761 20.689 -62.881 1.00 667.17 23 ASN G N 1
ATOM 5411 C CA . ASN G 1 14 ? -19.526 21.999 -62.310 1.00 651.95 23 ASN G CA 1
ATOM 5412 C C . ASN G 1 14 ? -19.239 21.872 -60.827 1.00 677.40 23 ASN G C 1
ATOM 5413 O O . ASN G 1 14 ? -18.708 22.790 -60.208 1.00 712.31 23 ASN G O 1
ATOM 5418 N N . LEU G 1 15 ? -19.582 20.721 -60.260 1.00 665.34 24 LEU G N 1
ATOM 5419 C CA . LEU G 1 15 ? -19.299 20.468 -58.854 1.00 610.24 24 LEU G CA 1
ATOM 5420 C C . LEU G 1 15 ? -18.072 19.581 -58.728 1.00 618.72 24 LEU G C 1
ATOM 5421 O O . LEU G 1 15 ? -17.612 19.291 -57.625 1.00 627.26 24 LEU G O 1
ATOM 5426 N N . ARG G 1 16 ? -17.548 19.154 -59.871 1.00 543.19 25 ARG G N 1
ATOM 5427 C CA . ARG G 1 16 ? -16.335 18.350 -59.924 1.00 485.15 25 ARG G CA 1
ATOM 5428 C C . ARG G 1 16 ? -15.219 19.027 -59.149 1.00 463.29 25 ARG G C 1
ATOM 5429 O O . ARG G 1 16 ? -14.394 18.369 -58.515 1.00 472.53 25 ARG G O 1
ATOM 5437 N N . VAL G 1 17 ? -15.213 20.354 -59.215 1.00 480.86 26 VAL G N 1
ATOM 5438 C CA . VAL G 1 17 ? -14.254 21.180 -58.500 1.00 471.25 26 VAL G CA 1
ATOM 5439 C C . VAL G 1 17 ? -14.229 20.833 -57.019 1.00 558.90 26 VAL G C 1
ATOM 5440 O O . VAL G 1 17 ? -13.163 20.678 -56.427 1.00 592.54 26 VAL G O 1
ATOM 5444 N N . TYR G 1 18 ? -15.403 20.635 -56.434 1.00 598.33 27 TYR G N 1
ATOM 5445 C CA . TYR G 1 18 ? -15.454 20.339 -55.017 1.00 620.89 27 TYR G CA 1
ATOM 5446 C C . TYR G 1 18 ? -15.148 18.863 -54.865 1.00 582.40 27 TYR G C 1
ATOM 5447 O O . TYR G 1 18 ? -16.003 18.062 -54.489 1.00 438.31 27 TYR G O 1
ATOM 5456 N N . LEU G 1 19 ? -13.898 18.521 -55.165 1.00 660.98 28 LEU G N 1
ATOM 5457 C CA . LEU G 1 19 ? -13.411 17.167 -55.018 1.00 697.13 28 LEU G CA 1
ATOM 5458 C C . LEU G 1 19 ? -12.558 17.077 -53.757 1.00 734.53 28 LEU G C 1
ATOM 5459 O O . LEU G 1 19 ? -11.859 16.093 -53.532 1.00 729.66 28 LEU G O 1
ATOM 5464 N N . CYS G 1 20 ? -12.632 18.110 -52.926 1.00 747.07 29 CYS G N 1
ATOM 5465 C CA . CYS G 1 20 ? -11.766 18.203 -51.758 1.00 760.09 29 CYS G CA 1
ATOM 5466 C C . CYS G 1 20 ? -12.558 18.412 -50.481 1.00 770.60 29 CYS G C 1
ATOM 5467 O O . CYS G 1 20 ? -11.991 18.618 -49.407 1.00 744.43 29 CYS G O 1
ATOM 5470 N N . GLU G 1 21 ? -13.875 18.352 -50.602 1.00 791.84 30 GLU G N 1
ATOM 5471 C CA . GLU G 1 21 ? -14.739 18.702 -49.495 1.00 816.10 30 GLU G CA 1
ATOM 5472 C C . GLU G 1 21 ? -15.717 17.572 -49.188 1.00 828.13 30 GLU G C 1
ATOM 5473 O O . GLU G 1 21 ? -16.666 17.342 -49.936 1.00 818.92 30 GLU G O 1
ATOM 5479 N N . LYS G 1 22 ? -15.454 16.863 -48.089 1.00 853.60 31 LYS G N 1
ATOM 5480 C CA . LYS G 1 22 ? -16.294 15.763 -47.605 1.00 871.19 31 LYS G CA 1
ATOM 5481 C C . LYS G 1 22 ? -16.390 14.615 -48.603 1.00 873.55 31 LYS G C 1
ATOM 5482 O O . LYS G 1 22 ? -17.339 13.830 -48.575 1.00 873.82 31 LYS G O 1
ATOM 5488 N N . ILE G 1 23 ? -15.399 14.542 -49.487 1.00 872.67 32 ILE G N 1
ATOM 5489 C CA . ILE G 1 23 ? -15.297 13.480 -50.475 1.00 871.90 32 ILE G CA 1
ATOM 5490 C C . ILE G 1 23 ? -14.510 12.335 -49.871 1.00 841.30 32 ILE G C 1
ATOM 5491 O O . ILE G 1 23 ? -14.695 11.185 -50.248 1.00 870.94 32 ILE G O 1
ATOM 5496 N N . ILE G 1 24 ? -13.649 12.663 -48.910 1.00 801.74 33 ILE G N 1
ATOM 5497 C CA . ILE G 1 24 ? -12.873 11.677 -48.168 1.00 714.95 33 ILE G CA 1
ATOM 5498 C C . ILE G 1 24 ? -13.812 10.658 -47.526 1.00 784.42 33 ILE G C 1
ATOM 5499 O O . ILE G 1 24 ? -13.404 9.550 -47.169 1.00 773.01 33 ILE G O 1
ATOM 5504 N N . ALA G 1 25 ? -15.082 11.046 -47.417 1.00 822.32 34 ALA G N 1
ATOM 5505 C CA . ALA G 1 25 ? -16.158 10.182 -46.953 1.00 849.26 34 ALA G CA 1
ATOM 5506 C C . ALA G 1 25 ? -16.190 8.840 -47.678 1.00 824.97 34 ALA G C 1
ATOM 5507 O O . ALA G 1 25 ? -16.839 7.896 -47.230 1.00 872.73 34 ALA G O 1
ATOM 5509 N N . GLU G 1 26 ? -15.491 8.774 -48.809 1.00 785.64 35 GLU G N 1
ATOM 5510 C CA . GLU G 1 26 ? -15.284 7.524 -49.524 1.00 677.29 35 GLU G CA 1
ATOM 5511 C C . GLU G 1 26 ? -14.691 6.472 -48.605 1.00 648.68 35 GLU G C 1
ATOM 5512 O O . GLU G 1 26 ? -15.017 5.290 -48.714 1.00 604.80 35 GLU G O 1
ATOM 5518 N N . ARG G 1 27 ? -13.828 6.909 -47.694 1.00 613.83 36 ARG G N 1
ATOM 5519 C CA . ARG G 1 27 ? -13.307 6.030 -46.664 1.00 524.28 36 ARG G CA 1
ATOM 5520 C C . ARG G 1 27 ? -14.207 6.171 -45.460 1.00 503.63 36 ARG G C 1
ATOM 5521 O O . ARG G 1 27 ? -14.382 5.220 -44.691 1.00 421.70 36 ARG G O 1
ATOM 5529 N N . HIS G 1 28 ? -14.802 7.352 -45.309 1.00 604.70 37 HIS G N 1
ATOM 5530 C CA . HIS G 1 28 ? -15.512 7.654 -44.075 1.00 631.63 37 HIS G CA 1
ATOM 5531 C C . HIS G 1 28 ? -16.930 7.089 -44.047 1.00 705.91 37 HIS G C 1
ATOM 5532 O O . HIS G 1 28 ? -17.290 6.358 -43.125 1.00 650.04 37 HIS G O 1
ATOM 5539 N N . PHE G 1 29 ? -17.760 7.454 -45.022 1.00 787.99 38 PHE G N 1
ATOM 5540 C CA . PHE G 1 29 ? -19.155 6.998 -44.994 1.00 813.84 38 PHE G CA 1
ATOM 5541 C C . PHE G 1 29 ? -19.796 6.675 -46.346 1.00 810.89 38 PHE G C 1
ATOM 5542 O O . PHE G 1 29 ? -20.895 6.130 -46.390 1.00 796.99 38 PHE G O 1
ATOM 5550 N N . ASP G 1 30 ? -19.104 6.980 -47.439 1.00 810.16 39 ASP G N 1
ATOM 5551 C CA . ASP G 1 30 ? -19.668 6.733 -48.759 1.00 800.51 39 ASP G CA 1
ATOM 5552 C C . ASP G 1 30 ? -19.772 5.246 -49.093 1.00 823.61 39 ASP G C 1
ATOM 5553 O O . ASP G 1 30 ? -20.847 4.752 -49.437 1.00 840.18 39 ASP G O 1
ATOM 5558 N N . HIS G 1 31 ? -18.646 4.549 -48.994 1.00 811.91 40 HIS G N 1
ATOM 5559 C CA . HIS G 1 31 ? -18.513 3.184 -49.495 1.00 784.58 40 HIS G CA 1
ATOM 5560 C C . HIS G 1 31 ? -19.605 2.237 -49.011 1.00 772.46 40 HIS G C 1
ATOM 5561 O O . HIS G 1 31 ? -20.091 1.392 -49.766 1.00 817.93 40 HIS G O 1
ATOM 5568 N N . LEU G 1 32 ? -20.002 2.412 -47.756 1.00 742.80 41 LEU G N 1
ATOM 5569 C CA . LEU G 1 32 ? -20.846 1.449 -47.061 1.00 654.10 41 LEU G CA 1
ATOM 5570 C C . LEU G 1 32 ? -22.275 1.357 -47.573 1.00 586.87 41 LEU G C 1
ATOM 5571 O O . LEU G 1 32 ? -22.711 0.307 -48.042 1.00 573.78 41 LEU G O 1
ATOM 5576 N N . ARG G 1 33 ? -23.009 2.454 -47.442 1.00 586.43 42 ARG G N 1
ATOM 5577 C CA . ARG G 1 33 ? -24.410 2.483 -47.822 1.00 598.15 42 ARG G CA 1
ATOM 5578 C C . ARG G 1 33 ? -24.591 2.425 -49.326 1.00 591.37 42 ARG G C 1
ATOM 5579 O O . ARG G 1 33 ? -25.353 1.605 -49.839 1.00 664.14 42 ARG G O 1
ATOM 5587 N N . ALA G 1 34 ? -23.886 3.309 -50.023 1.00 522.19 43 ALA G N 1
ATOM 5588 C CA . ALA G 1 34 ? -24.073 3.486 -51.454 1.00 508.59 43 ALA G CA 1
ATOM 5589 C C . ALA G 1 34 ? -23.884 2.201 -52.227 1.00 622.78 43 ALA G C 1
ATOM 5590 O O . ALA G 1 34 ? -24.423 2.064 -53.325 1.00 673.26 43 ALA G O 1
ATOM 5592 N N . LYS G 1 35 ? -23.129 1.267 -51.651 1.00 665.56 44 LYS G N 1
ATOM 5593 C CA . LYS G 1 35 ? -22.874 -0.020 -52.285 1.00 628.78 44 LYS G CA 1
ATOM 5594 C C . LYS G 1 35 ? -24.168 -0.795 -52.489 1.00 695.55 44 LYS G C 1
ATOM 5595 O O . LYS G 1 35 ? -24.217 -1.754 -53.259 1.00 675.37 44 LYS G O 1
ATOM 5601 N N . LYS G 1 36 ? -25.230 -0.342 -51.831 1.00 700.53 45 LYS G N 1
ATOM 5602 C CA . LYS G 1 36 ? -26.564 -0.887 -52.055 1.00 677.39 45 LYS G CA 1
ATOM 5603 C C . LYS G 1 36 ? -26.902 -0.900 -53.546 1.00 643.71 45 LYS G C 1
ATOM 5604 O O . LYS G 1 36 ? -27.691 -1.719 -54.019 1.00 644.75 45 LYS G O 1
ATOM 5610 N N . ILE G 1 37 ? -26.281 0.008 -54.287 1.00 634.60 46 ILE G N 1
ATOM 5611 C CA . ILE G 1 37 ? -26.469 0.075 -55.726 1.00 614.71 46 ILE G CA 1
ATOM 5612 C C . ILE G 1 37 ? -25.124 0.173 -56.428 1.00 632.62 46 ILE G C 1
ATOM 5613 O O . ILE G 1 37 ? -25.019 -0.029 -57.637 1.00 603.64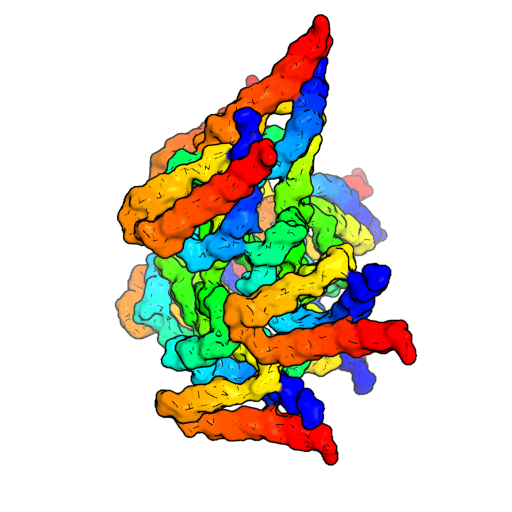 46 ILE G O 1
ATOM 5618 N N . LEU G 1 38 ? -24.090 0.471 -55.654 1.00 649.52 47 LEU G N 1
ATOM 5619 C CA . LEU G 1 38 ? -22.768 0.707 -56.213 1.00 656.06 47 LEU G CA 1
ATOM 5620 C C . LEU G 1 38 ? -22.019 -0.597 -56.542 1.00 652.93 47 LEU G C 1
ATOM 5621 O O . LEU G 1 38 ? -22.483 -1.691 -56.216 1.00 677.19 47 LEU G O 1
ATOM 5626 N N . SER G 1 39 ? -20.881 -0.454 -57.219 1.00 612.14 48 SER G N 1
ATOM 5627 C CA . SER G 1 39 ? -20.109 -1.561 -57.764 1.00 496.60 48 SER G CA 1
ATOM 5628 C C . SER G 1 39 ? -19.461 -2.349 -56.652 1.00 447.98 48 SER G C 1
ATOM 5629 O O . SER G 1 39 ? -19.722 -2.121 -55.478 1.00 413.99 48 SER G O 1
ATOM 5632 N N . ARG G 1 40 ? -18.601 -3.278 -57.030 1.00 440.89 49 ARG G N 1
ATOM 5633 C CA . ARG G 1 40 ? -18.070 -4.219 -56.073 1.00 454.51 49 ARG G CA 1
ATOM 5634 C C . ARG G 1 40 ? -16.580 -4.384 -56.204 1.00 523.33 49 ARG G C 1
ATOM 5635 O O . ARG G 1 40 ? -15.836 -4.185 -55.252 1.00 510.53 49 ARG G O 1
ATOM 5643 N N . GLU G 1 41 ? -16.145 -4.804 -57.377 1.00 527.88 50 GLU G N 1
ATOM 5644 C CA . GLU G 1 41 ? -14.736 -5.051 -57.566 1.00 458.91 50 GLU G CA 1
ATOM 5645 C C . GLU G 1 41 ? -13.985 -3.750 -57.711 1.00 432.36 50 GLU G C 1
ATOM 5646 O O . GLU G 1 41 ? -12.851 -3.618 -57.269 1.00 424.73 50 GLU G O 1
ATOM 5652 N N . ASP G 1 42 ? -14.623 -2.790 -58.356 1.00 391.00 51 ASP G N 1
ATOM 5653 C CA . ASP G 1 42 ? -14.020 -1.488 -58.540 1.00 389.52 51 ASP G CA 1
ATOM 5654 C C . ASP G 1 42 ? -13.607 -0.893 -57.201 1.00 448.71 51 ASP G C 1
ATOM 5655 O O . ASP G 1 42 ? -12.466 -0.466 -57.043 1.00 479.51 51 ASP G O 1
ATOM 5660 N N . THR G 1 43 ? -14.540 -0.904 -56.249 1.00 486.84 52 THR G N 1
ATOM 5661 C CA . THR G 1 43 ? -14.316 -0.430 -54.885 1.00 500.49 52 THR G CA 1
ATOM 5662 C C . THR G 1 43 ? -12.962 -0.856 -54.403 1.00 517.33 52 THR G C 1
ATOM 5663 O O . THR G 1 43 ? -12.201 -0.068 -53.856 1.00 525.43 52 THR G O 1
ATOM 5667 N N . GLU G 1 44 ? -12.679 -2.128 -54.623 1.00 526.00 53 GLU G N 1
ATOM 5668 C CA . GLU G 1 44 ? -11.405 -2.703 -54.269 1.00 423.57 53 GLU G CA 1
ATOM 5669 C C . GLU G 1 44 ? -10.308 -1.997 -55.036 1.00 453.39 53 GLU G C 1
ATOM 5670 O O . GLU G 1 44 ? -9.324 -1.547 -54.458 1.00 432.88 53 GLU G O 1
ATOM 5676 N N . GLU G 1 45 ? -10.491 -1.889 -56.344 1.00 459.29 54 GLU G N 1
ATOM 5677 C CA . GLU G 1 45 ? -9.478 -1.299 -57.199 1.00 422.15 54 GLU G CA 1
ATOM 5678 C C . GLU G 1 45 ? -9.417 0.201 -57.028 1.00 509.67 54 GLU G C 1
ATOM 5679 O O . GLU G 1 45 ? -8.341 0.775 -56.861 1.00 514.59 54 GLU G O 1
ATOM 5685 N N . ILE G 1 46 ? -10.586 0.826 -57.107 1.00 574.85 55 ILE G N 1
ATOM 5686 C CA . ILE G 1 46 ? -10.728 2.262 -56.934 1.00 587.04 55 ILE G CA 1
ATOM 5687 C C . ILE G 1 46 ? -9.948 2.708 -55.719 1.00 639.29 55 ILE G C 1
ATOM 5688 O O . ILE G 1 46 ? -9.200 3.684 -55.753 1.00 647.44 55 ILE G O 1
ATOM 5693 N N . SER G 1 47 ? -10.110 1.956 -54.644 1.00 657.23 56 SER G N 1
ATOM 5694 C CA . SER G 1 47 ? -9.421 2.258 -53.413 1.00 635.57 56 SER G CA 1
ATOM 5695 C C . SER G 1 47 ? -7.940 1.930 -53.500 1.00 623.47 56 SER G C 1
ATOM 5696 O O . SER G 1 47 ? -7.107 2.678 -52.993 1.00 563.40 56 SER G O 1
ATOM 5699 N N . CYS G 1 48 ? -7.619 0.821 -54.161 1.00 613.13 57 CYS G N 1
ATOM 5700 C CA . CYS G 1 48 ? -6.287 0.225 -54.075 1.00 593.03 57 CYS G CA 1
ATOM 5701 C C . CYS G 1 48 ? -5.123 1.158 -54.395 1.00 548.18 57 CYS G C 1
ATOM 5702 O O . CYS G 1 48 ? -4.015 0.959 -53.900 1.00 509.66 57 CYS G O 1
ATOM 5705 N N . ARG G 1 49 ? -5.346 2.096 -55.310 1.00 555.50 58 ARG G N 1
ATOM 5706 C CA . ARG G 1 49 ? -4.282 2.989 -55.761 1.00 516.87 58 ARG G CA 1
ATOM 5707 C C . ARG G 1 49 ? -4.692 4.458 -55.845 1.00 478.11 58 ARG G C 1
ATOM 5708 O O . ARG G 1 49 ? -4.881 4.979 -56.944 1.00 449.15 58 ARG G O 1
ATOM 5716 N N . THR G 1 50 ? -4.828 5.133 -54.708 1.00 484.39 59 THR G N 1
ATOM 5717 C CA . THR G 1 50 ? -5.179 6.544 -54.756 1.00 516.69 59 THR G CA 1
ATOM 5718 C C . THR G 1 50 ? -4.647 7.305 -53.571 1.00 504.55 59 THR G C 1
ATOM 5719 O O . THR G 1 50 ? -4.489 6.753 -52.485 1.00 405.99 59 THR G O 1
ATOM 5723 N N . SER G 1 51 ? -4.480 8.607 -53.767 1.00 572.06 60 SER G N 1
ATOM 5724 C CA . SER G 1 51 ? -4.103 9.530 -52.706 1.00 560.99 60 SER G CA 1
ATOM 5725 C C . SER G 1 51 ? -5.364 10.098 -52.054 1.00 586.94 60 SER G C 1
ATOM 5726 O O . SER G 1 51 ? -5.287 11.006 -51.226 1.00 608.09 60 SER G O 1
ATOM 5729 N N . SER G 1 52 ? -6.516 9.562 -52.457 1.00 588.65 61 SER G N 1
ATOM 5730 C CA . SER G 1 52 ? -7.833 10.036 -52.023 1.00 496.17 61 SER G CA 1
ATOM 5731 C C . SER G 1 52 ? -8.306 11.201 -52.886 1.00 508.05 61 SER G C 1
ATOM 5732 O O . SER G 1 52 ? -9.328 11.828 -52.606 1.00 501.14 61 SER G O 1
ATOM 5735 N N . ARG G 1 53 ? -7.548 11.474 -53.941 1.00 520.04 62 ARG G N 1
ATOM 5736 C CA . ARG G 1 53 ? -7.882 12.509 -54.904 1.00 536.44 62 ARG G CA 1
ATOM 5737 C C . ARG G 1 53 ? -8.434 11.871 -56.164 1.00 578.83 62 ARG G C 1
ATOM 5738 O O . ARG G 1 53 ? -9.405 12.347 -56.750 1.00 570.99 62 ARG G O 1
ATOM 5746 N N . LYS G 1 54 ? -7.803 10.779 -56.570 1.00 553.34 63 LYS G N 1
ATOM 5747 C CA . LYS G 1 54 ? -8.213 10.055 -57.755 1.00 486.00 63 LYS G CA 1
ATOM 5748 C C . LYS G 1 54 ? -9.528 9.361 -57.447 1.00 531.39 63 LYS G C 1
ATOM 5749 O O . LYS G 1 54 ? -10.542 9.578 -58.114 1.00 575.48 63 LYS G O 1
ATOM 5755 N N . ARG G 1 55 ? -9.487 8.538 -56.406 1.00 546.34 64 ARG G N 1
ATOM 5756 C CA . ARG G 1 55 ? -10.641 7.800 -55.920 1.00 569.02 64 ARG G CA 1
ATOM 5757 C C . ARG G 1 55 ? -11.794 8.753 -55.685 1.00 603.56 64 ARG G C 1
ATOM 5758 O O . ARG G 1 55 ? -12.953 8.424 -55.938 1.00 612.45 64 ARG G O 1
ATOM 5766 N N . ALA G 1 56 ? -11.455 9.945 -55.207 1.00 622.25 65 ALA G N 1
ATOM 5767 C CA . ALA G 1 56 ? -12.411 11.028 -55.096 1.00 650.81 65 ALA G CA 1
ATOM 5768 C C . ALA G 1 56 ? -13.081 11.215 -56.444 1.00 676.10 65 ALA G C 1
ATOM 5769 O O . ALA G 1 56 ? -14.278 10.979 -56.584 1.00 698.50 65 ALA G O 1
ATOM 5771 N N . GLY G 1 57 ? -12.292 11.616 -57.434 1.00 638.88 66 GLY G N 1
ATOM 5772 C CA . GLY G 1 57 ? -12.778 11.778 -58.789 1.00 593.81 66 GLY G CA 1
ATOM 5773 C C . GLY G 1 57 ? -13.416 10.508 -59.303 1.00 499.44 66 GLY G C 1
ATOM 5774 O O . GLY G 1 57 ? -14.448 10.562 -59.969 1.00 406.10 66 GLY G O 1
ATOM 5775 N N . LYS G 1 58 ? -12.804 9.370 -58.986 1.00 524.97 67 LYS G N 1
ATOM 5776 C CA . LYS G 1 58 ? -13.347 8.078 -59.378 1.00 508.35 67 LYS G CA 1
ATOM 5777 C C . LYS G 1 58 ? -14.771 7.956 -58.891 1.00 486.11 67 LYS G C 1
ATOM 5778 O O . LYS G 1 58 ? -15.709 7.970 -59.686 1.00 434.03 67 LYS G O 1
ATOM 5784 N N . LEU G 1 59 ? -14.903 7.852 -57.572 1.00 479.66 68 LEU G N 1
ATOM 5785 C CA . LEU G 1 59 ? -16.182 7.680 -56.899 1.00 468.62 68 LEU G CA 1
ATOM 5786 C C . LEU G 1 59 ? -17.246 8.582 -57.501 1.00 447.21 68 LEU G C 1
ATOM 5787 O O . LEU G 1 59 ? -18.377 8.158 -57.739 1.00 456.50 68 LEU G O 1
ATOM 5792 N N . LEU G 1 60 ? -16.860 9.820 -57.779 1.00 542.77 69 LEU G N 1
ATOM 5793 C CA . LEU G 1 60 ? -17.779 10.785 -58.357 1.00 629.48 69 LEU G CA 1
ATOM 5794 C C . LEU G 1 60 ? -18.092 10.463 -59.806 1.00 659.58 69 LEU G C 1
ATOM 5795 O O . LEU G 1 60 ? -19.245 10.521 -60.229 1.00 688.37 69 LEU G O 1
ATOM 5800 N N . ASP G 1 61 ? -17.053 10.116 -60.555 1.00 612.11 70 ASP G N 1
ATOM 5801 C CA . ASP G 1 61 ? -17.159 9.880 -61.987 1.00 528.62 70 ASP G CA 1
ATOM 5802 C C . ASP G 1 61 ? -18.226 8.847 -62.338 1.00 519.83 70 ASP G C 1
ATOM 5803 O O . ASP G 1 61 ? -18.973 9.005 -63.306 1.00 497.54 70 ASP G O 1
ATOM 5808 N N . TYR G 1 62 ? -18.293 7.795 -61.535 1.00 537.57 71 TYR G N 1
ATOM 5809 C CA . TYR G 1 62 ? -19.201 6.688 -61.782 1.00 510.94 71 TYR G CA 1
ATOM 5810 C C . TYR G 1 62 ? -20.662 7.101 -61.772 1.00 449.18 71 TYR G C 1
ATOM 5811 O O . TYR G 1 62 ? -21.470 6.588 -62.545 1.00 398.51 71 TYR G O 1
ATOM 5820 N N . LEU G 1 63 ? -20.995 8.037 -60.896 1.00 455.50 72 LEU G N 1
ATOM 5821 C CA . LEU G 1 63 ? -22.390 8.325 -60.599 1.00 498.86 72 LEU G CA 1
ATOM 5822 C C . LEU G 1 63 ? -23.129 9.044 -61.725 1.00 571.94 72 LEU G C 1
ATOM 5823 O O . LEU G 1 63 ? -24.342 9.220 -61.668 1.00 640.60 72 LEU G O 1
ATOM 5828 N N . GLN G 1 64 ? -22.397 9.448 -62.752 1.00 567.94 73 GLN G N 1
ATOM 5829 C CA . GLN G 1 64 ? -22.995 10.164 -63.865 1.00 511.58 73 GLN G CA 1
ATOM 5830 C C . GLN G 1 64 ? -23.722 9.186 -64.763 1.00 488.58 73 GLN G C 1
ATOM 5831 O O . GLN G 1 64 ? -24.725 9.516 -65.398 1.00 395.45 73 GLN G O 1
ATOM 5837 N N . GLU G 1 65 ? -23.209 7.968 -64.800 1.00 504.43 74 GLU G N 1
ATOM 5838 C CA . GLU G 1 65 ? -23.838 6.920 -65.571 1.00 499.63 74 GLU G CA 1
ATOM 5839 C C . GLU G 1 65 ? -25.220 6.612 -65.027 1.00 510.66 74 GLU G C 1
ATOM 5840 O O . GLU G 1 65 ? -26.150 6.366 -65.792 1.00 447.55 74 GLU G O 1
ATOM 5846 N N . ASN G 1 66 ? -25.365 6.630 -63.708 1.00 557.40 75 ASN G N 1
ATOM 5847 C CA . ASN G 1 66 ? -26.674 6.351 -63.155 1.00 528.50 75 ASN G CA 1
ATOM 5848 C C . ASN G 1 66 ? -27.624 7.477 -63.522 1.00 546.31 75 ASN G C 1
ATOM 5849 O O . ASN G 1 66 ? -27.209 8.625 -63.663 1.00 571.98 75 ASN G O 1
ATOM 5854 N N . PRO G 1 67 ? -28.907 7.167 -63.690 1.00 510.06 76 PRO G N 1
ATOM 5855 C CA . PRO G 1 67 ? -29.943 8.211 -63.755 1.00 435.83 76 PRO G CA 1
ATOM 5856 C C . PRO G 1 67 ? -30.286 8.989 -62.457 1.00 589.07 76 PRO G C 1
ATOM 5857 O O . PRO G 1 67 ? -30.388 10.215 -62.506 1.00 575.68 76 PRO G O 1
ATOM 5861 N N . LYS G 1 68 ? -30.474 8.288 -61.336 1.00 583.29 77 LYS G N 1
ATOM 5862 C CA . LYS G 1 68 ? -31.016 8.889 -60.096 1.00 601.02 77 LYS G CA 1
ATOM 5863 C C . LYS G 1 68 ? -30.170 9.926 -59.336 1.00 623.15 77 LYS G C 1
ATOM 5864 O O . LYS G 1 68 ? -30.666 10.972 -58.915 1.00 651.93 77 LYS G O 1
ATOM 5870 N N . GLY G 1 69 ? -28.932 9.552 -59.030 1.00 640.38 78 GLY G N 1
ATOM 5871 C CA . GLY G 1 69 ? -27.934 10.473 -58.512 1.00 632.17 78 GLY G CA 1
ATOM 5872 C C . GLY G 1 69 ? -28.365 11.249 -57.280 1.00 620.83 78 GLY G C 1
ATOM 5873 O O . GLY G 1 69 ? -27.999 12.414 -57.124 1.00 629.08 78 GLY G O 1
ATOM 5874 N N . LEU G 1 70 ? -29.144 10.620 -56.408 1.00 610.64 79 LEU G N 1
ATOM 5875 C CA . LEU G 1 70 ? -29.668 11.308 -55.230 1.00 601.42 79 LEU G CA 1
ATOM 5876 C C . LEU G 1 70 ? -29.171 10.763 -53.894 1.00 564.79 79 LEU G C 1
ATOM 5877 O O . LEU G 1 70 ? -29.723 11.100 -52.846 1.00 535.29 79 LEU G O 1
ATOM 5882 N N . ASP G 1 71 ? -28.156 9.907 -53.920 1.00 575.75 80 ASP G N 1
ATOM 5883 C CA . ASP G 1 71 ? -27.841 9.110 -52.736 1.00 566.58 80 ASP G CA 1
ATOM 5884 C C . ASP G 1 71 ? -26.759 9.700 -51.847 1.00 622.82 80 ASP G C 1
ATOM 5885 O O . ASP G 1 71 ? -26.912 9.734 -50.631 1.00 632.07 80 ASP G O 1
ATOM 5890 N N . THR G 1 72 ? -25.662 10.148 -52.449 1.00 596.36 81 THR G N 1
ATOM 5891 C CA . THR G 1 72 ? -24.606 10.807 -51.693 1.00 520.65 81 THR G CA 1
ATOM 5892 C C . THR G 1 72 ? -25.234 11.971 -50.963 1.00 508.71 81 THR G C 1
ATOM 5893 O O . THR G 1 72 ? -24.859 12.317 -49.842 1.00 518.00 81 THR G O 1
ATOM 5897 N N . LEU G 1 73 ? -26.215 12.556 -51.630 1.00 509.10 82 LEU G N 1
ATOM 5898 C CA . LEU G 1 73 ? -26.984 13.647 -51.091 1.00 519.75 82 LEU G CA 1
ATOM 5899 C C . LEU G 1 73 ? -27.734 13.240 -49.834 1.00 568.05 82 LEU G C 1
ATOM 5900 O O . LEU G 1 73 ? -27.519 13.827 -48.782 1.00 647.14 82 LEU G O 1
ATOM 5905 N N . VAL G 1 74 ? -28.594 12.228 -49.942 1.00 559.65 83 VAL G N 1
ATOM 5906 C CA . VAL G 1 74 ? -29.364 11.743 -48.801 1.00 499.88 83 VAL G CA 1
ATOM 5907 C C . VAL G 1 74 ? -28.459 11.090 -47.764 1.00 574.62 83 VAL G C 1
ATOM 5908 O O . VAL G 1 74 ? -28.818 10.970 -46.596 1.00 576.39 83 VAL G O 1
ATOM 5912 N N . GLU G 1 75 ? -27.272 10.677 -48.184 1.00 610.26 84 GLU G N 1
ATOM 5913 C CA . GLU G 1 75 ? -26.397 9.961 -47.272 1.00 590.90 84 GLU G CA 1
ATOM 5914 C C . GLU G 1 75 ? -25.566 10.921 -46.451 1.00 610.35 84 GLU G C 1
ATOM 5915 O O . GLU G 1 75 ? -25.129 10.594 -45.349 1.00 586.05 84 GLU G O 1
ATOM 5921 N N . SER G 1 76 ? -25.349 12.109 -46.997 1.00 635.24 85 SER G N 1
ATOM 5922 C CA . SER G 1 76 ? -24.514 13.099 -46.338 1.00 629.84 85 SER G CA 1
ATOM 5923 C C . SER G 1 76 ? -25.315 13.919 -45.347 1.00 668.55 85 SER G C 1
ATOM 5924 O O . SER G 1 76 ? -24.797 14.332 -44.307 1.00 698.87 85 SER G O 1
ATOM 5927 N N . ILE G 1 77 ? -26.576 14.162 -45.682 1.00 672.62 86 ILE G N 1
ATOM 5928 C CA . ILE G 1 77 ? -27.460 14.893 -44.793 1.00 625.41 86 ILE G CA 1
ATOM 5929 C C . ILE G 1 77 ? -27.824 13.992 -43.614 1.00 647.38 86 ILE G C 1
ATOM 5930 O O . ILE G 1 77 ? -27.848 14.444 -42.471 1.00 651.56 86 ILE G O 1
ATOM 5935 N N . ARG G 1 78 ? -28.043 12.707 -43.889 1.00 597.59 87 ARG G N 1
ATOM 5936 C CA . ARG G 1 78 ? -28.187 11.706 -42.828 1.00 546.85 87 ARG G CA 1
ATOM 5937 C C . ARG G 1 78 ? -26.848 11.111 -42.350 1.00 529.72 87 ARG G C 1
ATOM 5938 O O . ARG G 1 78 ? -25.775 11.531 -42.796 1.00 525.16 87 ARG G O 1
ATOM 5946 N N . ARG G 1 79 ? -26.931 10.157 -41.421 1.00 539.34 88 ARG G N 1
ATOM 5947 C CA . ARG G 1 79 ? -25.759 9.572 -40.762 1.00 588.81 88 ARG G CA 1
ATOM 5948 C C . ARG G 1 79 ? -24.980 10.600 -39.952 1.00 647.81 88 ARG G C 1
ATOM 5949 O O . ARG G 1 79 ? -23.810 10.392 -39.625 1.00 637.64 88 ARG G O 1
ATOM 5957 N N . GLU G 1 80 ? -25.648 11.703 -39.627 1.00 691.47 89 GLU G N 1
ATOM 5958 C CA . GLU G 1 80 ? -25.035 12.812 -38.906 1.00 730.95 89 GLU G CA 1
ATOM 5959 C C . GLU G 1 80 ? -23.796 13.357 -39.624 1.00 775.98 89 GLU G C 1
ATOM 5960 O O . GLU G 1 80 ? -23.882 13.807 -40.767 1.00 811.60 89 GLU G O 1
ATOM 5966 N N . LYS G 1 81 ? -22.652 13.296 -38.948 1.00 739.65 90 LYS G N 1
ATOM 5967 C CA . LYS G 1 81 ? -21.410 13.916 -39.417 1.00 671.78 90 LYS G CA 1
ATOM 5968 C C . LYS G 1 81 ? -21.573 15.385 -39.823 1.00 588.85 90 LYS G C 1
ATOM 5969 O O . LYS G 1 81 ? -21.886 16.230 -38.985 1.00 534.92 90 LYS G O 1
ATOM 5975 N N . THR G 1 82 ? -21.361 15.690 -41.100 1.00 622.05 91 THR G N 1
ATOM 5976 C CA . THR G 1 82 ? -21.360 17.084 -41.542 1.00 621.82 91 THR G CA 1
ATOM 5977 C C . THR G 1 82 ? -22.688 17.519 -42.143 1.00 651.33 91 THR G C 1
ATOM 5978 O O . THR G 1 82 ? -23.188 16.906 -43.085 1.00 658.17 91 THR G O 1
ATOM 5982 N N . GLN G 1 83 ? -23.245 18.590 -41.589 1.00 631.89 92 GLN G N 1
ATOM 5983 C CA . GLN G 1 83 ? -24.555 19.068 -41.998 1.00 595.22 92 GLN G CA 1
ATOM 5984 C C . GLN G 1 83 ? -24.474 20.477 -42.570 1.00 559.41 92 GLN G C 1
ATOM 5985 O O . GLN G 1 83 ? -25.494 21.146 -42.765 1.00 444.21 92 GLN G O 1
ATOM 5991 N N . ASN G 1 84 ? -23.256 20.919 -42.862 1.00 628.23 93 ASN G N 1
ATOM 5992 C CA . ASN G 1 84 ? -23.063 22.279 -43.352 1.00 671.89 93 ASN G CA 1
ATOM 5993 C C . ASN G 1 84 ? -22.107 22.408 -44.523 1.00 689.54 93 ASN G C 1
ATOM 5994 O O . ASN G 1 84 ? -22.520 22.692 -45.641 1.00 733.55 93 ASN G O 1
ATOM 5999 N N . PHE G 1 85 ? -20.825 22.183 -44.274 1.00 677.02 94 PHE G N 1
ATOM 6000 C CA . PHE G 1 85 ? -19.820 22.463 -45.278 1.00 638.13 94 PHE G CA 1
ATOM 6001 C C . PHE G 1 85 ? -20.022 21.614 -46.511 1.00 629.97 94 PHE G C 1
ATOM 6002 O O . PHE G 1 85 ? -19.398 21.807 -47.554 1.00 599.36 94 PHE G O 1
ATOM 6010 N N . LEU G 1 86 ? -20.896 20.638 -46.367 1.00 619.84 95 LEU G N 1
ATOM 6011 C CA . LEU G 1 86 ? -21.379 19.926 -47.522 1.00 629.05 95 LEU G CA 1
ATOM 6012 C C . LEU G 1 86 ? -22.851 20.216 -47.784 1.00 626.33 95 LEU G C 1
ATOM 6013 O O . LEU G 1 86 ? -23.255 20.306 -48.930 1.00 645.73 95 LEU G O 1
ATOM 6018 N N . ILE G 1 87 ? -23.645 20.379 -46.728 1.00 651.22 96 ILE G N 1
ATOM 6019 C CA . ILE G 1 87 ? -25.101 20.470 -46.880 1.00 613.67 96 ILE G CA 1
ATOM 6020 C C . ILE G 1 87 ? -25.568 21.821 -47.391 1.00 646.81 96 ILE G C 1
ATOM 6021 O O . ILE G 1 87 ? -26.449 21.890 -48.242 1.00 657.74 96 ILE G O 1
ATOM 6026 N N . GLN G 1 88 ? -24.974 22.894 -46.885 1.00 612.31 97 GLN G N 1
ATOM 6027 C CA . GLN G 1 88 ? -25.258 24.210 -47.432 1.00 533.38 97 GLN G CA 1
ATOM 6028 C C . GLN G 1 88 ? -24.834 24.135 -48.871 1.00 491.82 97 GLN G C 1
ATOM 6029 O O . GLN G 1 88 ? -25.436 24.744 -49.754 1.00 449.94 97 GLN G O 1
ATOM 6035 N N . LYS G 1 89 ? -23.691 23.484 -49.073 1.00 501.50 98 LYS G N 1
ATOM 6036 C CA . LYS G 1 89 ? -23.146 23.201 -50.394 1.00 446.00 98 LYS G CA 1
ATOM 6037 C C . LYS G 1 89 ? -24.064 22.249 -51.140 1.00 520.74 98 LYS G C 1
ATOM 6038 O O . LYS G 1 89 ? -24.292 22.391 -52.341 1.00 515.97 98 LYS G O 1
ATOM 6044 N N . ILE G 1 90 ? -24.589 21.273 -50.407 1.00 571.69 99 ILE G N 1
ATOM 6045 C CA . ILE G 1 90 ? -25.485 20.285 -50.979 1.00 538.58 99 ILE G CA 1
ATOM 6046 C C . ILE G 1 90 ? -26.715 21.009 -51.494 1.00 567.89 99 ILE G C 1
ATOM 6047 O O . ILE G 1 90 ? -27.239 20.684 -52.559 1.00 332.42 99 ILE G O 1
ATOM 6052 N N . THR G 1 91 ? -27.171 22.000 -50.735 1.00 542.46 100 THR G N 1
ATOM 6053 C CA . THR G 1 91 ? -28.288 22.800 -51.171 1.00 474.25 100 THR G CA 1
ATOM 6054 C C . THR G 1 91 ? -27.722 23.514 -52.358 1.00 497.69 100 THR G C 1
ATOM 6055 O O . THR G 1 91 ? -28.402 23.721 -53.348 1.00 456.29 100 THR G O 1
ATOM 6059 N N . ASP G 1 92 ? -26.442 23.847 -52.273 1.00 510.72 101 ASP G N 1
ATOM 6060 C CA . ASP G 1 92 ? -25.793 24.483 -53.395 1.00 440.58 101 ASP G CA 1
ATOM 6061 C C . ASP G 1 92 ? -25.518 23.484 -54.508 1.00 482.01 101 ASP G C 1
ATOM 6062 O O . ASP G 1 92 ? -25.601 23.827 -55.680 1.00 332.58 101 ASP G O 1
ATOM 6067 N N . GLU G 1 93 ? -25.206 22.253 -54.118 1.00 524.62 102 GLU G N 1
ATOM 6068 C CA . GLU G 1 93 ? -25.101 21.157 -55.061 1.00 540.69 102 GLU G CA 1
ATOM 6069 C C . GLU G 1 93 ? -26.484 21.003 -55.663 1.00 535.49 102 GLU G C 1
ATOM 6070 O O . GLU G 1 93 ? -26.633 20.769 -56.863 1.00 548.13 102 GLU G O 1
ATOM 6076 N N . VAL G 1 94 ? -27.500 21.147 -54.817 1.00 519.84 103 VAL G N 1
ATOM 6077 C CA . VAL G 1 94 ? -28.867 21.157 -55.284 1.00 425.04 103 VAL G CA 1
ATOM 6078 C C . VAL G 1 94 ? -28.984 22.380 -56.159 1.00 456.20 103 VAL G C 1
ATOM 6079 O O . VAL G 1 94 ? -29.508 22.295 -57.259 1.00 454.56 103 VAL G O 1
ATOM 6083 N N . LEU G 1 95 ? -28.449 23.505 -55.687 1.00 512.45 104 LEU G N 1
ATOM 6084 C CA . LEU G 1 95 ? -28.459 24.727 -56.482 1.00 497.90 104 LEU G CA 1
ATOM 6085 C C . LEU G 1 95 ? -27.744 24.506 -57.813 1.00 578.72 104 LEU G C 1
ATOM 6086 O O . LEU G 1 95 ? -28.333 24.729 -58.862 1.00 608.74 104 LEU G O 1
ATOM 6091 N N . LYS G 1 96 ? -26.498 24.035 -57.767 1.00 558.15 105 LYS G N 1
ATOM 6092 C CA . LYS G 1 96 ? -25.736 23.729 -58.980 1.00 473.74 105 LYS G CA 1
ATOM 6093 C C . LYS G 1 96 ? -26.574 22.907 -59.936 1.00 519.21 105 LYS G C 1
ATOM 6094 O O . LYS G 1 96 ? -26.605 23.162 -61.134 1.00 506.70 105 LYS G O 1
ATOM 6100 N N . LEU G 1 97 ? -27.261 21.919 -59.383 1.00 521.91 106 LEU G N 1
ATOM 6101 C CA . LEU G 1 97 ? -28.264 21.191 -60.130 1.00 536.49 106 LEU G CA 1
ATOM 6102 C C . LEU G 1 97 ? -29.367 22.170 -60.497 1.00 616.18 106 LEU G C 1
ATOM 6103 O O . LEU G 1 97 ? -29.580 22.448 -61.674 1.00 686.78 106 LEU G O 1
ATOM 6108 N N . ARG G 1 98 ? -30.034 22.702 -59.474 1.00 635.15 107 ARG G N 1
ATOM 6109 C CA . ARG G 1 98 ? -31.133 23.657 -59.626 1.00 531.46 107 ARG G CA 1
ATOM 6110 C C . ARG G 1 98 ? -30.852 24.729 -60.667 1.00 582.06 107 ARG G C 1
ATOM 6111 O O . ARG G 1 98 ? -31.649 24.932 -61.582 1.00 614.95 107 ARG G O 1
ATOM 6119 N N . ASN G 1 99 ? -29.717 25.405 -60.520 1.00 542.88 108 ASN G N 1
ATOM 6120 C CA . ASN G 1 99 ? -29.336 26.463 -61.440 1.00 478.28 108 ASN G CA 1
ATOM 6121 C C . ASN G 1 99 ? -29.361 25.944 -62.863 1.00 467.70 108 ASN G C 1
ATOM 6122 O O . ASN G 1 99 ? -30.150 26.407 -63.686 1.00 426.82 108 ASN G O 1
ATOM 6127 N N . ILE G 1 100 ? -28.511 24.956 -63.122 1.00 516.09 109 ILE G N 1
ATOM 6128 C CA . ILE G 1 100 ? -28.426 24.311 -64.423 1.00 525.46 109 ILE G CA 1
ATOM 6129 C C . ILE G 1 100 ? -29.768 23.757 -64.848 1.00 595.91 109 ILE G C 1
ATOM 6130 O O . ILE G 1 100 ? -30.194 23.925 -65.991 1.00 593.63 109 ILE G O 1
ATOM 6135 N N . LYS G 1 101 ? -30.421 23.076 -63.916 1.00 607.57 110 LYS G N 1
ATOM 6136 C CA . LYS G 1 101 ? -31.701 22.460 -64.196 1.00 564.23 110 LYS G CA 1
ATOM 6137 C C . LYS G 1 101 ? -32.673 23.530 -64.641 1.00 557.40 110 LYS G C 1
ATOM 6138 O O . LYS G 1 101 ? -33.194 23.476 -65.752 1.00 570.47 110 LYS G O 1
ATOM 6144 N N . LEU G 1 102 ? -32.890 24.520 -63.783 1.00 549.50 111 LEU G N 1
ATOM 6145 C CA . LEU G 1 102 ? -33.836 25.582 -64.090 1.00 468.83 111 LEU G CA 1
ATOM 6146 C C . LEU G 1 102 ? -33.436 26.349 -65.336 1.00 436.76 111 LEU G C 1
ATOM 6147 O O . LEU G 1 102 ? -34.294 26.766 -66.112 1.00 426.88 111 LEU G O 1
ATOM 6152 N N . GLU G 1 103 ? -32.133 26.531 -65.519 1.00 437.63 112 GLU G N 1
ATOM 6153 C CA . GLU G 1 103 ? -31.614 27.207 -66.696 1.00 467.61 112 GLU G CA 1
ATOM 6154 C C . GLU G 1 103 ? -32.104 26.498 -67.943 1.00 548.39 112 GLU G C 1
ATOM 6155 O O . GLU G 1 103 ? -32.502 27.135 -68.918 1.00 564.60 112 GLU G O 1
ATOM 6161 N N . HIS G 1 104 ? -32.057 25.173 -67.905 1.00 592.68 113 HIS G N 1
ATOM 6162 C CA . HIS G 1 104 ? -32.387 24.367 -69.068 1.00 591.53 113 HIS G CA 1
ATOM 6163 C C . HIS G 1 104 ? -33.801 24.642 -69.566 1.00 614.81 113 HIS G C 1
ATOM 6164 O O . HIS G 1 104 ? -34.068 24.574 -70.766 1.00 606.62 113 HIS G O 1
ATOM 6171 N N . LEU G 1 105 ? -34.698 24.958 -68.643 1.00 571.57 114 LEU G N 1
ATOM 6172 C CA . LEU G 1 105 ? -36.059 25.309 -69.007 1.00 520.45 114 LEU G CA 1
ATOM 6173 C C . LEU G 1 105 ? -36.061 26.587 -69.826 1.00 514.98 114 LEU G C 1
ATOM 6174 O O . LEU G 1 105 ? -36.909 26.768 -70.694 1.00 506.80 114 LEU G O 1
ATOM 6179 N N . LYS G 1 106 ? -35.095 27.453 -69.529 1.00 527.88 115 LYS G N 1
ATOM 6180 C CA . LYS G 1 106 ? -34.888 28.739 -70.201 1.00 559.32 115 LYS G CA 1
ATOM 6181 C C . LYS G 1 106 ? -36.134 29.596 -70.403 1.00 574.49 115 LYS G C 1
ATOM 6182 O O . LYS G 1 106 ? -36.021 30.816 -70.331 1.00 523.07 115 LYS G O 1
ATOM 6189 N N . GLU H 1 1 ? -7.443 -41.350 -72.898 1.00 428.28 10 GLU H N 1
ATOM 6190 C CA . GLU H 1 1 ? -6.989 -41.136 -74.265 1.00 460.06 10 GLU H CA 1
ATOM 6191 C C . GLU H 1 1 ? -6.264 -39.805 -74.365 1.00 542.83 10 GLU H C 1
ATOM 6192 O O . GLU H 1 1 ? -5.965 -39.336 -75.462 1.00 554.26 10 GLU H O 1
ATOM 6198 N N . GLU H 1 2 ? -5.994 -39.209 -73.207 1.00 546.04 11 GLU H N 1
ATOM 6199 C CA . GLU H 1 2 ? -5.331 -37.910 -73.111 1.00 506.24 11 GLU H CA 1
ATOM 6200 C C . GLU H 1 2 ? -6.172 -36.780 -73.679 1.00 492.13 11 GLU H C 1
ATOM 6201 O O . GLU H 1 2 ? -5.646 -35.757 -74.109 1.00 400.45 11 GLU H O 1
ATOM 6207 N N . ASP H 1 3 ? -7.484 -36.971 -73.664 1.00 584.41 12 ASP H N 1
ATOM 6208 C CA . ASP H 1 3 ? -8.407 -35.974 -74.181 1.00 576.64 12 ASP H CA 1
ATOM 6209 C C . ASP H 1 3 ? -8.985 -35.148 -73.041 1.00 563.66 12 ASP H C 1
ATOM 6210 O O . ASP H 1 3 ? -9.338 -33.982 -73.217 1.00 510.51 12 ASP H O 1
ATOM 6215 N N . LEU H 1 4 ? -9.073 -35.774 -71.873 1.00 600.80 13 LEU H N 1
ATOM 6216 C CA . LEU H 1 4 ? -9.654 -35.156 -70.689 1.00 613.25 13 LEU H CA 1
ATOM 6217 C C . LEU H 1 4 ? -9.016 -33.820 -70.356 1.00 665.41 13 LEU H C 1
ATOM 6218 O O . LEU H 1 4 ? -9.711 -32.877 -69.981 1.00 745.40 13 LEU H O 1
ATOM 6223 N N . THR H 1 5 ? -7.697 -33.751 -70.525 1.00 640.58 14 THR H N 1
ATOM 6224 C CA . THR H 1 5 ? -6.903 -32.576 -70.192 1.00 586.17 14 THR H CA 1
ATOM 6225 C C . THR H 1 5 ? -7.526 -31.308 -70.740 1.00 630.70 14 THR H C 1
ATOM 6226 O O . THR H 1 5 ? -7.400 -30.231 -70.161 1.00 618.74 14 THR H O 1
ATOM 6230 N N . GLU H 1 6 ? -8.213 -31.456 -71.862 1.00 649.21 15 GLU H N 1
ATOM 6231 C CA . GLU H 1 6 ? -8.893 -30.347 -72.502 1.00 625.99 15 GLU H CA 1
ATOM 6232 C C . GLU H 1 6 ? -10.243 -30.060 -71.875 1.00 618.21 15 GLU H C 1
ATOM 6233 O O . GLU H 1 6 ? -10.619 -28.904 -71.699 1.00 652.03 15 GLU H O 1
ATOM 6239 N N . VAL H 1 7 ? -10.977 -31.117 -71.548 1.00 588.10 16 VAL H N 1
ATOM 6240 C CA . VAL H 1 7 ? -12.333 -30.961 -71.048 1.00 503.51 16 VAL H CA 1
ATOM 6241 C C . VAL H 1 7 ? -12.314 -30.257 -69.694 1.00 461.34 16 VAL H C 1
ATOM 6242 O O . VAL H 1 7 ? -13.310 -29.676 -69.268 1.00 466.09 16 VAL H O 1
ATOM 6246 N N . LYS H 1 8 ? -11.162 -30.300 -69.036 1.00 461.93 17 LYS H N 1
ATOM 6247 C CA . LYS H 1 8 ? -10.954 -29.543 -67.814 1.00 516.96 17 LYS H CA 1
ATOM 6248 C C . LYS H 1 8 ? -11.114 -28.060 -68.073 1.00 508.58 17 LYS H C 1
ATOM 6249 O O . LYS H 1 8 ? -11.745 -27.353 -67.291 1.00 563.45 17 LYS H O 1
ATOM 6255 N N . LYS H 1 9 ? -10.525 -27.597 -69.169 1.00 480.92 18 LYS H N 1
ATOM 6256 C CA . LYS H 1 9 ? -10.619 -26.200 -69.550 1.00 499.56 18 LYS H CA 1
ATOM 6257 C C . LYS H 1 9 ? -12.075 -25.805 -69.689 1.00 496.94 18 LYS H C 1
ATOM 6258 O O . LYS H 1 9 ? -12.486 -24.765 -69.191 1.00 490.73 18 LYS H O 1
ATOM 6264 N N . ASP H 1 10 ? -12.851 -26.648 -70.359 1.00 493.05 19 ASP H N 1
ATOM 6265 C CA . ASP H 1 10 ? -14.272 -26.399 -70.516 1.00 494.18 19 ASP H CA 1
ATOM 6266 C C . ASP H 1 10 ? -14.892 -26.306 -69.155 1.00 515.34 19 ASP H C 1
ATOM 6267 O O . ASP H 1 10 ? -15.471 -25.283 -68.800 1.00 566.21 19 ASP H O 1
ATOM 6272 N N . ALA H 1 11 ? -14.753 -27.393 -68.403 1.00 459.49 20 ALA H N 1
ATOM 6273 C CA . ALA H 1 11 ? -15.154 -27.438 -67.012 1.00 486.85 20 ALA H CA 1
ATOM 6274 C C . ALA H 1 11 ? -14.716 -26.153 -66.341 1.00 610.35 20 ALA H C 1
ATOM 6275 O O . ALA H 1 11 ? -15.489 -25.530 -65.621 1.00 646.40 20 ALA H O 1
ATOM 6277 N N . LEU H 1 12 ? -13.483 -25.743 -66.619 1.00 651.80 21 LEU H N 1
ATOM 6278 C CA . LEU H 1 12 ? -12.952 -24.502 -66.075 1.00 592.28 21 LEU H CA 1
ATOM 6279 C C . LEU H 1 12 ? -13.651 -23.297 -66.681 1.00 536.53 21 LEU H C 1
ATOM 6280 O O . LEU H 1 12 ? -14.010 -22.360 -65.972 1.00 330.36 21 LEU H O 1
ATOM 6285 N N . GLU H 1 13 ? -13.836 -23.324 -67.995 1.00 524.32 22 GLU H N 1
ATOM 6286 C CA . GLU H 1 13 ? -14.565 -22.263 -68.671 1.00 575.20 22 GLU H CA 1
ATOM 6287 C C . GLU H 1 13 ? -15.978 -22.209 -68.127 1.00 634.75 22 GLU H C 1
ATOM 6288 O O . GLU H 1 13 ? -16.541 -21.135 -67.922 1.00 632.65 22 GLU H O 1
ATOM 6294 N N . ASN H 1 14 ? -16.549 -23.384 -67.897 1.00 671.53 23 ASN H N 1
ATOM 6295 C CA . ASN H 1 14 ? -17.872 -23.471 -67.307 1.00 675.43 23 ASN H CA 1
ATOM 6296 C C . ASN H 1 14 ? -17.826 -22.981 -65.872 1.00 685.21 23 ASN H C 1
ATOM 6297 O O . ASN H 1 14 ? -18.796 -22.420 -65.364 1.00 736.74 23 ASN H O 1
ATOM 6302 N N . LEU H 1 15 ? -16.688 -23.188 -65.220 1.00 658.32 24 LEU H N 1
ATOM 6303 C CA . LEU H 1 15 ? -16.552 -22.797 -63.827 1.00 593.02 24 LEU H CA 1
ATOM 6304 C C . LEU H 1 15 ? -15.872 -21.439 -63.710 1.00 572.74 24 LEU H C 1
ATOM 6305 O O . LEU H 1 15 ? -15.689 -20.925 -62.609 1.00 565.27 24 LEU H O 1
ATOM 6310 N N . ARG H 1 16 ? -15.510 -20.861 -64.852 1.00 555.27 25 ARG H N 1
ATOM 6311 C CA . ARG H 1 16 ? -14.912 -19.530 -64.898 1.00 497.69 25 ARG H CA 1
ATOM 6312 C C . ARG H 1 16 ? -15.758 -18.525 -64.132 1.00 489.17 25 ARG H C 1
ATOM 6313 O O . ARG H 1 16 ? -15.243 -17.581 -63.533 1.00 444.48 25 ARG H O 1
ATOM 6321 N N . VAL H 1 17 ? -17.067 -18.749 -64.167 1.00 526.82 26 VAL H N 1
ATOM 6322 C CA . VAL H 1 17 ? -18.035 -17.921 -63.467 1.00 534.07 26 VAL H CA 1
ATOM 6323 C C . VAL H 1 17 ? -17.724 -17.845 -61.982 1.00 614.73 26 VAL H C 1
ATOM 6324 O O . VAL H 1 17 ? -17.759 -16.771 -61.384 1.00 653.89 26 VAL H O 1
ATOM 6328 N N . TYR H 1 18 ? -17.343 -18.970 -61.394 1.00 650.25 27 TYR H N 1
ATOM 6329 C CA . TYR H 1 18 ? -17.081 -18.969 -59.969 1.00 647.29 27 TYR H CA 1
ATOM 6330 C C . TYR H 1 18 ? -15.687 -18.404 -59.790 1.00 611.87 27 TYR H C 1
ATOM 6331 O O . TYR H 1 18 ? -14.754 -19.104 -59.393 1.00 509.48 27 TYR H O 1
ATOM 6340 N N . LEU H 1 19 ? -15.566 -17.114 -60.089 1.00 674.41 28 LEU H N 1
ATOM 6341 C CA . LEU H 1 19 ? -14.312 -16.401 -59.925 1.00 695.38 28 LEU H CA 1
ATOM 6342 C C . LEU H 1 19 ? -14.353 -15.534 -58.665 1.00 699.26 28 LEU H C 1
ATOM 6343 O O . LEU H 1 19 ? -13.444 -14.747 -58.410 1.00 716.87 28 LEU H O 1
ATOM 6348 N N . CYS H 1 20 ? -15.400 -15.700 -57.863 1.00 673.36 29 CYS H N 1
ATOM 6349 C CA . CYS H 1 20 ? -15.581 -14.864 -56.680 1.00 633.74 29 CYS H CA 1
ATOM 6350 C C . CYS H 1 20 ? -15.641 -15.687 -55.403 1.00 717.92 29 CYS H C 1
ATOM 6351 O O . CYS H 1 20 ? -15.927 -15.168 -54.324 1.00 700.00 29 CYS H O 1
ATOM 6354 N N . GLU H 1 21 ? -15.357 -16.974 -55.534 1.00 778.29 30 GLU H N 1
ATOM 6355 C CA . GLU H 1 21 ? -15.528 -17.896 -54.428 1.00 836.35 30 GLU H CA 1
ATOM 6356 C C . GLU H 1 21 ? -14.229 -18.643 -54.133 1.00 860.40 30 GLU H C 1
ATOM 6357 O O . GLU H 1 21 ? -13.807 -19.492 -54.919 1.00 861.41 30 GLU H O 1
ATOM 6363 N N . LYS H 1 22 ? -13.595 -18.300 -53.010 1.00 849.25 31 LYS H N 1
ATOM 6364 C CA . LYS H 1 22 ? -12.358 -18.942 -52.546 1.00 848.28 31 LYS H CA 1
ATOM 6365 C C . LYS H 1 22 ? -11.213 -18.778 -53.532 1.00 851.70 31 LYS H C 1
ATOM 6366 O O . LYS H 1 22 ? -10.215 -19.500 -53.470 1.00 839.00 31 LYS H O 1
ATOM 6372 N N . ILE H 1 23 ? -11.382 -17.834 -54.450 1.00 860.49 32 ILE H N 1
ATOM 6373 C CA . ILE H 1 23 ? -10.360 -17.509 -55.424 1.00 872.46 32 ILE H CA 1
ATOM 6374 C C . ILE H 1 23 ? -9.396 -16.530 -54.782 1.00 841.14 32 ILE H C 1
ATOM 6375 O O . ILE H 1 23 ? -8.243 -16.440 -55.182 1.00 870.06 32 ILE H O 1
ATOM 6380 N N . ILE H 1 24 ? -9.876 -15.821 -53.763 1.00 835.18 33 ILE H N 1
ATOM 6381 C CA . ILE H 1 24 ? -9.073 -14.860 -53.014 1.00 750.21 33 ILE H CA 1
ATOM 6382 C C . ILE H 1 24 ? -7.871 -15.558 -52.395 1.00 817.44 33 ILE H C 1
ATOM 6383 O O . ILE H 1 24 ? -6.866 -14.925 -52.056 1.00 824.01 33 ILE H O 1
ATOM 6388 N N . ALA H 1 25 ? -7.978 -16.879 -52.286 1.00 851.15 34 ALA H N 1
ATOM 6389 C CA . ALA H 1 25 ? -6.906 -17.734 -51.807 1.00 870.89 34 ALA H CA 1
ATOM 6390 C C . ALA H 1 25 ? -5.580 -17.488 -52.528 1.00 863.29 34 ALA H C 1
ATOM 6391 O O . ALA H 1 25 ? -4.530 -17.952 -52.087 1.00 869.26 34 ALA H O 1
ATOM 6393 N N . GLU H 1 26 ? -5.640 -16.762 -53.642 1.00 812.63 35 GLU H N 1
ATOM 6394 C CA . GLU H 1 26 ? -4.442 -16.331 -54.348 1.00 708.22 35 GLU H CA 1
ATOM 6395 C C . GLU H 1 26 ? -3.585 -15.475 -53.432 1.00 642.76 35 GLU H C 1
ATOM 6396 O O . GLU H 1 26 ? -2.357 -15.525 -53.491 1.00 580.97 35 GLU H O 1
ATOM 6402 N N . ARG H 1 27 ? -4.243 -14.699 -52.576 1.00 681.53 36 ARG H N 1
ATOM 6403 C CA . ARG H 1 27 ? -3.558 -13.965 -51.526 1.00 592.47 36 ARG H CA 1
ATOM 6404 C C . ARG H 1 27 ? -3.469 -14.859 -50.299 1.00 564.08 36 ARG H C 1
ATOM 6405 O O . ARG H 1 27 ? -2.637 -14.632 -49.425 1.00 459.24 36 ARG H O 1
ATOM 6413 N N . HIS H 1 28 ? -4.317 -15.884 -50.240 1.00 616.67 37 HIS H N 1
ATOM 6414 C CA . HIS H 1 28 ? -4.387 -16.720 -49.052 1.00 704.40 37 HIS H CA 1
ATOM 6415 C C . HIS H 1 28 ? -3.501 -17.962 -49.142 1.00 786.87 37 HIS H C 1
ATOM 6416 O O . HIS H 1 28 ? -2.405 -17.987 -48.576 1.00 800.17 37 HIS H O 1
ATOM 6423 N N . PHE H 1 29 ? -3.974 -19.005 -49.825 1.00 844.44 38 PHE H N 1
ATOM 6424 C CA . PHE H 1 29 ? -3.257 -20.289 -49.814 1.00 870.98 38 PHE H CA 1
ATOM 6425 C C . PHE H 1 29 ? -2.834 -20.837 -51.180 1.00 870.45 38 PHE H C 1
ATOM 6426 O O . PHE H 1 29 ? -2.189 -21.883 -51.259 1.00 870.75 38 PHE H O 1
ATOM 6434 N N . ASP H 1 30 ? -3.170 -20.120 -52.247 1.00 869.72 39 ASP H N 1
ATOM 6435 C CA . ASP H 1 30 ? -2.846 -20.591 -53.588 1.00 869.32 39 ASP H CA 1
ATOM 6436 C C . ASP H 1 30 ? -1.373 -20.423 -53.952 1.00 858.88 39 ASP H C 1
ATOM 6437 O O . ASP H 1 30 ? -0.692 -21.395 -54.288 1.00 868.25 39 ASP H O 1
ATOM 6442 N N . HIS H 1 31 ? -0.901 -19.182 -53.894 1.00 828.48 40 HIS H N 1
ATOM 6443 C CA . HIS H 1 31 ? 0.416 -18.813 -54.402 1.00 778.79 40 HIS H CA 1
ATOM 6444 C C . HIS H 1 31 ? 1.542 -19.705 -53.891 1.00 735.86 40 HIS H C 1
ATOM 6445 O O . HIS H 1 31 ? 2.490 -20.003 -54.620 1.00 805.31 40 HIS H O 1
ATOM 6452 N N . LEU H 1 32 ? 1.407 -20.150 -52.646 1.00 713.05 41 LEU H N 1
ATOM 6453 C CA . LEU H 1 32 ? 2.484 -20.827 -51.930 1.00 603.74 41 LEU H CA 1
ATOM 6454 C C . LEU H 1 32 ? 2.836 -22.216 -52.449 1.00 609.84 41 LEU H C 1
ATOM 6455 O O . LEU H 1 32 ? 3.934 -22.439 -52.957 1.00 609.47 41 LEU H O 1
ATOM 6460 N N . ARG H 1 33 ? 1.910 -23.153 -52.284 1.00 585.97 42 ARG H N 1
ATOM 6461 C CA . ARG H 1 33 ? 2.142 -24.538 -52.665 1.00 557.48 42 ARG H CA 1
ATOM 6462 C C . ARG H 1 33 ? 2.253 -24.696 -54.168 1.00 557.72 42 ARG H C 1
ATOM 6463 O O . ARG H 1 33 ? 3.176 -25.336 -54.673 1.00 567.71 42 ARG H O 1
ATOM 6471 N N . ALA H 1 34 ? 1.295 -24.109 -54.874 1.00 552.94 43 ALA H N 1
ATOM 6472 C CA . ALA H 1 34 ? 1.171 -24.303 -56.308 1.00 534.49 43 ALA H CA 1
ATOM 6473 C C . ALA H 1 34 ? 2.406 -23.889 -57.084 1.00 633.73 43 ALA H C 1
ATOM 6474 O O . ALA H 1 34 ? 2.620 -24.373 -58.195 1.00 684.19 43 ALA H O 1
ATOM 6476 N N . LYS H 1 35 ? 3.216 -23.005 -56.501 1.00 630.55 44 LYS H N 1
ATOM 6477 C CA . LYS H 1 35 ? 4.423 -22.520 -57.163 1.00 581.69 44 LYS H CA 1
ATOM 6478 C C . LYS H 1 35 ? 5.416 -23.654 -57.378 1.00 595.48 44 LYS H C 1
ATOM 6479 O O . LYS H 1 35 ? 6.376 -23.524 -58.139 1.00 580.09 44 LYS H O 1
ATOM 6485 N N . LYS H 1 36 ? 5.146 -24.788 -56.740 1.00 567.30 45 LYS H N 1
ATOM 6486 C CA . LYS H 1 36 ? 5.908 -26.010 -56.971 1.00 554.45 45 LYS H CA 1
ATOM 6487 C C . LYS H 1 36 ? 6.002 -26.321 -58.466 1.00 573.01 45 LYS H C 1
ATOM 6488 O O . LYS H 1 36 ? 6.933 -26.983 -58.927 1.00 605.73 45 LYS H O 1
ATOM 6494 N N . ILE H 1 37 ? 5.031 -25.825 -59.225 1.00 586.50 46 ILE H N 1
ATOM 6495 C CA . ILE H 1 37 ? 5.031 -25.987 -60.672 1.00 485.43 46 ILE H CA 1
ATOM 6496 C C . ILE H 1 37 ? 4.687 -24.678 -61.374 1.00 484.01 46 ILE H C 1
ATOM 6497 O O . ILE H 1 37 ? 4.832 -24.550 -62.589 1.00 378.03 46 ILE H O 1
ATOM 6502 N N . LEU H 1 38 ? 4.250 -23.694 -60.601 1.00 595.63 47 LEU H N 1
ATOM 6503 C CA . LEU H 1 38 ? 3.747 -22.454 -61.178 1.00 644.76 47 LEU H CA 1
ATOM 6504 C C . LEU H 1 38 ? 4.862 -21.475 -61.598 1.00 627.96 47 LEU H C 1
ATOM 6505 O O . LEU H 1 38 ? 6.044 -21.726 -61.362 1.00 650.68 47 LEU H O 1
ATOM 6510 N N . SER H 1 39 ? 4.461 -20.388 -62.254 1.00 566.03 48 SER H N 1
ATOM 6511 C CA . SER H 1 39 ? 5.362 -19.400 -62.819 1.00 462.28 48 SER H CA 1
ATOM 6512 C C . SER H 1 39 ? 6.029 -18.635 -61.703 1.00 458.59 48 SER H C 1
ATOM 6513 O O . SER H 1 39 ? 5.862 -18.951 -60.535 1.00 460.84 48 SER H O 1
ATOM 6516 N N . ARG H 1 40 ? 6.907 -17.706 -62.077 1.00 444.76 49 ARG H N 1
ATOM 6517 C CA . ARG H 1 40 ? 7.697 -16.962 -61.095 1.00 453.46 49 ARG H CA 1
ATOM 6518 C C . ARG H 1 40 ? 7.534 -15.442 -61.161 1.00 429.94 49 ARG H C 1
ATOM 6519 O O . ARG H 1 40 ? 7.230 -14.801 -60.155 1.00 386.22 49 ARG H O 1
ATOM 6527 N N . GLU H 1 41 ? 7.740 -14.872 -62.345 1.00 433.05 50 GLU H N 1
ATOM 6528 C CA . GLU H 1 41 ? 7.652 -13.440 -62.515 1.00 429.73 50 GLU H CA 1
ATOM 6529 C C . GLU H 1 41 ? 6.213 -13.014 -62.687 1.00 471.92 50 GLU H C 1
ATOM 6530 O O . GLU H 1 41 ? 5.811 -11.932 -62.263 1.00 530.70 50 GLU H O 1
ATOM 6536 N N . ASP H 1 42 ? 5.446 -13.877 -63.334 1.00 403.87 51 ASP H N 1
ATOM 6537 C CA . ASP H 1 42 ? 4.039 -13.623 -63.539 1.00 378.78 51 ASP H CA 1
ATOM 6538 C C . ASP H 1 42 ? 3.406 -13.323 -62.206 1.00 438.08 51 ASP H C 1
ATOM 6539 O O . ASP H 1 42 ? 2.780 -12.287 -62.040 1.00 496.11 51 ASP H O 1
ATOM 6544 N N . THR H 1 43 ? 3.616 -14.232 -61.259 1.00 380.81 52 THR H N 1
ATOM 6545 C CA . THR H 1 43 ? 3.152 -14.080 -59.890 1.00 395.69 52 THR H CA 1
ATOM 6546 C C . THR H 1 43 ? 3.330 -12.665 -59.427 1.00 473.81 52 THR H C 1
ATOM 6547 O O . THR H 1 43 ? 2.395 -12.030 -58.954 1.00 481.37 52 THR H O 1
ATOM 6551 N N . GLU H 1 44 ? 4.552 -12.182 -59.579 1.00 472.11 53 GLU H N 1
ATOM 6552 C CA . GLU H 1 44 ? 4.890 -10.829 -59.197 1.00 418.43 53 GLU H CA 1
ATOM 6553 C C . GLU H 1 44 ? 4.015 -9.860 -59.954 1.00 436.22 53 GLU H C 1
ATOM 6554 O O . GLU H 1 44 ? 3.488 -8.905 -59.393 1.00 464.02 53 GLU H O 1
ATOM 6560 N N . GLU H 1 45 ? 3.860 -10.118 -61.240 1.00 452.98 54 GLU H N 1
ATOM 6561 C CA . GLU H 1 45 ? 3.127 -9.207 -62.087 1.00 447.39 54 GLU H CA 1
ATOM 6562 C C . GLU H 1 45 ? 1.633 -9.459 -62.011 1.00 548.95 54 GLU H C 1
ATOM 6563 O O . GLU H 1 45 ? 0.849 -8.518 -61.884 1.00 569.54 54 GLU H O 1
ATOM 6569 N N . ILE H 1 46 ? 1.250 -10.730 -62.104 1.00 584.93 55 ILE H N 1
ATOM 6570 C CA . ILE H 1 46 ? -0.139 -11.142 -61.946 1.00 570.87 55 ILE H CA 1
ATOM 6571 C C . ILE H 1 46 ? -0.725 -10.469 -60.728 1.00 610.30 55 ILE H C 1
ATOM 6572 O O . ILE H 1 46 ? -1.837 -9.951 -60.753 1.00 592.45 55 ILE H O 1
ATOM 6577 N N . SER H 1 47 ? 0.046 -10.466 -59.654 1.00 598.76 56 SER H N 1
ATOM 6578 C CA . SER H 1 47 ? -0.395 -9.818 -58.441 1.00 614.63 56 SER H CA 1
ATOM 6579 C C . SER H 1 47 ? -0.374 -8.303 -58.571 1.00 617.55 56 SER H C 1
ATOM 6580 O O . SER H 1 47 ? -1.336 -7.636 -58.200 1.00 637.00 56 SER H O 1
ATOM 6583 N N . CYS H 1 48 ? 0.712 -7.774 -59.127 1.00 631.95 57 CYS H N 1
ATOM 6584 C CA . CYS H 1 48 ? 1.026 -6.345 -59.040 1.00 589.37 57 CYS H CA 1
ATOM 6585 C C . CYS H 1 48 ? -0.101 -5.372 -59.383 1.00 568.84 57 CYS H C 1
ATOM 6586 O O . CYS H 1 48 ? -0.099 -4.235 -58.918 1.00 526.10 57 CYS H O 1
ATOM 6589 N N . ARG H 1 49 ? -0.979 -5.775 -60.295 1.00 581.25 58 ARG H N 1
ATOM 6590 C CA . ARG H 1 49 ? -2.042 -4.893 -60.770 1.00 535.91 58 ARG H CA 1
ATOM 6591 C C . ARG H 1 49 ? -3.412 -5.561 -60.858 1.00 468.39 58 ARG H C 1
ATOM 6592 O O . ARG H 1 49 ? -3.879 -5.856 -61.958 1.00 412.93 58 ARG H O 1
ATOM 6600 N N . THR H 1 50 ? -4.064 -5.801 -59.725 1.00 436.33 59 THR H N 1
ATOM 6601 C CA . THR H 1 50 ? -5.382 -6.411 -59.785 1.00 396.66 59 THR H CA 1
ATOM 6602 C C . THR H 1 50 ? -6.215 -6.027 -58.595 1.00 432.68 59 THR H C 1
ATOM 6603 O O . THR H 1 50 ? -5.687 -5.752 -57.521 1.00 466.81 59 THR H O 1
ATOM 6607 N N . SER H 1 51 ? -7.528 -6.106 -58.775 1.00 494.28 60 SER H N 1
ATOM 6608 C CA . SER H 1 51 ? -8.495 -5.885 -57.709 1.00 488.63 60 SER H CA 1
ATOM 6609 C C . SER H 1 51 ? -8.835 -7.217 -57.043 1.00 584.46 60 SER H C 1
ATOM 6610 O O . SER H 1 51 ? -9.744 -7.291 -56.216 1.00 629.93 60 SER H O 1
ATOM 6613 N N . SER H 1 52 ? -8.105 -8.262 -57.433 1.00 586.98 61 SER H N 1
ATOM 6614 C CA . SER H 1 52 ? -8.335 -9.636 -56.980 1.00 517.21 61 SER H CA 1
ATOM 6615 C C . SER H 1 52 ? -9.386 -10.338 -57.836 1.00 527.86 61 SER H C 1
ATOM 6616 O O . SER H 1 52 ? -9.797 -11.461 -57.544 1.00 545.97 61 SER H O 1
ATOM 6619 N N . ARG H 1 53 ? -9.807 -9.661 -58.898 1.00 507.15 62 ARG H N 1
ATOM 6620 C CA . ARG H 1 53 ? -10.733 -10.222 -59.867 1.00 516.86 62 ARG H CA 1
ATOM 6621 C C . ARG H 1 53 ? -9.973 -10.594 -61.127 1.00 528.06 62 ARG H C 1
ATOM 6622 O O . ARG H 1 53 ? -10.251 -11.604 -61.773 1.00 566.62 62 ARG H O 1
ATOM 6630 N N . LYS H 1 54 ? -8.993 -9.765 -61.456 1.00 509.85 63 LYS H N 1
ATOM 6631 C CA . LYS H 1 54 ? -8.185 -9.960 -62.639 1.00 457.07 63 LYS H CA 1
ATOM 6632 C C . LYS H 1 54 ? -7.255 -11.124 -62.373 1.00 516.92 63 LYS H C 1
ATOM 6633 O O . LYS H 1 54 ? -7.296 -12.151 -63.054 1.00 571.62 63 LYS H O 1
ATOM 6639 N N . ARG H 1 55 ? -6.429 -10.942 -61.350 1.00 501.99 64 ARG H N 1
ATOM 6640 C CA . ARG H 1 55 ? -5.495 -11.953 -60.888 1.00 524.92 64 ARG H CA 1
ATOM 6641 C C . ARG H 1 55 ? -6.235 -13.255 -60.679 1.00 634.61 64 ARG H C 1
ATOM 6642 O O . ARG H 1 55 ? -5.719 -14.334 -60.967 1.00 670.93 64 ARG H O 1
ATOM 6650 N N . ALA H 1 56 ? -7.462 -13.131 -60.188 1.00 635.98 65 ALA H N 1
ATOM 6651 C CA . ALA H 1 56 ? -8.370 -14.255 -60.092 1.00 656.58 65 ALA H CA 1
ATOM 6652 C C . ALA H 1 56 ? -8.472 -14.926 -61.450 1.00 640.60 65 ALA H C 1
ATOM 6653 O O . ALA H 1 56 ? -8.085 -16.082 -61.608 1.00 716.92 65 ALA H O 1
ATOM 6655 N N . GLY H 1 57 ? -8.980 -14.186 -62.428 1.00 587.48 66 GLY H N 1
ATOM 6656 C CA . GLY H 1 57 ? -9.069 -14.677 -63.787 1.00 512.87 66 GLY H CA 1
ATOM 6657 C C . GLY H 1 57 ? -7.716 -15.138 -64.279 1.00 500.60 66 GLY H C 1
ATOM 6658 O O . GLY H 1 57 ? -7.610 -16.202 -64.883 1.00 455.09 66 GLY H O 1
ATOM 6659 N N . LYS H 1 58 ? -6.686 -14.341 -64.003 1.00 517.11 67 LYS H N 1
ATOM 6660 C CA . LYS H 1 58 ? -5.329 -14.662 -64.421 1.00 505.93 67 LYS H CA 1
ATOM 6661 C C . LYS H 1 58 ? -4.950 -16.047 -63.969 1.00 438.89 67 LYS H C 1
ATOM 6662 O O . LYS H 1 58 ? -4.868 -16.973 -64.772 1.00 428.27 67 LYS H O 1
ATOM 6668 N N . LEU H 1 59 ? -4.727 -16.156 -62.666 1.00 368.48 68 LEU H N 1
ATOM 6669 C CA . LEU H 1 59 ? -4.352 -17.394 -62.010 1.00 363.84 68 LEU H CA 1
ATOM 6670 C C . LEU H 1 59 ? -5.082 -18.580 -62.617 1.00 428.29 68 LEU H C 1
ATOM 6671 O O . LEU H 1 59 ? -4.465 -19.570 -63.011 1.00 394.15 68 LEU H O 1
ATOM 6676 N N . LEU H 1 60 ? -6.397 -18.451 -62.723 1.00 534.15 69 LEU H N 1
ATOM 6677 C CA . LEU H 1 60 ? -7.222 -19.502 -63.292 1.00 556.03 69 LEU H CA 1
ATOM 6678 C C . LEU H 1 60 ? -6.837 -19.783 -64.724 1.00 586.33 69 LEU H C 1
ATOM 6679 O O . LEU H 1 60 ? -6.620 -20.930 -65.114 1.00 637.21 69 LEU H O 1
ATOM 6684 N N . ASP H 1 61 ? -6.757 -18.710 -65.495 1.00 604.57 70 ASP H N 1
ATOM 6685 C CA . ASP H 1 61 ? -6.499 -18.784 -66.919 1.00 522.30 70 ASP H CA 1
ATOM 6686 C C . ASP H 1 61 ? -5.249 -19.600 -67.233 1.00 517.29 70 ASP H C 1
ATOM 6687 O O . ASP H 1 61 ? -5.242 -20.416 -68.156 1.00 422.00 70 ASP H O 1
ATOM 6692 N N . TYR H 1 62 ? -4.202 -19.384 -66.445 1.00 572.14 71 TYR H N 1
ATOM 6693 C CA . TYR H 1 62 ? -2.928 -20.061 -66.643 1.00 517.68 71 TYR H CA 1
ATOM 6694 C C . TYR H 1 62 ? -3.061 -21.576 -66.650 1.00 398.38 71 TYR H C 1
ATOM 6695 O O . TYR H 1 62 ? -2.305 -22.273 -67.322 1.00 351.28 71 TYR H O 1
ATOM 6704 N N . LEU H 1 63 ? -4.034 -22.079 -65.907 1.00 354.29 72 LEU H N 1
ATOM 6705 C CA . LEU H 1 63 ? -4.073 -23.497 -65.597 1.00 438.31 72 LEU H CA 1
ATOM 6706 C C . LEU H 1 63 ? -4.596 -24.369 -66.724 1.00 478.46 72 LEU H C 1
ATOM 6707 O O . LEU H 1 63 ? -4.554 -25.590 -66.648 1.00 517.89 72 LEU H O 1
ATOM 6712 N N . GLN H 1 64 ? -5.090 -23.741 -67.775 1.00 422.57 73 GLN H N 1
ATOM 6713 C CA . GLN H 1 64 ? -5.665 -24.490 -68.873 1.00 450.52 73 GLN H CA 1
ATOM 6714 C C . GLN H 1 64 ? -4.555 -25.003 -69.760 1.00 466.41 73 GLN H C 1
ATOM 6715 O O . GLN H 1 64 ? -4.675 -26.045 -70.407 1.00 425.50 73 GLN H O 1
ATOM 6721 N N . GLU H 1 65 ? -3.461 -24.261 -69.770 1.00 509.26 74 GLU H N 1
ATOM 6722 C CA . GLU H 1 65 ? -2.286 -24.671 -70.502 1.00 503.25 74 GLU H CA 1
ATOM 6723 C C . GLU H 1 65 ? -1.790 -25.998 -69.981 1.00 516.89 74 GLU H C 1
ATOM 6724 O O . GLU H 1 65 ? -1.431 -26.878 -70.757 1.00 459.80 74 GLU H O 1
ATOM 6730 N N . ASN H 1 66 ? -1.772 -26.150 -68.664 1.00 539.39 75 ASN H N 1
ATOM 6731 C CA . ASN H 1 66 ? -1.302 -27.405 -68.121 1.00 510.80 75 ASN H CA 1
ATOM 6732 C C . ASN H 1 66 ? -2.236 -28.514 -68.536 1.00 548.71 75 ASN H C 1
ATOM 6733 O O . ASN H 1 66 ? -3.434 -28.297 -68.699 1.00 569.83 75 ASN H O 1
ATOM 6738 N N . PRO H 1 67 ? -1.694 -29.708 -68.756 1.00 562.98 76 PRO H N 1
ATOM 6739 C CA . PRO H 1 67 ? -2.518 -30.918 -68.892 1.00 593.49 76 PRO H CA 1
ATOM 6740 C C . PRO H 1 67 ? -3.228 -31.416 -67.614 1.00 606.85 76 PRO H C 1
ATOM 6741 O O . PRO H 1 67 ? -4.404 -31.776 -67.672 1.00 600.38 76 PRO H O 1
ATOM 6745 N N . LYS H 1 68 ? -2.510 -31.445 -66.491 1.00 632.30 77 LYS H N 1
ATOM 6746 C CA . LYS H 1 68 ? -2.971 -32.109 -65.257 1.00 647.27 77 LYS H CA 1
ATOM 6747 C C . LYS H 1 68 ? -4.196 -31.535 -64.529 1.00 688.07 77 LYS H C 1
ATOM 6748 O O . LYS H 1 68 ? -5.076 -32.275 -64.088 1.00 714.41 77 LYS H O 1
ATOM 6754 N N . GLY H 1 69 ? -4.164 -30.229 -64.268 1.00 690.53 78 GLY H N 1
ATOM 6755 C CA . GLY H 1 69 ? -5.301 -29.514 -63.705 1.00 681.46 78 GLY H CA 1
ATOM 6756 C C . GLY H 1 69 ? -5.944 -30.069 -62.441 1.00 674.72 78 GLY H C 1
ATOM 6757 O O . GLY H 1 69 ? -7.168 -30.196 -62.402 1.00 653.67 78 GLY H O 1
ATOM 6758 N N . LEU H 1 70 ? -5.165 -30.429 -61.421 1.00 677.68 79 LEU H N 1
ATOM 6759 C CA . LEU H 1 70 ? -5.744 -31.208 -60.326 1.00 624.95 79 LEU H CA 1
ATOM 6760 C C . LEU H 1 70 ? -5.284 -30.737 -58.948 1.00 533.43 79 LEU H C 1
ATOM 6761 O O . LEU H 1 70 ? -5.540 -31.399 -57.943 1.00 477.01 79 LEU H O 1
ATOM 6766 N N . ASP H 1 71 ? -4.614 -29.593 -58.898 1.00 539.98 80 ASP H N 1
ATOM 6767 C CA . ASP H 1 71 ? -3.887 -29.207 -57.693 1.00 498.43 80 ASP H CA 1
ATOM 6768 C C . ASP H 1 71 ? -4.616 -28.206 -56.812 1.00 502.14 80 ASP H C 1
ATOM 6769 O O . ASP H 1 71 ? -4.560 -28.303 -55.588 1.00 512.68 80 ASP H O 1
ATOM 6774 N N . THR H 1 72 ? -5.290 -27.243 -57.433 1.00 492.62 81 THR H N 1
ATOM 6775 C CA . THR H 1 72 ? -6.132 -26.311 -56.697 1.00 452.13 81 THR H CA 1
ATOM 6776 C C . THR H 1 72 ? -7.106 -27.153 -55.923 1.00 465.93 81 THR H C 1
ATOM 6777 O O . THR H 1 72 ? -7.494 -26.849 -54.795 1.00 537.50 81 THR H O 1
ATOM 6781 N N . LEU H 1 73 ? -7.481 -28.235 -56.581 1.00 458.57 82 LEU H N 1
ATOM 6782 C CA . LEU H 1 73 ? -8.399 -29.202 -56.055 1.00 491.31 82 LEU H CA 1
ATOM 6783 C C . LEU H 1 73 ? -7.853 -29.881 -54.809 1.00 589.14 82 LEU H C 1
ATOM 6784 O O . LEU H 1 73 ? -8.523 -29.883 -53.788 1.00 670.19 82 LEU H O 1
ATOM 6789 N N . VAL H 1 74 ? -6.642 -30.427 -54.883 1.00 555.14 83 VAL H N 1
ATOM 6790 C CA . VAL H 1 74 ? -6.036 -31.103 -53.737 1.00 565.91 83 VAL H CA 1
ATOM 6791 C C . VAL H 1 74 ? -5.572 -30.109 -52.675 1.00 643.12 83 VAL H C 1
ATOM 6792 O O . VAL H 1 74 ? -5.430 -30.452 -51.504 1.00 653.53 83 VAL H O 1
ATOM 6796 N N . GLU H 1 75 ? -5.344 -28.866 -53.076 1.00 642.58 84 GLU H N 1
ATOM 6797 C CA . GLU H 1 75 ? -4.784 -27.906 -52.140 1.00 580.66 84 GLU H CA 1
ATOM 6798 C C . GLU H 1 75 ? -5.860 -27.258 -51.304 1.00 580.43 84 GLU H C 1
ATOM 6799 O O . GLU H 1 75 ? -5.590 -26.732 -50.229 1.00 565.16 84 GLU H O 1
ATOM 6805 N N . SER H 1 76 ? -7.083 -27.292 -51.811 1.00 591.67 85 SER H N 1
ATOM 6806 C CA . SER H 1 76 ? -8.199 -26.671 -51.124 1.00 590.66 85 SER H CA 1
ATOM 6807 C C . SER H 1 76 ? -8.841 -27.638 -50.145 1.00 710.60 85 SER H C 1
ATOM 6808 O O . SER H 1 76 ? -9.253 -27.244 -49.052 1.00 716.50 85 SER H O 1
ATOM 6811 N N . ILE H 1 77 ? -8.929 -28.902 -50.548 1.00 769.46 86 ILE H N 1
ATOM 6812 C CA . ILE H 1 77 ? -9.449 -29.942 -49.674 1.00 757.56 86 ILE H CA 1
ATOM 6813 C C . ILE H 1 77 ? -8.455 -30.159 -48.539 1.00 717.07 86 ILE H C 1
ATOM 6814 O O . ILE H 1 77 ? -8.846 -30.297 -47.383 1.00 717.08 86 ILE H O 1
ATOM 6819 N N . ARG H 1 78 ? -7.167 -30.134 -48.868 1.00 725.41 87 ARG H N 1
ATOM 6820 C CA . ARG H 1 78 ? -6.122 -30.090 -47.850 1.00 664.67 87 ARG H CA 1
ATOM 6821 C C . ARG H 1 78 ? -5.806 -28.653 -47.410 1.00 683.95 87 ARG H C 1
ATOM 6822 O O . ARG H 1 78 ? -6.393 -27.696 -47.919 1.00 733.54 87 ARG H O 1
ATOM 6830 N N . ARG H 1 79 ? -4.901 -28.524 -46.440 1.00 629.39 88 ARG H N 1
ATOM 6831 C CA . ARG H 1 79 ? -4.613 -27.250 -45.774 1.00 576.33 88 ARG H CA 1
ATOM 6832 C C . ARG H 1 79 ? -5.836 -26.707 -45.043 1.00 602.08 88 ARG H C 1
ATOM 6833 O O . ARG H 1 79 ? -5.908 -25.517 -44.729 1.00 569.37 88 ARG H O 1
ATOM 6841 N N . GLU H 1 80 ? -6.785 -27.598 -44.769 1.00 674.87 89 GLU H N 1
ATOM 6842 C CA . GLU H 1 80 ? -8.024 -27.255 -44.079 1.00 693.29 89 GLU H CA 1
ATOM 6843 C C . GLU H 1 80 ? -8.749 -26.084 -44.742 1.00 695.56 89 GLU H C 1
ATOM 6844 O O . GLU H 1 80 ? -9.195 -26.183 -45.886 1.00 705.26 89 GLU H O 1
ATOM 6850 N N . LYS H 1 81 ? -8.859 -24.984 -44.008 1.00 714.02 90 LYS H N 1
ATOM 6851 C CA . LYS H 1 81 ? -9.568 -23.840 -44.529 1.00 645.98 90 LYS H CA 1
ATOM 6852 C C . LYS H 1 81 ? -10.986 -24.282 -44.835 1.00 569.40 90 LYS H C 1
ATOM 6853 O O . LYS H 1 81 ? -11.693 -24.809 -43.976 1.00 550.65 90 LYS H O 1
ATOM 6859 N N . THR H 1 82 ? -11.392 -24.049 -46.073 1.00 532.96 91 THR H N 1
ATOM 6860 C CA . THR H 1 82 ? -12.762 -24.275 -46.514 1.00 561.24 91 THR H CA 1
ATOM 6861 C C . THR H 1 82 ? -12.947 -25.633 -47.156 1.00 623.59 91 THR H C 1
ATOM 6862 O O . THR H 1 82 ? -12.233 -26.000 -48.090 1.00 649.62 91 THR H O 1
ATOM 6866 N N . GLN H 1 83 ? -13.930 -26.365 -46.646 1.00 645.43 92 GLN H N 1
ATOM 6867 C CA . GLN H 1 83 ? -14.137 -27.745 -47.034 1.00 631.10 92 GLN H CA 1
ATOM 6868 C C . GLN H 1 83 ? -15.546 -27.945 -47.575 1.00 639.97 92 GLN H C 1
ATOM 6869 O O . GLN H 1 83 ? -16.013 -29.080 -47.723 1.00 626.53 92 GLN H O 1
ATOM 6875 N N . ASN H 1 84 ? -16.221 -26.851 -47.905 1.00 649.26 93 ASN H N 1
ATOM 6876 C CA . ASN H 1 84 ? -17.590 -26.984 -48.388 1.00 639.36 93 ASN H CA 1
ATOM 6877 C C . ASN H 1 84 ? -17.941 -26.071 -49.538 1.00 664.73 93 ASN H C 1
ATOM 6878 O O . ASN H 1 84 ? -18.159 -26.514 -50.659 1.00 691.31 93 ASN H O 1
ATOM 6883 N N . PHE H 1 85 ? -17.965 -24.777 -49.261 1.00 654.35 94 PHE H N 1
ATOM 6884 C CA . PHE H 1 85 ? -18.447 -23.817 -50.231 1.00 631.23 94 PHE H CA 1
ATOM 6885 C C . PHE H 1 85 ? -17.607 -23.868 -51.482 1.00 586.03 94 PHE H C 1
ATOM 6886 O O . PHE H 1 85 ? -17.957 -23.349 -52.546 1.00 566.25 94 PHE H O 1
ATOM 6894 N N . LEU H 1 86 ? -16.460 -24.494 -51.329 1.00 570.74 95 LEU H N 1
ATOM 6895 C CA . LEU H 1 86 ? -15.677 -24.821 -52.482 1.00 568.56 95 LEU H CA 1
ATOM 6896 C C . LEU H 1 86 ? -15.675 -26.323 -52.750 1.00 577.65 95 LEU H C 1
ATOM 6897 O O . LEU H 1 86 ? -15.627 -26.732 -53.894 1.00 598.51 95 LEU H O 1
ATOM 6902 N N . ILE H 1 87 ? -15.751 -27.143 -51.704 1.00 607.18 96 ILE H N 1
ATOM 6903 C CA . ILE H 1 87 ? -15.521 -28.582 -51.866 1.00 559.91 96 ILE H CA 1
ATOM 6904 C C . ILE H 1 87 ? -16.741 -29.310 -52.366 1.00 553.97 96 ILE H C 1
ATOM 6905 O O . ILE H 1 87 ? -16.644 -30.169 -53.235 1.00 498.41 96 ILE H O 1
ATOM 6910 N N . GLN H 1 88 ? -17.899 -28.947 -51.838 1.00 538.57 97 GLN H N 1
ATOM 6911 C CA . GLN H 1 88 ? -19.133 -29.448 -52.401 1.00 535.41 97 GLN H CA 1
ATOM 6912 C C . GLN H 1 88 ? -19.119 -28.991 -53.835 1.00 550.91 97 GLN H C 1
ATOM 6913 O O . GLN H 1 88 ? -19.608 -29.677 -54.729 1.00 586.34 97 GLN H O 1
ATOM 6919 N N . LYS H 1 89 ? -18.689 -27.743 -54.012 1.00 556.42 98 LYS H N 1
ATOM 6920 C CA . LYS H 1 89 ? -18.504 -27.132 -55.322 1.00 507.34 98 LYS H CA 1
ATOM 6921 C C . LYS H 1 89 ? -17.391 -27.835 -56.077 1.00 529.72 98 LYS H C 1
ATOM 6922 O O . LYS H 1 89 ? -17.483 -28.067 -57.282 1.00 523.32 98 LYS H O 1
ATOM 6928 N N . ILE H 1 90 ? -16.332 -28.170 -55.347 1.00 500.22 99 ILE H N 1
ATOM 6929 C CA . ILE H 1 90 ? -15.190 -28.853 -55.928 1.00 464.17 99 ILE H CA 1
ATOM 6930 C C . ILE H 1 90 ? -15.670 -30.193 -56.453 1.00 542.12 99 ILE H C 1
ATOM 6931 O O . ILE H 1 90 ? -15.253 -30.638 -57.523 1.00 542.33 99 ILE H O 1
ATOM 6936 N N . THR H 1 91 ? -16.555 -30.833 -55.697 1.00 564.16 100 THR H N 1
ATOM 6937 C CA . THR H 1 91 ? -17.125 -32.079 -56.134 1.00 520.14 100 THR H CA 1
ATOM 6938 C C . THR H 1 91 ? -17.937 -31.651 -57.319 1.00 540.76 100 THR H C 1
ATOM 6939 O O . THR H 1 91 ? -18.049 -32.373 -58.295 1.00 545.08 100 THR H O 1
ATOM 6943 N N . ASP H 1 92 ? -18.464 -30.435 -57.250 1.00 343.54 101 ASP H N 1
ATOM 6944 C CA . ASP H 1 92 ? -19.181 -29.899 -58.387 1.00 475.75 101 ASP H CA 1
ATOM 6945 C C . ASP H 1 92 ? -18.220 -29.449 -59.474 1.00 542.44 101 ASP H C 1
ATOM 6946 O O . ASP H 1 92 ? -18.509 -29.603 -60.653 1.00 602.45 101 ASP H O 1
ATOM 6951 N N . GLU H 1 93 ? -17.071 -28.928 -59.058 1.00 568.98 102 GLU H N 1
ATOM 6952 C CA . GLU H 1 93 ? -16.000 -28.622 -59.984 1.00 486.36 102 GLU H CA 1
ATOM 6953 C C . GLU H 1 93 ? -15.608 -29.952 -60.599 1.00 533.95 102 GLU H C 1
ATOM 6954 O O . GLU H 1 93 ? -15.333 -30.042 -61.796 1.00 549.37 102 GLU H O 1
ATOM 6960 N N . VAL H 1 94 ? -15.594 -30.989 -59.767 1.00 537.01 103 VAL H N 1
ATOM 6961 C CA . VAL H 1 94 ? -15.359 -32.334 -60.249 1.00 459.71 103 VAL H CA 1
ATOM 6962 C C . VAL H 1 94 ? -16.508 -32.652 -61.174 1.00 531.92 103 VAL H C 1
ATOM 6963 O O . VAL H 1 94 ? -16.290 -33.125 -62.281 1.00 518.43 103 VAL H O 1
ATOM 6967 N N . LEU H 1 95 ? -17.726 -32.354 -60.729 1.00 531.75 104 LEU H N 1
ATOM 6968 C CA . LEU H 1 95 ? -18.905 -32.564 -61.559 1.00 527.24 104 LEU H CA 1
ATOM 6969 C C . LEU H 1 95 ? -18.766 -31.807 -62.868 1.00 561.20 104 LEU H C 1
ATOM 6970 O O . LEU H 1 95 ? -18.808 -32.411 -63.930 1.00 619.90 104 LEU H O 1
ATOM 6975 N N . LYS H 1 96 ? -18.567 -30.495 -62.784 1.00 532.89 105 LYS H N 1
ATOM 6976 C CA . LYS H 1 96 ? -18.363 -29.670 -63.969 1.00 463.80 105 LYS H CA 1
ATOM 6977 C C . LYS H 1 96 ? -17.350 -30.320 -64.894 1.00 519.22 105 LYS H C 1
ATOM 6978 O O . LYS H 1 96 ? -17.545 -30.358 -66.099 1.00 562.97 105 LYS H O 1
ATOM 6984 N N . LEU H 1 97 ? -16.282 -30.859 -64.320 1.00 544.19 106 LEU H N 1
ATOM 6985 C CA . LEU H 1 97 ? -15.392 -31.719 -65.079 1.00 480.56 106 LEU H CA 1
ATOM 6986 C C . LEU H 1 97 ? -16.175 -32.956 -65.475 1.00 551.01 106 LEU H C 1
ATOM 6987 O O . LEU H 1 97 ? -16.478 -33.143 -66.648 1.00 534.60 106 LEU H O 1
ATOM 6992 N N . ARG H 1 98 ? -16.515 -33.768 -64.474 1.00 535.48 107 ARG H N 1
ATOM 6993 C CA . ARG H 1 98 ? -17.287 -35.001 -64.639 1.00 500.27 107 ARG H CA 1
ATOM 6994 C C . ARG H 1 98 ? -18.392 -34.881 -65.670 1.00 532.43 107 ARG H C 1
ATOM 6995 O O . ARG H 1 98 ? -18.446 -35.660 -66.616 1.00 594.97 107 ARG H O 1
ATOM 7003 N N . ASN H 1 99 ? -19.268 -33.902 -65.479 1.00 548.97 108 ASN H N 1
ATOM 7004 C CA . ASN H 1 99 ? -20.368 -33.681 -66.400 1.00 495.79 108 ASN H CA 1
ATOM 7005 C C . ASN H 1 99 ? -19.821 -33.451 -67.793 1.00 521.23 108 ASN H C 1
ATOM 7006 O O . ASN H 1 99 ? -20.195 -34.137 -68.743 1.00 353.08 108 ASN H O 1
ATOM 7011 N N . ILE H 1 100 ? -18.913 -32.490 -67.896 1.00 573.81 109 ILE H N 1
ATOM 7012 C CA . ILE H 1 100 ? -18.281 -32.171 -69.164 1.00 563.66 109 ILE H CA 1
ATOM 7013 C C . ILE H 1 100 ? -17.507 -33.385 -69.650 1.00 588.45 109 ILE H C 1
ATOM 7014 O O . ILE H 1 100 ? -17.562 -33.742 -70.826 1.00 560.61 109 ILE H O 1
ATOM 7019 N N . LYS H 1 101 ? -16.812 -34.034 -68.725 1.00 568.56 110 LYS H N 1
ATOM 7020 C CA . LYS H 1 101 ? -16.021 -35.208 -69.053 1.00 541.32 110 LYS H CA 1
ATOM 7021 C C . LYS H 1 101 ? -16.894 -36.349 -69.556 1.00 501.48 110 LYS H C 1
ATOM 7022 O O . LYS H 1 101 ? -16.680 -36.868 -70.650 1.00 468.70 110 LYS H O 1
ATOM 7028 N N . LEU H 1 102 ? -17.879 -36.737 -68.753 1.00 550.28 111 LEU H N 1
ATOM 7029 C CA . LEU H 1 102 ? -18.704 -37.894 -69.075 1.00 486.11 111 LEU H CA 1
ATOM 7030 C C . LEU H 1 102 ? -19.530 -37.715 -70.339 1.00 408.43 111 LEU H C 1
ATOM 7031 O O . LEU H 1 102 ? -19.709 -38.662 -71.104 1.00 392.11 111 LEU H O 1
ATOM 7036 N N . GLU H 1 103 ? -20.032 -36.503 -70.550 1.00 380.13 112 GLU H N 1
ATOM 7037 C CA . GLU H 1 103 ? -20.823 -36.209 -71.737 1.00 387.67 112 GLU H CA 1
ATOM 7038 C C . GLU H 1 103 ? -20.013 -36.518 -72.984 1.00 498.59 112 GLU H C 1
ATOM 7039 O O . GLU H 1 103 ? -20.557 -36.956 -73.995 1.00 564.92 112 GLU H O 1
ATOM 7045 N N . HIS H 1 104 ? -18.708 -36.284 -72.903 1.00 565.33 113 HIS H N 1
ATOM 7046 C CA . HIS H 1 104 ? -17.824 -36.496 -74.041 1.00 560.22 113 HIS H CA 1
ATOM 7047 C C . HIS H 1 104 ? -17.857 -37.945 -74.509 1.00 538.74 113 HIS H C 1
ATOM 7048 O O . HIS H 1 104 ? -17.753 -38.222 -75.704 1.00 548.32 113 HIS H O 1
ATOM 7055 N N . LEU H 1 105 ? -18.011 -38.866 -73.567 1.00 482.11 114 LEU H N 1
ATOM 7056 C CA . LEU H 1 105 ? -18.143 -40.271 -73.906 1.00 466.08 114 LEU H CA 1
ATOM 7057 C C . LEU H 1 105 ? -19.425 -40.482 -74.689 1.00 472.95 114 LEU H C 1
ATOM 7058 O O . LEU H 1 105 ? -19.506 -41.383 -75.517 1.00 523.16 114 LEU H O 1
ATOM 7063 N N . LYS H 1 106 ? -20.406 -39.625 -74.412 1.00 364.70 115 LYS H N 1
ATOM 7064 C CA . LYS H 1 106 ? -21.728 -39.619 -75.045 1.00 367.34 115 LYS H CA 1
ATOM 7065 C C . LYS H 1 106 ? -22.388 -40.977 -75.239 1.00 510.94 115 LYS H C 1
ATOM 7066 O O . LYS H 1 106 ? -23.609 -41.045 -75.157 1.00 603.41 115 LYS H O 1
#

InterPro domains:
  IPR001315 CARD domain [PF00619] (19-101)
  IPR001315 CARD domain [PS50209] (13-87)
  IPR011029 Death-like domain superfamily [G3DSA:1.10.533.10] (1-115)
  IPR011029 Death-like domain superfamily [SSF47986] (13-103)
  IPR033238 B-cell lymphoma/leukemia 10/E10 [PTHR34920] (1-233)
  IPR042143 BCL10, CARD domain [cd08810] (17-100)

Foldseek 3Di:
DLPLLQLLVVLCVVVVVVLPPCLLCLVVPPVPPVVVVDDDVVNVVLPVDDPSRVVSSVVSVVQSPPRPSCPVPVRDCPPDDDCPPVPVVVVVSVVSSVVSVVVVVD/DLPLLQLLVVLCVVVVVVLPPCLLCCVVPDVPPVVVPDDDVVNVVLPPDDPSRSSSSVVSVVCSPPRPSCVVLVVVCPPDDDCPPCVVVSVVSVVSSVVSVVVVVD/DLCLLQLLVVLCVVVVVVLPPCLLCLVVPDVPPVVVPDDDVVNVVLPPDDPSRSSSSVVSVVCSPPRPSCPVPVVDCPPDDDCPPCVVVVVVSVVSSVVSVVVVVD/DLPLLQVLVVLCVVVVVVLPPCLLCLVVPDVPPVVVVDDDVVNVVLPPDDPSRSSSSVVSVVCSPPRPSCPVPVRVCPPDDDCPPVPVVVVVSVVSSVVSVVVVVD/DLPLLQLLVVLCVVVVVVLPFCLLCLVPPCVPPVVVVDDDVVNVVLPPDDPSRSSSSVVSVVLSPDSPSCPVVVVDCPPDDDCPSVPVVVVVSVVSSVVSVVVVVD/DLPLLQLLVVLCVVVVVVLPFCLLCLVVPDVPPVVVVDDDVVNVVLPVDDPSRSSSSVVSVVLSPDRPSCCVPVRDCPPDDDCPPVVVCVVVSVVSSVVSVVVVVD/DLPLLQCLVVLCVVVVVVLPFCLLCLVVPCVPPVVVVDDDVVNVVLPVDDPSSSSSSVVSVVLSPDRPSCDVVVRVCPPDDDPPSVVVVSVVSVVSSVVSVVVVVD/DLPLLQLLVVLLVVCVVVLPFCLLCLVPPCVPPVVVVDDDVCNVVLPVDDPSSSVSSVVSVVSSPDSPNCVVVVRDCPPDDDCPPVPVVSVVSVVSSVVSVVVVVD

Sequence (848 aa):
EEDLTEVKKDALENLRVYLCEKIIAERHFDHLRAKKILSREDTEEISCRTSSRKRAGKLLDYLQENPKGLDTLVESIRREKTQNFLIQKITDEVLKLRNIKLEHLKEEDLTEVKKDALENLRVYLCEKIIAERHFDHLRAKKILSREDTEEISCRTSSRKRAGKLLDYLQENPKGLDTLVESIRREKTQNFLIQKITDEVLKLRNIKLEHLKEEDLTEVKKDALENLRVYLCEKIIAERHFDHLRAKKILSREDTEEISCRTSSRKRAGKLLDYLQENPKGLDTLVESIRREKTQNFLIQKITDEVLKLRNIKLEHLKEEDLTEVKKDALENLRVYLCEKIIAERHFDHLRAKKILSREDTEEISCRTSSRKRAGKLLDYLQENPKGLDTLVESIRREKTQNFLIQKITDEVLKLRNIKLEHLKEEDLTEVKKDALENLRVYLCEKIIAERHFDHLRAKKILSREDTEEISCRTSSRKRAGKLLDYLQENPKGLDTLVESIRREKTQNFLIQKITDEVLKLRNIKLEHLKEEDLTEVKKDALENLRVYLCEKIIAERHFDHLRAKKILSREDTEEISCRTSSRKRAGKLLDYLQENPKGLDTLVESIRREKTQNFLIQKITDEVLKLRNIKLEHLKEEDLTEVKKDALENLRVYLCEKIIAERHFDHLRAKKILSREDTEEISCRTSSRKRAGKLLDYLQENPKGLDTLVESIRREKTQNFLIQKITDEVLKLRNIKLEHLKEEDLTEVKKDALENLRVYLCEKIIAERHFDHLRAKKILSREDTEEISCRTSSRKRAGKLLDYLQENPKGLDTLVESIRREKTQNFLIQKITDEVLKLRNIKLEHLK

Radius of gyration: 30.67 Å; Cα contacts (8 Å, |Δi|>4): 830; chains: 8; bounding box: 89×89×66 Å

Solvent-accessible surface area: 4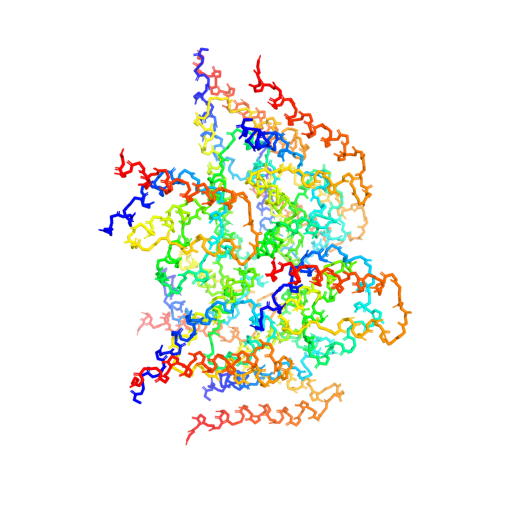6272 Å² total; per-residue (Å²): 171,134,62,82,18,84,11,34,39,23,7,27,36,42,20,32,42,62,9,78,38,66,23,91,3,1,167,102,21,13,51,143,52,28,99,139,45,33,14,118,1,0,18,52,54,10,46,67,164,36,71,54,78,68,29,0,9,54,12,14,30,34,41,29,26,30,19,86,28,104,40,50,43,50,13,2,58,132,119,144,98,30,88,81,87,20,13,110,50,15,68,36,39,71,84,59,37,89,75,45,58,96,118,96,106,228,172,140,59,82,22,85,12,31,43,68,6,27,45,47,18,33,43,62,9,73,39,65,22,84,2,2,168,107,22,11,58,143,50,23,93,143,42,36,13,115,2,0,18,56,55,10,49,53,129,28,4,41,50,61,23,0,8,56,15,14,33,37,43,30,28,26,28,82,23,97,34,46,40,48,9,2,64,121,118,144,100,26,80,85,97,16,15,113,54,17,71,32,35,69,81,57,31,85,72,45,55,97,120,99,106,232,170,136,60,82,17,84,11,30,43,68,5,26,44,45,16,33,46,54,8,75,37,62,20,90,2,0,164,104,22,13,52,140,46,25,95,142,47,35,13,103,1,0,14,53,53,10,46,53,127,28,6,40,50,60,25,0,10,56,14,15,32,34,43,28,25,26,22,85,25,99,35,48,39,52,12,4,62,130,119,147,95,33,86,82,92,15,14,109,53,15,68,33,34,68,84,58,32,86,70,43,57,96,119,101,108,233,172,138,63,85,20,86,12,31,43,64,6,27,40,45,20,35,44,57,10,78,38,65,22,91,2,0,114,87,15,13,54,18,32,25,16,98,48,34,17,67,2,0,19,52,54,11,49,51,124,28,6,39,50,61,26,0,9,59,18,14,31,35,41,28,26,27,25,84,23,98,34,45,38,52,12,2,58,132,91,147,98,26,83,82,85,20,14,112,57,13,67,33,33,67,84,56,32,86,69,45,57,95,117,102,109,231,169,139,61,82,24,95,11,35,48,68,5,26,36,44,17,30,42,54,9,60,13,23,18,45,2,1,50,10,12,11,50,17,37,24,18,102,100,45,41,84,21,37,19,49,78,12,48,54,120,28,5,38,52,60,18,0,10,56,13,13,31,76,45,32,139,41,90,106,24,104,35,43,40,50,10,2,56,124,81,136,36,10,81,21,6,13,15,92,56,13,68,31,31,69,81,60,34,85,70,45,56,95,117,99,106,229,167,134,60,78,23,92,11,35,46,41,4,27,90,61,18,108,121,53,31,66,11,25,20,43,0,0,47,8,20,12,46,16,34,25,15,103,102,46,44,82,20,38,17,50,77,12,49,52,126,30,6,40,99,101,19,0,8,52,11,13,63,78,49,41,144,45,86,109,23,100,33,44,41,53,15,5,57,133,88,146,45,10,84,23,9,15,16,94,60,14,70,30,36,69,82,58,34,83,71,44,53,95,118,98,109,229,167,133,61,81,21,92,10,36,48,62,5,26,74,74,20,97,120,57,30,64,14,26,22,43,2,0,44,8,11,10,46,17,36,23,13,98,102,46,44,80,20,39,18,50,77,13,50,51,123,30,6,38,102,96,20,0,7,55,12,14,66,76,51,37,145,46,86,114,25,104,35,43,39,53,11,1,58,133,82,148,40,9,86,22,8,16,14,95,55,13,68,32,32,66,82,58,35,82,76,34,61,96,118,97,109,230,167,133,58,80,18,92,12,28,48,70,6,27,76,61,22,93,122,60,30,65,13,30,23,44,2,2,45,13,10,15,48,16,39,29,14,95,111,44,40,84,112,40,16,90,101,8,48,61,162,28,7,40,98,99,19,0,8,55,14,14,65,69,51,34,147,44,85,111,23,100,41,50,40,49,13,1,58,133,82,98,42,8,84,28,11,17,14,97,55,12,69,30,33,70,80,57,33,83,70,44,60,93,122,100,107,225

GO terms:
  GO:0030674 protein-macromolecule adaptor activity (F, IDA)
  GO:0032991 protein-containing complex (C, IDA)
  GO:0097190 apoptotic signaling pathway (P, IMP)
  GO:0005881 cytoplasmic microtubule (C, IDA)
  GO:0043123 positive regulation of canonical NF-kappaB signal transduction (P, IDA)
  GO:0032449 CBM complex (C, IDA)
  GO:0050862 positive regulation of T cell receptor signaling pathway (P, IDA)
  GO:0051260 protein homooligomerization (P, IDA)
  GO:0045121 membrane raft (C, EXP)
  GO:0002250 adaptive immune response (P, IMP)
  GO:0005515 protein binding (F, IPI)
  GO:0005737 cytoplasm (C, IDA)
  GO:0005829 cytosol (C, TAS)
  GO:0042802 identical protein binding (F, IPI)
  GO:0002020 protease binding (F, IPI)
  GO:0005829 cytosol (C, IDA)
  GO:0051059 NF-kappaB binding (F, IDA)
  GO:0002224 toll-like receptor signaling pathway (P, IDA)
  GO:0002906 negative regulation of mature B cell apoptotic process (P, IDA)
  GO:0048471 perinuclear region of cytoplasm (C, IDA)